Protein AF-0000000069057987 (afdb_homodimer)

Solvent-accessible surface area (backbone atoms only — not comparable to full-atom values): 65994 Å² total; per-residue (Å²): 134,69,83,77,66,69,76,71,74,56,50,71,66,55,49,52,52,48,52,52,49,50,55,52,52,62,65,58,59,74,68,68,74,81,82,82,86,70,95,77,82,79,84,75,80,82,79,71,71,86,64,55,39,85,51,76,74,86,69,85,64,92,73,92,80,87,90,75,84,72,79,79,79,85,83,83,83,88,80,96,83,76,89,74,89,68,86,81,76,92,68,86,71,86,79,76,79,78,73,77,71,78,71,76,73,70,77,79,70,78,62,80,68,56,87,79,35,68,64,50,47,50,39,28,48,35,58,74,61,64,56,50,58,67,54,43,19,56,47,28,46,53,42,25,75,71,75,39,72,82,51,55,58,44,40,50,66,63,52,59,45,86,62,77,68,87,64,58,80,75,62,40,84,38,60,85,26,36,32,41,75,64,31,62,68,52,38,47,60,56,45,40,31,36,38,77,88,55,62,84,57,63,45,39,34,37,36,31,44,46,79,41,76,72,48,84,64,48,58,42,28,36,42,41,35,33,34,28,43,71,88,44,57,88,56,66,42,60,27,29,41,30,35,21,64,54,75,66,72,48,47,52,70,70,41,42,68,58,52,56,50,49,40,48,28,50,76,71,28,44,78,40,54,29,74,87,70,48,72,43,74,31,47,42,40,82,55,36,36,20,30,50,66,70,47,43,21,52,55,54,32,32,37,48,77,78,42,48,35,35,56,78,57,31,69,48,68,40,40,81,38,96,94,38,57,15,36,78,73,71,14,35,61,65,57,44,50,65,43,59,77,65,44,73,57,57,77,29,46,39,80,89,64,77,36,60,66,75,71,37,79,91,66,42,72,54,76,29,42,40,78,19,38,48,59,34,42,21,59,30,43,51,45,50,54,52,45,28,30,73,71,36,58,75,94,53,31,55,50,73,64,57,47,50,47,52,25,50,52,35,46,61,43,42,80,70,58,58,85,85,47,91,67,76,58,63,41,65,91,46,50,92,37,56,50,52,69,52,40,41,45,33,67,76,70,67,46,76,84,77,66,72,71,80,87,46,66,74,68,23,31,57,52,52,45,46,57,76,54,49,59,58,48,32,73,72,60,41,60,58,77,72,41,27,38,63,53,54,58,58,47,50,55,55,58,54,67,37,44,85,52,85,69,61,43,61,62,36,35,53,51,45,49,53,41,36,66,72,45,43,76,74,50,42,70,50,64,77,76,75,76,76,70,68,77,77,69,83,84,77,87,68,87,68,74,73,76,69,75,81,125,137,70,81,78,67,67,76,74,74,59,49,70,67,54,50,52,52,48,52,51,49,48,53,49,48,60,62,50,56,73,63,67,71,79,76,85,84,72,97,81,88,88,87,79,88,70,91,74,78,83,78,79,78,90,77,82,77,81,89,81,96,81,86,93,88,90,94,87,92,96,87,88,78,88,84,81,89,82,84,89,90,75,91,72,88,84,79,85,68,91,67,82,75,84,78,76,78,81,72,76,68,80,70,77,75,71,77,78,72,76,62,81,69,56,87,79,36,68,64,50,46,50,39,30,49,34,57,74,61,66,56,50,58,68,54,43,18,54,48,28,46,53,42,24,74,70,73,39,71,84,49,56,58,45,39,52,65,64,51,59,47,86,63,77,68,85,65,57,80,75,62,40,84,38,60,84,29,36,33,41,76,64,30,62,68,54,39,48,61,56,45,41,30,37,37,77,89,56,62,83,56,62,47,36,34,36,34,30,45,47,79,42,75,71,47,84,64,50,58,41,27,35,42,41,34,32,34,29,43,71,89,43,59,86,56,66,41,60,28,28,43,31,34,20,64,56,73,67,73,49,47,52,68,71,42,41,69,57,51,56,50,48,38,49,27,49,76,72,28,45,79,40,53,30,73,85,70,49,72,44,74,31,46,42,39,81,55,36,38,20,31,49,69,70,48,44,20,54,56,55,31,33,37,48,76,77,43,49,37,33,56,80,57,32,69,50,68,38,42,82,40,96,92,36,57,16,37,77,77,81,89,51,61,67,58,47,50,65,44,57,77,65,44,73,58,56,77,30,45,39,80,87,65,76,38,60,67,75,71,36,78,90,67,42,72,53,78,30,41,41,78,20,39,47,59,33,42,20,60,30,43,51,44,48,54,52,45,29,29,71,70,37,58,76,94,52,31,54,50,72,64,56,49,50,48,52,25,50,51,35,46,61,43,40,81,70,58,59,83,85,47,92,66,75,59,61,40,64,90,45,50,90,38,55,50,52,68,53,40,41,46,31,68,77,71,65,47,77,84,79,66,72,72,77,87,46,66,74,68,23,30,58,51,53,46,46,57,77,52,49,60,59,48,33,74,73,60,41,60,58,75,72,42,29,38,62,53,54,59,59,47,50,55,55,57,53,67,37,43,86,52,86,69,62,43,61,61,36,33,54,52,45,50,52,40,37,66,74,47,42,76,74,50,42,71,50,66,79,80,75,74,75,72,68,76,77,69,84,82,78,88,69,87,67,76,75,76,71,75,83,122

Structure (mmCIF, N/CA/C/O backbone):
data_AF-0000000069057987-model_v1
#
loop_
_entity.id
_entity.type
_entity.pdbx_description
1 polymer 'Transposase domain-containing protein'
#
loop_
_atom_site.group_PDB
_atom_site.id
_atom_site.type_symbol
_atom_site.label_atom_id
_atom_site.label_alt_id
_atom_site.label_comp_id
_atom_site.label_asym_id
_atom_site.label_entity_id
_atom_site.label_seq_id
_atom_site.pdbx_PDB_ins_code
_atom_site.Cartn_x
_atom_site.Cartn_y
_atom_site.Cartn_z
_atom_site.occupancy
_atom_site.B_iso_or_equiv
_atom_site.auth_seq_id
_atom_site.auth_comp_id
_atom_site.auth_asym_id
_atom_site.auth_atom_id
_atom_site.pdbx_PDB_model_num
ATOM 1 N N . MET A 1 1 ? 72.625 -3.051 -3.279 1 22.16 1 MET A N 1
ATOM 2 C CA . MET A 1 1 ? 71.875 -3.51 -4.422 1 22.16 1 MET A CA 1
ATOM 3 C C . MET A 1 1 ? 70.625 -4.23 -3.961 1 22.16 1 MET A C 1
ATOM 5 O O . MET A 1 1 ? 69.688 -4.445 -4.75 1 22.16 1 MET A O 1
ATOM 9 N N . SER A 1 2 ? 70.562 -4.895 -2.793 1 22.23 2 SER A N 1
ATOM 10 C CA . SER A 1 2 ? 69.938 -6.094 -2.312 1 22.23 2 SER A CA 1
ATOM 11 C C . SER A 1 2 ? 68.5 -5.793 -1.9 1 22.23 2 SER A C 1
ATOM 13 O O . SER A 1 2 ? 67.625 -6.703 -1.815 1 22.23 2 SER A O 1
ATOM 15 N N . HIS A 1 3 ? 68.25 -4.707 -1.189 1 25.67 3 HIS A N 1
ATOM 16 C CA . HIS A 1 3 ? 67.062 -4.566 -0.372 1 25.67 3 HIS A CA 1
ATOM 17 C C . HIS A 1 3 ? 65.812 -4.426 -1.24 1 25.67 3 HIS A C 1
ATOM 19 O O . HIS A 1 3 ? 64.688 -4.363 -0.724 1 25.67 3 HIS A O 1
ATOM 25 N N . ARG A 1 4 ? 65.875 -3.863 -2.58 1 26.56 4 ARG A N 1
ATOM 26 C CA . ARG A 1 4 ? 64.875 -3.5 -3.582 1 26.56 4 ARG A CA 1
ATOM 27 C C . ARG A 1 4 ? 64.188 -4.738 -4.133 1 26.56 4 ARG A C 1
ATOM 29 O O . ARG A 1 4 ? 63.219 -4.625 -4.906 1 26.56 4 ARG A O 1
ATOM 36 N N . ALA A 1 5 ? 64.812 -5.902 -4.137 1 29.16 5 ALA A N 1
ATOM 37 C CA . ALA A 1 5 ? 64.375 -7.109 -4.82 1 29.16 5 ALA A CA 1
ATOM 38 C C . ALA A 1 5 ? 63.125 -7.699 -4.137 1 29.16 5 ALA A C 1
ATOM 40 O O . ALA A 1 5 ? 62.344 -8.445 -4.754 1 29.16 5 ALA A O 1
ATOM 41 N N . HIS A 1 6 ? 63.031 -7.664 -2.727 1 31.38 6 HIS A N 1
ATOM 42 C CA . HIS A 1 6 ? 62.156 -8.523 -1.956 1 31.38 6 HIS A CA 1
ATOM 43 C C . HIS A 1 6 ? 60.688 -8.086 -2.102 1 31.38 6 HIS A C 1
ATOM 45 O O . HIS A 1 6 ? 59.781 -8.75 -1.604 1 31.38 6 HIS A O 1
ATOM 51 N N . ASN A 1 7 ? 60.375 -6.77 -2.281 1 32.25 7 ASN A N 1
ATOM 52 C CA . ASN A 1 7 ? 59 -6.215 -2.207 1 32.25 7 ASN A CA 1
ATOM 53 C C . ASN A 1 7 ? 58.125 -6.734 -3.338 1 32.25 7 ASN A C 1
ATOM 55 O O . ASN A 1 7 ? 57 -6.297 -3.492 1 32.25 7 ASN A O 1
ATOM 59 N N . ASN A 1 8 ? 58.719 -7.258 -4.449 1 35.03 8 ASN A N 1
ATOM 60 C CA . ASN A 1 8 ? 58.031 -7.594 -5.691 1 35.03 8 ASN A CA 1
ATOM 61 C C . ASN A 1 8 ? 57.094 -8.773 -5.508 1 35.03 8 ASN A C 1
ATOM 63 O O . ASN A 1 8 ? 56.281 -9.062 -6.387 1 35.03 8 ASN A O 1
ATOM 67 N N . ASN A 1 9 ? 57.562 -9.789 -4.684 1 34.81 9 ASN A N 1
ATOM 68 C CA . ASN A 1 9 ? 56.906 -11.086 -4.68 1 34.81 9 ASN A CA 1
ATOM 69 C C . ASN A 1 9 ? 55.625 -11.062 -3.854 1 34.81 9 ASN A C 1
ATOM 71 O O . ASN A 1 9 ? 55.156 -12.102 -3.379 1 34.81 9 ASN A O 1
ATOM 75 N N . MET A 1 10 ? 55.406 -9.922 -3.105 1 36.97 10 MET A N 1
ATOM 76 C CA . MET A 1 10 ? 54.281 -10.07 -2.186 1 36.97 10 MET A CA 1
ATOM 77 C C . MET A 1 10 ? 52.969 -10.211 -2.949 1 36.97 10 MET A C 1
ATOM 79 O O . MET A 1 10 ? 52.781 -9.609 -4.016 1 36.97 10 MET A O 1
ATOM 83 N N . SER A 1 11 ? 52.281 -11.328 -2.736 1 41.5 11 SER A N 1
ATOM 84 C CA . SER A 1 11 ? 51 -11.602 -3.398 1 41.5 11 SER A CA 1
ATOM 85 C C . SER A 1 11 ? 50.094 -10.391 -3.355 1 41.5 11 SER A C 1
ATOM 87 O O . SER A 1 11 ? 50.25 -9.508 -2.504 1 41.5 11 SER A O 1
ATOM 89 N N . ARG A 1 12 ? 49.281 -10.172 -4.387 1 37.69 12 ARG A N 1
ATOM 90 C CA . ARG A 1 12 ? 48.312 -9.07 -4.516 1 37.69 12 ARG A CA 1
ATOM 91 C C . ARG A 1 12 ? 47.531 -8.891 -3.227 1 37.69 12 ARG A C 1
ATOM 93 O O . ARG A 1 12 ? 47.188 -7.762 -2.857 1 37.69 12 ARG A O 1
ATOM 100 N N . SER A 1 13 ? 47.344 -10.008 -2.553 1 40.88 13 SER A N 1
ATOM 101 C CA . SER A 1 13 ? 46.594 -9.953 -1.289 1 40.88 13 SER A CA 1
ATOM 102 C C . SER A 1 13 ? 47.406 -9.234 -0.216 1 40.88 13 SER A C 1
ATOM 104 O O . SER A 1 13 ? 46.875 -8.422 0.538 1 40.88 13 SER A O 1
ATOM 106 N N . THR A 1 14 ? 48.688 -9.531 -0.143 1 42.59 14 THR A N 1
ATOM 107 C CA . THR A 1 14 ? 49.562 -8.906 0.843 1 42.59 14 THR A CA 1
ATOM 108 C C . THR A 1 14 ? 49.75 -7.418 0.536 1 42.59 14 THR A C 1
ATOM 110 O O . THR A 1 14 ? 49.781 -6.59 1.447 1 42.59 14 THR A O 1
ATOM 113 N N . LYS A 1 15 ? 49.75 -7.109 -0.773 1 41.97 15 LYS A N 1
ATOM 114 C CA . LYS A 1 15 ? 49.906 -5.707 -1.154 1 41.97 15 LYS A CA 1
ATOM 115 C C . LYS A 1 15 ? 48.688 -4.895 -0.742 1 41.97 15 LYS A C 1
ATOM 117 O O . LYS A 1 15 ? 48.812 -3.789 -0.214 1 41.97 15 LYS A O 1
ATOM 122 N N . ARG A 1 16 ? 47.531 -5.48 -0.997 1 38.22 16 ARG A N 1
ATOM 123 C CA . ARG A 1 16 ? 46.312 -4.793 -0.61 1 38.22 16 ARG A CA 1
ATOM 124 C C . ARG A 1 16 ? 46.219 -4.609 0.901 1 38.22 16 ARG A C 1
ATOM 126 O O . ARG A 1 16 ? 45.844 -3.537 1.385 1 38.22 16 ARG A O 1
ATOM 133 N N . ARG A 1 17 ? 46.625 -5.586 1.736 1 45.91 17 ARG A N 1
ATOM 134 C CA . ARG A 1 17 ? 46.688 -5.465 3.189 1 45.91 17 ARG A CA 1
ATOM 135 C C . ARG A 1 17 ? 47.688 -4.387 3.615 1 45.91 17 ARG A C 1
ATOM 137 O O . ARG A 1 17 ? 47.406 -3.6 4.52 1 45.91 17 ARG A O 1
ATOM 144 N N . ARG A 1 18 ? 48.75 -4.293 2.932 1 44.31 18 ARG A N 1
ATOM 145 C CA . ARG A 1 18 ? 49.75 -3.303 3.277 1 44.31 18 ARG A CA 1
ATOM 146 C C . ARG A 1 18 ? 49.25 -1.888 3.012 1 44.31 18 ARG A C 1
ATOM 148 O O . ARG A 1 18 ? 49.469 -0.983 3.82 1 44.31 18 ARG A O 1
ATOM 155 N N . VAL A 1 19 ? 48.531 -1.771 1.839 1 43.25 19 VAL A N 1
ATOM 156 C CA . VAL A 1 19 ? 48 -0.453 1.527 1 43.25 19 VAL A CA 1
ATOM 157 C C . VAL A 1 19 ? 46.969 -0.062 2.568 1 43.25 19 VAL A C 1
ATOM 159 O O . VAL A 1 19 ? 46.938 1.071 3.053 1 43.25 19 VAL A O 1
ATOM 162 N N . LEU A 1 20 ? 46.156 -0.998 3.057 1 43.69 20 LEU A N 1
ATOM 163 C CA . LEU A 1 20 ? 45.188 -0.717 4.102 1 43.69 20 LEU A CA 1
ATOM 164 C C . LEU A 1 20 ? 45.875 -0.406 5.426 1 43.69 20 LEU A C 1
ATOM 166 O O . LEU A 1 20 ? 45.469 0.514 6.141 1 43.69 20 LEU A O 1
ATOM 170 N N . GLN A 1 21 ? 46.906 -1.072 5.719 1 47.38 21 GLN A N 1
ATOM 171 C CA . GLN A 1 21 ? 47.688 -0.799 6.918 1 47.38 21 GLN A CA 1
ATOM 172 C C . GLN A 1 21 ? 48.344 0.573 6.836 1 47.38 21 GLN A C 1
ATOM 174 O O . GLN A 1 21 ? 48.406 1.297 7.832 1 47.38 21 GLN A O 1
ATOM 179 N N . GLU A 1 22 ? 48.844 0.844 5.672 1 42.97 22 GLU A N 1
ATOM 180 C CA . GLU A 1 22 ? 49.5 2.137 5.492 1 42.97 22 GLU A CA 1
ATOM 181 C C . GLU A 1 22 ? 48.5 3.283 5.617 1 42.97 22 GLU A C 1
ATOM 183 O O . GLU A 1 22 ? 48.812 4.312 6.227 1 42.97 22 GLU A O 1
ATOM 188 N N . ILE A 1 23 ? 47.219 3.139 5.09 1 39.69 23 ILE A N 1
ATOM 189 C CA . ILE A 1 23 ? 46.188 4.141 5.262 1 39.69 23 ILE A CA 1
ATOM 190 C C . ILE A 1 23 ? 45.781 4.242 6.738 1 39.69 23 ILE A C 1
ATOM 192 O O . ILE A 1 23 ? 45.656 5.344 7.27 1 39.69 23 ILE A O 1
ATOM 196 N N . GLU A 1 24 ? 45.781 3.199 7.492 1 38.06 24 GLU A N 1
ATOM 197 C CA . GLU A 1 24 ? 45.562 3.207 8.93 1 38.06 24 GLU A CA 1
ATOM 198 C C . GLU A 1 24 ? 46.688 3.906 9.672 1 38.06 24 GLU A C 1
ATOM 200 O O . GLU A 1 24 ? 46.469 4.672 10.609 1 38.06 24 GLU A O 1
ATOM 205 N N . SER A 1 25 ? 47.844 3.662 9.25 1 39.25 25 SER A N 1
ATOM 206 C CA . SER A 1 25 ? 48.969 4.301 9.898 1 39.25 25 SER A CA 1
ATOM 207 C C . SER A 1 25 ? 48.969 5.805 9.648 1 39.25 25 SER A C 1
ATOM 209 O O . SER A 1 25 ? 49.5 6.574 10.461 1 39.25 25 SER A O 1
ATOM 211 N N . LEU A 1 26 ? 48.531 6.234 8.461 1 35.38 26 LEU A N 1
ATOM 212 C CA . LEU A 1 26 ? 48.5 7.672 8.203 1 35.38 26 LEU A CA 1
ATOM 213 C C . LEU A 1 26 ? 47.438 8.352 9.086 1 35.38 26 LEU A C 1
ATOM 215 O O . LEU A 1 26 ? 47.625 9.492 9.508 1 35.38 26 LEU A O 1
ATOM 219 N N . ILE A 1 27 ? 46.344 7.73 9.461 1 34.59 27 ILE A N 1
ATOM 220 C CA . ILE A 1 27 ? 45.344 8.312 10.359 1 34.59 27 ILE A CA 1
ATOM 221 C C . ILE A 1 27 ? 45.875 8.305 11.789 1 34.59 27 ILE A C 1
ATOM 223 O O . ILE A 1 27 ? 45.656 9.258 12.539 1 34.59 27 ILE A O 1
ATOM 227 N N . HIS A 1 28 ? 46.688 7.438 12.211 1 34.94 28 HIS A N 1
ATOM 228 C CA . HIS A 1 28 ? 47.219 7.359 13.57 1 34.94 28 HIS A CA 1
ATOM 229 C C . HIS A 1 28 ? 48.25 8.445 13.812 1 34.94 28 HIS A C 1
ATOM 231 O O . HIS A 1 28 ? 48.75 8.578 14.938 1 34.94 28 HIS A O 1
ATOM 237 N N . PHE A 1 29 ? 48.906 8.93 12.812 1 30 29 PHE A N 1
ATOM 238 C CA . PHE A 1 29 ? 50 9.836 13.156 1 30 29 PHE A CA 1
ATOM 239 C C . PHE A 1 29 ? 49.469 11.094 13.828 1 30 29 PHE A C 1
ATOM 241 O O . PHE A 1 29 ? 50.219 11.891 14.375 1 30 29 PHE A O 1
ATOM 248 N N . ASP A 1 30 ? 48.188 11.547 13.602 1 28 30 ASP A N 1
ATOM 249 C CA . ASP A 1 30 ? 47.938 12.883 14.133 1 28 30 ASP A CA 1
ATOM 250 C C . ASP A 1 30 ? 47.875 12.875 15.656 1 28 30 ASP A C 1
ATOM 252 O O . ASP A 1 30 ? 47.688 13.922 16.281 1 28 30 ASP A O 1
ATOM 256 N N . THR A 1 31 ? 47.75 11.719 16.281 1 28.52 31 THR A N 1
ATOM 257 C CA . THR A 1 31 ? 47.531 11.727 17.719 1 28.52 31 THR A CA 1
ATOM 258 C C . THR A 1 31 ? 48.844 11.961 18.469 1 28.52 31 THR A C 1
ATOM 260 O O . THR A 1 31 ? 48.875 11.898 19.703 1 28.52 31 THR A O 1
ATOM 263 N N . ASP A 1 32 ? 49.938 11.984 17.891 1 25.8 32 ASP A N 1
ATOM 264 C CA . ASP A 1 32 ? 51.125 11.898 18.734 1 25.8 32 ASP A CA 1
ATOM 265 C C . ASP A 1 32 ? 51.375 13.227 19.453 1 25.8 32 ASP A C 1
ATOM 267 O O . ASP A 1 32 ? 52.5 13.531 19.812 1 25.8 32 ASP A O 1
ATOM 271 N N . TYR A 1 33 ? 50.406 14.25 19.594 1 23.84 33 TYR A N 1
ATOM 272 C CA . TYR A 1 33 ? 50.938 15.438 20.266 1 23.84 33 TYR A CA 1
ATOM 273 C C . TYR A 1 33 ? 51.375 15.117 21.688 1 23.84 33 TYR A C 1
ATOM 275 O O . TYR A 1 33 ? 50.844 14.203 22.312 1 23.84 33 TYR A O 1
ATOM 283 N N . GLU A 1 34 ? 52.406 15.789 22.297 1 22.92 34 GLU A N 1
ATOM 284 C CA . GLU A 1 34 ? 53.375 15.797 23.375 1 22.92 34 GLU A CA 1
ATOM 285 C C . GLU A 1 34 ? 52.719 15.898 24.734 1 22.92 34 GLU A C 1
ATOM 287 O O . GLU A 1 34 ? 51.844 16.734 24.938 1 22.92 34 GLU A O 1
ATOM 292 N N . SER A 1 35 ? 52.812 14.914 25.625 1 24.23 35 SER A N 1
ATOM 293 C CA . SER A 1 35 ? 52.5 14.625 27.016 1 24.23 35 SER A CA 1
ATOM 294 C C . SER A 1 35 ? 53.156 15.641 27.953 1 24.23 35 SER A C 1
ATOM 296 O O . SER A 1 35 ? 54.094 15.32 28.672 1 24.23 35 SER A O 1
ATOM 298 N N . ASP A 1 36 ? 53.188 17 27.781 1 21.72 36 ASP A N 1
ATOM 299 C CA . ASP A 1 36 ? 54 17.734 28.75 1 21.72 36 ASP A CA 1
ATOM 300 C C . ASP A 1 36 ? 53.438 17.609 30.156 1 21.72 36 ASP A C 1
ATOM 302 O O . ASP A 1 36 ? 52.219 17.75 30.359 1 21.72 36 ASP A O 1
ATOM 306 N N . PRO A 1 37 ? 54.094 17.141 31.25 1 25.73 37 PRO A N 1
ATOM 307 C CA . PRO A 1 37 ? 53.844 16.688 32.625 1 25.73 37 PRO A CA 1
ATOM 308 C C . PRO A 1 37 ? 53.281 17.781 33.531 1 25.73 37 PRO A C 1
ATOM 310 O O . PRO A 1 37 ? 52.656 17.484 34.531 1 25.73 37 PRO A O 1
ATOM 313 N N . ASP A 1 38 ? 53.75 19.062 33.531 1 21.03 38 ASP A N 1
ATOM 314 C CA . ASP A 1 38 ? 54 19.844 34.719 1 21.03 38 ASP A CA 1
ATOM 315 C C . ASP A 1 38 ? 52.688 20.406 35.312 1 21.03 38 ASP A C 1
ATOM 317 O O . ASP A 1 38 ? 52.625 20.797 36.469 1 21.03 38 ASP A O 1
ATOM 321 N N . ASN A 1 39 ? 51.844 21.203 34.594 1 21.66 39 ASN A N 1
ATOM 322 C CA . ASN A 1 39 ? 51.219 22.391 35.188 1 21.66 39 ASN A CA 1
ATOM 323 C C . ASN A 1 39 ? 50.219 22.016 36.25 1 21.66 39 ASN A C 1
ATOM 325 O O . ASN A 1 39 ? 49.281 21.219 36 1 21.66 39 ASN A O 1
ATOM 329 N N . THR A 1 40 ? 50.312 22.359 37.625 1 22.34 40 THR A N 1
ATOM 330 C CA . THR A 1 40 ? 50.031 22.344 39.062 1 22.34 40 THR A CA 1
ATOM 331 C C . THR A 1 40 ? 48.594 22.766 39.344 1 22.34 40 THR A C 1
ATOM 333 O O . THR A 1 40 ? 47.938 22.219 40.219 1 22.34 40 THR A O 1
ATOM 336 N N . HIS A 1 41 ? 48.312 24.156 39 1 20.44 41 HIS A N 1
ATOM 337 C CA . HIS A 1 41 ? 47.594 25.016 39.938 1 20.44 41 HIS A CA 1
ATOM 338 C C . HIS A 1 41 ? 46.156 24.531 40.125 1 20.44 41 HIS A C 1
ATOM 340 O O . HIS A 1 41 ? 45.656 23.703 39.344 1 20.44 41 HIS A O 1
ATOM 346 N N . PHE A 1 42 ? 45.25 25.562 40.5 1 21.45 42 PHE A N 1
ATOM 347 C CA . PHE A 1 42 ? 44.094 25.844 41.344 1 21.45 42 PHE A CA 1
ATOM 348 C C . PHE A 1 42 ? 42.812 25.25 40.719 1 21.45 42 PHE A C 1
ATOM 350 O O . PHE A 1 42 ? 42.594 25.375 39.531 1 21.45 42 PHE A O 1
ATOM 357 N N . VAL A 1 43 ? 42.281 24.344 41.375 1 23.44 43 VAL A N 1
ATOM 358 C CA . VAL A 1 43 ? 41.188 23.391 41.125 1 23.44 43 VAL A CA 1
ATOM 359 C C . VAL A 1 43 ? 39.875 24.125 41 1 23.44 43 VAL A C 1
ATOM 361 O O . VAL A 1 43 ? 39.25 24.469 42.031 1 23.44 43 VAL A O 1
ATOM 364 N N . ASP A 1 44 ? 39.906 25.391 40.281 1 18.61 44 ASP A N 1
ATOM 365 C CA . ASP A 1 44 ? 38.781 26.297 40.469 1 18.61 44 ASP A CA 1
ATOM 366 C C . ASP A 1 44 ? 37.438 25.562 40.281 1 18.61 44 ASP A C 1
ATOM 368 O O . ASP A 1 44 ? 37.344 24.656 39.469 1 18.61 44 ASP A O 1
ATOM 372 N N . PRO A 1 45 ? 36.469 25.859 41.25 1 21.81 45 PRO A N 1
ATOM 373 C CA . PRO A 1 45 ? 35.156 25.281 41.562 1 21.81 45 PRO A CA 1
ATOM 374 C C . PRO A 1 45 ? 34.281 25.125 40.344 1 21.81 45 PRO A C 1
ATOM 376 O O . PRO A 1 45 ? 33.688 24.062 40.125 1 21.81 45 PRO A O 1
ATOM 379 N N . LEU A 1 46 ? 33.625 26.391 40.062 1 20.25 46 LEU A N 1
ATOM 380 C CA . LEU A 1 46 ? 32.281 26.547 39.562 1 20.25 46 LEU A CA 1
ATOM 381 C C . LEU A 1 46 ? 32.188 26.125 38.094 1 20.25 46 LEU A C 1
ATOM 383 O O . LEU A 1 46 ? 32.312 26.969 37.188 1 20.25 46 LEU A O 1
ATOM 387 N N . LEU A 1 47 ? 32.75 25.188 37.688 1 20.94 47 LEU A N 1
ATOM 388 C CA . LEU A 1 47 ? 32.844 24.812 36.281 1 20.94 47 LEU A CA 1
ATOM 389 C C . LEU A 1 47 ? 31.438 24.641 35.656 1 20.94 47 LEU A C 1
ATOM 391 O O . LEU A 1 47 ? 31.031 23.516 35.375 1 20.94 47 LEU A O 1
ATOM 395 N N . GLN A 1 48 ? 30.547 25.547 36.281 1 18.52 48 GLN A N 1
ATOM 396 C CA . GLN A 1 48 ? 29.156 25.297 35.906 1 18.52 48 GLN A CA 1
ATOM 397 C C . GLN A 1 48 ? 29.016 25.203 34.375 1 18.52 48 GLN A C 1
ATOM 399 O O . GLN A 1 48 ? 28.5 24.219 33.844 1 18.52 48 GLN A O 1
ATOM 404 N N . GLU A 1 49 ? 28.266 26.266 33.875 1 17.44 49 GLU A N 1
ATOM 405 C CA . GLU A 1 49 ? 27.125 26.391 32.969 1 17.44 49 GLU A CA 1
ATOM 406 C C . GLU A 1 49 ? 27.562 26.406 31.516 1 17.44 49 GLU A C 1
ATOM 408 O O . GLU A 1 49 ? 26.859 25.906 30.641 1 17.44 49 GLU A O 1
ATOM 413 N N . GLU A 1 50 ? 28.562 27.172 31.203 1 17.28 50 GLU A N 1
ATOM 414 C CA . GLU A 1 50 ? 28.391 28.031 30.047 1 17.28 50 GLU A CA 1
ATOM 415 C C . GLU A 1 50 ? 28.547 27.25 28.75 1 17.28 50 GLU A C 1
ATOM 417 O O . GLU A 1 50 ? 29.672 26.922 28.344 1 17.28 50 GLU A O 1
ATOM 422 N N . THR A 1 51 ? 27.781 26.281 28.609 1 17.52 51 THR A N 1
ATOM 423 C CA . THR A 1 51 ? 27.891 25.453 27.406 1 17.52 51 THR A CA 1
ATOM 424 C C . THR A 1 51 ? 28.156 26.312 26.172 1 17.52 51 THR A C 1
ATOM 426 O O . THR A 1 51 ? 28.031 27.531 26.219 1 17.52 51 THR A O 1
ATOM 429 N N . ARG A 1 52 ? 27.453 25.859 25.078 1 18.48 52 ARG A N 1
ATOM 430 C CA . ARG A 1 52 ? 27.906 25.594 23.719 1 18.48 52 ARG A CA 1
ATOM 431 C C . ARG A 1 52 ? 27.875 26.875 22.875 1 18.48 52 ARG A C 1
ATOM 433 O O . ARG A 1 52 ? 26.984 27.062 22.047 1 18.48 52 ARG A O 1
ATOM 440 N N . ASP A 1 53 ? 28.047 27.953 23.438 1 16.44 53 ASP A N 1
ATOM 441 C CA . ASP A 1 53 ? 27.531 29.062 22.656 1 16.44 53 ASP A CA 1
ATOM 442 C C . ASP A 1 53 ? 28.109 29.078 21.234 1 16.44 53 ASP A C 1
ATOM 444 O O . ASP A 1 53 ? 27.375 29.188 20.266 1 16.44 53 ASP A O 1
ATOM 448 N N . VAL A 1 54 ? 29.234 29.594 21.062 1 17.06 54 VAL A N 1
ATOM 449 C CA . VAL A 1 54 ? 29.516 30.688 20.141 1 17.06 54 VAL A CA 1
ATOM 450 C C . VAL A 1 54 ? 29.844 30.141 18.766 1 17.06 54 VAL A C 1
ATOM 452 O O . VAL A 1 54 ? 30.812 29.391 18.594 1 17.06 54 VAL A O 1
ATOM 455 N N . SER A 1 55 ? 28.875 30.062 17.891 1 18.03 55 SER A N 1
ATOM 456 C CA . SER A 1 55 ? 28.672 29.797 16.469 1 18.03 55 SER A CA 1
ATOM 457 C C . SER A 1 55 ? 29.609 30.641 15.609 1 18.03 55 SER A C 1
ATOM 459 O O . SER A 1 55 ? 29.375 31.828 15.406 1 18.03 55 SER A O 1
ATOM 461 N N . GLN A 1 56 ? 30.75 30.781 15.852 1 15.92 56 GLN A N 1
ATOM 462 C CA . GLN A 1 56 ? 31.641 31.75 15.211 1 15.92 56 GLN A CA 1
ATOM 463 C C . GLN A 1 56 ? 31.484 31.719 13.695 1 15.92 56 GLN A C 1
ATOM 465 O O . GLN A 1 56 ? 31.109 30.688 13.125 1 15.92 56 GLN A O 1
ATOM 470 N N . CYS A 1 57 ? 31.984 32.812 12.891 1 16.98 57 CYS A N 1
ATOM 471 C CA . CYS A 1 57 ? 31.844 33.812 11.836 1 16.98 57 CYS A CA 1
ATOM 472 C C . CYS A 1 57 ? 32.5 33.312 10.547 1 16.98 57 CYS A C 1
ATOM 474 O O . CYS A 1 57 ? 32.5 34.031 9.547 1 16.98 57 CYS A O 1
ATOM 476 N N . PHE A 1 58 ? 33.062 32.188 10.453 1 16.28 58 PHE A N 1
ATOM 477 C CA . PHE A 1 58 ? 34.156 32.219 9.508 1 16.28 58 PHE A CA 1
ATOM 478 C C . PHE A 1 58 ? 33.688 32.688 8.141 1 16.28 58 PHE A C 1
ATOM 480 O O . PHE A 1 58 ? 32.688 32.188 7.609 1 16.28 58 PHE A O 1
ATOM 487 N N . ASP A 1 59 ? 34.188 33.781 7.57 1 16.19 59 ASP A N 1
ATOM 488 C CA . ASP A 1 59 ? 34.125 34.812 6.535 1 16.19 59 ASP A CA 1
ATOM 489 C C . ASP A 1 59 ? 34.5 34.219 5.164 1 16.19 59 ASP A C 1
ATOM 491 O O . ASP A 1 59 ? 34.562 34.938 4.176 1 16.19 59 ASP A O 1
ATOM 495 N N . THR A 1 60 ? 34.562 33.125 4.941 1 16.53 60 THR A N 1
ATOM 496 C CA . THR A 1 60 ? 35.344 32.781 3.758 1 16.53 60 THR A CA 1
ATOM 497 C C . THR A 1 60 ? 34.812 33.5 2.527 1 16.53 60 THR A C 1
ATOM 499 O O . THR A 1 60 ? 33.625 33.375 2.186 1 16.53 60 THR A O 1
ATOM 502 N N . THR A 1 61 ? 35.531 34.406 1.886 1 16.75 61 THR A N 1
ATOM 503 C CA . THR A 1 61 ? 35.562 35.469 0.881 1 16.75 61 THR A CA 1
ATOM 504 C C . THR A 1 61 ? 35.438 34.906 -0.523 1 16.75 61 THR A C 1
ATOM 506 O O . THR A 1 61 ? 35.469 35.625 -1.513 1 16.75 61 THR A O 1
ATOM 509 N N . ILE A 1 62 ? 35.219 33.812 -0.821 1 16.62 62 ILE A N 1
ATOM 510 C CA . ILE A 1 62 ? 35.625 33.469 -2.182 1 16.62 62 ILE A CA 1
ATOM 511 C C . ILE A 1 62 ? 34.969 34.438 -3.168 1 16.62 62 ILE A C 1
ATOM 513 O O . ILE A 1 62 ? 33.75 34.531 -3.262 1 16.62 62 ILE A O 1
ATOM 517 N N . PHE A 1 63 ? 35.688 35.469 -3.754 1 16.03 63 PHE A N 1
ATOM 518 C CA . PHE A 1 63 ? 35.719 36.688 -4.535 1 16.03 63 PHE A CA 1
ATOM 519 C C . PHE A 1 63 ? 35.156 36.469 -5.93 1 16.03 63 PHE A C 1
ATOM 521 O O . PHE A 1 63 ? 34.344 37.25 -6.402 1 16.03 63 PHE A O 1
ATOM 528 N N . GLU A 1 64 ? 35.875 35.844 -6.949 1 16.7 64 GLU A N 1
ATOM 529 C CA . GLU A 1 64 ? 36.344 36.5 -8.172 1 16.7 64 GLU A CA 1
ATOM 530 C C . GLU A 1 64 ? 35.156 36.812 -9.109 1 16.7 64 GLU A C 1
ATOM 532 O O . GLU A 1 64 ? 34.125 36.156 -9.055 1 16.7 64 GLU A O 1
ATOM 537 N N . GLN A 1 65 ? 35.281 37.875 -10.234 1 15.95 65 GLN A N 1
ATOM 538 C CA . GLN A 1 65 ? 34.812 38.969 -11.094 1 15.95 65 GLN A CA 1
ATOM 539 C C . GLN A 1 65 ? 34.188 38.406 -12.383 1 15.95 65 GLN A C 1
ATOM 541 O O . GLN A 1 65 ? 33.469 39.125 -13.086 1 15.95 65 GLN A O 1
ATOM 546 N N . ASN A 1 66 ? 34.656 37.344 -13.047 1 16.38 66 ASN A N 1
ATOM 547 C CA . ASN A 1 66 ? 34.938 37.438 -14.484 1 16.38 66 ASN A CA 1
ATOM 548 C C . ASN A 1 66 ? 33.719 37.969 -15.242 1 16.38 66 ASN A C 1
ATOM 550 O O . ASN A 1 66 ? 32.594 37.844 -14.789 1 16.38 66 ASN A O 1
ATOM 554 N N . GLN A 1 67 ? 33.875 38.562 -16.562 1 16.41 67 GLN A N 1
ATOM 555 C CA . GLN A 1 67 ? 33.656 39.562 -17.609 1 16.41 67 GLN A CA 1
ATOM 556 C C . GLN A 1 67 ? 32.344 39.312 -18.328 1 16.41 67 GLN A C 1
ATOM 558 O O . GLN A 1 67 ? 31.734 38.25 -18.188 1 16.41 67 GLN A O 1
ATOM 563 N N . LEU A 1 68 ? 32.219 39.969 -19.703 1 16.64 68 LEU A N 1
ATOM 564 C CA . LEU A 1 68 ? 31.547 40.875 -20.625 1 16.64 68 LEU A CA 1
ATOM 565 C C . LEU A 1 68 ? 30.719 40.094 -21.641 1 16.64 68 LEU A C 1
ATOM 567 O O . LEU A 1 68 ? 30.125 40.688 -22.547 1 16.64 68 LEU A O 1
ATOM 571 N N . LEU A 1 69 ? 30.719 38.781 -21.828 1 16.14 69 LEU A N 1
ATOM 572 C CA . LEU A 1 69 ? 30.641 38.375 -23.219 1 16.14 69 LEU A CA 1
ATOM 573 C C . LEU A 1 69 ? 29.391 38.938 -23.891 1 16.14 69 LEU A C 1
ATOM 575 O O . LEU A 1 69 ? 28.297 38.844 -23.344 1 16.14 69 LEU A O 1
ATOM 579 N N . GLU A 1 70 ? 29.531 39.719 -25 1 16.28 70 GLU A N 1
ATOM 580 C CA . GLU A 1 70 ? 28.844 40.562 -25.984 1 16.28 70 GLU A CA 1
ATOM 581 C C . GLU A 1 70 ? 27.781 39.781 -26.75 1 16.28 70 GLU A C 1
ATOM 583 O O . GLU A 1 70 ? 28.125 38.938 -27.578 1 16.28 70 GLU A O 1
ATOM 588 N N . GLY A 1 71 ? 27.094 38.938 -26.172 1 15.97 71 GLY A N 1
ATOM 589 C CA . GLY A 1 71 ? 26.219 38.219 -27.109 1 15.97 71 GLY A CA 1
ATOM 590 C C . GLY A 1 71 ? 25.578 39.125 -28.141 1 15.97 71 GLY A C 1
ATOM 591 O O . GLY A 1 71 ? 24.891 40.062 -27.797 1 15.97 71 GLY A O 1
ATOM 592 N N . SER A 1 72 ? 26.188 39.25 -29.297 1 16.33 72 SER A N 1
ATOM 593 C CA . SER A 1 72 ? 25.922 40 -30.516 1 16.33 72 SER A CA 1
ATOM 594 C C . SER A 1 72 ? 24.469 39.875 -30.938 1 16.33 72 SER A C 1
ATOM 596 O O . SER A 1 72 ? 23.766 38.969 -30.469 1 16.33 72 SER A O 1
ATOM 598 N N . ASP A 1 73 ? 24.016 40.469 -32.188 1 16.52 73 ASP A N 1
ATOM 599 C CA . ASP A 1 73 ? 23 41.219 -32.906 1 16.52 73 ASP A CA 1
ATOM 600 C C . ASP A 1 73 ? 21.984 40.281 -33.562 1 16.52 73 ASP A C 1
ATOM 602 O O . ASP A 1 73 ? 20.984 40.719 -34.125 1 16.52 73 ASP A O 1
ATOM 606 N N . ILE A 1 74 ? 22.156 38.938 -33.812 1 17.25 74 ILE A N 1
ATOM 607 C CA . ILE A 1 74 ? 21.766 38.656 -35.188 1 17.25 74 ILE A CA 1
ATOM 608 C C . ILE A 1 74 ? 20.266 38.906 -35.344 1 17.25 74 ILE A C 1
ATOM 610 O O . ILE A 1 74 ? 19.469 38.531 -34.5 1 17.25 74 ILE A O 1
ATOM 614 N N . PRO A 1 75 ? 19.812 39.312 -36.531 1 16.33 75 PRO A N 1
ATOM 615 C CA . PRO A 1 75 ? 18.719 40.094 -37.094 1 16.33 75 PRO A CA 1
ATOM 616 C C . PRO A 1 75 ? 17.359 39.406 -37 1 16.33 75 PRO A C 1
ATOM 618 O O . PRO A 1 75 ? 17.297 38.219 -36.719 1 16.33 75 PRO A O 1
ATOM 621 N N . GLU A 1 76 ? 16.281 40.031 -37.625 1 15.98 76 GLU A N 1
ATOM 622 C CA . GLU A 1 76 ? 14.867 40.406 -37.75 1 15.98 76 GLU A CA 1
ATOM 623 C C . GLU A 1 76 ? 14.062 39.281 -38.438 1 15.98 76 GLU A C 1
ATOM 625 O O . GLU A 1 76 ? 12.836 39.344 -38.438 1 15.98 76 GLU A O 1
ATOM 630 N N . THR A 1 77 ? 14.688 38.219 -39.062 1 15.27 77 THR A N 1
ATOM 631 C CA . THR A 1 77 ? 14.086 38.062 -40.375 1 15.27 77 THR A CA 1
ATOM 632 C C . THR A 1 77 ? 12.602 37.75 -40.281 1 15.27 77 THR A C 1
ATOM 634 O O . THR A 1 77 ? 12.141 37.219 -39.25 1 15.27 77 THR A O 1
ATOM 637 N N . GLU A 1 78 ? 11.891 37.375 -41.469 1 15.59 78 GLU A N 1
ATOM 638 C CA . GLU A 1 78 ? 10.781 37.75 -42.344 1 15.59 78 GLU A CA 1
ATOM 639 C C . GLU A 1 78 ? 9.516 36.969 -42 1 15.59 78 GLU A C 1
ATOM 641 O O . GLU A 1 78 ? 8.461 37.562 -41.75 1 15.59 78 GLU A O 1
ATOM 646 N N . SER A 1 79 ? 9.062 36 -43 1 15.54 79 SER A N 1
ATOM 647 C CA . SER A 1 79 ? 7.984 36.125 -43.969 1 15.54 79 SER A CA 1
ATOM 648 C C . SER A 1 79 ? 6.75 35.344 -43.531 1 15.54 79 SER A C 1
ATOM 650 O O . SER A 1 79 ? 5.637 35.875 -43.531 1 15.54 79 SER A O 1
ATOM 652 N N . ILE A 1 80 ? 6.707 33.844 -43.75 1 15.75 80 ILE A N 1
ATOM 653 C CA . ILE A 1 80 ? 5.734 33.312 -44.719 1 15.75 80 ILE A CA 1
ATOM 654 C C . ILE A 1 80 ? 4.414 33.031 -44 1 15.75 80 ILE A C 1
ATOM 656 O O . ILE A 1 80 ? 4.387 32.312 -43 1 15.75 80 ILE A O 1
ATOM 660 N N . LEU A 1 81 ? 3.203 33.594 -44.344 1 15.4 81 LEU A N 1
ATOM 661 C CA . LEU A 1 81 ? 1.815 33.969 -44.031 1 15.4 81 LEU A CA 1
ATOM 662 C C . LEU A 1 81 ? 0.98 32.719 -43.781 1 15.4 81 LEU A C 1
ATOM 664 O O . LEU A 1 81 ? 0.275 32.625 -42.781 1 15.4 81 LEU A O 1
ATOM 668 N N . SER A 1 82 ? 0.451 31.891 -44.906 1 15.12 82 SER A N 1
ATOM 669 C CA . SER A 1 82 ? -0.915 32 -45.406 1 15.12 82 SER A CA 1
ATOM 670 C C . SER A 1 82 ? -1.773 30.828 -44.938 1 15.12 82 SER A C 1
ATOM 672 O O . SER A 1 82 ? -3.002 30.891 -45 1 15.12 82 SER A O 1
ATOM 674 N N . TYR A 1 83 ? -1.281 29.531 -44.625 1 15.32 83 TYR A N 1
ATOM 675 C CA . TYR A 1 83 ? -2.098 28.5 -45.25 1 15.32 83 TYR A CA 1
ATOM 676 C C . TYR A 1 83 ? -3.453 28.391 -44.562 1 15.32 83 TYR A C 1
ATOM 678 O O . TYR A 1 83 ? -3.539 28.469 -43.312 1 15.32 83 TYR A O 1
ATOM 686 N N . SER A 1 84 ? -4.699 28.375 -45.281 1 15.28 84 SER A N 1
ATOM 687 C CA . SER A 1 84 ? -6.148 28.547 -45.312 1 15.28 84 SER A CA 1
ATOM 688 C C . SER A 1 84 ? -6.867 27.312 -44.75 1 15.28 84 SER A C 1
ATOM 690 O O . SER A 1 84 ? -8.094 27.234 -44.812 1 15.28 84 SER A O 1
ATOM 692 N N . ASN A 1 85 ? -6.301 26.266 -44.188 1 14.51 85 ASN A N 1
ATOM 693 C CA . ASN A 1 85 ? -7.02 25 -44.219 1 14.51 85 ASN A CA 1
ATOM 694 C C . ASN A 1 85 ? -8.367 25.078 -43.5 1 14.51 85 ASN A C 1
ATOM 696 O O . ASN A 1 85 ? -8.422 25.359 -42.312 1 14.51 85 ASN A O 1
ATOM 700 N N . SER A 1 86 ? -9.578 25.219 -44.156 1 15.23 86 SER A N 1
ATOM 701 C CA . SER A 1 86 ? -11.031 25.359 -44.062 1 15.23 86 SER A CA 1
ATOM 702 C C . SER A 1 86 ? -11.672 24.078 -43.531 1 15.23 86 SER A C 1
ATOM 704 O O . SER A 1 86 ? -12.758 23.688 -44 1 15.23 86 SER A O 1
ATOM 706 N N . ALA A 1 87 ? -11.141 23.203 -42.75 1 15.64 87 ALA A N 1
ATOM 707 C CA . ALA A 1 87 ? -11.859 21.938 -42.594 1 15.64 87 ALA A CA 1
ATOM 708 C C . ALA A 1 87 ? -13.312 22.188 -42.219 1 15.64 87 ALA A C 1
ATOM 710 O O . ALA A 1 87 ? -13.609 23.031 -41.344 1 15.64 87 ALA A O 1
ATOM 711 N N . GLY A 1 88 ? -14.383 21.75 -42.938 1 15.45 88 GLY A N 1
ATOM 712 C CA . GLY A 1 88 ? -15.805 21.703 -43.25 1 15.45 88 GLY A CA 1
ATOM 713 C C . GLY A 1 88 ? -16.641 21.188 -42.094 1 15.45 88 GLY A C 1
ATOM 714 O O . GLY A 1 88 ? -16.109 20.562 -41.156 1 15.45 88 GLY A O 1
ATOM 715 N N . ASP A 1 89 ? -18.094 21.516 -41.906 1 16.5 89 ASP A N 1
ATOM 716 C CA . ASP A 1 89 ? -19.312 21.719 -41.125 1 16.5 89 ASP A CA 1
ATOM 717 C C . ASP A 1 89 ? -20.031 20.406 -40.875 1 16.5 89 ASP A C 1
ATOM 719 O O . ASP A 1 89 ? -21.188 20.391 -40.406 1 16.5 89 ASP A O 1
ATOM 723 N N . PHE A 1 90 ? -19.516 19.172 -40.781 1 16.19 90 PHE A N 1
ATOM 724 C CA . PHE A 1 90 ? -20.469 18.094 -40.969 1 16.19 90 PHE A CA 1
ATOM 725 C C . PHE A 1 90 ? -21.547 18.156 -39.875 1 16.19 90 PHE A C 1
ATOM 727 O O . PHE A 1 90 ? -21.25 18.062 -38.688 1 16.19 90 PHE A O 1
ATOM 734 N N . SER A 1 91 ? -22.891 18.688 -40.125 1 17.08 91 SER A N 1
ATOM 735 C CA . SER A 1 91 ? -24.219 19 -39.594 1 17.08 91 SER A CA 1
ATOM 736 C C . SER A 1 91 ? -24.953 17.734 -39.188 1 17.08 91 SER A C 1
ATOM 738 O O . SER A 1 91 ? -26.125 17.797 -38.812 1 17.08 91 SER A O 1
ATOM 740 N N . ASN A 1 92 ? -24.516 16.5 -39.375 1 17.44 92 ASN A N 1
ATOM 741 C CA . ASN A 1 92 ? -25.594 15.523 -39.469 1 17.44 92 ASN A CA 1
ATOM 742 C C . ASN A 1 92 ? -26.562 15.656 -38.312 1 17.44 92 ASN A C 1
ATOM 744 O O . ASN A 1 92 ? -26.156 15.93 -37.188 1 17.44 92 ASN A O 1
ATOM 748 N N . LEU A 1 93 ? -27.922 15.719 -38.531 1 16.41 93 LEU A N 1
ATOM 749 C CA . LEU A 1 93 ? -29.344 15.883 -38.219 1 16.41 93 LEU A CA 1
ATOM 750 C C . LEU A 1 93 ? -29.828 14.805 -37.25 1 16.41 93 LEU A C 1
ATOM 752 O O . LEU A 1 93 ? -30.953 14.336 -37.344 1 16.41 93 LEU A O 1
ATOM 756 N N . PHE A 1 94 ? -28.969 13.938 -36.594 1 17.73 94 PHE A N 1
ATOM 757 C CA . PHE A 1 94 ? -29.75 12.836 -36.031 1 17.73 94 PHE A CA 1
ATOM 758 C C . PHE A 1 94 ? -30.891 13.359 -35.188 1 17.73 94 PHE A C 1
ATOM 760 O O . PHE A 1 94 ? -30.734 14.367 -34.469 1 17.73 94 PHE A O 1
ATOM 767 N N . ASP A 1 95 ? -32.156 13 -35.469 1 17.7 95 ASP A N 1
ATOM 768 C CA . ASP A 1 95 ? -33.562 13.227 -35.062 1 17.7 95 ASP A CA 1
ATOM 769 C C . ASP A 1 95 ? -33.719 13.078 -33.562 1 17.7 95 ASP A C 1
ATOM 771 O O . ASP A 1 95 ? -33 12.297 -32.938 1 17.7 95 ASP A O 1
ATOM 775 N N . ASP A 1 96 ? -34.5 13.984 -32.938 1 18.06 96 ASP A N 1
ATOM 776 C CA . ASP A 1 96 ? -35.031 14.594 -31.719 1 18.06 96 ASP A CA 1
ATOM 777 C C . ASP A 1 96 ? -35.938 13.633 -30.969 1 18.06 96 ASP A C 1
ATOM 779 O O . ASP A 1 96 ? -36.812 14.055 -30.188 1 18.06 96 ASP A O 1
ATOM 783 N N . SER A 1 97 ? -35.844 12.25 -31.234 1 19.25 97 SER A N 1
ATOM 784 C CA . SER A 1 97 ? -37.062 11.688 -30.703 1 19.25 97 SER A CA 1
ATOM 785 C C . SER A 1 97 ? -37.312 12.117 -29.266 1 19.25 97 SER A C 1
ATOM 787 O O . SER A 1 97 ? -36.375 12.5 -28.562 1 19.25 97 SER A O 1
ATOM 789 N N . ASP A 1 98 ? -38.594 12.195 -28.859 1 18.88 98 ASP A N 1
ATOM 790 C CA . ASP A 1 98 ? -39.469 12.695 -27.812 1 18.88 98 ASP A CA 1
ATOM 791 C C . ASP A 1 98 ? -39.156 12.008 -26.469 1 18.88 98 ASP A C 1
ATOM 793 O O . ASP 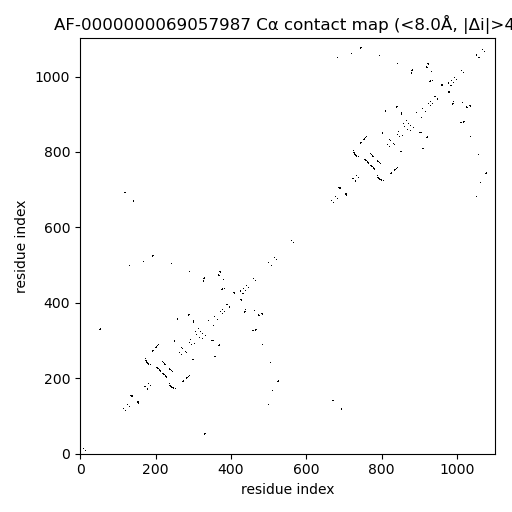A 1 98 ? -39.438 10.82 -26.312 1 18.88 98 ASP A O 1
ATOM 797 N N . ASN A 1 99 ? -37.969 12 -26.109 1 17.66 99 ASN A N 1
ATOM 798 C CA . ASN A 1 99 ? -37.719 11.398 -24.797 1 17.66 99 ASN A CA 1
ATOM 799 C C . ASN A 1 99 ? -38.656 11.984 -23.734 1 17.66 99 ASN A C 1
ATOM 801 O O . ASN A 1 99 ? -38.594 13.172 -23.422 1 17.66 99 ASN A O 1
ATOM 805 N N . ASN A 1 100 ? -39.938 11.492 -23.781 1 20.34 100 ASN A N 1
ATOM 806 C CA . ASN A 1 100 ? -40.875 11.812 -22.719 1 20.34 100 ASN A CA 1
ATOM 807 C C . ASN A 1 100 ? -40.281 11.594 -21.344 1 20.34 100 ASN A C 1
ATOM 809 O O . ASN A 1 100 ? -39.906 10.469 -20.984 1 20.34 100 ASN A O 1
ATOM 813 N N . THR A 1 101 ? -39.406 12.445 -20.969 1 20.78 101 THR A N 1
ATOM 814 C CA . THR A 1 101 ? -38.844 12.578 -19.625 1 20.78 101 THR A CA 1
ATOM 815 C C . THR A 1 101 ? -39.969 12.57 -18.578 1 20.78 101 THR A C 1
ATOM 817 O O . THR A 1 101 ? -40.75 13.508 -18.5 1 20.78 101 THR A O 1
ATOM 820 N N . VAL A 1 102 ? -40.688 11.414 -18.469 1 21.72 102 VAL A N 1
ATOM 821 C CA . VAL A 1 102 ? -41.594 11.484 -17.328 1 21.72 102 VAL A CA 1
ATOM 822 C C . VAL A 1 102 ? -40.844 11.961 -16.078 1 21.72 102 VAL A C 1
ATOM 824 O O . VAL A 1 102 ? -39.844 11.328 -15.672 1 21.72 102 VAL A O 1
ATOM 827 N N . GLU A 1 103 ? -40.656 13.258 -15.852 1 22.53 103 GLU A N 1
ATOM 828 C CA . GLU A 1 103 ? -40.25 14.016 -14.672 1 22.53 103 GLU A CA 1
ATOM 829 C C . GLU A 1 103 ? -41.031 13.57 -13.43 1 22.53 103 GLU A C 1
ATOM 831 O O . GLU A 1 103 ? -42.219 13.875 -13.281 1 22.53 103 GLU A O 1
ATOM 836 N N . SER A 1 104 ? -41.094 12.297 -13.109 1 23.06 104 SER A N 1
ATOM 837 C CA . SER A 1 104 ? -41.844 12.18 -11.875 1 23.06 104 SER A CA 1
ATOM 838 C C . SER A 1 104 ? -41.25 13.031 -10.766 1 23.06 104 SER A C 1
ATOM 840 O O . SER A 1 104 ? -40.031 12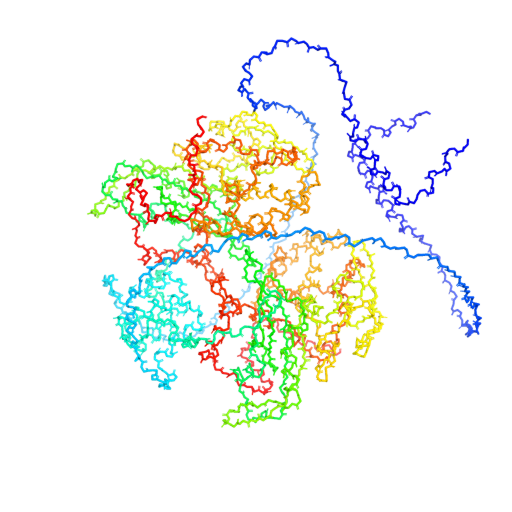.977 -10.531 1 23.06 104 SER A O 1
ATOM 842 N N . SER A 1 105 ? -41.625 14.281 -10.57 1 24.7 105 SER A N 1
ATOM 843 C CA . SER A 1 105 ? -41.469 15.242 -9.484 1 24.7 105 SER A CA 1
ATOM 844 C C . SER A 1 105 ? -41.625 14.578 -8.125 1 24.7 105 SER A C 1
ATOM 846 O O . SER A 1 105 ? -42.75 14.312 -7.691 1 24.7 105 SER A O 1
ATOM 848 N N . SER A 1 106 ? -41.062 13.477 -7.844 1 26.89 106 SER A N 1
ATOM 849 C CA . SER A 1 106 ? -41.344 13.141 -6.453 1 26.89 106 SER A CA 1
ATOM 850 C C . SER A 1 106 ? -40.969 14.289 -5.52 1 26.89 106 SER A C 1
ATOM 852 O O . SER A 1 106 ? -39.969 14.977 -5.75 1 26.89 106 SER A O 1
ATOM 854 N N . GLU A 1 107 ? -41.938 15.055 -4.934 1 26.94 107 GLU A N 1
ATOM 855 C CA . GLU A 1 107 ? -41.906 16.031 -3.852 1 26.94 107 GLU A CA 1
ATOM 856 C C . GLU A 1 107 ? -40.781 15.727 -2.857 1 26.94 107 GLU A C 1
ATOM 858 O O . GLU A 1 107 ? -40.625 14.586 -2.418 1 26.94 107 GLU A O 1
ATOM 863 N N . GLU A 1 108 ? -39.656 16.391 -2.992 1 31.81 108 GLU A N 1
ATOM 864 C CA . GLU A 1 108 ? -38.594 16.484 -1.991 1 31.81 108 GLU A CA 1
ATOM 865 C C . GLU A 1 108 ? -39.156 16.719 -0.597 1 31.81 108 GLU A C 1
ATOM 867 O O . GLU A 1 108 ? -39.562 17.828 -0.26 1 31.81 108 GLU A O 1
ATOM 872 N N . ASP A 1 109 ? -40.156 15.93 -0.192 1 30.39 109 ASP A N 1
ATOM 873 C CA . ASP A 1 109 ? -40.562 16.125 1.19 1 30.39 109 ASP A CA 1
ATOM 874 C C . ASP A 1 109 ? -39.375 16.25 2.119 1 30.39 109 ASP A C 1
ATOM 876 O O . ASP A 1 109 ? -38.562 15.32 2.227 1 30.39 109 ASP A O 1
ATOM 880 N N . ASN A 1 110 ? -38.75 17.406 2.211 1 33.91 110 ASN A N 1
ATOM 881 C CA . ASN A 1 110 ? -37.875 17.859 3.293 1 33.91 110 ASN A CA 1
ATOM 882 C C . ASN A 1 110 ? -38.344 17.328 4.645 1 33.91 110 ASN A C 1
ATOM 884 O O . ASN A 1 110 ? -38.812 18.094 5.484 1 33.91 110 ASN A O 1
ATOM 888 N N . THR A 1 111 ? -39.156 16.328 4.703 1 34.91 111 THR A N 1
ATOM 889 C CA . THR A 1 111 ? -39.5 15.93 6.059 1 34.91 111 THR A CA 1
ATOM 890 C C . THR A 1 111 ? -38.25 15.672 6.895 1 34.91 111 THR A C 1
ATOM 892 O O . THR A 1 111 ? -37.344 14.977 6.449 1 34.91 111 THR A O 1
ATOM 895 N N . GLU A 1 112 ? -37.906 16.578 7.777 1 39.09 112 GLU A N 1
ATOM 896 C CA . GLU A 1 112 ? -37 16.391 8.906 1 39.09 112 GLU A CA 1
ATOM 897 C C . GLU A 1 112 ? -37.031 14.938 9.375 1 39.09 112 GLU A C 1
ATOM 899 O O . GLU A 1 112 ? -38.031 14.461 9.891 1 39.09 112 GLU A O 1
ATOM 904 N N . PHE A 1 113 ? -36.594 14.031 8.641 1 46.97 113 PHE A N 1
ATOM 905 C CA . PHE A 1 113 ? -36.594 12.648 9.109 1 46.97 113 PHE A CA 1
ATOM 906 C C . PHE A 1 113 ? -36.062 12.555 10.531 1 46.97 113 PHE A C 1
ATOM 908 O O . PHE A 1 113 ? -35.094 13.242 10.875 1 46.97 113 PHE A O 1
ATOM 915 N N . SER A 1 114 ? -36.812 12.195 11.406 1 54.81 114 SER A N 1
ATOM 916 C CA . SER A 1 114 ? -36.438 11.875 12.781 1 54.81 114 SER A CA 1
ATOM 917 C C . SER A 1 114 ? -35.188 11 12.844 1 54.81 114 SER A C 1
ATOM 919 O O . SER A 1 114 ? -34.938 10.227 11.922 1 54.81 114 SER A O 1
ATOM 921 N N . ASP A 1 115 ? -34.156 11.406 13.625 1 63.47 115 ASP A N 1
ATOM 922 C CA . ASP A 1 115 ? -32.875 10.758 13.914 1 63.47 115 ASP A CA 1
ATOM 923 C C . ASP A 1 115 ? -33.031 9.242 13.961 1 63.47 115 ASP A C 1
ATOM 925 O O . ASP A 1 115 ? -32.094 8.508 13.672 1 63.47 115 ASP A O 1
ATOM 929 N N . ASN A 1 116 ? -34.312 8.758 14 1 72.69 116 ASN A N 1
ATOM 930 C CA . ASN A 1 116 ? -34.438 7.32 14.242 1 72.69 116 ASN A CA 1
ATOM 931 C C . ASN A 1 116 ? -35.062 6.602 13.047 1 72.69 116 ASN A C 1
ATOM 933 O O . ASN A 1 116 ? -35.469 5.449 13.164 1 72.69 116 ASN A O 1
ATOM 937 N N . SER A 1 117 ? -35.156 7.293 11.883 1 86.5 117 SER A N 1
ATOM 938 C CA . SER A 1 117 ? -35.719 6.617 10.727 1 86.5 117 SER A CA 1
ATOM 939 C C . SER A 1 117 ? -34.75 5.602 10.141 1 86.5 117 SER A C 1
ATOM 941 O O . SER A 1 117 ? -33.531 5.766 10.25 1 86.5 117 SER A O 1
ATOM 943 N N . PRO A 1 118 ? -35.312 4.484 9.602 1 89.75 118 PRO A N 1
ATOM 944 C CA . PRO A 1 118 ? -34.438 3.484 8.977 1 89.75 118 PRO A CA 1
ATOM 945 C C . PRO A 1 118 ? -33.531 4.074 7.879 1 89.75 118 PRO A C 1
ATOM 947 O O . PRO A 1 118 ? -32.406 3.643 7.703 1 89.75 118 PRO A O 1
ATOM 950 N N . ARG A 1 119 ? -34.031 5.082 7.234 1 90.44 119 ARG A N 1
ATOM 951 C CA . ARG A 1 119 ? -33.25 5.742 6.195 1 90.44 119 ARG A CA 1
ATOM 952 C C . ARG A 1 119 ? -32.031 6.434 6.785 1 90.44 119 ARG A C 1
ATOM 954 O O . ARG A 1 119 ? -30.938 6.316 6.25 1 90.44 119 ARG A O 1
ATOM 961 N N . THR A 1 120 ? -32.25 7.109 7.824 1 91.5 120 THR A N 1
ATOM 962 C CA . THR A 1 120 ? -31.172 7.82 8.484 1 91.5 120 THR A CA 1
ATOM 963 C C . THR A 1 120 ? -30.172 6.836 9.094 1 91.5 120 THR A C 1
ATOM 965 O O . THR A 1 120 ? -28.969 7.059 9.047 1 91.5 120 THR A O 1
ATOM 968 N N . GLN A 1 121 ? -30.688 5.77 9.602 1 93.19 121 GLN A N 1
ATOM 969 C CA . GLN A 1 121 ? -29.812 4.766 10.195 1 93.19 121 GLN A CA 1
ATOM 970 C C . GLN A 1 121 ? -28.953 4.09 9.141 1 93.19 121 GLN A C 1
ATOM 972 O O . GLN A 1 121 ? -27.766 3.805 9.383 1 93.19 121 GLN A O 1
ATOM 977 N N . LEU A 1 122 ? -29.562 3.846 7.996 1 94.44 122 LEU A N 1
ATOM 978 C CA . LEU A 1 122 ? -28.812 3.242 6.895 1 94.44 122 LEU A CA 1
ATOM 979 C C . LEU A 1 122 ? -27.734 4.191 6.387 1 94.44 122 LEU A C 1
ATOM 981 O O . LEU A 1 122 ? -26.625 3.76 6.07 1 94.44 122 LEU A O 1
ATOM 985 N N . ALA A 1 123 ? -28.047 5.453 6.32 1 93.62 123 ALA A N 1
ATOM 986 C CA . ALA A 1 123 ? -27.078 6.453 5.898 1 93.62 123 ALA A CA 1
ATOM 987 C C . ALA A 1 123 ? -25.922 6.543 6.891 1 93.62 123 ALA A C 1
ATOM 989 O O . ALA A 1 123 ? -24.75 6.578 6.496 1 93.62 123 ALA A O 1
ATOM 990 N N . GLN A 1 124 ? -26.266 6.535 8.148 1 93.81 124 GLN A N 1
ATOM 991 C CA . GLN A 1 124 ? -25.25 6.59 9.195 1 93.81 124 GLN A CA 1
ATOM 992 C C . GLN A 1 124 ? -24.359 5.348 9.164 1 93.81 124 GLN A C 1
ATOM 994 O O . GLN A 1 124 ? -23.141 5.445 9.328 1 93.81 124 GLN A O 1
ATOM 999 N N . TRP A 1 125 ? -25 4.227 8.914 1 94.5 125 TRP A N 1
ATOM 1000 C CA . TRP A 1 125 ? -24.281 2.969 8.812 1 94.5 125 TRP A CA 1
ATOM 1001 C C . TRP A 1 125 ? -23.297 3.004 7.641 1 94.5 125 TRP A C 1
ATOM 1003 O O . TRP A 1 125 ? -22.141 2.586 7.77 1 94.5 125 TRP A O 1
ATOM 1013 N N . ALA A 1 126 ? -23.734 3.516 6.504 1 94.69 126 ALA A N 1
ATOM 1014 C CA . ALA A 1 126 ? -22.922 3.566 5.301 1 94.69 126 ALA A CA 1
ATOM 1015 C C . ALA A 1 126 ? -21.688 4.445 5.512 1 94.69 126 ALA A C 1
ATOM 1017 O O . ALA A 1 126 ? -20.594 4.109 5.055 1 94.69 126 ALA A O 1
ATOM 1018 N N . ILE A 1 127 ? -21.844 5.527 6.227 1 92.56 127 ILE A N 1
ATOM 1019 C CA . ILE A 1 127 ? -20.766 6.469 6.469 1 92.56 127 ILE A CA 1
ATOM 1020 C C . ILE A 1 127 ? -19.797 5.898 7.516 1 92.56 127 ILE A C 1
ATOM 1022 O O . ILE A 1 127 ? -18.578 5.953 7.344 1 92.56 127 ILE A O 1
ATOM 1026 N N . LYS A 1 128 ? -20.375 5.344 8.508 1 92.31 128 LYS A N 1
ATOM 1027 C CA . LYS A 1 128 ? -19.578 4.793 9.602 1 92.31 128 LYS A CA 1
ATOM 1028 C C . LYS A 1 128 ? -18.625 3.711 9.094 1 92.31 128 LYS A C 1
ATOM 1030 O O . LYS A 1 128 ? -17.469 3.658 9.5 1 92.31 128 LYS A O 1
ATOM 1035 N N . HIS A 1 129 ? -19.094 2.875 8.227 1 93.06 129 HIS A N 1
ATOM 1036 C CA . HIS A 1 129 ? -18.312 1.735 7.777 1 93.06 129 HIS A CA 1
ATOM 1037 C C . HIS A 1 129 ? -17.734 1.976 6.387 1 93.06 129 HIS A C 1
ATOM 1039 O O . HIS A 1 129 ? -17.234 1.047 5.75 1 93.06 129 HIS A O 1
ATOM 1045 N N . ASN A 1 130 ? -17.844 3.195 5.906 1 91.62 130 ASN A N 1
ATOM 1046 C CA . ASN A 1 130 ? -17.25 3.598 4.629 1 91.62 130 ASN A CA 1
ATOM 1047 C C . ASN A 1 130 ? -17.688 2.664 3.5 1 91.62 130 ASN A C 1
ATOM 1049 O O . ASN A 1 130 ? -16.844 2.156 2.758 1 91.62 130 ASN A O 1
ATOM 1053 N N . ILE A 1 131 ? -18.969 2.406 3.32 1 94.06 131 ILE A N 1
ATOM 1054 C CA . ILE A 1 131 ? -19.5 1.547 2.27 1 94.06 131 ILE A CA 1
ATOM 1055 C C . ILE A 1 131 ? -19.484 2.287 0.935 1 94.06 131 ILE A C 1
ATOM 1057 O O . ILE A 1 131 ? -19.859 3.457 0.859 1 94.06 131 ILE A O 1
ATOM 1061 N N . THR A 1 132 ? -19.078 1.609 -0.095 1 92.5 132 THR A N 1
ATOM 1062 C CA . THR A 1 132 ? -19 2.234 -1.411 1 92.5 132 THR A CA 1
ATOM 1063 C C . THR A 1 132 ? -20.406 2.508 -1.962 1 92.5 132 THR A C 1
ATOM 1065 O O . THR A 1 132 ? -21.375 1.846 -1.575 1 92.5 132 THR A O 1
ATOM 1068 N N . ASN A 1 133 ? -20.453 3.451 -2.914 1 90.56 133 ASN A N 1
ATOM 1069 C CA . ASN A 1 133 ? -21.75 3.811 -3.504 1 90.56 133 ASN A CA 1
ATOM 1070 C C . ASN A 1 133 ? -22.344 2.645 -4.281 1 90.56 133 ASN A C 1
ATOM 1072 O O . ASN A 1 133 ? -23.562 2.432 -4.238 1 90.56 133 ASN A O 1
ATOM 1076 N N . ILE A 1 134 ? -21.547 1.912 -4.945 1 92.31 134 ILE A N 1
ATOM 1077 C CA . ILE A 1 134 ? -22.031 0.783 -5.73 1 92.31 134 ILE A CA 1
ATOM 1078 C C . ILE A 1 134 ? -22.594 -0.286 -4.797 1 92.31 134 ILE A C 1
ATOM 1080 O O . ILE A 1 134 ? -23.688 -0.823 -5.043 1 92.31 134 ILE A O 1
ATOM 1084 N N . ALA A 1 135 ? -21.859 -0.581 -3.75 1 95.12 135 ALA A N 1
ATOM 1085 C CA . ALA A 1 135 ? -22.328 -1.565 -2.777 1 95.12 135 ALA A CA 1
ATOM 1086 C C . ALA A 1 135 ? -23.609 -1.106 -2.109 1 95.12 135 ALA A C 1
ATOM 1088 O O . ALA A 1 135 ? -24.547 -1.897 -1.93 1 95.12 135 ALA A O 1
ATOM 1089 N N . MET A 1 136 ? -23.672 0.182 -1.77 1 95.44 136 MET A N 1
ATOM 1090 C CA . MET A 1 136 ? -24.859 0.726 -1.111 1 95.44 136 MET A CA 1
ATOM 1091 C C . MET A 1 136 ? -26.062 0.697 -2.047 1 95.44 136 MET A C 1
ATOM 1093 O O . MET A 1 136 ? -27.172 0.331 -1.636 1 95.44 136 MET A O 1
ATOM 1097 N N . SER A 1 137 ? -25.859 1.041 -3.299 1 95.69 137 SER A N 1
ATOM 1098 C CA . SER A 1 137 ? -26.953 1.019 -4.27 1 95.69 137 SER A CA 1
ATOM 1099 C C . SER A 1 137 ? -27.484 -0.397 -4.477 1 95.69 137 SER A C 1
ATOM 1101 O O . SER A 1 137 ? -28.688 -0.609 -4.555 1 95.69 137 SER A O 1
ATOM 1103 N N . ASP A 1 138 ? -26.531 -1.349 -4.551 1 95.62 138 ASP A N 1
ATOM 1104 C CA . ASP A 1 138 ? -26.938 -2.744 -4.691 1 95.62 138 ASP A CA 1
ATOM 1105 C C . ASP A 1 138 ? -27.734 -3.211 -3.477 1 95.62 138 ASP A C 1
ATOM 1107 O O . ASP A 1 138 ? -28.703 -3.971 -3.613 1 95.62 138 ASP A O 1
ATOM 1111 N N . LEU A 1 139 ? -27.328 -2.77 -2.33 1 96 139 LEU A N 1
ATOM 1112 C CA . LEU A 1 139 ? -28.047 -3.121 -1.109 1 96 139 LEU A CA 1
ATOM 1113 C C . LEU A 1 139 ? -29.453 -2.514 -1.106 1 96 139 LEU A C 1
ATOM 1115 O O . LEU A 1 139 ? -30.422 -3.189 -0.761 1 96 139 LEU A O 1
ATOM 1119 N N . LEU A 1 140 ? -29.562 -1.273 -1.502 1 95.5 140 LEU A N 1
ATOM 1120 C CA . LEU A 1 140 ? -30.844 -0.579 -1.514 1 95.5 140 LEU A CA 1
ATOM 1121 C C . LEU A 1 140 ? -31.828 -1.267 -2.455 1 95.5 140 LEU A C 1
ATOM 1123 O O . LEU A 1 140 ? -33.031 -1.316 -2.18 1 95.5 140 LEU A O 1
ATOM 1127 N N . LYS A 1 141 ? -31.328 -1.811 -3.537 1 95.25 141 LYS A N 1
ATOM 1128 C CA . LYS A 1 141 ? -32.188 -2.555 -4.457 1 95.25 141 LYS A CA 1
ATOM 1129 C C . LYS A 1 141 ? -32.75 -3.809 -3.793 1 95.25 141 LYS A C 1
ATOM 1131 O O . LYS A 1 141 ? -33.906 -4.141 -3.971 1 95.25 141 LYS A O 1
ATOM 1136 N N . VAL A 1 142 ? -31.875 -4.457 -3.041 1 94 142 VAL A N 1
ATOM 1137 C CA . VAL A 1 142 ? -32.312 -5.664 -2.342 1 94 142 VAL A CA 1
ATOM 1138 C C . VAL A 1 142 ? -33.344 -5.305 -1.28 1 94 142 VAL A C 1
ATOM 1140 O O . VAL A 1 142 ? -34.375 -5.965 -1.166 1 94 142 VAL A O 1
ATOM 1143 N N . LEU A 1 143 ? -33.156 -4.219 -0.51 1 94.44 143 LEU A N 1
ATOM 1144 C CA . LEU A 1 143 ? -34.031 -3.816 0.569 1 94.44 143 LEU A CA 1
ATOM 1145 C C . LEU A 1 143 ? -35.344 -3.283 0.014 1 94.44 143 LEU A C 1
ATOM 1147 O O . LEU A 1 143 ? -36.406 -3.518 0.593 1 94.44 143 LEU A O 1
ATOM 1151 N N . ASN A 1 144 ? -35.219 -2.555 -1.084 1 94.06 144 ASN A N 1
ATOM 1152 C CA . ASN A 1 144 ? -36.406 -2.018 -1.729 1 94.06 144 ASN A CA 1
ATOM 1153 C C . ASN A 1 144 ? -37.344 -3.131 -2.227 1 94.06 144 ASN A C 1
ATOM 1155 O O . ASN A 1 144 ? -38.562 -3.057 -2.064 1 94.06 144 ASN A O 1
ATOM 1159 N N . ALA A 1 145 ? -36.781 -4.152 -2.746 1 92.44 145 ALA A N 1
ATOM 1160 C CA . ALA A 1 145 ? -37.531 -5.273 -3.297 1 92.44 145 ALA A CA 1
ATOM 1161 C C . ALA A 1 145 ? -38.062 -6.168 -2.186 1 92.44 145 ALA A C 1
ATOM 1163 O O . ALA A 1 145 ? -39.156 -6.719 -2.299 1 92.44 145 ALA A O 1
ATOM 1164 N N . SER A 1 146 ? -37.406 -6.234 -1.103 1 91.56 146 SER A N 1
ATOM 1165 C CA . SER A 1 146 ? -37.719 -7.246 -0.105 1 91.56 146 SER A CA 1
ATOM 1166 C C . SER A 1 146 ? -38.5 -6.641 1.058 1 91.56 146 SER A C 1
ATOM 1168 O O . SER A 1 146 ? -39.344 -7.312 1.676 1 91.56 146 SER A O 1
ATOM 1170 N N . TYR A 1 147 ? -38.188 -5.332 1.382 1 90.31 147 TYR A N 1
ATOM 1171 C CA . TYR A 1 147 ? -38.719 -4.863 2.652 1 90.31 147 TYR A CA 1
ATOM 1172 C C . TYR A 1 147 ? -39.469 -3.553 2.471 1 90.31 147 TYR A C 1
ATOM 1174 O O . TYR A 1 147 ? -40.594 -3.404 2.963 1 90.31 147 TYR A O 1
ATOM 1182 N N . ASP A 1 148 ? -38.844 -2.568 1.882 1 92.12 148 ASP A N 1
ATOM 1183 C CA . ASP A 1 148 ? -39.406 -1.215 1.895 1 92.12 148 ASP A CA 1
ATOM 1184 C C . ASP A 1 148 ? -39.25 -0.555 0.524 1 92.12 148 ASP A C 1
ATOM 1186 O O . ASP A 1 148 ? -38.188 -0.022 0.189 1 92.12 148 ASP A O 1
ATOM 1190 N N . GLN A 1 149 ? -40.281 -0.348 -0.13 1 91.06 149 GLN A N 1
ATOM 1191 C CA . GLN A 1 149 ? -40.281 0.208 -1.479 1 91.06 149 GLN A CA 1
ATOM 1192 C C . GLN A 1 149 ? -40.062 1.72 -1.45 1 91.06 149 GLN A C 1
ATOM 1194 O O . GLN A 1 149 ? -39.812 2.334 -2.482 1 91.06 149 GLN A O 1
ATOM 1199 N N . SER A 1 150 ? -40.125 2.273 -0.29 1 90.12 150 SER A N 1
ATOM 1200 C CA . SER A 1 150 ? -39.938 3.719 -0.173 1 90.12 150 SER A CA 1
ATOM 1201 C C . SER A 1 150 ? -38.469 4.098 -0.137 1 90.12 150 SER A C 1
ATOM 1203 O O . SER A 1 150 ? -38.125 5.27 -0.282 1 90.12 150 SER A O 1
ATOM 1205 N N . LEU A 1 151 ? -37.688 3.104 0.054 1 92.12 151 LEU A N 1
ATOM 1206 C CA . LEU A 1 151 ? -36.25 3.371 0.084 1 92.12 151 LEU A CA 1
ATOM 1207 C C . LEU A 1 151 ? -35.75 3.732 -1.305 1 92.12 151 LEU A C 1
ATOM 1209 O O . LEU A 1 151 ? -36.188 3.154 -2.303 1 92.12 151 LEU A O 1
ATOM 1213 N N . PRO A 1 152 ? -34.875 4.719 -1.366 1 91.62 152 PRO A N 1
ATOM 1214 C CA . PRO A 1 152 ? -34.281 5.055 -2.666 1 91.62 152 PRO A CA 1
ATOM 1215 C C . PRO A 1 152 ? -33.438 3.92 -3.246 1 91.62 152 PRO A C 1
ATOM 1217 O O . PRO A 1 152 ? -33 3.031 -2.51 1 91.62 152 PRO A O 1
ATOM 1220 N N . LEU A 1 153 ? -33.219 3.934 -4.539 1 91.31 153 LEU A N 1
ATOM 1221 C CA . LEU A 1 153 ? -32.469 2.879 -5.215 1 91.31 153 LEU A CA 1
ATOM 1222 C C . LEU A 1 153 ? -31 3.268 -5.367 1 91.31 153 LEU A C 1
ATOM 1224 O O . LEU A 1 153 ? -30.156 2.408 -5.617 1 91.31 153 LEU A O 1
ATOM 1228 N N . ASP A 1 154 ? -30.766 4.566 -5.152 1 91.88 154 ASP A N 1
ATOM 1229 C CA . ASP A 1 154 ? -29.422 5.086 -5.359 1 91.88 154 ASP A CA 1
ATOM 1230 C C . ASP A 1 154 ? -28.812 5.594 -4.051 1 91.88 154 ASP A C 1
ATOM 1232 O O . ASP A 1 154 ? -29.5 6.277 -3.275 1 91.88 154 ASP A O 1
ATOM 1236 N N . ALA A 1 155 ? -27.547 5.242 -3.902 1 91.38 155 ALA A N 1
ATOM 1237 C CA . ALA A 1 155 ? -26.844 5.625 -2.684 1 91.38 155 ALA A CA 1
ATOM 1238 C C . ALA A 1 155 ? -26.766 7.145 -2.547 1 91.38 155 ALA A C 1
ATOM 1240 O O . ALA A 1 155 ? -26.828 7.68 -1.438 1 91.38 155 ALA A O 1
ATOM 1241 N N . ARG A 1 156 ? -26.75 7.969 -3.67 1 87.25 156 ARG A N 1
ATOM 1242 C CA . ARG A 1 156 ? -26.609 9.422 -3.652 1 87.25 156 ARG A CA 1
ATOM 1243 C C . ARG A 1 156 ? -27.859 10.086 -3.105 1 87.25 156 ARG A C 1
ATOM 1245 O O . ARG A 1 156 ? -27.781 11.086 -2.393 1 87.25 156 ARG A O 1
ATOM 1252 N N . THR A 1 157 ? -28.875 9.477 -3.41 1 87.25 157 THR A N 1
ATOM 1253 C CA . THR A 1 157 ? -30.141 10 -2.926 1 87.25 157 THR A CA 1
ATOM 1254 C C . THR A 1 157 ? -30.297 9.758 -1.427 1 87.25 157 THR A C 1
ATOM 1256 O O . THR A 1 157 ? -30.766 10.633 -0.696 1 87.25 157 THR A O 1
ATOM 1259 N N . LEU A 1 158 ? -29.875 8.594 -1.021 1 89.19 158 LEU A N 1
ATOM 1260 C CA . LEU A 1 158 ? -29.953 8.273 0.398 1 89.19 158 LEU A CA 1
ATOM 1261 C C . LEU A 1 158 ? -29.078 9.219 1.219 1 89.19 158 LEU A C 1
ATOM 1263 O O . LEU A 1 158 ? -29.5 9.695 2.273 1 89.19 158 LEU A O 1
ATOM 1267 N N . LEU A 1 159 ? -27.875 9.477 0.681 1 87.56 159 LEU A N 1
ATOM 1268 C CA . LEU A 1 159 ? -26.891 10.258 1.418 1 87.56 159 LEU A CA 1
ATOM 1269 C C . LEU A 1 159 ? -27.047 11.75 1.121 1 87.56 159 LEU A C 1
ATOM 1271 O O . LEU A 1 159 ? -26.312 12.578 1.673 1 87.56 159 LEU A O 1
ATOM 1275 N N . LYS A 1 160 ? -28.047 12.094 0.333 1 79.19 160 LYS A N 1
ATOM 1276 C CA . LYS A 1 160 ? -28.312 13.484 -0.046 1 79.19 160 LYS A CA 1
ATOM 1277 C C . LYS A 1 160 ? -27.031 14.18 -0.503 1 79.19 160 LYS A C 1
ATOM 1279 O O . LYS A 1 160 ? -26.719 15.281 -0.038 1 79.19 160 LYS A O 1
ATOM 1284 N N . THR A 1 161 ? -26.391 13.289 -1.229 1 74.25 161 THR A N 1
ATOM 1285 C CA . THR A 1 161 ? -25.156 13.859 -1.758 1 74.25 161 THR A CA 1
ATOM 1286 C C . THR A 1 161 ? -25.453 15.023 -2.701 1 74.25 161 THR A C 1
ATOM 1288 O O . THR A 1 161 ? -26.359 14.93 -3.537 1 74.25 161 THR A O 1
ATOM 1291 N N . ASP A 1 162 ? -25.328 16.125 -2.256 1 58.25 162 ASP A N 1
ATOM 1292 C CA . ASP A 1 162 ? -25.578 17.297 -3.086 1 58.25 162 ASP A CA 1
ATOM 1293 C C . ASP A 1 162 ? -25.172 17.047 -4.535 1 58.25 162 ASP A C 1
ATOM 1295 O O . ASP A 1 162 ? -23.984 17.109 -4.871 1 58.25 162 ASP A O 1
ATOM 1299 N N . ILE A 1 163 ? -25.828 15.898 -5.133 1 54.84 163 ILE A N 1
ATOM 1300 C CA . ILE A 1 163 ? -25.562 15.664 -6.551 1 54.84 163 ILE A CA 1
ATOM 1301 C C . ILE A 1 163 ? -26.031 16.859 -7.367 1 54.84 163 ILE A C 1
ATOM 1303 O O . ILE A 1 163 ? -25.516 17.109 -8.469 1 54.84 163 ILE A O 1
ATOM 1307 N N . SER A 1 164 ? -27.625 16.953 -7.211 1 39.97 164 SER A N 1
ATOM 1308 C CA . SER A 1 164 ? -28.359 17.781 -8.156 1 39.97 164 SER A CA 1
ATOM 1309 C C . SER A 1 164 ? -27.516 18.922 -8.672 1 39.97 164 SER A C 1
ATOM 1311 O O . SER A 1 164 ? -27.672 19.359 -9.812 1 39.97 164 SER A O 1
ATOM 1313 N N . SER A 1 165 ? -27.703 20.109 -7.738 1 35.34 165 SER A N 1
ATOM 1314 C CA . SER A 1 165 ? -27.406 21.359 -8.414 1 35.34 165 SER A CA 1
ATOM 1315 C C . SER A 1 165 ? -26.094 21.281 -9.203 1 35.34 165 SER A C 1
ATOM 1317 O O . SER A 1 165 ? -25.203 20.5 -8.852 1 35.34 165 SER A O 1
ATOM 1319 N N . ASN A 1 166 ? -26.094 21.641 -10.422 1 37.47 166 ASN A N 1
ATOM 1320 C CA . ASN A 1 166 ? -25.125 22.312 -11.289 1 37.47 166 ASN A CA 1
ATOM 1321 C C . ASN A 1 166 ? -23.938 22.844 -10.5 1 37.47 166 ASN A C 1
ATOM 1323 O O . ASN A 1 166 ? -23.219 23.734 -10.961 1 37.47 166 ASN A O 1
ATOM 1327 N N . THR A 1 167 ? -24.109 22.875 -9.203 1 43.34 167 THR A N 1
ATOM 1328 C CA . THR A 1 167 ? -23.094 23.641 -8.508 1 43.34 167 THR A CA 1
ATOM 1329 C C . THR A 1 167 ? -21.797 22.828 -8.359 1 43.34 167 THR A C 1
ATOM 1331 O O . THR A 1 167 ? -21.719 21.938 -7.512 1 43.34 167 THR A O 1
ATOM 1334 N N . SER A 1 168 ? -21.328 22.312 -9.367 1 58.59 168 SER A N 1
ATOM 1335 C CA . SER A 1 168 ? -19.922 22 -9.594 1 58.59 168 SER A CA 1
ATOM 1336 C C . SER A 1 168 ? -19.047 22.484 -8.438 1 58.59 168 SER A C 1
ATOM 1338 O O . SER A 1 168 ? -19.156 23.625 -8.008 1 58.59 168 SER A O 1
ATOM 1340 N N . VAL A 1 169 ? -18.844 21.406 -7.426 1 70.69 169 VAL A N 1
ATOM 1341 C CA . VAL A 1 169 ? -17.844 21.844 -6.465 1 70.69 169 VAL A CA 1
ATOM 1342 C C . VAL A 1 169 ? -16.922 22.891 -7.102 1 70.69 169 VAL A C 1
ATOM 1344 O O . VAL A 1 169 ? -16.344 22.656 -8.164 1 70.69 169 VAL A O 1
ATOM 1347 N N . ASN A 1 170 ? -17.266 24.078 -6.73 1 81.81 170 ASN A N 1
ATOM 1348 C CA . ASN A 1 170 ? -16.406 25.156 -7.219 1 81.81 170 ASN A CA 1
ATOM 1349 C C . ASN A 1 170 ? -14.961 24.953 -6.758 1 81.81 170 ASN A C 1
ATOM 1351 O O . ASN A 1 170 ? -14.641 25.203 -5.598 1 81.81 170 ASN A O 1
ATOM 1355 N N . LEU A 1 171 ? -14.32 24.359 -7.645 1 92.06 171 LEU A N 1
ATOM 1356 C CA . LEU A 1 171 ? -12.906 24.156 -7.359 1 92.06 171 LEU A CA 1
ATOM 1357 C C . LEU A 1 171 ? -12.086 25.359 -7.805 1 92.06 171 LEU A C 1
ATOM 1359 O O . LEU A 1 171 ? -12.367 25.969 -8.844 1 92.06 171 LEU A O 1
ATOM 1363 N N . LYS A 1 172 ? -11.258 25.797 -6.969 1 95.19 172 LYS A N 1
ATOM 1364 C CA . LYS A 1 172 ? -10.32 26.859 -7.32 1 95.19 172 LYS A CA 1
ATOM 1365 C C . LYS A 1 172 ? -9.133 26.312 -8.102 1 95.19 172 LYS A C 1
ATOM 1367 O O . LYS A 1 172 ? -8.492 25.344 -7.676 1 95.19 172 LYS A O 1
ATOM 1372 N N . ASN A 1 173 ? -8.852 26.922 -9.18 1 94.62 173 ASN A N 1
ATOM 1373 C CA . ASN A 1 173 ? -7.672 26.547 -9.953 1 94.62 173 ASN A CA 1
ATOM 1374 C C . ASN A 1 173 ? -6.387 27 -9.266 1 94.62 173 ASN A C 1
ATOM 1376 O O . ASN A 1 173 ? -6.258 28.172 -8.898 1 94.62 173 ASN A O 1
ATOM 1380 N N . MET A 1 174 ? -5.598 26.141 -9 1 95.06 174 MET A N 1
ATOM 1381 C CA . MET A 1 174 ? -4.285 26.391 -8.406 1 95.06 174 MET A CA 1
ATOM 1382 C C . MET A 1 174 ? -3.215 25.547 -9.094 1 95.06 174 MET A C 1
ATOM 1384 O O . MET A 1 174 ? -3.207 24.312 -8.961 1 95.06 174 MET A O 1
ATOM 1388 N N . SER A 1 175 ? -2.402 26.188 -9.812 1 91.94 175 SER A N 1
ATOM 1389 C CA . SER A 1 175 ? -1.429 25.469 -10.625 1 91.94 175 SER A CA 1
ATOM 1390 C C . SER A 1 175 ? -0.533 24.578 -9.773 1 91.94 175 SER A C 1
ATOM 1392 O O . SER A 1 175 ? -0.004 25.016 -8.75 1 91.94 175 SER A O 1
ATOM 1394 N N . PRO A 1 176 ? -0.36 23.375 -10.242 1 92.88 176 PRO A N 1
ATOM 1395 C CA . PRO A 1 176 ? -0.893 22.656 -11.406 1 92.88 176 PRO A CA 1
ATOM 1396 C C . PRO A 1 176 ? -2.119 21.812 -11.062 1 92.88 176 PRO A C 1
ATOM 1398 O O . PRO A 1 176 ? -2.498 20.922 -11.836 1 92.88 176 PRO A O 1
ATOM 1401 N N . GLY A 1 177 ? -2.777 22.156 -10.008 1 95.75 177 GLY A N 1
ATOM 1402 C CA . GLY A 1 177 ? -3.914 21.359 -9.578 1 95.75 177 GLY A CA 1
ATOM 1403 C C . GLY A 1 177 ? -5.117 22.203 -9.188 1 95.75 177 GLY A C 1
ATOM 1404 O O . GLY A 1 177 ? -5.402 23.219 -9.828 1 95.75 177 GLY A O 1
ATOM 1405 N N . PHE A 1 178 ? -5.84 21.641 -8.297 1 97.5 178 PHE A N 1
ATOM 1406 C CA . PHE A 1 178 ? -7.07 22.281 -7.848 1 97.5 178 PHE A CA 1
ATOM 1407 C C . PHE A 1 178 ? -7.113 22.359 -6.324 1 97.5 178 PHE A C 1
ATOM 1409 O O . PHE A 1 178 ? -6.484 21.547 -5.641 1 97.5 178 PHE A O 1
ATOM 1416 N N . TYR A 1 179 ? -7.797 23.391 -5.875 1 97.94 179 TYR A N 1
ATOM 1417 C CA . TYR A 1 179 ? -7.883 23.625 -4.438 1 97.94 179 TYR A CA 1
ATOM 1418 C C . TYR A 1 179 ? -9.328 23.844 -4.008 1 97.94 179 TYR A C 1
ATOM 1420 O O . TYR A 1 179 ? -10.117 24.438 -4.746 1 97.94 179 TYR A O 1
ATOM 1428 N N . TYR A 1 180 ? -9.688 23.297 -2.887 1 97.88 180 TYR A N 1
ATOM 1429 C CA . TYR A 1 180 ? -10.977 23.562 -2.258 1 97.88 180 TYR A CA 1
ATOM 1430 C C . TYR A 1 180 ? -10.797 23.984 -0.805 1 97.88 180 TYR A C 1
ATOM 1432 O O . TYR A 1 180 ? -10.055 23.359 -0.053 1 97.88 180 TYR A O 1
ATOM 1440 N N . HIS A 1 181 ? -11.398 25.062 -0.436 1 97.69 181 HIS A N 1
ATOM 1441 C CA . HIS A 1 181 ? -11.32 25.578 0.924 1 97.69 181 HIS A CA 1
ATOM 1442 C C . HIS A 1 181 ? -12.578 25.25 1.715 1 97.69 181 HIS A C 1
ATOM 1444 O O . HIS A 1 181 ? -13.641 25.828 1.478 1 97.69 181 HIS A O 1
ATOM 1450 N N . PHE A 1 182 ? -12.508 24.312 2.619 1 96.81 182 PHE A N 1
ATOM 1451 C CA . PHE A 1 182 ? -13.633 23.938 3.469 1 96.81 182 PHE A CA 1
ATOM 1452 C C . PHE A 1 182 ? -13.961 25.062 4.445 1 96.81 182 PHE A C 1
ATOM 1454 O O . PHE A 1 182 ? -15.133 25.328 4.73 1 96.81 182 PHE A O 1
ATOM 1461 N N . GLY A 1 183 ? -12.906 25.641 4.992 1 97.31 183 GLY A N 1
ATOM 1462 C CA . GLY A 1 183 ? -13.086 26.734 5.938 1 97.31 183 GLY A CA 1
ATOM 1463 C C . GLY A 1 183 ? -12.773 26.344 7.371 1 97.31 183 GLY A C 1
ATOM 1464 O O . GLY A 1 183 ? -13.094 25.234 7.797 1 97.31 183 GLY A O 1
ATOM 1465 N N . VAL A 1 184 ? -12.164 27.25 8.062 1 97.56 184 VAL A N 1
ATOM 1466 C CA . VAL A 1 184 ? -11.836 27.031 9.461 1 97.56 184 VAL A CA 1
ATOM 1467 C C . VAL A 1 184 ? -13.109 27.109 10.305 1 97.56 184 VAL A C 1
ATOM 1469 O O . VAL A 1 184 ? -13.383 26.219 11.117 1 97.56 184 VAL A O 1
ATOM 1472 N N . SER A 1 185 ? -13.852 28.141 10.086 1 96.75 185 SER A N 1
ATOM 1473 C CA . SER A 1 185 ? -15.078 28.359 10.844 1 96.75 185 SER A CA 1
ATOM 1474 C C . SER A 1 185 ? -16.047 27.203 10.672 1 96.75 185 SER A C 1
ATOM 1476 O O . SER A 1 185 ? -16.578 26.672 11.656 1 96.75 185 SER A O 1
ATOM 1478 N N . ASN A 1 186 ? -16.203 26.781 9.422 1 94.81 186 ASN A N 1
ATOM 1479 C CA . ASN A 1 186 ? -17.078 25.656 9.133 1 94.81 186 ASN A CA 1
ATOM 1480 C C . ASN A 1 186 ? -16.609 24.375 9.82 1 94.81 186 ASN A C 1
ATOM 1482 O O . ASN A 1 186 ? -17.422 23.609 10.328 1 94.81 186 ASN A O 1
ATOM 1486 N N . GLY A 1 187 ? -15.297 24.188 9.766 1 95.06 187 GLY A N 1
ATOM 1487 C CA . GLY A 1 187 ? -14.734 23.016 10.43 1 95.06 187 GLY A CA 1
ATOM 1488 C C . GLY A 1 187 ? -15 22.984 11.922 1 95.06 187 GLY A C 1
ATOM 1489 O O . GLY A 1 187 ? -15.359 21.938 12.477 1 95.06 187 GLY A O 1
ATOM 1490 N N . ILE A 1 188 ? -14.898 24.109 12.555 1 94.44 188 ILE A N 1
ATOM 1491 C CA . ILE A 1 188 ? -15.117 24.219 13.992 1 94.44 188 ILE A CA 1
ATOM 1492 C C . ILE A 1 188 ? -16.594 23.984 14.305 1 94.44 188 ILE A C 1
ATOM 1494 O O . ILE A 1 188 ? -16.922 23.172 15.172 1 94.44 188 ILE A O 1
ATOM 1498 N N . LYS A 1 189 ? -17.484 24.594 13.578 1 92 189 LYS A N 1
ATOM 1499 C CA . LYS A 1 189 ? -18.922 24.516 13.836 1 92 189 LYS A CA 1
ATOM 1500 C C . LYS A 1 189 ? -19.453 23.109 13.578 1 92 189 LYS A C 1
ATOM 1502 O O . LYS A 1 189 ? -20.375 22.641 14.258 1 92 189 LYS A O 1
ATOM 1507 N N . ASN A 1 190 ? -18.844 22.422 12.617 1 92 190 ASN A N 1
ATOM 1508 C CA . ASN A 1 190 ? -19.297 21.094 12.242 1 92 190 ASN A CA 1
ATOM 1509 C C . ASN A 1 190 ? -18.859 20.031 13.242 1 92 190 ASN A C 1
ATOM 1511 O O . ASN A 1 190 ? -19.516 19 13.398 1 92 190 ASN A O 1
ATOM 1515 N N . HIS A 1 191 ? -17.797 20.281 13.961 1 92.69 191 HIS A N 1
ATOM 1516 C CA . HIS A 1 191 ? -17.203 19.188 14.719 1 92.69 191 HIS A CA 1
ATOM 1517 C C . HIS A 1 191 ? -17.25 19.469 16.219 1 92.69 191 HIS A C 1
ATOM 1519 O O . HIS A 1 191 ? -17.047 18.562 17.031 1 92.69 191 HIS A O 1
ATOM 1525 N N . TYR A 1 192 ? -17.531 20.703 16.562 1 88.69 192 TYR A N 1
ATOM 1526 C CA . TYR A 1 192 ? -17.453 21.031 17.984 1 88.69 192 TYR A CA 1
ATOM 1527 C C . TYR A 1 192 ? -18.688 21.766 18.438 1 88.69 192 TYR A C 1
ATOM 1529 O O . TYR A 1 192 ? -19.297 22.516 17.672 1 88.69 192 TYR A O 1
ATOM 1537 N N . ILE A 1 193 ? -19.078 21.438 19.672 1 85.81 193 ILE A N 1
ATOM 1538 C CA . ILE A 1 193 ? -20.094 22.188 20.422 1 85.81 193 ILE A CA 1
ATOM 1539 C C . ILE A 1 193 ? -19.516 22.625 21.766 1 85.81 193 ILE A C 1
ATOM 1541 O O . ILE A 1 193 ? -18.797 21.875 22.422 1 85.81 193 ILE A O 1
ATOM 1545 N N . ILE A 1 194 ? -19.766 23.812 22.125 1 81.75 194 ILE A N 1
ATOM 1546 C CA . ILE A 1 194 ? -19.156 24.344 23.328 1 81.75 194 ILE A CA 1
ATOM 1547 C C . ILE A 1 194 ? -20.141 24.219 24.5 1 81.75 194 ILE A C 1
ATOM 1549 O O . ILE A 1 194 ? -21.344 24.484 24.328 1 81.75 194 ILE A O 1
ATOM 1553 N N . GLU A 1 195 ? -19.531 23.75 25.531 1 79.19 195 GLU A N 1
ATOM 1554 C CA . GLU A 1 195 ? -20.328 23.688 26.75 1 79.19 195 GLU A CA 1
ATOM 1555 C C . GLU A 1 195 ? -20.453 25.062 27.391 1 79.19 195 GLU A C 1
ATOM 1557 O O . GLU A 1 195 ? -19.531 25.891 27.312 1 79.19 195 GLU A O 1
ATOM 1562 N N . ASN A 1 196 ? -21.438 25.281 28.125 1 71.88 196 ASN A N 1
ATOM 1563 C CA . ASN A 1 196 ? -21.781 26.547 28.734 1 71.88 196 ASN A CA 1
ATOM 1564 C C . ASN A 1 196 ? -20.719 26.969 29.766 1 71.88 196 ASN A C 1
ATOM 1566 O O . ASN A 1 196 ? -20.484 28.172 29.969 1 71.88 196 ASN A O 1
ATOM 1570 N N . SER A 1 197 ? -20.094 26.016 30.312 1 66.25 197 SER A N 1
ATOM 1571 C CA . SER A 1 197 ? -19.188 26.328 31.406 1 66.25 197 SER A CA 1
ATOM 1572 C C . SER A 1 197 ? -17.875 26.906 30.891 1 66.25 197 SER A C 1
ATOM 1574 O O . SER A 1 197 ? -17.109 27.5 31.656 1 66.25 197 SER A O 1
ATOM 1576 N N . HIS A 1 198 ? -17.594 26.844 29.719 1 67.06 198 HIS A N 1
ATOM 1577 C CA . HIS A 1 198 ? -16.281 27.25 29.219 1 67.06 198 HIS A CA 1
ATOM 1578 C C . HIS A 1 198 ? -16.422 28.344 28.172 1 67.06 198 HIS A C 1
ATOM 1580 O O . HIS A 1 198 ? -15.719 28.328 27.156 1 67.06 198 HIS A O 1
ATOM 1586 N N . ILE A 1 199 ? -17.25 29.25 28.453 1 67.25 199 ILE A N 1
ATOM 1587 C CA . ILE A 1 199 ? -17.594 30.312 27.516 1 67.25 199 ILE A CA 1
ATOM 1588 C C . ILE A 1 199 ? -16.469 31.328 27.438 1 67.25 199 ILE A C 1
ATOM 1590 O O . ILE A 1 199 ? -16.234 31.938 26.391 1 67.25 199 ILE A O 1
ATOM 1594 N N . ASN A 1 200 ? -15.578 31.391 28.469 1 76.81 200 ASN A N 1
ATOM 1595 C CA . ASN A 1 200 ? -14.617 32.5 28.484 1 76.81 200 ASN A CA 1
ATOM 1596 C C . ASN A 1 200 ? -13.25 32.062 27.969 1 76.81 200 ASN A C 1
ATOM 1598 O O . ASN A 1 200 ? -12.391 32.906 27.688 1 76.81 200 ASN A O 1
ATOM 1602 N N . GLU A 1 201 ? -13.047 30.906 27.719 1 85.12 201 GLU A N 1
ATOM 1603 C CA . GLU A 1 201 ? -11.734 30.438 27.25 1 85.12 201 GLU A CA 1
ATOM 1604 C C . GLU A 1 201 ? -11.641 30.516 25.734 1 85.12 201 GLU A C 1
ATOM 1606 O O . GLU A 1 201 ? -12.594 30.172 25.031 1 85.12 201 GLU A O 1
ATOM 1611 N N . PRO A 1 202 ? -10.531 31.062 25.266 1 91.94 202 PRO A N 1
ATOM 1612 C CA . PRO A 1 202 ? -10.375 31.125 23.812 1 91.94 202 PRO A CA 1
ATOM 1613 C C . PRO A 1 202 ? -10.188 29.75 23.172 1 91.94 202 PRO A C 1
ATOM 1615 O O . PRO A 1 202 ? -9.789 28.812 23.844 1 91.94 202 PRO A O 1
ATOM 1618 N N . ILE A 1 203 ? -10.508 29.672 21.922 1 92.88 203 ILE A N 1
ATOM 1619 C CA . ILE A 1 203 ? -10.297 28.453 21.141 1 92.88 203 ILE A CA 1
ATOM 1620 C C . ILE A 1 203 ? -8.875 28.438 20.578 1 92.88 203 ILE A C 1
ATOM 1622 O O . ILE A 1 203 ? -8.469 29.359 19.875 1 92.88 203 ILE A O 1
ATOM 1626 N N . LYS A 1 204 ? -8.148 27.438 20.953 1 95.25 204 LYS A N 1
ATOM 1627 C CA . LYS A 1 204 ? -6.773 27.297 20.484 1 95.25 204 LYS A CA 1
ATOM 1628 C C . LYS A 1 204 ? -6.695 26.297 19.328 1 95.25 204 LYS A C 1
ATOM 1630 O O . LYS A 1 204 ? -7.059 25.125 19.484 1 95.25 204 LYS A O 1
ATOM 1635 N N . LEU A 1 205 ? -6.164 26.766 18.219 1 97.25 205 LEU A N 1
ATOM 1636 C CA . LEU A 1 205 ? -6.105 25.938 17.016 1 97.25 205 LEU A CA 1
ATOM 1637 C C . LEU A 1 205 ? -4.699 25.375 16.812 1 97.25 205 LEU A C 1
ATOM 1639 O O . LEU A 1 205 ? -3.711 26.094 17.016 1 97.25 205 LEU A O 1
ATOM 1643 N N . VAL A 1 206 ? -4.613 24.156 16.5 1 98.12 206 VAL A N 1
ATOM 1644 C CA . VAL A 1 206 ? -3.389 23.516 16.031 1 98.12 206 VAL A CA 1
ATOM 1645 C C . VAL A 1 206 ? -3.535 23.109 14.562 1 98.12 206 VAL A C 1
ATOM 1647 O O . VAL A 1 206 ? -4.48 22.406 14.195 1 98.12 206 VAL A O 1
ATOM 1650 N N . VAL A 1 207 ? -2.611 23.531 13.75 1 98.5 207 VAL A N 1
ATOM 1651 C CA . VAL A 1 207 ? -2.74 23.344 12.305 1 98.5 207 VAL A CA 1
ATOM 1652 C C . VAL A 1 207 ? -1.639 22.406 11.805 1 98.5 207 VAL A C 1
ATOM 1654 O O . VAL A 1 207 ? -0.489 22.5 12.242 1 98.5 207 VAL A O 1
ATOM 1657 N N . GLY A 1 208 ? -2.008 21.469 10.969 1 98.25 208 GLY A N 1
ATOM 1658 C CA . GLY A 1 208 ? -1.064 20.562 10.328 1 98.25 208 GLY A CA 1
ATOM 1659 C C . GLY A 1 208 ? -1.14 20.594 8.812 1 98.25 208 GLY A C 1
ATOM 1660 O O . GLY A 1 208 ? -2.23 20.672 8.242 1 98.25 208 GLY A O 1
ATOM 1661 N N . ILE A 1 209 ? 0.023 20.625 8.133 1 98 209 ILE A N 1
ATOM 1662 C CA . ILE A 1 209 ? 0.111 20.641 6.68 1 98 209 ILE A CA 1
ATOM 1663 C C . ILE A 1 209 ? 1.098 19.578 6.215 1 98 209 ILE A C 1
ATOM 1665 O O . ILE A 1 209 ? 2.191 19.438 6.773 1 98 209 ILE A O 1
ATOM 1669 N N . ASP A 1 210 ? 0.686 18.797 5.215 1 95.44 210 ASP A N 1
ATOM 1670 C CA . ASP A 1 210 ? 1.564 17.766 4.68 1 95.44 210 ASP A CA 1
ATOM 1671 C C . ASP A 1 210 ? 1.069 17.281 3.322 1 95.44 210 ASP A C 1
ATOM 1673 O O . ASP A 1 210 ? -0.049 17.594 2.912 1 95.44 210 ASP A O 1
ATOM 1677 N N . GLY A 1 211 ? 2.01 16.641 2.645 1 96.19 211 GLY A N 1
ATOM 1678 C CA . GLY A 1 211 ? 1.636 15.969 1.407 1 96.19 211 GLY A CA 1
ATOM 1679 C C . GLY A 1 211 ? 1.212 14.531 1.613 1 96.19 211 GLY A C 1
ATOM 1680 O O . GLY A 1 211 ? 1.779 13.82 2.449 1 96.19 211 GLY A O 1
ATOM 1681 N N . LEU A 1 212 ? 0.186 14.086 0.807 1 96.19 212 LEU A N 1
ATOM 1682 C CA . LEU A 1 212 ? -0.335 12.727 0.9 1 96.19 212 LEU A CA 1
ATOM 1683 C C . LEU A 1 212 ? -0.436 12.086 -0.48 1 96.19 212 LEU A C 1
ATOM 1685 O O . LEU A 1 212 ? -1.336 12.414 -1.257 1 96.19 212 LEU A O 1
ATOM 1689 N N . PRO A 1 213 ? 0.471 11.188 -0.814 1 94.5 213 PRO A N 1
ATOM 1690 C CA . PRO A 1 213 ? 0.301 10.445 -2.062 1 94.5 213 PRO A CA 1
ATOM 1691 C C . PRO A 1 213 ? -0.942 9.555 -2.055 1 94.5 213 PRO A C 1
ATOM 1693 O O . PRO A 1 213 ? -1.228 8.898 -1.055 1 94.5 213 PRO A O 1
ATOM 1696 N N . LEU A 1 214 ? -1.64 9.531 -3.09 1 93.19 214 LEU A N 1
ATOM 1697 C CA . LEU A 1 214 ? -2.92 8.828 -3.107 1 93.19 214 LEU A CA 1
ATOM 1698 C C . LEU A 1 214 ? -2.756 7.406 -3.621 1 93.19 214 LEU A C 1
ATOM 1700 O O . LEU A 1 214 ? -3.438 6.488 -3.152 1 93.19 214 LEU A O 1
ATOM 1704 N N . THR A 1 215 ? -1.94 7.211 -4.625 1 87.06 215 THR A N 1
ATOM 1705 C CA . THR A 1 215 ? -1.731 5.879 -5.184 1 87.06 215 THR A CA 1
ATOM 1706 C C . THR A 1 215 ? -0.245 5.613 -5.406 1 87.06 215 THR A C 1
ATOM 1708 O O . THR A 1 215 ? 0.559 6.547 -5.445 1 87.06 215 THR A O 1
ATOM 1711 N N . LYS A 1 216 ? 0.012 4.383 -5.52 1 81.88 216 LYS A N 1
ATOM 1712 C CA . LYS A 1 216 ? 1.392 3.994 -5.797 1 81.88 216 LYS A CA 1
ATOM 1713 C C . LYS A 1 216 ? 1.713 4.129 -7.281 1 81.88 216 LYS A C 1
ATOM 1715 O O . LYS A 1 216 ? 2.861 4.379 -7.656 1 81.88 216 LYS A O 1
ATOM 1720 N N . SER A 1 217 ? 0.733 4.047 -8.086 1 82.62 217 SER A N 1
ATOM 1721 C CA . SER A 1 217 ? 0.954 3.928 -9.523 1 82.62 217 SER A CA 1
ATOM 1722 C C . SER A 1 217 ? 0.802 5.277 -10.219 1 82.62 217 SER A C 1
ATOM 1724 O O . SER A 1 217 ? 0.864 5.359 -11.445 1 82.62 217 SER A O 1
ATOM 1726 N N . SER A 1 218 ? 0.57 6.309 -9.422 1 84.5 218 SER A N 1
ATOM 1727 C CA . SER A 1 218 ? 0.41 7.629 -10.023 1 84.5 218 SER A CA 1
ATOM 1728 C C . SER A 1 218 ? 1.051 8.711 -9.156 1 84.5 218 SER A C 1
ATOM 1730 O O . SER A 1 218 ? 1.385 8.469 -8 1 84.5 218 SER A O 1
ATOM 1732 N N . LYS A 1 219 ? 1.194 9.844 -9.727 1 89.31 219 LYS A N 1
ATOM 1733 C CA . LYS A 1 219 ? 1.759 10.992 -9.023 1 89.31 219 LYS A CA 1
ATOM 1734 C C . LYS A 1 219 ? 0.673 11.773 -8.289 1 89.31 219 LYS A C 1
ATOM 1736 O O . LYS A 1 219 ? 0.948 12.82 -7.699 1 89.31 219 LYS A O 1
ATOM 1741 N N . SER A 1 220 ? -0.533 11.258 -8.336 1 92.44 220 SER A N 1
ATOM 1742 C CA . SER A 1 220 ? -1.666 11.922 -7.711 1 92.44 220 SER A CA 1
ATOM 1743 C C . SER A 1 220 ? -1.437 12.109 -6.211 1 92.44 220 SER A C 1
ATOM 1745 O O . SER A 1 220 ? -1.118 11.148 -5.504 1 92.44 220 SER A O 1
ATOM 1747 N N . THR A 1 221 ? -1.514 13.414 -5.781 1 96 221 THR A N 1
ATOM 1748 C CA . THR A 1 221 ? -1.2 13.711 -4.387 1 96 221 THR A CA 1
ATOM 1749 C C . THR A 1 221 ? -2.168 14.742 -3.818 1 96 221 THR A C 1
ATOM 1751 O O . THR A 1 221 ? -2.633 15.625 -4.539 1 96 221 THR A O 1
ATOM 1754 N N . PHE A 1 222 ? -2.496 14.609 -2.547 1 97.81 222 PHE A N 1
ATOM 1755 C CA . PHE A 1 222 ? -3.215 15.609 -1.769 1 97.81 222 PHE A CA 1
ATOM 1756 C C . PHE A 1 222 ? -2.246 16.469 -0.955 1 97.81 222 PHE A C 1
ATOM 1758 O O . PHE A 1 222 ? -1.199 15.977 -0.521 1 97.81 222 PHE A O 1
ATOM 1765 N N . TRP A 1 223 ? -2.557 17.703 -0.782 1 98.25 223 TRP A N 1
ATOM 1766 C CA . TRP A 1 223 ? -1.926 18.594 0.179 1 98.25 223 TRP A CA 1
ATOM 1767 C C . TRP A 1 223 ? -2.965 19.219 1.102 1 98.25 223 TRP A C 1
ATOM 1769 O O . TRP A 1 223 ? -3.436 20.344 0.853 1 98.25 223 TRP A O 1
ATOM 1779 N N . PRO A 1 224 ? -3.24 18.547 2.156 1 98.38 224 PRO A N 1
ATOM 1780 C CA . PRO A 1 224 ? -4.293 19.016 3.053 1 98.38 224 PRO A CA 1
ATOM 1781 C C . PRO A 1 224 ? -3.779 20.031 4.082 1 98.38 224 PRO A C 1
ATOM 1783 O O . PRO A 1 224 ? -2.625 19.938 4.508 1 98.38 224 PRO A O 1
ATOM 1786 N N . ILE A 1 225 ? -4.555 21 4.402 1 98.69 225 ILE A N 1
ATOM 1787 C CA . ILE A 1 225 ? -4.445 21.828 5.598 1 98.69 225 ILE A CA 1
ATOM 1788 C C . ILE A 1 225 ? -5.438 21.344 6.652 1 98.69 225 ILE A C 1
ATOM 1790 O O . ILE A 1 225 ? -6.652 21.422 6.457 1 98.69 225 ILE A O 1
ATOM 1794 N N . LEU A 1 226 ? -4.898 20.828 7.711 1 98.62 226 LEU A N 1
ATOM 1795 C CA . LEU A 1 226 ? -5.727 20.203 8.734 1 98.62 226 LEU A CA 1
ATOM 1796 C C . LEU A 1 226 ? -5.68 21 10.039 1 98.62 226 LEU A C 1
ATOM 1798 O O . LEU A 1 226 ? -4.793 21.844 10.219 1 98.62 226 LEU A O 1
ATOM 1802 N N . CYS A 1 227 ? -6.648 20.688 10.875 1 98.44 227 CYS A N 1
ATOM 1803 C CA . CYS A 1 227 ? -6.719 21.453 12.117 1 98.44 227 CYS A CA 1
ATOM 1804 C C . CYS A 1 227 ? -7.465 20.672 13.195 1 98.44 227 CYS A C 1
ATOM 1806 O O . CYS A 1 227 ? -8.305 19.828 12.891 1 98.44 227 CYS A O 1
ATOM 1808 N N . TYR A 1 228 ? -7.09 20.891 14.438 1 97.5 228 TYR A N 1
ATOM 1809 C CA . TYR A 1 228 ? -7.906 20.484 15.578 1 97.5 228 TYR A CA 1
ATOM 1810 C C . TYR A 1 228 ? -7.848 21.531 16.688 1 97.5 228 TYR A C 1
ATOM 1812 O O . TYR A 1 228 ? -7 22.422 16.672 1 97.5 228 TYR A O 1
ATOM 1820 N N . ILE A 1 229 ? -8.797 21.469 17.594 1 95.25 229 ILE A N 1
ATOM 1821 C CA . ILE A 1 229 ? -8.875 22.375 18.734 1 95.25 229 ILE A CA 1
ATOM 1822 C C . ILE A 1 229 ? -8.281 21.719 19.969 1 95.25 229 ILE A C 1
ATOM 1824 O O . ILE A 1 229 ? -8.578 20.547 20.266 1 95.25 229 ILE A O 1
ATOM 1828 N N . ARG A 1 230 ? -7.477 22.391 20.641 1 92.19 230 ARG A N 1
ATOM 1829 C CA . ARG A 1 230 ? -6.918 21.875 21.891 1 92.19 230 ARG A CA 1
ATOM 1830 C C . ARG A 1 230 ? -8 21.688 22.938 1 92.19 230 ARG A C 1
ATOM 1832 O O . ARG A 1 230 ? -8.906 22.516 23.062 1 92.19 230 ARG A O 1
ATOM 1839 N N . PRO A 1 231 ? -7.891 20.625 23.672 1 90.38 231 PRO A N 1
ATOM 1840 C CA . PRO A 1 231 ? -6.934 19.516 23.703 1 90.38 231 PRO A CA 1
ATOM 1841 C C . PRO A 1 231 ? -7.414 18.297 22.906 1 90.38 231 PRO A C 1
ATOM 1843 O O . PRO A 1 231 ? -6.926 17.188 23.125 1 90.38 231 PRO A O 1
ATOM 1846 N N . TYR A 1 232 ? -8.359 18.531 22.047 1 91.81 232 TYR A N 1
ATOM 1847 C CA . TYR A 1 232 ? -9.016 17.406 21.391 1 91.81 232 TYR A CA 1
ATOM 1848 C C . TYR A 1 232 ? -8.281 17.031 20.109 1 91.81 232 TYR A C 1
ATOM 1850 O O . TYR A 1 232 ? -8.82 17.141 19 1 91.81 232 TYR A O 1
ATOM 1858 N N . SER A 1 233 ? -7.133 16.422 20.281 1 93.94 233 SER A N 1
ATOM 1859 C CA . SER A 1 233 ? -6.27 16.094 19.156 1 93.94 233 SER A CA 1
ATOM 1860 C C . SER A 1 233 ? -6.848 14.938 18.344 1 93.94 233 SER A C 1
ATOM 1862 O O . SER A 1 233 ? -6.406 14.68 17.219 1 93.94 233 SER A O 1
ATOM 1864 N N . HIS A 1 234 ? -7.836 14.219 18.844 1 91.5 234 HIS A N 1
ATOM 1865 C CA . HIS A 1 234 ? -8.414 13.078 18.141 1 91.5 234 HIS A CA 1
ATOM 1866 C C . HIS A 1 234 ? -9.477 13.523 17.141 1 91.5 234 HIS A C 1
ATOM 1868 O O . HIS A 1 234 ? -9.914 12.734 16.312 1 91.5 234 HIS A O 1
ATOM 1874 N N . ILE A 1 235 ? -9.898 14.773 17.188 1 94.62 235 ILE A N 1
ATOM 1875 C CA . ILE A 1 235 ? -10.898 15.305 16.281 1 94.62 235 ILE A CA 1
ATOM 1876 C C . ILE A 1 235 ? -10.242 16.266 15.297 1 94.62 235 ILE A C 1
ATOM 1878 O O . ILE A 1 235 ? -10.242 17.484 15.516 1 94.62 235 ILE A O 1
ATOM 1882 N N . VAL A 1 236 ? -9.742 15.734 14.281 1 97.06 236 VAL A N 1
ATOM 1883 C CA . VAL A 1 236 ? -9.078 16.531 13.25 1 97.06 236 VAL A CA 1
ATOM 1884 C C . VAL A 1 236 ? -10.039 16.766 12.094 1 97.06 236 VAL A C 1
ATOM 1886 O O . VAL A 1 236 ? -10.805 15.883 11.711 1 97.06 236 VAL A O 1
ATOM 1889 N N . PHE A 1 237 ? -10.07 17.953 11.555 1 97 237 PHE A N 1
ATOM 1890 C CA . PHE A 1 237 ? -10.906 18.266 10.398 1 97 237 PHE A CA 1
ATOM 1891 C C . PHE A 1 237 ? -10.117 19.016 9.336 1 97 237 PHE A C 1
ATOM 1893 O O . PHE A 1 237 ? -9.125 19.672 9.641 1 97 237 PHE A O 1
ATOM 1900 N N . PRO A 1 238 ? -10.516 18.906 8.086 1 97.81 238 PRO A N 1
ATOM 1901 C CA . PRO A 1 238 ? -9.828 19.609 7.008 1 97.81 238 PRO A CA 1
ATOM 1902 C C . PRO A 1 238 ? -10.297 21.047 6.852 1 97.81 238 PRO A C 1
ATOM 1904 O O . PRO A 1 238 ? -11.492 21.328 6.957 1 97.81 238 PRO A O 1
ATOM 1907 N N . ILE A 1 239 ? -9.359 21.953 6.621 1 98.25 239 ILE A N 1
ATOM 1908 C CA . ILE A 1 239 ? -9.617 23.359 6.336 1 98.25 239 ILE A CA 1
ATOM 1909 C C . ILE A 1 239 ? -9.539 23.609 4.828 1 98.25 239 ILE A C 1
ATOM 1911 O O . ILE A 1 239 ? -10.336 24.359 4.273 1 98.25 239 ILE A O 1
ATOM 1915 N N . GLY A 1 240 ? -8.562 23.047 4.285 1 98.06 240 GLY A N 1
ATOM 1916 C CA . GLY A 1 240 ? -8.32 23.125 2.852 1 98.06 240 GLY A CA 1
ATOM 1917 C C . GLY A 1 240 ? -7.688 21.859 2.287 1 98.06 240 GLY A C 1
ATOM 1918 O O . GLY A 1 240 ? -7.004 21.125 3.008 1 98.06 240 GLY A O 1
ATOM 1919 N N . LEU A 1 241 ? -7.949 21.688 0.997 1 98.12 241 LEU A N 1
ATOM 1920 C CA . LEU A 1 241 ? -7.418 20.5 0.347 1 98.12 241 LEU A CA 1
ATOM 1921 C C . LEU A 1 241 ? -7.02 20.797 -1.095 1 98.12 241 LEU A C 1
ATOM 1923 O O . LEU A 1 241 ? -7.844 21.25 -1.889 1 98.12 241 LEU A O 1
ATOM 1927 N N . TYR A 1 242 ? -5.762 20.609 -1.354 1 98.44 242 TYR A N 1
ATOM 1928 C CA . TYR A 1 242 ? -5.234 20.719 -2.711 1 98.44 242 TYR A CA 1
ATOM 1929 C C . TYR A 1 242 ? -5.031 19.344 -3.328 1 98.44 242 TYR A C 1
ATOM 1931 O O . TYR A 1 242 ? -4.621 18.406 -2.643 1 98.44 242 TYR A O 1
ATOM 1939 N N . TRP A 1 243 ? -5.328 19.219 -4.625 1 97.75 243 TRP A N 1
ATOM 1940 C CA . TRP A 1 243 ? -5.055 17.984 -5.367 1 97.75 243 TRP A CA 1
ATOM 1941 C C . TRP A 1 243 ? -4.324 18.281 -6.668 1 97.75 243 TRP A C 1
ATOM 1943 O O . TRP A 1 243 ? -4.695 19.219 -7.395 1 97.75 243 TRP A O 1
ATOM 1953 N N . GLY A 1 244 ? -3.314 17.531 -6.887 1 95.81 244 GLY A N 1
ATOM 1954 C CA . GLY A 1 244 ? -2.574 17.594 -8.133 1 95.81 244 GLY A CA 1
ATOM 1955 C C . GLY A 1 244 ? -1.553 16.484 -8.289 1 95.81 244 GLY A C 1
ATOM 1956 O O . GLY A 1 244 ? -1.413 15.641 -7.402 1 95.81 244 GLY A O 1
ATOM 1957 N N . ASN A 1 245 ? -0.889 16.469 -9.422 1 91.5 245 ASN A N 1
ATOM 1958 C CA . ASN A 1 245 ? 0.173 15.5 -9.648 1 91.5 245 ASN A CA 1
ATOM 1959 C C . ASN A 1 245 ? 1.495 15.961 -9.039 1 91.5 245 ASN A C 1
ATOM 1961 O O . ASN A 1 245 ? 2.445 15.18 -8.945 1 91.5 245 ASN A O 1
ATOM 1965 N N . GLU A 1 246 ? 1.496 17.188 -8.68 1 93 246 GLU A N 1
ATOM 1966 C CA . GLU A 1 246 ? 2.605 17.812 -7.961 1 93 246 GLU A CA 1
ATOM 1967 C C . GLU A 1 246 ? 2.098 18.75 -6.871 1 93 246 GLU A C 1
ATOM 1969 O O . GLU A 1 246 ? 0.906 19.062 -6.812 1 93 246 GLU A O 1
ATOM 1974 N N . LYS A 1 247 ? 2.988 19.047 -5.98 1 94.44 247 LYS A N 1
ATOM 1975 C CA . LYS A 1 247 ? 2.592 20.016 -4.969 1 94.44 247 LYS A CA 1
ATOM 1976 C C . LYS A 1 247 ? 2.287 21.375 -5.594 1 94.44 247 LYS A C 1
ATOM 1978 O O . LYS A 1 247 ? 2.754 21.672 -6.695 1 94.44 247 LYS A O 1
ATOM 1983 N N . PRO A 1 248 ? 1.49 22.203 -4.887 1 96.06 248 PRO A N 1
ATOM 1984 C CA . PRO A 1 248 ? 1.229 23.547 -5.43 1 96.06 248 PRO A CA 1
ATOM 1985 C C . PRO A 1 248 ? 2.512 24.312 -5.734 1 96.06 248 PRO A C 1
ATOM 1987 O O . PRO A 1 248 ? 3.479 24.234 -4.973 1 96.06 248 PRO A O 1
ATOM 1990 N N . GLN A 1 249 ? 2.482 25 -6.766 1 94.81 249 GLN A N 1
ATOM 1991 C CA . GLN A 1 249 ? 3.68 25.703 -7.219 1 94.81 249 GLN A CA 1
ATOM 1992 C C . GLN A 1 249 ? 4.035 26.844 -6.277 1 94.81 249 GLN A C 1
ATOM 1994 O O . GLN A 1 249 ? 5.211 27.047 -5.957 1 94.81 249 GLN A O 1
ATOM 1999 N N . GLU A 1 250 ? 3.047 27.547 -5.914 1 95.88 250 GLU A N 1
ATOM 2000 C CA . GLU A 1 250 ? 3.266 28.703 -5.035 1 95.88 250 GLU A CA 1
ATOM 2001 C C . GLU A 1 250 ? 2.594 28.484 -3.682 1 95.88 250 GLU A C 1
ATOM 2003 O O . GLU A 1 250 ? 1.364 28.453 -3.592 1 95.88 250 GLU A O 1
ATOM 2008 N N . SER A 1 251 ? 3.42 28.469 -2.627 1 96.81 251 SER A N 1
ATOM 2009 C CA . SER A 1 251 ? 2.91 28.203 -1.285 1 96.81 251 SER A CA 1
ATOM 2010 C C . SER A 1 251 ? 1.968 29.312 -0.821 1 96.81 251 SER A C 1
ATOM 2012 O O . SER A 1 251 ? 0.974 29.047 -0.143 1 96.81 251 SER A O 1
ATOM 2014 N N . ASN A 1 252 ? 2.277 30.594 -1.126 1 97.56 252 ASN A N 1
ATOM 2015 C CA . ASN A 1 252 ? 1.438 31.703 -0.709 1 97.56 252 ASN A CA 1
ATOM 2016 C C . ASN A 1 252 ? 0.043 31.625 -1.321 1 97.56 252 ASN A C 1
ATOM 2018 O O . ASN A 1 252 ? -0.949 31.938 -0.664 1 97.56 252 ASN A O 1
ATOM 2022 N N . ASP A 1 253 ? -0.078 31.156 -2.555 1 97.12 253 ASP A N 1
ATOM 2023 C CA . ASP A 1 253 ? -1.378 30.938 -3.182 1 97.12 253 ASP A CA 1
ATOM 2024 C C . ASP A 1 253 ? -2.135 29.797 -2.496 1 97.12 253 ASP A C 1
ATOM 2026 O O . ASP A 1 253 ? -3.342 29.891 -2.27 1 97.12 253 ASP A O 1
ATOM 2030 N N . TYR A 1 254 ? -1.411 28.891 -2.189 1 97.69 254 TYR A N 1
ATOM 2031 C CA . TYR A 1 254 ? -1.944 27.703 -1.528 1 97.69 254 TYR A CA 1
ATOM 2032 C C . TYR A 1 254 ? -2.531 28.047 -0.166 1 97.69 254 TYR A C 1
ATOM 2034 O O . TYR A 1 254 ? -3.594 27.547 0.207 1 97.69 254 TYR A O 1
ATOM 2042 N N . LEU A 1 255 ? -1.913 28.984 0.525 1 98.38 255 LEU A N 1
ATOM 2043 C CA . LEU A 1 255 ? -2.291 29.312 1.895 1 98.38 255 LEU A CA 1
ATOM 2044 C C . LEU A 1 255 ? -3.182 30.562 1.927 1 98.38 255 LEU A C 1
ATOM 2046 O O . LEU A 1 255 ? -3.662 30.953 2.99 1 98.38 255 LEU A O 1
ATOM 2050 N N . PHE A 1 256 ? -3.484 31.109 0.836 1 98.31 256 PHE A N 1
ATOM 2051 C CA . PHE A 1 256 ? -4.121 32.438 0.746 1 98.31 256 PHE A CA 1
ATOM 2052 C C . PHE A 1 256 ? -5.477 32.406 1.441 1 98.31 256 PHE A C 1
ATOM 2054 O O . PHE A 1 256 ? -5.742 33.25 2.307 1 98.31 256 PHE A O 1
ATOM 2061 N N . ASP A 1 257 ? -6.344 31.5 1.099 1 98.06 257 ASP A N 1
ATOM 2062 C CA . ASP A 1 257 ? -7.684 31.422 1.673 1 98.06 257 ASP A CA 1
ATOM 2063 C C . ASP A 1 257 ? -7.625 31.141 3.172 1 98.06 257 ASP A C 1
ATOM 2065 O O . ASP A 1 257 ? -8.406 31.703 3.945 1 98.06 257 ASP A O 1
ATOM 2069 N N . PHE A 1 258 ? -6.75 30.344 3.516 1 98.31 258 PHE A N 1
ATOM 2070 C CA . PHE A 1 258 ? -6.59 29.984 4.922 1 98.31 258 PHE A CA 1
ATOM 2071 C C . PHE A 1 258 ? -6.191 31.203 5.746 1 98.31 258 PHE A C 1
ATOM 2073 O O . PHE A 1 258 ? -6.809 31.5 6.77 1 98.31 258 PHE A O 1
ATOM 2080 N N . VAL A 1 259 ? -5.121 31.922 5.273 1 98.56 259 VAL A N 1
ATOM 2081 C CA . VAL A 1 259 ? -4.574 33.062 6.004 1 98.56 259 VAL A CA 1
ATOM 2082 C C . VAL A 1 259 ? -5.633 34.156 6.113 1 98.56 259 VAL A C 1
ATOM 2084 O O . VAL A 1 259 ? -5.801 34.75 7.176 1 98.56 259 VAL A O 1
ATOM 2087 N N . ASN A 1 260 ? -6.375 34.406 5.105 1 98.12 260 ASN A N 1
ATOM 2088 C CA . ASN A 1 260 ? -7.414 35.406 5.133 1 98.12 260 ASN A CA 1
ATOM 2089 C C . ASN A 1 260 ? -8.508 35.062 6.141 1 98.12 260 ASN A C 1
ATOM 2091 O O . ASN A 1 260 ? -8.945 35.938 6.902 1 98.12 260 ASN A O 1
ATOM 2095 N N . GLU A 1 261 ? -8.875 33.844 6.137 1 98.19 261 GLU A N 1
ATOM 2096 C CA . GLU A 1 261 ? -9.922 33.438 7.062 1 98.19 261 GLU A CA 1
ATOM 2097 C C . GLU A 1 261 ? -9.438 33.469 8.508 1 98.19 261 GLU A C 1
ATOM 2099 O O . GLU A 1 261 ? -10.148 33.938 9.398 1 98.19 261 GLU A O 1
ATOM 2104 N N . ILE A 1 262 ? -8.273 33.031 8.734 1 97.69 262 ILE A N 1
ATOM 2105 C CA . ILE A 1 262 ? -7.75 32.969 10.094 1 97.69 262 ILE A CA 1
ATOM 2106 C C . ILE A 1 262 ? -7.543 34.375 10.641 1 97.69 262 ILE A C 1
ATOM 2108 O O . ILE A 1 262 ? -7.734 34.625 11.828 1 97.69 262 ILE A O 1
ATOM 2112 N N . LYS A 1 263 ? -7.09 35.312 9.781 1 97.69 263 LYS A N 1
ATOM 2113 C CA . LYS A 1 263 ? -6.965 36.688 10.18 1 97.69 263 LYS A CA 1
ATOM 2114 C C . LYS A 1 263 ? -8.297 37.25 10.68 1 97.69 263 LYS A C 1
ATOM 2116 O O . LYS A 1 263 ? -8.352 37.875 11.734 1 97.69 263 LYS A O 1
ATOM 2121 N N . ASP A 1 264 ? -9.273 36.938 9.969 1 97.38 264 ASP A N 1
ATOM 2122 C CA . ASP A 1 264 ? -10.617 37.406 10.328 1 97.38 264 ASP A CA 1
ATOM 2123 C C . ASP A 1 264 ? -11.07 36.781 11.641 1 97.38 264 ASP A C 1
ATOM 2125 O O . ASP A 1 264 ? -11.625 37.469 12.5 1 97.38 264 ASP A O 1
ATOM 2129 N N . LEU A 1 265 ? -10.812 35.562 11.805 1 97.31 265 LEU A N 1
ATOM 2130 C CA . LEU A 1 265 ? -11.242 34.844 12.992 1 97.31 265 LEU A CA 1
ATOM 2131 C C . LEU A 1 265 ? -10.484 35.312 14.227 1 97.31 265 LEU A C 1
ATOM 2133 O O . LEU A 1 265 ? -11.055 35.406 15.312 1 97.31 265 LEU A O 1
ATOM 2137 N N . ILE A 1 266 ? -9.203 35.594 14.102 1 96.94 266 ILE A N 1
ATOM 2138 C CA . ILE A 1 266 ? -8.391 36.062 15.219 1 96.94 266 ILE A CA 1
ATOM 2139 C C . ILE A 1 266 ? -8.836 37.469 15.625 1 96.94 266 ILE A C 1
ATOM 2141 O O . ILE A 1 266 ? -8.938 37.781 16.812 1 96.94 266 ILE A O 1
ATOM 2145 N N . ASN A 1 267 ? -9.18 38.312 14.727 1 96.75 267 ASN A N 1
ATOM 2146 C CA . ASN A 1 267 ? -9.523 39.719 14.992 1 96.75 267 ASN A CA 1
ATOM 2147 C C . ASN A 1 267 ? -10.969 39.844 15.477 1 96.75 267 ASN A C 1
ATOM 2149 O O . ASN A 1 267 ? -11.258 40.688 16.344 1 96.75 267 ASN A O 1
ATOM 2153 N N . ASN A 1 268 ? -11.875 39.031 14.914 1 95.81 268 ASN A N 1
ATOM 2154 C CA . ASN A 1 268 ? -13.297 39.25 15.156 1 95.81 268 ASN A CA 1
ATOM 2155 C C . ASN A 1 268 ? -13.898 38.094 15.984 1 95.81 268 ASN A C 1
ATOM 2157 O O . ASN A 1 268 ? -15.016 38.219 16.484 1 95.81 268 ASN A O 1
ATOM 2161 N N . GLY A 1 269 ? -13.211 37.062 16.078 1 94.56 269 GLY A N 1
ATOM 2162 C CA . GLY A 1 269 ? -13.742 35.906 16.812 1 94.56 269 GLY A CA 1
ATOM 2163 C C . GLY A 1 269 ? -14.68 35.062 15.992 1 94.56 269 GLY A C 1
ATOM 2164 O O . GLY A 1 269 ? -14.859 35.312 14.797 1 94.56 269 GLY A O 1
ATOM 2165 N N . ILE A 1 270 ? -15.211 34 16.625 1 94.06 270 ILE A N 1
ATOM 2166 C CA . ILE A 1 270 ? -16.109 33.094 15.938 1 94.06 270 ILE A CA 1
ATOM 2167 C C . ILE A 1 270 ? -17.406 32.938 16.734 1 94.06 270 ILE A C 1
ATOM 2169 O O . ILE A 1 270 ? -17.391 32.906 17.969 1 94.06 270 ILE A O 1
ATOM 2173 N N . GLU A 1 271 ? -18.453 32.938 16.016 1 91.44 271 GLU A N 1
ATOM 2174 C CA . GLU A 1 271 ? -19.75 32.656 16.625 1 91.44 271 GLU A CA 1
ATOM 2175 C C . GLU A 1 271 ? -20.047 31.156 16.625 1 91.44 271 GLU A C 1
ATOM 2177 O O . GLU A 1 271 ? -20.141 30.531 15.57 1 91.44 271 GLU A O 1
ATOM 2182 N N . ILE A 1 272 ? -20.188 30.562 17.766 1 87.62 272 ILE A N 1
ATOM 2183 C CA . ILE A 1 272 ? -20.391 29.125 17.859 1 87.62 272 ILE A CA 1
ATOM 2184 C C . ILE A 1 272 ? -21.625 28.844 18.719 1 87.62 272 ILE A C 1
ATOM 2186 O O . ILE A 1 272 ? -21.938 29.594 19.625 1 87.62 272 ILE A O 1
ATOM 2190 N N . LYS A 1 273 ? -22.188 27.766 18.406 1 83.38 273 LYS A N 1
ATOM 2191 C CA . LYS A 1 273 ? -23.375 27.328 19.125 1 83.38 273 LYS A CA 1
ATOM 2192 C C . LYS A 1 273 ? -23.016 26.672 20.453 1 83.38 273 LYS A C 1
ATOM 2194 O O . LYS A 1 273 ? -22.062 25.875 20.516 1 83.38 273 LYS A O 1
ATOM 2199 N N . VAL A 1 274 ? -23.719 27.031 21.484 1 82.25 274 VAL A N 1
ATOM 2200 C CA . VAL A 1 274 ? -23.516 26.438 22.797 1 82.25 274 VAL A CA 1
ATOM 2201 C C . VAL A 1 274 ? -24.578 25.375 23.047 1 82.25 274 VAL A C 1
ATOM 2203 O O . VAL A 1 274 ? -25.578 25.297 22.328 1 82.25 274 VAL A O 1
ATOM 2206 N N . SER A 1 275 ? -24.234 24.5 23.969 1 79.94 275 SER A N 1
ATOM 2207 C CA . SER A 1 275 ? -25.125 23.391 24.266 1 79.94 275 SER A CA 1
ATOM 2208 C C . SER A 1 275 ? -26.516 23.875 24.625 1 79.94 275 SER A C 1
ATOM 2210 O O . SER A 1 275 ? -27.516 23.188 24.375 1 79.94 275 SER A O 1
ATOM 2212 N N . SER A 1 276 ? -26.609 25.078 25.109 1 78.75 276 SER A N 1
ATOM 2213 C CA . SER A 1 276 ? -27.906 25.625 25.5 1 78.75 276 SER A CA 1
ATOM 2214 C C . SER A 1 276 ? -28.672 26.141 24.281 1 78.75 276 SER A C 1
ATOM 2216 O O . SER A 1 276 ? -29.859 26.453 24.359 1 78.75 276 SER A O 1
ATOM 2218 N N . GLY A 1 277 ? -28.078 26.156 23.094 1 80.25 277 GLY A N 1
ATOM 2219 C CA . GLY A 1 277 ? -28.734 26.562 21.859 1 80.25 277 GLY A CA 1
ATOM 2220 C C . GLY A 1 277 ? -28.406 28 21.469 1 80.25 277 GLY A C 1
ATOM 2221 O O . GLY A 1 277 ? -28.75 28.422 20.359 1 80.25 277 GLY A O 1
ATOM 2222 N N . GLU A 1 278 ? -27.766 28.672 22.375 1 83.25 278 GLU A N 1
ATOM 2223 C CA . GLU A 1 278 ? -27.422 30.062 22.094 1 83.25 278 GLU A CA 1
ATOM 2224 C C . GLU A 1 278 ? -26.078 30.172 21.375 1 83.25 278 GLU A C 1
ATOM 2226 O O . GLU A 1 278 ? -25.281 29.219 21.391 1 83.25 278 GLU A O 1
ATOM 2231 N N . PHE A 1 279 ? -25.906 31.266 20.703 1 87.06 279 PHE A N 1
ATOM 2232 C CA . PHE A 1 279 ? -24.641 31.516 20.031 1 87.06 279 PHE A CA 1
ATOM 2233 C C . PHE A 1 279 ? -23.766 32.469 20.828 1 87.06 279 PHE A C 1
ATOM 2235 O O . PHE A 1 279 ? -24.266 33.469 21.375 1 87.06 279 PHE A O 1
ATOM 2242 N N . ILE A 1 280 ? -22.641 32.125 20.969 1 87.25 280 ILE A N 1
ATOM 2243 C CA . ILE A 1 280 ? -21.688 32.969 21.688 1 87.25 280 ILE A CA 1
ATOM 2244 C C . ILE A 1 280 ? -20.469 33.25 20.812 1 87.25 280 ILE A C 1
ATOM 2246 O O . ILE A 1 280 ? -20.125 32.438 19.969 1 87.25 280 ILE A O 1
ATOM 2250 N N . LYS A 1 281 ? -19.938 34.375 21.078 1 90.75 281 LYS A N 1
ATOM 2251 C CA . LYS A 1 281 ? -18.719 34.75 20.375 1 90.75 281 LYS A CA 1
ATOM 2252 C C . LYS A 1 281 ? -17.484 34.344 21.156 1 90.75 281 LYS A C 1
ATOM 2254 O O . LYS A 1 281 ? -17.359 34.656 22.344 1 90.75 281 LYS A O 1
ATOM 2259 N N . LYS A 1 282 ? -16.625 33.688 20.531 1 92 282 LYS A N 1
ATOM 2260 C CA . LYS A 1 282 ? -15.398 33.25 21.188 1 92 282 LYS A CA 1
ATOM 2261 C C . LYS A 1 282 ? -14.164 33.75 20.438 1 92 282 LYS A C 1
ATOM 2263 O O . LYS A 1 282 ? -14.188 33.906 19.219 1 92 282 LYS A O 1
ATOM 2268 N N . GLN A 1 283 ? -13.156 33.938 21.234 1 93.94 283 GLN A N 1
ATOM 2269 C CA . GLN A 1 283 ? -11.875 34.312 20.656 1 93.94 283 GLN A CA 1
ATOM 2270 C C . GLN A 1 283 ? -11.133 33.094 20.109 1 93.94 283 GLN A C 1
ATOM 2272 O O . GLN A 1 283 ? -11.219 32 20.672 1 93.94 283 GLN A O 1
ATOM 2277 N N . VAL A 1 284 ? -10.43 33.312 19 1 95.56 284 VAL A N 1
ATOM 2278 C CA . VAL A 1 284 ? -9.672 32.25 18.359 1 95.56 284 VAL A CA 1
ATOM 2279 C C . VAL A 1 284 ? -8.18 32.594 18.406 1 95.56 284 VAL A C 1
ATOM 2281 O O . VAL A 1 284 ? -7.773 33.719 18.141 1 95.56 284 VAL A O 1
ATOM 2284 N N . ILE A 1 285 ? -7.402 31.656 18.844 1 96.06 285 ILE A N 1
ATOM 2285 C CA . ILE A 1 285 ? -5.949 31.781 18.875 1 96.06 285 ILE A CA 1
ATOM 2286 C C . ILE A 1 285 ? -5.309 30.672 18.047 1 96.06 285 ILE A C 1
ATOM 2288 O O . ILE A 1 285 ? -5.688 29.5 18.156 1 96.06 285 ILE A O 1
ATOM 2292 N N . LEU A 1 286 ? -4.473 31.078 17.141 1 96.88 286 LEU A N 1
ATOM 2293 C CA . LEU A 1 286 ? -3.646 30.094 16.453 1 96.88 286 LEU A CA 1
ATOM 2294 C C . LEU A 1 286 ? -2.441 29.703 17.297 1 96.88 286 LEU A C 1
ATOM 2296 O O . LEU A 1 286 ? -1.538 30.516 17.516 1 96.88 286 LEU A O 1
ATOM 2300 N N . ASP A 1 287 ? -2.379 28.5 17.703 1 95.44 287 ASP A N 1
ATOM 2301 C CA . ASP A 1 287 ? -1.41 28.078 18.703 1 95.44 287 ASP A CA 1
ATOM 2302 C C . ASP A 1 287 ? -0.111 27.594 18.062 1 95.44 287 ASP A C 1
ATOM 2304 O O . ASP A 1 287 ? 0.955 28.172 18.312 1 95.44 287 ASP A O 1
ATOM 2308 N N . VAL A 1 288 ? -0.258 26.594 17.234 1 97.19 288 VAL A N 1
ATOM 2309 C CA . VAL A 1 288 ? 0.988 26.062 16.688 1 97.19 288 VAL A CA 1
ATOM 2310 C C . VAL A 1 288 ? 0.726 25.391 15.352 1 97.19 288 VAL A C 1
ATOM 2312 O O . VAL A 1 288 ? -0.369 24.875 15.109 1 97.19 288 VAL A O 1
ATOM 2315 N N . PHE A 1 289 ? 1.738 25.438 14.461 1 98.06 289 PHE A N 1
ATOM 2316 C CA . PHE A 1 289 ? 1.801 24.672 13.227 1 98.06 289 PHE A CA 1
ATOM 2317 C C . PHE A 1 289 ? 2.656 23.422 13.414 1 98.06 289 PHE A C 1
ATOM 2319 O O . PHE A 1 289 ? 3.785 23.5 13.906 1 98.06 289 PHE A O 1
ATOM 2326 N N . CYS A 1 290 ? 2.086 22.312 13.078 1 97.5 290 CYS A N 1
ATOM 2327 C CA . CYS A 1 290 ? 2.822 21.062 13.125 1 97.5 290 CYS A CA 1
ATOM 2328 C C . CYS A 1 290 ? 3.031 20.5 11.727 1 97.5 290 CYS A C 1
ATOM 2330 O O . CYS A 1 290 ? 2.074 20.078 11.078 1 97.5 290 CYS A O 1
ATOM 2332 N N . CYS A 1 291 ? 4.25 20.484 11.258 1 95.12 291 CYS A N 1
ATOM 2333 C CA . CYS A 1 291 ? 4.605 20 9.93 1 95.12 291 CYS A CA 1
ATOM 2334 C C . CYS A 1 291 ? 5.957 19.281 9.961 1 95.12 291 CYS A C 1
ATOM 2336 O O . CYS A 1 291 ? 6.777 19.547 10.844 1 95.12 291 CYS A O 1
ATOM 2338 N N . ASP A 1 292 ? 6.09 18.422 9.016 1 93.62 292 ASP A N 1
ATOM 2339 C CA . ASP A 1 292 ? 7.438 17.891 8.852 1 93.62 292 ASP A CA 1
ATOM 2340 C C . ASP A 1 292 ? 8.367 18.922 8.234 1 93.62 292 ASP A C 1
ATOM 2342 O O . ASP A 1 292 ? 7.926 20.016 7.844 1 93.62 292 ASP A O 1
ATOM 2346 N N . LEU A 1 293 ? 9.57 18.656 8.172 1 93.94 293 LEU A N 1
ATOM 2347 C CA . LEU A 1 293 ? 10.57 19.656 7.797 1 93.94 293 LEU A CA 1
ATOM 2348 C C . LEU A 1 293 ? 10.383 20.094 6.352 1 93.94 293 LEU A C 1
ATOM 2350 O O . LEU A 1 293 ? 10.352 21.297 6.062 1 93.94 293 LEU A O 1
ATOM 2354 N N . PRO A 1 294 ? 10.242 19.188 5.43 1 93.88 294 PRO A N 1
ATOM 2355 C CA . PRO A 1 294 ? 10.062 19.625 4.047 1 93.88 294 PRO A CA 1
ATOM 2356 C C . PRO A 1 294 ? 8.812 20.484 3.863 1 93.88 294 PRO A C 1
ATOM 2358 O O . PRO A 1 294 ? 8.844 21.484 3.125 1 93.88 294 PRO A O 1
ATOM 2361 N N . ALA A 1 295 ? 7.738 20.109 4.449 1 96.06 295 ALA A N 1
ATOM 2362 C CA . ALA A 1 295 ? 6.512 20.891 4.359 1 96.06 295 ALA A CA 1
ATOM 2363 C C . ALA A 1 295 ? 6.691 22.266 5.016 1 96.06 295 ALA A C 1
ATOM 2365 O O . ALA A 1 295 ? 6.215 23.281 4.496 1 96.06 295 ALA A O 1
ATOM 2366 N N . LYS A 1 296 ? 7.336 22.281 6.133 1 95.88 296 LYS A N 1
ATOM 2367 C CA . LYS A 1 296 ? 7.617 23.531 6.832 1 95.88 296 LYS A CA 1
ATOM 2368 C C . LYS A 1 296 ? 8.438 24.484 5.957 1 95.88 296 LYS A C 1
ATOM 2370 O O . LYS A 1 296 ? 8.109 25.672 5.836 1 95.88 296 LYS A O 1
ATOM 2375 N N . ASN A 1 297 ? 9.5 23.922 5.344 1 95.62 297 ASN A N 1
ATOM 2376 C CA . ASN A 1 297 ? 10.352 24.719 4.469 1 95.62 297 ASN A CA 1
ATOM 2377 C C . ASN A 1 297 ? 9.57 25.266 3.279 1 95.62 297 ASN A C 1
ATOM 2379 O O . ASN A 1 297 ? 9.789 26.406 2.859 1 95.62 297 ASN A O 1
ATOM 2383 N N . TYR A 1 298 ? 8.719 24.484 2.82 1 96.38 298 TYR A N 1
ATOM 2384 C CA . TYR A 1 298 ? 7.902 24.875 1.672 1 96.38 298 TYR A CA 1
ATOM 2385 C C . TYR A 1 298 ? 6.988 26.047 2.016 1 96.38 298 TYR A C 1
ATOM 2387 O O . TYR A 1 298 ? 6.953 27.047 1.292 1 96.38 298 TYR A O 1
ATOM 2395 N N . ILE A 1 299 ? 6.285 25.984 3.156 1 97.25 299 ILE A N 1
ATOM 2396 C CA . ILE A 1 299 ? 5.273 26.984 3.463 1 97.25 299 ILE A CA 1
ATOM 2397 C C . ILE A 1 299 ? 5.941 28.25 4.016 1 97.25 299 ILE A C 1
ATOM 2399 O O . ILE A 1 299 ? 5.406 29.344 3.881 1 97.25 299 ILE A O 1
ATOM 2403 N N . LEU A 1 300 ? 7.121 28.109 4.641 1 96.81 300 LEU A N 1
ATOM 2404 C CA . LEU A 1 300 ? 7.828 29.266 5.191 1 96.81 300 LEU A CA 1
ATOM 2405 C C . LEU A 1 300 ? 8.789 29.844 4.164 1 96.81 300 LEU A C 1
ATOM 2407 O O . LEU A 1 300 ? 9.375 30.906 4.391 1 96.81 300 LEU A O 1
ATOM 2411 N N . LYS A 1 301 ? 8.961 29.156 3.008 1 96.5 301 LYS A N 1
ATOM 2412 C CA . LYS A 1 301 ? 9.859 29.578 1.942 1 96.5 301 LYS A CA 1
ATOM 2413 C C . LYS A 1 301 ? 11.289 29.719 2.453 1 96.5 301 LYS A C 1
ATOM 2415 O O . LYS A 1 301 ? 11.922 30.766 2.283 1 96.5 301 LYS A O 1
ATOM 2420 N N . THR A 1 302 ? 11.773 28.688 3.098 1 96.12 302 THR A N 1
ATOM 2421 C CA . THR A 1 302 ? 13.133 28.609 3.627 1 96.12 302 THR A CA 1
ATOM 2422 C C . THR A 1 302 ? 13.891 27.438 2.992 1 96.12 302 THR A C 1
ATOM 2424 O O . THR A 1 302 ? 13.297 26.625 2.293 1 96.12 302 THR A O 1
ATOM 2427 N N . LYS A 1 303 ? 15.133 27.375 3.254 1 93.12 303 LYS A N 1
ATOM 2428 C CA . LYS A 1 303 ? 15.992 26.344 2.658 1 93.12 303 LYS A CA 1
ATOM 2429 C C . LYS A 1 303 ? 15.703 24.969 3.26 1 93.12 303 LYS A C 1
ATOM 2431 O O . LYS A 1 303 ? 15.312 24.875 4.422 1 93.12 303 LYS A O 1
ATOM 2436 N N . GLY A 1 304 ? 16.031 24 2.484 1 90.25 304 GLY A N 1
ATOM 2437 C CA . GLY A 1 304 ? 15.742 22.625 2.859 1 90.25 304 GLY A CA 1
ATOM 2438 C C . GLY A 1 304 ? 16.719 22.078 3.893 1 90.25 304 GLY A C 1
ATOM 2439 O O . GLY A 1 304 ? 17.672 22.766 4.273 1 90.25 304 GLY A O 1
ATOM 2440 N N . HIS A 1 305 ? 16.453 20.875 4.266 1 83.75 305 HIS A N 1
ATOM 2441 C CA . HIS A 1 305 ? 17.141 20.266 5.395 1 83.75 305 HIS A CA 1
ATOM 2442 C C . HIS A 1 305 ? 18.609 19.969 5.062 1 83.75 305 HIS A C 1
ATOM 2444 O O . HIS A 1 305 ? 19.422 19.781 5.965 1 83.75 305 HIS A O 1
ATOM 2450 N N . ASN A 1 306 ? 18.953 19.938 3.82 1 87.69 306 ASN A N 1
ATOM 2451 C CA . ASN A 1 306 ? 20.344 19.625 3.453 1 87.69 306 ASN A CA 1
ATOM 2452 C C . ASN A 1 306 ? 21.109 20.891 3.086 1 87.69 306 ASN A C 1
ATOM 2454 O O . ASN A 1 306 ? 22.266 20.812 2.639 1 87.69 306 ASN A O 1
ATOM 2458 N N . ALA A 1 307 ? 20.578 22.016 3.357 1 91.69 307 ALA A N 1
ATOM 2459 C CA . ALA A 1 307 ? 21.25 23.266 3.023 1 91.69 307 ALA A CA 1
ATOM 2460 C C . ALA A 1 307 ? 22.203 23.703 4.141 1 91.69 307 ALA A C 1
ATOM 2462 O O . ALA A 1 307 ? 22.109 23.203 5.266 1 91.69 307 ALA A O 1
ATOM 2463 N N . TYR A 1 308 ? 23.062 24.625 3.869 1 93.25 308 TYR A N 1
ATOM 2464 C CA . TYR A 1 308 ? 24.047 25.109 4.828 1 93.25 308 TYR A CA 1
ATOM 2465 C C . TYR A 1 308 ? 23.375 25.891 5.945 1 93.25 308 TYR A C 1
ATOM 2467 O O . TYR A 1 308 ? 23.828 25.859 7.094 1 93.25 308 TYR A O 1
ATOM 2475 N N . PHE A 1 309 ? 22.391 26.594 5.598 1 93.06 309 PHE A N 1
ATOM 2476 C CA . PHE A 1 309 ? 21.641 27.391 6.559 1 93.06 309 PHE A CA 1
ATOM 2477 C C . PHE A 1 309 ? 20.203 26.891 6.684 1 93.06 309 PHE A C 1
ATOM 2479 O O . PHE A 1 309 ? 19.25 27.594 6.332 1 93.06 309 PHE A O 1
ATOM 2486 N N . SER A 1 310 ? 20.078 25.703 7.328 1 92.06 310 SER A N 1
ATOM 2487 C CA . SER A 1 310 ? 18.797 25.031 7.242 1 92.06 310 SER A CA 1
ATOM 2488 C C . SER A 1 310 ? 18.062 25.062 8.578 1 92.06 310 SER A C 1
ATOM 2490 O O . SER A 1 310 ? 16.844 24.828 8.633 1 92.06 310 SER A O 1
ATOM 2492 N N . CYS A 1 311 ? 18.734 25.438 9.695 1 93.62 311 CYS A N 1
ATOM 2493 C CA . CYS A 1 311 ? 18.078 25.359 11 1 93.62 311 CYS A CA 1
ATOM 2494 C C . CYS A 1 311 ? 17.078 26.484 11.18 1 93.62 311 CYS A C 1
ATOM 2496 O O . CYS A 1 311 ? 17.391 27.641 10.93 1 93.62 311 CYS A O 1
ATOM 2498 N N . SER A 1 312 ? 15.922 26.203 11.633 1 93.44 312 SER A N 1
ATOM 2499 C CA . SER A 1 312 ? 14.859 27.188 11.781 1 93.44 312 SER A CA 1
ATOM 2500 C C . SER A 1 312 ? 14.977 27.922 13.117 1 93.44 312 SER A C 1
ATOM 2502 O O . SER A 1 312 ? 14.32 28.938 13.336 1 93.44 312 SER A O 1
ATOM 2504 N N . ARG A 1 313 ? 15.883 27.5 14.039 1 94.88 313 ARG A N 1
ATOM 2505 C CA . ARG A 1 313 ? 15.914 28.047 15.391 1 94.88 313 ARG A CA 1
ATOM 2506 C C . ARG A 1 313 ? 17.172 28.875 15.625 1 94.88 313 ARG A C 1
ATOM 2508 O O . ARG A 1 313 ? 17.203 29.703 16.547 1 94.88 313 ARG A O 1
ATOM 2515 N N . CYS A 1 314 ? 18.156 28.625 14.875 1 94.81 314 CYS A N 1
ATOM 2516 C CA . CYS A 1 314 ? 19.406 29.359 15.07 1 94.81 314 CYS A CA 1
ATOM 2517 C C . CYS A 1 314 ? 20.094 29.641 13.742 1 94.81 314 CYS A C 1
ATOM 2519 O O . CYS A 1 314 ? 19.625 29.188 12.695 1 94.81 314 CYS A O 1
ATOM 2521 N N . CYS A 1 315 ? 21.156 30.375 13.766 1 94.38 315 CYS A N 1
ATOM 2522 C CA . CYS A 1 315 ? 21.828 30.828 12.555 1 94.38 315 CYS A CA 1
ATOM 2523 C C . CYS A 1 315 ? 23.062 30 12.258 1 94.38 315 CYS A C 1
ATOM 2525 O O . CYS A 1 315 ? 24.047 30.5 11.688 1 94.38 315 CYS A O 1
ATOM 2527 N N . ILE A 1 316 ? 23.047 28.781 12.602 1 93.81 316 ILE A N 1
ATOM 2528 C CA . ILE A 1 316 ? 24.203 27.922 12.398 1 93.81 316 ILE A CA 1
ATOM 2529 C C . ILE A 1 316 ? 24.469 27.75 10.906 1 93.81 316 ILE A C 1
ATOM 2531 O O . ILE A 1 316 ? 23.531 27.688 10.109 1 93.81 316 ILE A O 1
ATOM 2535 N N . GLU A 1 317 ? 25.719 27.703 10.578 1 93.69 317 GLU A N 1
ATOM 2536 C CA . GLU A 1 317 ? 26.156 27.359 9.227 1 93.69 317 GLU A CA 1
ATOM 2537 C C . GLU A 1 317 ? 26.672 25.922 9.172 1 93.69 317 GLU A C 1
ATOM 2539 O O . GLU A 1 317 ? 27.594 25.562 9.922 1 93.69 317 GLU A O 1
ATOM 2544 N N . GLY A 1 318 ? 26.062 25.172 8.273 1 92.81 318 GLY A N 1
ATOM 2545 C CA . GLY A 1 318 ? 26.484 23.781 8.133 1 92.81 318 GLY A CA 1
ATOM 2546 C C . GLY A 1 318 ? 27.875 23.641 7.559 1 92.81 318 GLY A C 1
ATOM 2547 O O . GLY A 1 318 ? 28.406 24.578 6.957 1 92.81 318 GLY A O 1
ATOM 2548 N N . GLU A 1 319 ? 28.469 22.453 7.867 1 92.38 319 GLU A N 1
ATOM 2549 C CA . GLU A 1 319 ? 29.766 22.078 7.332 1 92.38 319 GLU A CA 1
ATOM 2550 C C . GLU A 1 319 ? 29.672 20.828 6.461 1 92.38 319 GLU A C 1
ATOM 2552 O O . GLU A 1 319 ? 28.922 19.906 6.781 1 92.38 319 GLU A O 1
ATOM 2557 N N . TYR A 1 320 ? 30.328 20.922 5.387 1 92.06 320 TYR A N 1
ATOM 2558 C CA . TYR A 1 320 ? 30.328 19.781 4.488 1 92.06 320 TYR A CA 1
ATOM 2559 C C . TYR A 1 320 ? 31.391 18.766 4.91 1 92.06 320 TYR A C 1
ATOM 2561 O O . TYR A 1 320 ? 32.594 19.047 4.828 1 92.06 320 TYR A O 1
ATOM 2569 N N . VAL A 1 321 ? 30.969 17.672 5.441 1 88.94 321 VAL A N 1
ATOM 2570 C CA . VAL A 1 321 ? 31.844 16.625 5.934 1 88.94 321 VAL A CA 1
ATOM 2571 C C . VAL A 1 321 ? 31.438 15.273 5.34 1 88.94 321 VAL A C 1
ATOM 2573 O O . VAL A 1 321 ? 30.266 14.883 5.426 1 88.94 321 VAL A O 1
ATOM 2576 N N . CYS A 1 322 ? 32.344 14.461 4.707 1 86.88 322 CYS A N 1
ATOM 2577 C CA . CYS A 1 322 ? 32.094 13.125 4.176 1 86.88 322 CYS A CA 1
ATOM 2578 C C . CYS A 1 322 ? 30.891 13.109 3.254 1 86.88 322 CYS A C 1
ATOM 2580 O O . CYS A 1 322 ? 30 12.281 3.418 1 86.88 322 CYS A O 1
ATOM 2582 N N . ARG A 1 323 ? 30.719 14.07 2.482 1 86.56 323 ARG A N 1
ATOM 2583 C CA . ARG A 1 323 ? 29.719 14.172 1.425 1 86.56 323 ARG A CA 1
ATOM 2584 C C . ARG A 1 323 ? 28.328 14.469 2.002 1 86.56 323 ARG A C 1
ATOM 2586 O O . ARG A 1 323 ? 27.312 14.078 1.428 1 86.56 323 ARG A O 1
ATOM 2593 N N . ARG A 1 324 ? 28.359 15.023 3.168 1 90.25 324 ARG A N 1
ATOM 2594 C CA . ARG A 1 324 ? 27.109 15.414 3.797 1 90.25 324 ARG A CA 1
ATOM 2595 C C . ARG A 1 324 ? 27.25 16.75 4.52 1 90.25 324 ARG A C 1
ATOM 2597 O O . ARG A 1 324 ? 28.344 17.125 4.945 1 90.25 324 ARG A O 1
ATOM 2604 N N . VAL A 1 325 ? 26.234 17.484 4.582 1 92.31 325 VAL A N 1
ATOM 2605 C CA . VAL A 1 325 ? 26.234 18.719 5.352 1 92.31 325 VAL A CA 1
ATOM 2606 C C . VAL A 1 325 ? 25.891 18.422 6.812 1 92.31 325 VAL A C 1
ATOM 2608 O O . VAL A 1 325 ? 24.875 17.812 7.105 1 92.31 325 VAL A O 1
ATOM 2611 N N . CYS A 1 326 ? 26.781 18.781 7.73 1 92.62 326 CYS A N 1
ATOM 2612 C CA . CYS A 1 326 ? 26.609 18.516 9.156 1 92.62 326 CYS A CA 1
ATOM 2613 C C . CYS A 1 326 ? 26.547 19.828 9.938 1 92.62 326 CYS A C 1
ATOM 2615 O O . CYS A 1 326 ? 26.984 20.875 9.445 1 92.62 326 CYS A O 1
ATOM 2617 N N . TYR A 1 327 ? 26 19.828 11.133 1 92.69 327 TYR A N 1
ATOM 2618 C CA . TYR A 1 327 ? 25.797 21 11.977 1 92.69 327 TYR A CA 1
ATOM 2619 C C . TYR A 1 327 ? 26.359 20.766 13.375 1 92.69 327 TYR A C 1
ATOM 2621 O O . TYR A 1 327 ? 25.594 20.656 14.344 1 92.69 327 TYR A O 1
ATOM 2629 N N . PRO A 1 328 ? 27.641 20.812 13.594 1 88.88 328 PRO A N 1
ATOM 2630 C CA . PRO A 1 328 ? 28.266 20.406 14.859 1 88.88 328 PRO A CA 1
ATOM 2631 C C . PRO A 1 328 ? 28.25 21.531 15.898 1 88.88 328 PRO A C 1
ATOM 2633 O O . PRO A 1 328 ? 28.359 21.266 17.109 1 88.88 328 PRO A O 1
ATOM 2636 N N . ASP A 1 329 ? 28.062 22.781 15.523 1 88.12 329 ASP A N 1
ATOM 2637 C CA . ASP A 1 329 ? 28.156 23.875 16.469 1 88.12 329 ASP A CA 1
ATOM 2638 C C . ASP A 1 329 ? 26.922 23.922 17.375 1 88.12 329 ASP A C 1
ATOM 2640 O O . ASP A 1 329 ? 25.812 23.672 16.922 1 88.12 329 ASP A O 1
ATOM 2644 N N . ILE A 1 330 ? 27.078 24.094 18.672 1 83.75 330 ILE A N 1
ATOM 2645 C CA . ILE A 1 330 ? 25.984 24.047 19.625 1 83.75 330 ILE A CA 1
ATOM 2646 C C . ILE A 1 330 ? 25.641 25.469 20.094 1 83.75 330 ILE A C 1
ATOM 2648 O O . ILE A 1 330 ? 24.5 25.75 20.453 1 83.75 330 ILE A O 1
ATOM 2652 N N . ASP A 1 331 ? 26.5 26.453 20.078 1 85.38 331 ASP A N 1
ATOM 2653 C CA . ASP A 1 331 ? 26.25 27.766 20.672 1 85.38 331 ASP A CA 1
ATOM 2654 C C . ASP A 1 331 ? 26.109 28.828 19.594 1 85.38 331 ASP A C 1
ATOM 2656 O O . ASP A 1 331 ? 26.875 29.797 19.578 1 85.38 331 ASP A O 1
ATOM 2660 N N . CYS A 1 332 ? 25.094 28.641 18.844 1 90.56 332 CYS A N 1
ATOM 2661 C CA . CYS A 1 332 ? 24.844 29.609 17.781 1 90.56 332 CYS A CA 1
ATOM 2662 C C . CYS A 1 332 ? 23.703 30.562 18.172 1 90.56 332 CYS A C 1
ATOM 2664 O O . CYS A 1 332 ? 22.844 30.188 18.969 1 90.56 332 CYS A O 1
ATOM 2666 N N . PRO A 1 333 ? 23.828 31.766 17.672 1 93.62 333 PRO A N 1
ATOM 2667 C CA . PRO A 1 333 ? 22.75 32.719 17.969 1 93.62 333 PRO A CA 1
ATOM 2668 C C . PRO A 1 333 ? 21.375 32.219 17.531 1 93.62 333 PRO A C 1
ATOM 2670 O O . PRO A 1 333 ? 21.25 31.672 16.422 1 93.62 333 PRO A O 1
ATOM 2673 N N . LYS A 1 334 ? 20.438 32.438 18.359 1 94.62 334 LYS A N 1
ATOM 2674 C CA . LYS A 1 334 ? 19.078 32 18.078 1 94.62 334 LYS A CA 1
ATOM 2675 C C . LYS A 1 334 ? 18.391 32.969 17.094 1 94.62 334 LYS A C 1
ATOM 2677 O O . LYS A 1 334 ? 18.672 34.156 17.078 1 94.62 334 LYS A O 1
ATOM 2682 N N . ARG A 1 335 ? 17.562 32.406 16.359 1 94.5 335 ARG A N 1
ATOM 2683 C CA . ARG A 1 335 ? 16.734 33.219 15.461 1 94.5 335 ARG A CA 1
ATOM 2684 C C . ARG A 1 335 ? 15.562 33.844 16.203 1 94.5 335 ARG A C 1
ATOM 2686 O O . ARG A 1 335 ? 15.039 33.25 17.156 1 94.5 335 ARG A O 1
ATOM 2693 N N . THR A 1 336 ? 15.234 35.062 15.797 1 95.12 336 THR A N 1
ATOM 2694 C CA . THR A 1 336 ? 14.062 35.719 16.328 1 95.12 336 THR A CA 1
ATOM 2695 C C . THR A 1 336 ? 13.07 36.062 15.211 1 95.12 336 THR A C 1
ATOM 2697 O O . THR A 1 336 ? 13.414 35.969 14.031 1 95.12 336 THR A O 1
ATOM 2700 N N . HIS A 1 337 ? 11.844 36.312 15.672 1 96.25 337 HIS A N 1
ATOM 2701 C CA . HIS A 1 337 ? 10.82 36.688 14.703 1 96.25 337 HIS A CA 1
ATOM 2702 C C . HIS A 1 337 ? 11.273 37.875 13.875 1 96.25 337 HIS A C 1
ATOM 2704 O O . HIS A 1 337 ? 11.133 37.875 12.648 1 96.25 337 HIS A O 1
ATOM 2710 N N . GLU A 1 338 ? 11.875 38.844 14.5 1 95.56 338 GLU A N 1
ATOM 2711 C CA . GLU A 1 338 ? 12.328 40.062 13.836 1 95.56 338 GLU A CA 1
ATOM 2712 C C . GLU A 1 338 ? 13.438 39.75 12.836 1 95.56 338 GLU A C 1
ATOM 2714 O O . GLU A 1 338 ? 13.445 40.312 11.727 1 95.56 338 GLU A O 1
ATOM 2719 N N . SER A 1 339 ? 14.281 38.938 13.312 1 94.81 339 SER A N 1
ATOM 2720 C CA . SER A 1 339 ? 15.367 38.562 12.414 1 94.81 339 SER A CA 1
ATOM 2721 C C . SER A 1 339 ? 14.852 37.844 11.18 1 94.81 339 SER A C 1
ATOM 2723 O O . SER A 1 339 ? 15.414 37.969 10.094 1 94.81 339 SER A O 1
ATOM 2725 N N . PHE A 1 340 ? 13.828 37.062 11.367 1 95.62 340 PHE A N 1
ATOM 2726 C CA . PHE A 1 340 ? 13.227 36.312 10.258 1 95.62 340 PHE A CA 1
ATOM 2727 C C . PHE A 1 340 ? 12.57 37.281 9.273 1 95.62 340 PHE A C 1
ATOM 2729 O O . PHE A 1 340 ? 12.805 37.188 8.062 1 95.62 340 PHE A O 1
ATOM 2736 N N . ILE A 1 341 ? 11.805 38.25 9.75 1 94.94 341 ILE A N 1
ATOM 2737 C CA . ILE A 1 341 ? 11.047 39.188 8.922 1 94.94 341 ILE A CA 1
ATOM 2738 C C . ILE A 1 341 ? 12.016 40.094 8.172 1 94.94 341 ILE A C 1
ATOM 2740 O O . ILE A 1 341 ? 11.766 40.438 7.016 1 94.94 341 ILE A O 1
ATOM 2744 N N . ASN A 1 342 ? 13.086 40.406 8.789 1 94.19 342 ASN A N 1
ATOM 2745 C CA . ASN A 1 342 ? 14.055 41.312 8.203 1 94.19 342 ASN A CA 1
ATOM 2746 C C . ASN A 1 342 ? 15.07 40.562 7.336 1 94.19 342 ASN A C 1
ATOM 2748 O O . ASN A 1 342 ? 15.953 41.188 6.742 1 94.19 342 ASN A O 1
ATOM 2752 N N . LYS A 1 343 ? 14.953 39.312 7.281 1 94.12 343 LYS A N 1
ATOM 2753 C CA . LYS A 1 343 ? 15.867 38.469 6.496 1 94.12 343 LYS A CA 1
ATOM 2754 C C . LYS A 1 343 ? 17.312 38.75 6.883 1 94.12 343 LYS A C 1
ATOM 2756 O O . LYS A 1 343 ? 18.172 38.969 6.016 1 94.12 343 LYS A O 1
ATOM 2761 N N . HIS A 1 344 ? 17.609 38.844 8.141 1 92.06 344 HIS A N 1
ATOM 2762 C CA . HIS A 1 344 ? 18.969 39.062 8.609 1 92.06 344 HIS A CA 1
ATOM 2763 C C . HIS A 1 344 ? 19.938 38.062 8.039 1 92.06 344 HIS A C 1
ATOM 2765 O O . HIS A 1 344 ? 21.078 38.375 7.727 1 92.06 344 HIS A O 1
ATOM 2771 N N . GLN A 1 345 ? 19.484 36.781 7.926 1 93.19 345 GLN A N 1
ATOM 2772 C CA . GLN A 1 345 ? 20.234 35.75 7.219 1 93.19 345 GLN A CA 1
ATOM 2773 C C . GLN A 1 345 ? 19.562 35.375 5.902 1 93.19 345 GLN A C 1
ATOM 2775 O O . GLN A 1 345 ? 18.781 34.438 5.84 1 93.19 345 GLN A O 1
ATOM 2780 N N . GLU A 1 346 ? 19.938 36 4.906 1 92.88 346 GLU A N 1
ATOM 2781 C CA . GLU A 1 346 ? 19.312 35.875 3.6 1 92.88 346 GLU A CA 1
ATOM 2782 C C . GLU A 1 346 ? 19.469 34.469 3.045 1 92.88 346 GLU A C 1
ATOM 2784 O O . GLU A 1 346 ? 18.609 33.969 2.314 1 92.88 346 GLU A O 1
ATOM 2789 N N . GLU A 1 347 ? 20.547 33.844 3.426 1 93.5 347 GLU A N 1
ATOM 2790 C CA . GLU A 1 347 ? 20.859 32.531 2.898 1 93.5 347 GLU A CA 1
ATOM 2791 C C . GLU A 1 347 ? 19.859 31.484 3.4 1 93.5 347 GLU A C 1
ATOM 2793 O O . GLU A 1 347 ? 19.766 30.391 2.836 1 93.5 347 GLU A O 1
ATOM 2798 N N . TYR A 1 348 ? 19.266 31.875 4.445 1 94.81 348 TYR A N 1
ATOM 2799 C CA . TYR A 1 348 ? 18.281 30.969 5.031 1 94.81 348 TYR A CA 1
ATOM 2800 C C . TYR A 1 348 ? 16.984 30.984 4.234 1 94.81 348 TYR A C 1
ATOM 2802 O O . TYR A 1 348 ? 16.25 29.984 4.207 1 94.81 348 TYR A O 1
ATOM 2810 N N . HIS A 1 349 ? 16.672 32 3.533 1 95.56 349 HIS A N 1
ATOM 2811 C CA . HIS A 1 349 ? 15.406 32.188 2.848 1 95.56 349 HIS A CA 1
ATOM 2812 C C . HIS A 1 349 ? 15.5 31.797 1.38 1 95.56 349 HIS A C 1
ATOM 2814 O O . HIS A 1 349 ? 16.594 31.766 0.81 1 95.56 349 HIS A O 1
ATOM 2820 N N . VAL A 1 350 ? 14.375 31.344 0.888 1 93.75 350 VAL A N 1
ATOM 2821 C CA . VAL A 1 350 ? 14.266 31 -0.525 1 93.75 350 VAL A CA 1
ATOM 2822 C C . VAL A 1 350 ? 13.398 32.031 -1.243 1 93.75 350 VAL A C 1
ATOM 2824 O O . VAL A 1 350 ? 12.266 32.281 -0.824 1 93.75 350 VAL A O 1
ATOM 2827 N N . GLY A 1 351 ? 13.883 32.562 -2.264 1 87 351 GLY A N 1
ATOM 2828 C CA . GLY A 1 351 ? 13.125 33.531 -3.061 1 87 351 GLY A CA 1
ATOM 2829 C C . GLY A 1 351 ? 13.094 34.906 -2.461 1 87 351 GLY A C 1
ATOM 2830 O O . GLY A 1 351 ? 13.656 35.125 -1.384 1 87 351 GLY A O 1
ATOM 2831 N N . GLU A 1 352 ? 12.406 35.781 -3.148 1 89.12 352 GLU A N 1
ATOM 2832 C CA . GLU A 1 352 ? 12.336 37.188 -2.744 1 89.12 352 GLU A CA 1
ATOM 2833 C C . GLU A 1 352 ? 11.07 37.469 -1.934 1 89.12 352 GLU A C 1
ATOM 2835 O O . GLU A 1 352 ? 11.07 38.344 -1.052 1 89.12 352 GLU A O 1
ATOM 2840 N N . VAL A 1 353 ? 10.109 36.719 -2.18 1 93.19 353 VAL A N 1
ATOM 2841 C CA . VAL A 1 353 ? 8.828 36.938 -1.524 1 93.19 353 VAL A CA 1
ATOM 2842 C C . VAL A 1 353 ? 8.766 36.125 -0.227 1 93.19 353 VAL A C 1
ATOM 2844 O O . VAL A 1 353 ? 9.188 34.969 -0.183 1 93.19 353 VAL A O 1
ATOM 2847 N N . MET A 1 354 ? 8.312 36.781 0.85 1 95.25 354 MET A N 1
ATOM 2848 C CA . MET A 1 354 ? 8.188 36.125 2.15 1 95.25 354 MET A CA 1
ATOM 2849 C C . MET A 1 354 ? 6.906 35.281 2.223 1 95.25 354 MET A C 1
ATOM 2851 O O . MET A 1 354 ? 6.004 35.469 1.4 1 95.25 354 MET A O 1
ATOM 2855 N N . SER A 1 355 ? 6.859 34.438 3.184 1 97.19 355 SER A N 1
ATOM 2856 C CA . SER A 1 355 ? 5.676 33.594 3.418 1 97.19 355 SER A CA 1
ATOM 2857 C C . SER A 1 355 ? 4.488 34.469 3.842 1 97.19 355 SER A C 1
ATOM 2859 O O . SER A 1 355 ? 4.641 35.406 4.625 1 97.19 355 SER A O 1
ATOM 2861 N N . ILE A 1 356 ? 3.336 34.156 3.344 1 97.75 356 ILE A N 1
ATOM 2862 C CA . ILE A 1 356 ? 2.105 34.875 3.643 1 97.75 356 ILE A CA 1
ATOM 2863 C C . ILE A 1 356 ? 1.722 34.656 5.105 1 97.75 356 ILE A C 1
ATOM 2865 O O . ILE A 1 356 ? 0.896 35.406 5.648 1 97.75 356 ILE A O 1
ATOM 2869 N N . LEU A 1 357 ? 2.363 33.781 5.773 1 97.75 357 LEU A N 1
ATOM 2870 C CA . LEU A 1 357 ? 2.025 33.438 7.152 1 97.75 357 LEU A CA 1
ATOM 2871 C C . LEU A 1 357 ? 2.438 34.562 8.109 1 97.75 357 LEU A C 1
ATOM 2873 O O . LEU A 1 357 ? 1.935 34.625 9.227 1 97.75 357 LEU A O 1
ATOM 2877 N N . ILE A 1 358 ? 3.342 35.406 7.723 1 96.38 358 ILE A N 1
ATOM 2878 C CA . ILE A 1 358 ? 3.828 36.5 8.555 1 96.38 358 ILE A CA 1
ATOM 2879 C C . ILE A 1 358 ? 2.709 37.5 8.773 1 96.38 358 ILE A C 1
ATOM 2881 O O . ILE A 1 358 ? 2.781 38.344 9.688 1 96.38 358 ILE A O 1
ATOM 2885 N N . ASP A 1 359 ? 1.696 37.438 7.922 1 96.19 359 ASP A N 1
ATOM 2886 C CA . ASP A 1 359 ? 0.607 38.406 7.977 1 96.19 359 ASP A CA 1
ATOM 2887 C C . ASP A 1 359 ? -0.405 38.031 9.062 1 96.19 359 ASP A C 1
ATOM 2889 O O . ASP A 1 359 ? -1.311 38.812 9.367 1 96.19 359 ASP A O 1
ATOM 2893 N N . ILE A 1 360 ? -0.286 36.875 9.609 1 97.38 360 ILE A N 1
ATOM 2894 C CA . ILE A 1 360 ? -1.212 36.469 10.656 1 97.38 360 ILE A CA 1
ATOM 2895 C C . ILE A 1 360 ? -0.979 37.281 11.914 1 97.38 360 ILE A C 1
ATOM 2897 O O . ILE A 1 360 ? 0.148 37.375 12.414 1 97.38 360 ILE A O 1
ATOM 2901 N N . PRO A 1 361 ? -2.039 37.844 12.445 1 96.19 361 PRO A N 1
ATOM 2902 C CA . PRO A 1 361 ? -1.869 38.719 13.617 1 96.19 361 PRO A CA 1
ATOM 2903 C C . PRO A 1 361 ? -1.337 37.938 14.836 1 96.19 361 PRO A C 1
ATOM 2905 O O . PRO A 1 361 ? -1.842 36.875 15.164 1 96.19 361 PRO A O 1
ATOM 2908 N N . GLY A 1 362 ? -0.296 38.531 15.453 1 92.44 362 GLY A N 1
ATOM 2909 C CA . GLY A 1 362 ? 0.222 38 16.703 1 92.44 362 GLY A CA 1
ATOM 2910 C C . GLY A 1 362 ? 1.12 36.781 16.516 1 92.44 362 GLY A C 1
ATOM 2911 O O . GLY A 1 362 ? 1.572 36.188 17.484 1 92.44 362 GLY A O 1
ATOM 2912 N N . ILE A 1 363 ? 1.431 36.469 15.305 1 95.19 363 ILE A N 1
ATOM 2913 C CA . ILE A 1 363 ? 2.201 35.25 15.062 1 95.19 363 ILE A CA 1
ATOM 2914 C C . ILE A 1 363 ? 3.678 35.5 15.344 1 95.19 363 ILE A C 1
ATOM 2916 O O . ILE A 1 363 ? 4.188 36.594 15.07 1 95.19 363 ILE A O 1
ATOM 2920 N N . ASN A 1 364 ? 4.32 34.594 16.047 1 96.19 364 ASN A N 1
ATOM 2921 C CA . ASN A 1 364 ? 5.773 34.438 16.109 1 96.19 364 ASN A CA 1
ATOM 2922 C C . ASN A 1 364 ? 6.25 33.25 15.281 1 96.19 364 ASN A C 1
ATOM 2924 O O . ASN A 1 364 ? 6.086 32.125 15.688 1 96.19 364 ASN A O 1
ATOM 2928 N N . ILE A 1 365 ? 6.816 33.562 14.172 1 95.38 365 ILE A N 1
ATOM 2929 C CA . ILE A 1 365 ? 7.109 32.562 13.164 1 95.38 365 ILE A CA 1
ATOM 2930 C C . ILE A 1 365 ? 8.07 31.516 13.75 1 95.38 365 ILE A C 1
ATOM 2932 O O . ILE A 1 365 ? 8.039 30.344 13.359 1 95.38 365 ILE A O 1
ATOM 2936 N N . ILE A 1 366 ? 8.891 31.828 14.68 1 94.5 366 ILE A N 1
ATOM 2937 C CA . ILE A 1 366 ? 9.867 30.906 15.25 1 94.5 366 ILE A CA 1
ATOM 2938 C C . ILE A 1 366 ? 9.188 30.016 16.297 1 94.5 366 ILE A C 1
ATOM 2940 O O . ILE A 1 366 ? 9.359 28.797 16.266 1 94.5 366 ILE A O 1
ATOM 2944 N N . ASN A 1 367 ? 8.328 30.609 17.047 1 94.06 367 ASN A N 1
ATOM 2945 C CA . ASN A 1 367 ? 7.723 29.891 18.156 1 94.06 367 ASN A CA 1
ATOM 2946 C C . ASN A 1 367 ? 6.441 29.188 17.734 1 94.06 367 ASN A C 1
ATOM 2948 O O . ASN A 1 367 ? 5.973 28.281 18.438 1 94.06 367 ASN A O 1
ATOM 2952 N N . SER A 1 368 ? 5.859 29.578 16.656 1 96.06 368 SER A N 1
ATOM 2953 C CA . SER A 1 368 ? 4.57 29.031 16.25 1 96.06 368 SER A CA 1
ATOM 2954 C C . SER A 1 368 ? 4.746 27.781 15.398 1 96.06 368 SER A C 1
ATOM 2956 O O . SER A 1 368 ? 3.764 27.172 14.984 1 96.06 368 SER A O 1
ATOM 2958 N N . PHE A 1 369 ? 5.945 27.422 15.133 1 96.88 369 PHE A N 1
ATOM 2959 C CA . PHE A 1 369 ? 6.23 26.203 14.391 1 96.88 369 PHE A CA 1
ATOM 2960 C C . PHE A 1 369 ? 7.027 25.219 15.25 1 96.88 369 PHE A C 1
ATOM 2962 O O . PHE A 1 369 ? 8.156 25.516 15.648 1 96.88 369 PHE A O 1
ATOM 2969 N N . SER A 1 370 ? 6.477 24.156 15.539 1 96.25 370 SER A N 1
ATOM 2970 C CA . SER A 1 370 ? 7.148 23.172 16.375 1 96.25 370 SER A CA 1
ATOM 2971 C C . SER A 1 370 ? 8.18 22.375 15.594 1 96.25 370 SER A C 1
ATOM 2973 O O . SER A 1 370 ? 8.125 22.328 14.359 1 96.25 370 SER A O 1
ATOM 2975 N N . LEU A 1 371 ? 9.195 21.844 16.359 1 93.56 371 LEU A N 1
ATOM 2976 C CA . LEU A 1 371 ? 10.078 20.812 15.828 1 93.56 371 LEU A CA 1
ATOM 2977 C C . LEU A 1 371 ? 9.406 19.453 15.875 1 93.56 371 LEU A C 1
ATOM 2979 O O . LEU A 1 371 ? 9.133 18.922 16.953 1 93.56 371 LEU A O 1
ATOM 2983 N N . ASP A 1 372 ? 8.758 19.031 14.914 1 90.69 372 ASP A N 1
ATOM 2984 C CA . ASP A 1 372 ? 7.902 17.844 14.852 1 90.69 372 ASP A CA 1
ATOM 2985 C C . ASP A 1 372 ? 8.555 16.656 15.555 1 90.69 372 ASP A C 1
ATOM 2987 O O . ASP A 1 372 ? 9.477 16.047 15.023 1 90.69 372 ASP A O 1
ATOM 2991 N N . TYR A 1 373 ? 8.008 16.328 16.656 1 94.12 373 TYR A N 1
ATOM 2992 C CA . TYR A 1 373 ? 8.461 15.234 17.516 1 94.12 373 TYR A CA 1
ATOM 2993 C C . TYR A 1 373 ? 8.461 13.922 16.75 1 94.12 373 TYR A C 1
ATOM 2995 O O . TYR A 1 373 ? 9.422 13.148 16.828 1 94.12 373 TYR A O 1
ATOM 3003 N N . LEU A 1 374 ? 7.48 13.68 16 1 95.81 374 LEU A N 1
ATOM 3004 C CA . LEU A 1 374 ? 7.32 12.422 15.281 1 95.81 374 LEU A CA 1
ATOM 3005 C C . LEU A 1 374 ? 8.43 12.242 14.25 1 95.81 374 LEU A C 1
ATOM 3007 O O . LEU A 1 374 ? 9.125 11.219 14.25 1 95.81 374 LEU A O 1
ATOM 3011 N N . HIS A 1 375 ? 8.672 13.172 13.391 1 94.69 375 HIS A N 1
ATOM 3012 C CA . HIS A 1 375 ? 9.594 13.039 12.266 1 94.69 375 HIS A CA 1
ATOM 3013 C C . HIS A 1 375 ? 11.031 13.352 12.695 1 94.69 375 HIS A C 1
ATOM 3015 O O . HIS A 1 375 ? 11.977 12.789 12.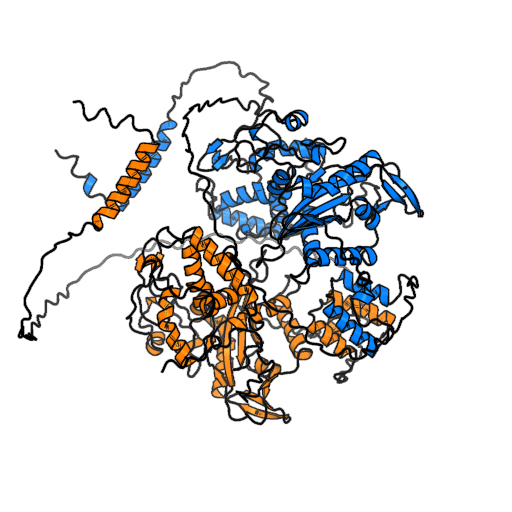148 1 94.69 375 HIS A O 1
ATOM 3021 N N . MET A 1 376 ? 11.172 14.203 13.633 1 94.62 376 MET A N 1
ATOM 3022 C CA . MET A 1 376 ? 12.516 14.602 14.023 1 94.62 376 MET A CA 1
ATOM 3023 C C . MET A 1 376 ? 13.109 13.609 15.023 1 94.62 376 MET A C 1
ATOM 3025 O O . MET A 1 376 ? 14.25 13.164 14.867 1 94.62 376 MET A O 1
ATOM 3029 N N . VAL A 1 377 ? 12.344 13.227 15.961 1 94.12 377 VAL A N 1
ATOM 3030 C CA . VAL A 1 377 ? 12.898 12.438 17.062 1 94.12 377 VAL A CA 1
ATOM 3031 C C . VAL A 1 377 ? 12.656 10.953 16.797 1 94.12 377 VAL A C 1
ATOM 3033 O O . VAL A 1 377 ? 13.602 10.172 16.672 1 94.12 377 VAL A O 1
ATOM 3036 N N . CYS A 1 378 ? 11.398 10.586 16.656 1 94.69 378 CYS A N 1
ATOM 3037 C CA . CYS A 1 378 ? 11.047 9.172 16.578 1 94.69 378 CYS A CA 1
ATOM 3038 C C . CYS A 1 378 ? 11.586 8.547 15.289 1 94.69 378 CYS A C 1
ATOM 3040 O O . CYS A 1 378 ? 12.516 7.746 15.328 1 94.69 378 CYS A O 1
ATOM 3042 N N . ILE A 1 379 ? 11.141 8.992 14.133 1 94.56 379 ILE A N 1
ATOM 3043 C CA . ILE A 1 379 ? 11.531 8.383 12.867 1 94.56 379 ILE A CA 1
ATOM 3044 C C . ILE A 1 379 ? 12.797 9.055 12.344 1 94.56 379 ILE A C 1
ATOM 3046 O O . ILE A 1 379 ? 13.43 8.555 11.406 1 94.56 379 ILE A O 1
ATOM 3050 N N . GLY A 1 380 ? 13.234 10.102 12.992 1 93.25 380 GLY A N 1
ATOM 3051 C CA . GLY A 1 380 ? 14.461 10.773 12.602 1 93.25 380 GLY A CA 1
ATOM 3052 C C . GLY A 1 380 ? 15.672 10.305 13.383 1 93.25 380 GLY A C 1
ATOM 3053 O O . GLY A 1 380 ? 16.344 9.344 12.977 1 93.25 380 GLY A O 1
ATOM 3054 N N . VAL A 1 381 ? 15.898 10.82 14.508 1 91.75 381 VAL A N 1
ATOM 3055 C CA . VAL A 1 381 ? 17.109 10.625 15.289 1 91.75 381 VAL A CA 1
ATOM 3056 C C . VAL A 1 381 ? 17.141 9.195 15.836 1 91.75 381 VAL A C 1
ATOM 3058 O O . VAL A 1 381 ? 18.156 8.5 15.703 1 91.75 381 VAL A O 1
ATOM 3061 N N . THR A 1 382 ? 16.094 8.734 16.469 1 92.19 382 THR A N 1
ATOM 3062 C CA . THR A 1 382 ? 16.062 7.402 17.062 1 92.19 382 THR A CA 1
ATOM 3063 C C . THR A 1 382 ? 16.312 6.332 16 1 92.19 382 THR A C 1
ATOM 3065 O O . THR A 1 382 ? 17.141 5.438 16.203 1 92.19 382 THR A O 1
ATOM 3068 N N . LYS A 1 383 ? 15.602 6.406 14.953 1 93.44 383 LYS A N 1
ATOM 3069 C CA . LYS A 1 383 ? 15.805 5.453 13.859 1 93.44 383 LYS A CA 1
ATOM 3070 C C . LYS A 1 383 ? 17.234 5.496 13.352 1 93.44 383 LYS A C 1
ATOM 3072 O O . LYS A 1 383 ? 17.844 4.453 13.086 1 93.44 383 LYS A O 1
ATOM 3077 N N . LYS A 1 384 ? 17.75 6.664 13.172 1 91.19 384 LYS A N 1
ATOM 3078 C CA . LYS A 1 384 ? 19.109 6.828 12.695 1 91.19 384 LYS A CA 1
ATOM 3079 C C . LYS A 1 384 ? 20.109 6.141 13.617 1 91.19 384 LYS A C 1
ATOM 3081 O O . LYS A 1 384 ? 21.016 5.438 13.156 1 91.19 384 LYS A O 1
ATOM 3086 N N . ILE A 1 385 ? 19.969 6.336 14.891 1 88.62 385 ILE A N 1
ATOM 3087 C CA . ILE A 1 385 ? 20.891 5.758 15.875 1 88.62 385 ILE A CA 1
ATOM 3088 C C . ILE A 1 385 ? 20.828 4.234 15.797 1 88.62 385 ILE A C 1
ATOM 3090 O O . ILE A 1 385 ? 21.859 3.566 15.781 1 88.62 385 ILE A O 1
ATOM 3094 N N . ILE A 1 386 ? 19.641 3.713 15.727 1 89.31 386 ILE A N 1
ATOM 3095 C CA . ILE A 1 386 ? 19.484 2.264 15.672 1 89.31 386 ILE A CA 1
ATOM 3096 C C . ILE A 1 386 ? 20.078 1.725 14.375 1 89.31 386 ILE A C 1
ATOM 3098 O O . ILE A 1 386 ? 20.734 0.678 14.375 1 89.31 386 ILE A O 1
ATOM 3102 N N . THR A 1 387 ? 19.828 2.439 13.312 1 90.38 387 THR A N 1
ATOM 3103 C CA . THR A 1 387 ? 20.375 2.025 12.023 1 90.38 387 THR A CA 1
ATOM 3104 C C . THR A 1 387 ? 21.906 2.035 12.047 1 90.38 387 THR A C 1
ATOM 3106 O O . THR A 1 387 ? 22.547 1.158 11.469 1 90.38 387 THR A O 1
ATOM 3109 N N . LEU A 1 388 ? 22.453 3.006 12.719 1 87.75 388 LEU A N 1
ATOM 3110 C CA . LEU A 1 388 ? 23.906 3.072 12.859 1 87.75 388 LEU A CA 1
ATOM 3111 C C . LEU A 1 388 ? 24.422 1.889 13.672 1 87.75 388 LEU A C 1
ATOM 3113 O O . LEU A 1 388 ? 25.484 1.338 13.359 1 87.75 388 LEU A O 1
ATOM 3117 N N . TRP A 1 389 ? 23.641 1.503 14.664 1 87 389 TRP A N 1
ATOM 3118 C CA . TRP A 1 389 ? 24.016 0.362 15.492 1 87 389 TRP A CA 1
ATOM 3119 C C . TRP A 1 389 ? 24 -0.928 14.68 1 87 389 TRP A C 1
ATOM 3121 O O . TRP A 1 389 ? 24.812 -1.828 14.922 1 87 389 TRP A O 1
ATOM 3131 N N . LEU A 1 390 ? 23.156 -0.988 13.711 1 88.25 390 LEU A N 1
ATOM 3132 C CA . LEU A 1 390 ? 22.953 -2.254 13.016 1 88.25 390 LEU A CA 1
ATOM 3133 C C . LEU A 1 390 ? 23.75 -2.303 11.727 1 88.25 390 LEU A C 1
ATOM 3135 O O . LEU A 1 390 ? 24.312 -3.346 11.383 1 88.25 390 LEU A O 1
ATOM 3139 N N . LYS A 1 391 ? 23.828 -1.205 10.977 1 87.81 391 LYS A N 1
ATOM 3140 C CA . LYS A 1 391 ? 24.406 -1.216 9.633 1 87.81 391 LYS A CA 1
ATOM 3141 C C . LYS A 1 391 ? 25.422 -0.091 9.469 1 87.81 391 LYS A C 1
ATOM 3143 O O . LYS A 1 391 ? 25.906 0.156 8.359 1 87.81 391 LYS A O 1
ATOM 3148 N N . GLY A 1 392 ? 25.688 0.594 10.406 1 84.19 392 GLY A N 1
ATOM 3149 C CA . GLY A 1 392 ? 26.625 1.697 10.312 1 84.19 392 GLY A CA 1
ATOM 3150 C C . GLY A 1 392 ? 28.062 1.241 10.203 1 84.19 392 GLY A C 1
ATOM 3151 O O . GLY A 1 392 ? 28.344 0.05 10.031 1 84.19 392 GLY A O 1
ATOM 3152 N N . PRO A 1 393 ? 28.906 2.229 10.234 1 84.56 393 PRO A N 1
ATOM 3153 C CA . PRO A 1 393 ? 30.328 1.881 10.211 1 84.56 393 PRO A CA 1
ATOM 3154 C C . PRO A 1 393 ? 30.75 1.011 11.398 1 84.56 393 PRO A C 1
ATOM 3156 O O . PRO A 1 393 ? 30.062 0.985 12.422 1 84.56 393 PRO A O 1
ATOM 3159 N N . LEU A 1 394 ? 31.781 0.35 11.266 1 82.12 394 LEU A N 1
ATOM 3160 C CA . LEU A 1 394 ? 32.219 -0.663 12.219 1 82.12 394 LEU A CA 1
ATOM 3161 C C . LEU A 1 394 ? 32.375 -0.066 13.617 1 82.12 394 LEU A C 1
ATOM 3163 O O . LEU A 1 394 ? 32.062 -0.722 14.617 1 82.12 394 LEU A O 1
ATOM 3167 N N . HIS A 1 395 ? 32.875 1.219 13.664 1 79.44 395 HIS A N 1
ATOM 3168 C CA . HIS A 1 395 ? 33.125 1.813 14.977 1 79.44 395 HIS A CA 1
ATOM 3169 C C . HIS A 1 395 ? 31.828 2.129 15.703 1 79.44 395 HIS A C 1
ATOM 3171 O O . HIS A 1 395 ? 31.828 2.32 16.922 1 79.44 395 HIS A O 1
ATOM 3177 N N . CYS A 1 396 ? 30.703 2.156 14.961 1 80.56 396 CYS A N 1
ATOM 3178 C CA . CYS A 1 396 ? 29.391 2.441 15.547 1 80.56 396 CYS A CA 1
ATOM 3179 C C . CYS A 1 396 ? 28.562 1.173 15.664 1 80.56 396 CYS A C 1
ATOM 3181 O O . CYS A 1 396 ? 27.609 1.115 16.453 1 80.56 396 CYS A O 1
ATOM 3183 N N . ARG A 1 397 ? 28.938 0.141 14.93 1 85.12 397 ARG A N 1
ATOM 3184 C CA . ARG A 1 397 ? 28.109 -1.044 14.773 1 85.12 397 ARG A CA 1
ATOM 3185 C C . ARG A 1 397 ? 28.203 -1.951 15.992 1 85.12 397 ARG A C 1
ATOM 3187 O O . ARG A 1 397 ? 29.297 -2.135 16.547 1 85.12 397 ARG A O 1
ATOM 3194 N N . LEU A 1 398 ? 27.094 -2.416 16.359 1 83.75 398 LEU A N 1
ATOM 3195 C CA . LEU A 1 398 ? 27.062 -3.391 17.438 1 83.75 398 LEU A CA 1
ATOM 3196 C C . LEU A 1 398 ? 27.516 -4.762 16.953 1 83.75 398 LEU A C 1
ATOM 3198 O O . LEU A 1 398 ? 27.266 -5.133 15.805 1 83.75 398 LEU A O 1
ATOM 3202 N N . ASN A 1 399 ? 28.125 -5.441 17.781 1 83.69 399 ASN A N 1
ATOM 3203 C CA . ASN A 1 399 ? 28.516 -6.809 17.453 1 83.69 399 ASN A CA 1
ATOM 3204 C C . ASN A 1 399 ? 27.297 -7.727 17.359 1 83.69 399 ASN A C 1
ATOM 3206 O O . ASN A 1 399 ? 26.219 -7.371 17.828 1 83.69 399 ASN A O 1
ATOM 3210 N N . SER A 1 400 ? 27.531 -8.812 16.703 1 84.62 400 SER A N 1
ATOM 3211 C CA . SER A 1 400 ? 26.453 -9.75 16.453 1 84.62 400 SER A CA 1
ATOM 3212 C C . SER A 1 400 ? 25.828 -10.25 17.766 1 84.62 400 SER A C 1
ATOM 3214 O O . SER A 1 400 ? 24.609 -10.422 17.859 1 84.62 400 SER A O 1
ATOM 3216 N N . THR A 1 401 ? 26.594 -10.375 18.781 1 85.5 401 THR A N 1
ATOM 3217 C CA . THR A 1 401 ? 26.109 -10.859 20.062 1 85.5 401 THR A CA 1
ATOM 3218 C C . THR A 1 401 ? 25.234 -9.805 20.75 1 85.5 401 THR A C 1
ATOM 3220 O O . THR A 1 401 ? 24.172 -10.117 21.281 1 85.5 401 THR A O 1
ATOM 3223 N N . LYS A 1 402 ? 25.781 -8.586 20.672 1 83.81 402 LYS A N 1
ATOM 3224 C CA . LYS A 1 402 ? 25.016 -7.5 21.281 1 83.81 402 LYS A CA 1
ATOM 3225 C C . LYS A 1 402 ? 23.688 -7.277 20.547 1 83.81 402 LYS A C 1
ATOM 3227 O O . LYS A 1 402 ? 22.672 -6.965 21.172 1 83.81 402 LYS A O 1
ATOM 3232 N N . CYS A 1 403 ? 23.766 -7.484 19.281 1 85.88 403 CYS A N 1
ATOM 3233 C CA . CYS A 1 403 ? 22.547 -7.352 18.484 1 85.88 403 CYS A CA 1
ATOM 3234 C C . CYS A 1 403 ? 21.531 -8.43 18.859 1 85.88 403 CYS A C 1
ATOM 3236 O O . CYS A 1 403 ? 20.344 -8.148 19 1 85.88 403 CYS A O 1
ATOM 3238 N N . LYS A 1 404 ? 22.047 -9.602 19.016 1 86.88 404 LYS A N 1
ATOM 3239 C CA . LYS A 1 404 ? 21.156 -10.695 19.406 1 86.88 404 LYS A CA 1
ATOM 3240 C C . LYS A 1 404 ? 20.578 -10.461 20.797 1 86.88 404 LYS A C 1
ATOM 3242 O O . LYS A 1 404 ? 19.406 -10.727 21.031 1 86.88 404 LYS A O 1
ATOM 3247 N N . PHE A 1 405 ? 21.422 -9.906 21.625 1 84.31 405 PHE A N 1
ATOM 3248 C CA . PHE A 1 405 ? 20.984 -9.617 22.984 1 84.31 405 PHE A CA 1
ATOM 3249 C C . PHE A 1 405 ? 19.906 -8.547 22.984 1 84.31 405 PHE A C 1
ATOM 3251 O O . PHE A 1 405 ? 18.906 -8.656 23.703 1 84.31 405 PHE A O 1
ATOM 3258 N N . LEU A 1 406 ? 20.172 -7.566 22.203 1 84.5 406 LEU A N 1
ATOM 3259 C CA . LEU A 1 406 ? 19.188 -6.492 22.094 1 84.5 406 LEU A CA 1
ATOM 3260 C C . LEU A 1 406 ? 17.859 -7.027 21.562 1 84.5 406 LEU A C 1
ATOM 3262 O O . LEU A 1 406 ? 16.797 -6.652 22.062 1 84.5 406 LEU A O 1
ATOM 3266 N N . ASN A 1 407 ? 17.953 -7.895 20.656 1 86.62 407 ASN A N 1
ATOM 3267 C CA . ASN A 1 407 ? 16.766 -8.508 20.078 1 86.62 407 ASN A CA 1
ATOM 3268 C C . ASN A 1 407 ? 16 -9.344 21.109 1 86.62 407 ASN A C 1
ATOM 3270 O O . ASN A 1 407 ? 14.781 -9.211 21.234 1 86.62 407 ASN A O 1
ATOM 3274 N N . VAL A 1 408 ? 16.703 -10.133 21.828 1 84.88 408 VAL A N 1
ATOM 3275 C CA . VAL A 1 408 ? 16.094 -11.016 22.828 1 84.88 408 VAL A CA 1
ATOM 3276 C C . VAL A 1 408 ? 15.469 -10.172 23.938 1 84.88 408 VAL A C 1
ATOM 3278 O O . VAL A 1 408 ? 14.367 -10.469 24.406 1 84.88 408 V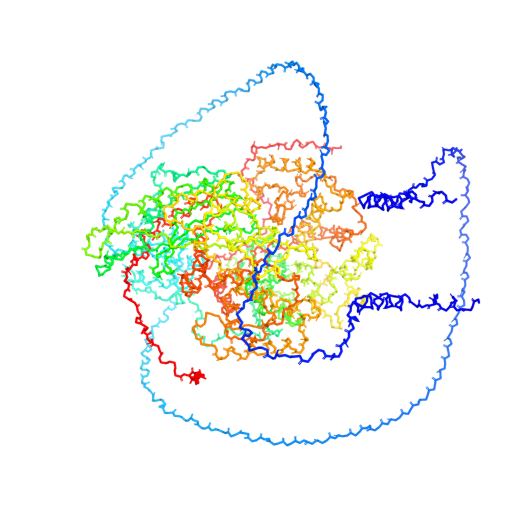AL A O 1
ATOM 3281 N N . ASN A 1 409 ? 16.172 -9.133 24.297 1 83.44 409 ASN A N 1
ATOM 3282 C CA . ASN A 1 409 ? 15.664 -8.266 25.359 1 83.44 409 ASN A CA 1
ATOM 3283 C C . ASN A 1 409 ? 14.367 -7.574 24.953 1 83.44 409 ASN A C 1
ATOM 3285 O O . ASN A 1 409 ? 13.438 -7.469 25.75 1 83.44 409 ASN A O 1
ATOM 3289 N N . LEU A 1 410 ? 14.359 -7.125 23.781 1 85.69 410 LEU A N 1
ATOM 3290 C CA . LEU A 1 410 ? 13.164 -6.453 23.297 1 85.69 410 LEU A CA 1
ATOM 3291 C C . LEU A 1 410 ? 11.977 -7.414 23.25 1 85.69 410 LEU A C 1
ATOM 3293 O O . LEU A 1 410 ? 10.867 -7.062 23.641 1 85.69 410 LEU A O 1
ATOM 3297 N N . LEU A 1 411 ? 12.258 -8.617 22.812 1 85.75 411 LEU A N 1
ATOM 3298 C CA . LEU A 1 411 ? 11.195 -9.617 22.703 1 85.75 411 LEU A CA 1
ATOM 3299 C C . LEU A 1 411 ? 10.734 -10.07 24.078 1 85.75 411 LEU A C 1
ATOM 3301 O O . LEU A 1 411 ? 9.555 -10.367 24.281 1 85.75 411 LEU A O 1
ATOM 3305 N N . ALA A 1 412 ? 11.641 -10.102 25 1 81.56 412 ALA A N 1
ATOM 3306 C CA . ALA A 1 412 ? 11.305 -10.484 26.375 1 81.56 412 ALA A CA 1
ATOM 3307 C C . ALA A 1 412 ? 10.383 -9.461 27.016 1 81.56 412 ALA A C 1
ATOM 3309 O O . ALA A 1 412 ? 9.578 -9.805 27.891 1 81.56 412 ALA A O 1
ATOM 3310 N N . GLN A 1 413 ? 10.492 -8.266 26.578 1 83.38 413 GLN A N 1
ATOM 3311 C CA . GLN A 1 413 ? 9.711 -7.188 27.172 1 83.38 413 GLN A CA 1
ATOM 3312 C C . GLN A 1 413 ? 8.266 -7.223 26.656 1 83.38 413 GLN A C 1
ATOM 3314 O O . GLN A 1 413 ? 7.387 -6.582 27.234 1 83.38 413 GLN A O 1
ATOM 3319 N N . LYS A 1 414 ? 8.016 -7.965 25.594 1 81.56 414 LYS A N 1
ATOM 3320 C CA . LYS A 1 414 ? 6.672 -8.102 25.047 1 81.56 414 LYS A CA 1
ATOM 3321 C C . LYS A 1 414 ? 5.684 -8.539 26.125 1 81.56 414 LYS A C 1
ATOM 3323 O O . LYS A 1 414 ? 4.535 -8.102 26.141 1 81.56 414 LYS A O 1
ATOM 3328 N N . LEU A 1 415 ? 6.18 -9.32 27.047 1 75.75 415 LEU A N 1
ATOM 3329 C CA . LEU A 1 415 ? 5.336 -9.898 28.094 1 75.75 415 LEU A CA 1
ATOM 3330 C C . LEU A 1 415 ? 4.984 -8.867 29.156 1 75.75 415 LEU A C 1
ATOM 3332 O O . LEU A 1 415 ? 3.994 -9.016 29.875 1 75.75 415 LEU A O 1
ATOM 3336 N N . PHE A 1 416 ? 5.789 -7.785 29.156 1 74.62 416 PHE A N 1
ATOM 3337 C CA . PHE A 1 416 ? 5.625 -6.84 30.25 1 74.62 416 PHE A CA 1
ATOM 3338 C C . PHE A 1 416 ? 5.004 -5.539 29.766 1 74.62 416 PHE A C 1
ATOM 3340 O O . PHE A 1 416 ? 4.762 -4.621 30.547 1 74.62 416 PHE A O 1
ATOM 3347 N N . ILE A 1 417 ? 4.691 -5.516 28.469 1 74.81 417 ILE A N 1
ATOM 3348 C CA . ILE A 1 417 ? 4.121 -4.293 27.906 1 74.81 417 ILE A CA 1
ATOM 3349 C C . ILE A 1 417 ? 2.617 -4.258 28.172 1 74.81 417 ILE A C 1
ATOM 3351 O O . ILE A 1 417 ? 1.912 -5.234 27.891 1 74.81 417 ILE A O 1
ATOM 3355 N N . THR A 1 418 ? 2.203 -3.191 28.781 1 70.19 418 THR A N 1
ATOM 3356 C CA . THR A 1 418 ? 0.797 -3.041 29.141 1 70.19 418 THR A CA 1
ATOM 3357 C C . THR A 1 418 ? -0.036 -2.658 27.922 1 70.19 418 THR A C 1
ATOM 3359 O O . THR A 1 418 ? 0.511 -2.33 26.875 1 70.19 418 THR A O 1
ATOM 3362 N N . CYS A 1 419 ? -1.278 -2.688 28 1 67.88 419 CYS A N 1
ATOM 3363 C CA . CYS A 1 419 ? -2.238 -2.451 26.922 1 67.88 419 CYS A CA 1
ATOM 3364 C C . CYS A 1 419 ? -2.258 -0.98 26.516 1 67.88 419 CYS A C 1
ATOM 3366 O O . CYS A 1 419 ? -2.795 -0.626 25.469 1 67.88 419 CYS A O 1
ATOM 3368 N N . ASP A 1 420 ? -1.547 -0.221 27.312 1 67.94 420 ASP A N 1
ATOM 3369 C CA . ASP A 1 420 ? -1.527 1.208 27.016 1 67.94 420 ASP A CA 1
ATOM 3370 C C . ASP A 1 420 ? -0.696 1.497 25.781 1 67.94 420 ASP A C 1
ATOM 3372 O O . ASP A 1 420 ? -0.849 2.549 25.156 1 67.94 420 ASP A O 1
ATOM 3376 N N . PHE A 1 421 ? 0.071 0.432 25.578 1 72.38 421 PHE A N 1
ATOM 3377 C CA . PHE A 1 421 ? 0.9 0.606 24.391 1 72.38 421 PHE A CA 1
ATOM 3378 C C . PHE A 1 421 ? 0.178 0.1 23.156 1 72.38 421 PHE A C 1
ATOM 3380 O O . PHE A 1 421 ? -0.448 -0.961 23.172 1 72.38 421 PHE A O 1
ATOM 3387 N N . GLN A 1 422 ? 0.2 0.898 22.203 1 73.56 422 GLN A N 1
ATOM 3388 C CA . GLN A 1 422 ? -0.527 0.596 20.984 1 73.56 422 GLN A CA 1
ATOM 3389 C C . GLN A 1 422 ? 0.039 -0.646 20.297 1 73.56 422 GLN A C 1
ATOM 3391 O O . GLN A 1 422 ? -0.704 -1.419 19.688 1 73.56 422 GLN A O 1
ATOM 3396 N N . ARG A 1 423 ? 1.388 -0.819 20.406 1 79 423 ARG A N 1
ATOM 3397 C CA . ARG A 1 423 ? 2.031 -1.937 19.719 1 79 423 ARG A CA 1
ATOM 3398 C C . ARG A 1 423 ? 2.99 -2.668 20.656 1 79 423 ARG A C 1
ATOM 3400 O O . ARG A 1 423 ? 3.664 -2.043 21.469 1 79 423 ARG A O 1
ATOM 3407 N N . LYS A 1 424 ? 3 -3.92 20.5 1 80.62 424 LYS A N 1
ATOM 3408 C CA . LYS A 1 424 ? 3.98 -4.723 21.219 1 80.62 424 LYS A CA 1
ATOM 3409 C C . LYS A 1 424 ? 5.355 -4.641 20.562 1 80.62 424 LYS A C 1
ATOM 3411 O O . LYS A 1 424 ? 5.453 -4.488 19.344 1 80.62 424 LYS A O 1
ATOM 3416 N N . PRO A 1 425 ? 6.348 -4.719 21.359 1 83.19 425 PRO A N 1
ATOM 3417 C CA . PRO A 1 425 ? 7.699 -4.578 20.812 1 83.19 425 PRO A CA 1
ATOM 3418 C C . PRO A 1 425 ? 8.07 -5.707 19.859 1 83.19 425 PRO A C 1
ATOM 3420 O O . PRO A 1 425 ? 7.664 -6.855 20.062 1 83.19 425 PRO A O 1
ATOM 3423 N N . ARG A 1 426 ? 8.781 -5.363 18.891 1 87.75 426 ARG A N 1
ATOM 3424 C CA . ARG A 1 426 ? 9.359 -6.285 17.922 1 87.75 426 ARG A CA 1
ATOM 3425 C C . ARG A 1 426 ? 10.891 -6.25 17.969 1 87.75 426 ARG A C 1
ATOM 3427 O O . ARG A 1 426 ? 11.469 -5.348 18.578 1 87.75 426 ARG A O 1
ATOM 3434 N N . GLY A 1 427 ? 11.438 -7.289 17.375 1 86.44 427 GLY A N 1
ATOM 3435 C CA . GLY A 1 427 ? 12.891 -7.352 17.375 1 86.44 427 GLY A CA 1
ATOM 3436 C C . GLY A 1 427 ? 13.531 -6.309 16.469 1 86.44 427 GLY A C 1
ATOM 3437 O O . GLY A 1 427 ? 12.859 -5.711 15.625 1 86.44 427 GLY A O 1
ATOM 3438 N N . VAL A 1 428 ? 14.773 -6.094 16.672 1 86.81 428 VAL A N 1
ATOM 3439 C CA . VAL A 1 428 ? 15.523 -5.105 15.906 1 86.81 428 VAL A CA 1
ATOM 3440 C C . VAL A 1 428 ? 15.703 -5.598 14.469 1 86.81 428 VAL A C 1
ATOM 3442 O O . VAL A 1 428 ? 16.047 -4.816 13.578 1 86.81 428 VAL A O 1
ATOM 3445 N N . ASP A 1 429 ? 15.477 -6.859 14.305 1 84.81 429 ASP A N 1
ATOM 3446 C CA . ASP A 1 429 ? 15.562 -7.414 12.961 1 84.81 429 ASP A CA 1
ATOM 3447 C C . ASP A 1 429 ? 14.484 -6.832 12.055 1 84.81 429 ASP A C 1
ATOM 3449 O O . ASP A 1 429 ? 14.617 -6.848 10.828 1 84.81 429 ASP A O 1
ATOM 3453 N N . GLU A 1 430 ? 13.492 -6.297 12.68 1 88.06 430 GLU A N 1
ATOM 3454 C CA . GLU A 1 430 ? 12.391 -5.715 11.914 1 88.06 430 GLU A CA 1
ATOM 3455 C C . GLU A 1 430 ? 12.367 -4.195 12.055 1 88.06 430 GLU A C 1
ATOM 3457 O O . GLU A 1 430 ? 11.336 -3.561 11.828 1 88.06 430 GLU A O 1
ATOM 3462 N N . VAL A 1 431 ? 13.414 -3.688 12.359 1 89.44 431 VAL A N 1
ATOM 3463 C CA . VAL A 1 431 ? 13.469 -2.271 12.711 1 89.44 431 VAL A CA 1
ATOM 3464 C C . VAL A 1 431 ? 13.016 -1.428 11.523 1 89.44 431 VAL A C 1
ATOM 3466 O O . VAL A 1 431 ? 12.414 -0.365 11.695 1 89.44 431 VAL A O 1
ATOM 3469 N N . PHE A 1 432 ? 13.266 -1.898 10.359 1 89.31 432 PHE A N 1
ATOM 3470 C CA . PHE A 1 432 ? 12.938 -1.122 9.172 1 89.31 432 PHE A CA 1
ATOM 3471 C C . PHE A 1 432 ? 11.438 -1.162 8.898 1 89.31 432 PHE A C 1
ATOM 3473 O O . PHE A 1 432 ? 10.938 -0.424 8.047 1 89.31 432 PHE A O 1
ATOM 3480 N N . ARG A 1 433 ? 10.719 -1.895 9.672 1 89.94 433 ARG A N 1
ATOM 3481 C CA . ARG A 1 433 ? 9.266 -1.961 9.555 1 89.94 433 ARG A CA 1
ATOM 3482 C C . ARG A 1 433 ? 8.586 -1.305 10.75 1 89.94 433 ARG A C 1
ATOM 3484 O O . ARG A 1 433 ? 7.355 -1.236 10.82 1 89.94 433 ARG A O 1
ATOM 3491 N N . TRP A 1 434 ? 9.422 -0.824 11.68 1 90.94 434 TRP A N 1
ATOM 3492 C CA . TRP A 1 434 ? 8.875 -0.169 12.859 1 90.94 434 TRP A CA 1
ATOM 3493 C C . TRP A 1 434 ? 8.109 1.092 12.477 1 90.94 434 TRP A C 1
ATOM 3495 O O . TRP A 1 434 ? 8.508 1.812 11.555 1 90.94 434 TRP A O 1
ATOM 3505 N N . LYS A 1 435 ? 7.035 1.332 13.094 1 90.38 435 LYS A N 1
ATOM 3506 C CA . LYS A 1 435 ? 6.316 2.598 12.984 1 90.38 435 LYS A CA 1
ATOM 3507 C C . LYS A 1 435 ? 6.836 3.615 13.992 1 90.38 435 LYS A C 1
ATOM 3509 O O . LYS A 1 435 ? 7.656 3.283 14.852 1 90.38 435 LYS A O 1
ATOM 3514 N N . ALA A 1 436 ? 6.441 4.84 13.875 1 92.38 436 ALA A N 1
ATOM 3515 C CA . ALA A 1 436 ? 6.902 5.926 14.734 1 92.38 436 ALA A CA 1
ATOM 3516 C C . ALA A 1 436 ? 6.645 5.609 16.203 1 92.38 436 ALA A C 1
ATOM 3518 O O . ALA A 1 436 ? 7.48 5.895 17.062 1 92.38 436 ALA A O 1
ATOM 3519 N N . THR A 1 437 ? 5.523 5.008 16.5 1 90.62 437 THR A N 1
ATOM 3520 C CA . THR A 1 437 ? 5.152 4.691 17.875 1 90.62 437 THR A CA 1
ATOM 3521 C C . THR A 1 437 ? 6.109 3.658 18.469 1 90.62 437 THR A C 1
ATOM 3523 O O . THR A 1 437 ? 6.398 3.689 19.656 1 90.62 437 THR A O 1
ATOM 3526 N N . GLU A 1 438 ? 6.602 2.764 17.672 1 90.31 438 GLU A N 1
ATOM 3527 C CA . GLU A 1 438 ? 7.551 1.762 18.141 1 90.31 438 GLU A CA 1
ATOM 3528 C C . GLU A 1 438 ? 8.906 2.389 18.453 1 90.31 438 GLU A C 1
ATOM 3530 O O . GLU A 1 438 ? 9.555 2.031 19.438 1 90.31 438 GLU A O 1
ATOM 3535 N N . PHE A 1 439 ? 9.297 3.32 17.641 1 92.38 439 PHE A N 1
ATOM 3536 C CA . PHE A 1 439 ? 10.531 4.043 17.922 1 92.38 439 PHE A CA 1
ATOM 3537 C C . PHE A 1 439 ? 10.414 4.848 19.219 1 92.38 439 PHE A C 1
ATOM 3539 O O . PHE A 1 439 ? 11.367 4.934 19.984 1 92.38 439 PHE A O 1
ATOM 3546 N N . ARG A 1 440 ? 9.273 5.395 19.375 1 91.25 440 ARG A N 1
ATOM 3547 C CA . ARG A 1 440 ? 9.016 6.152 20.594 1 91.25 440 ARG A CA 1
ATOM 3548 C C . ARG A 1 440 ? 9.109 5.258 21.828 1 91.25 440 ARG A C 1
ATOM 3550 O O . ARG A 1 440 ? 9.734 5.621 22.828 1 91.25 440 ARG A O 1
ATOM 3557 N N . THR A 1 441 ? 8.484 4.109 21.75 1 89.06 441 THR A N 1
ATOM 3558 C CA . THR A 1 441 ? 8.508 3.168 22.859 1 89.06 441 THR A CA 1
ATOM 3559 C C . THR A 1 441 ? 9.938 2.713 23.156 1 89.06 441 THR A C 1
ATOM 3561 O O . THR A 1 441 ? 10.328 2.592 24.312 1 89.06 441 THR A O 1
ATOM 3564 N N . PHE A 1 442 ? 10.648 2.508 22.141 1 89.81 442 PHE A N 1
ATOM 3565 C CA . PHE A 1 442 ? 12.039 2.107 22.297 1 89.81 442 PHE A CA 1
ATOM 3566 C C . PHE A 1 442 ? 12.852 3.197 22.984 1 89.81 442 PHE A C 1
ATOM 3568 O O . PHE A 1 442 ? 13.609 2.918 23.922 1 89.81 442 PHE A O 1
ATOM 3575 N N . LEU A 1 443 ? 12.664 4.375 22.594 1 88.75 443 LEU A N 1
ATOM 3576 C CA . LEU A 1 443 ? 13.414 5.516 23.109 1 88.75 443 LEU A CA 1
ATOM 3577 C C . LEU A 1 443 ? 13.094 5.77 24.578 1 88.75 443 LEU A C 1
ATOM 3579 O O . LEU A 1 443 ? 14.008 5.957 25.391 1 88.75 443 LEU A O 1
ATOM 3583 N N . LEU A 1 444 ? 11.867 5.707 24.891 1 85.38 444 LEU A N 1
ATOM 3584 C CA . LEU A 1 444 ? 11.43 6.172 26.203 1 85.38 444 LEU A CA 1
ATOM 3585 C C . LEU A 1 444 ? 11.484 5.039 27.234 1 85.38 444 LEU A C 1
ATOM 3587 O O . LEU A 1 444 ? 11.719 5.277 28.422 1 85.38 444 LEU A O 1
ATOM 3591 N N . TYR A 1 445 ? 11.32 3.768 26.688 1 81.06 445 TYR A N 1
ATOM 3592 C CA . TYR A 1 445 ? 11.062 2.74 27.688 1 81.06 445 TYR A CA 1
ATOM 3593 C C . TYR A 1 445 ? 12.031 1.574 27.531 1 81.06 445 TYR A C 1
ATOM 3595 O O . TYR A 1 445 ? 12.438 0.964 28.531 1 81.06 445 TYR A O 1
ATOM 3603 N N . LEU A 1 446 ? 12.438 1.248 26.359 1 78.25 446 LEU A N 1
ATOM 3604 C CA . LEU A 1 446 ? 13.055 -0.06 26.141 1 78.25 446 LEU A CA 1
ATOM 3605 C C . LEU A 1 446 ? 14.539 0.078 25.859 1 78.25 446 LEU A C 1
ATOM 3607 O O . LEU A 1 446 ? 15.32 -0.834 26.141 1 78.25 446 LEU A O 1
ATOM 3611 N N . GLY A 1 447 ? 14.883 1.16 25.141 1 75 447 GLY A N 1
ATOM 3612 C CA . GLY A 1 447 ? 16.25 1.291 24.688 1 75 447 GLY A CA 1
ATOM 3613 C C . GLY A 1 447 ? 17.25 1.511 25.812 1 75 447 GLY A C 1
ATOM 3614 O O . GLY A 1 447 ? 16.859 1.92 26.906 1 75 447 GLY A O 1
ATOM 3615 N N . PRO A 1 448 ? 18.516 0.951 25.5 1 67.5 448 PRO A N 1
ATOM 3616 C CA . PRO A 1 448 ? 19.562 1.22 26.5 1 67.5 448 PRO A CA 1
ATOM 3617 C C . PRO A 1 448 ? 19.844 2.711 26.672 1 67.5 448 PRO A C 1
ATOM 3619 O O . PRO A 1 448 ? 19.688 3.484 25.719 1 67.5 448 PRO A O 1
ATOM 3622 N N . VAL A 1 449 ? 19.844 3.225 27.797 1 55.31 449 VAL A N 1
ATOM 3623 C CA . VAL A 1 449 ? 20.062 4.629 28.141 1 55.31 449 VAL A CA 1
ATOM 3624 C C . VAL A 1 449 ? 21.438 5.082 27.656 1 55.31 449 VAL A C 1
ATOM 3626 O O . VAL A 1 449 ? 21.688 6.285 27.547 1 55.31 449 VAL A O 1
ATOM 3629 N N . GLN A 1 450 ? 22.312 4.207 27.203 1 52.31 450 GLN A N 1
ATOM 3630 C CA . GLN A 1 450 ? 23.656 4.711 26.984 1 52.31 450 GLN A CA 1
ATOM 3631 C C . GLN A 1 450 ? 23.797 5.305 25.578 1 52.31 450 GLN A C 1
ATOM 3633 O O . GLN A 1 450 ? 24.422 4.695 24.703 1 52.31 450 GLN A O 1
ATOM 3638 N N . PHE A 1 451 ? 22.969 6 25.062 1 51.53 451 PHE A N 1
ATOM 3639 C CA . PHE A 1 451 ? 23.016 6.52 23.703 1 51.53 451 PHE A CA 1
ATOM 3640 C C . PHE A 1 451 ? 24.172 7.5 23.531 1 51.53 451 PHE A C 1
ATOM 3642 O O . PHE A 1 451 ? 24.359 8.055 22.453 1 51.53 451 PHE A O 1
ATOM 3649 N N . ALA A 1 452 ? 24.797 7.898 24.578 1 47.12 452 ALA A N 1
ATOM 3650 C CA . ALA A 1 452 ? 25.562 9.141 24.547 1 47.12 452 ALA A CA 1
ATOM 3651 C C . ALA A 1 452 ? 26.766 9.023 23.625 1 47.12 452 ALA A C 1
ATOM 3653 O O . ALA A 1 452 ? 27.469 10.016 23.375 1 47.12 452 ALA A O 1
ATOM 3654 N N . SER A 1 453 ? 27.156 7.852 23.203 1 52.41 453 SER A N 1
ATOM 3655 C CA . SER A 1 453 ? 28.453 8.047 22.562 1 52.41 453 SER A CA 1
ATOM 3656 C C . SER A 1 453 ? 28.297 8.641 21.172 1 52.41 453 SER A C 1
ATOM 3658 O O . SER A 1 453 ? 27.453 8.195 20.391 1 52.41 453 SER A O 1
ATOM 3660 N N . ILE A 1 454 ? 28.688 9.906 21.062 1 56.12 454 ILE A N 1
ATOM 3661 C CA . ILE A 1 454 ? 28.703 10.742 19.859 1 56.12 454 ILE A CA 1
ATOM 3662 C C . ILE A 1 454 ? 29.453 10.016 18.734 1 56.12 454 ILE A C 1
ATOM 3664 O O . ILE A 1 454 ? 30.609 9.633 18.906 1 56.12 454 ILE A O 1
ATOM 3668 N N . TYR A 1 455 ? 28.734 9.32 17.734 1 66.69 455 TYR A N 1
ATOM 3669 C CA . TYR A 1 455 ? 29.234 8.461 16.672 1 66.69 455 TYR A CA 1
ATOM 3670 C C . TYR A 1 455 ? 30.141 9.25 15.719 1 66.69 455 TYR A C 1
ATOM 3672 O O . TYR A 1 455 ? 30.859 8.656 14.906 1 66.69 455 TYR A O 1
ATOM 3680 N N . GLY A 1 456 ? 30.188 10.633 15.859 1 75.12 456 GLY A N 1
ATOM 3681 C CA . GLY A 1 456 ? 31 11.398 14.93 1 75.12 456 GLY A CA 1
ATOM 3682 C C . GLY A 1 456 ? 30.281 12.609 14.359 1 75.12 456 GLY A C 1
ATOM 3683 O O . GLY A 1 456 ? 29.047 12.648 14.32 1 75.12 456 GLY A O 1
ATOM 3684 N N . ILE A 1 457 ? 31.031 13.594 14.031 1 81.19 457 ILE A N 1
ATOM 3685 C CA . ILE A 1 457 ? 30.531 14.867 13.523 1 81.19 457 ILE A CA 1
ATOM 3686 C C . ILE A 1 457 ? 29.766 14.633 12.227 1 81.19 457 ILE A C 1
ATOM 3688 O O . ILE A 1 457 ? 28.828 15.375 11.906 1 81.19 457 ILE A O 1
ATOM 3692 N N . GLU A 1 458 ? 30.078 13.562 11.531 1 85.38 458 GLU A N 1
ATOM 3693 C CA . GLU A 1 458 ? 29.469 13.281 10.234 1 85.38 458 GLU A CA 1
ATOM 3694 C C . GLU A 1 458 ? 28 12.891 10.375 1 85.38 458 GLU A C 1
ATOM 3696 O O . GLU A 1 458 ? 27.25 12.922 9.398 1 85.38 458 GLU A O 1
ATOM 3701 N N . TRP A 1 459 ? 27.688 12.594 11.578 1 86.56 459 TRP A N 1
ATOM 3702 C CA . TRP A 1 459 ? 26.328 12.086 11.75 1 86.56 459 TRP A CA 1
ATOM 3703 C C . TRP A 1 459 ? 25.422 13.156 12.352 1 86.56 459 TRP A C 1
ATOM 3705 O O . TRP A 1 459 ? 24.234 12.914 12.578 1 86.56 459 TRP A O 1
ATOM 3715 N N . ILE A 1 460 ? 25.969 14.367 12.531 1 89.44 460 ILE A N 1
ATOM 3716 C CA . ILE A 1 460 ? 25.156 15.43 13.133 1 89.44 460 ILE A CA 1
ATOM 3717 C C . ILE A 1 460 ? 24.359 16.156 12.047 1 89.44 460 ILE A C 1
ATOM 3719 O O . ILE A 1 460 ? 24.719 17.266 11.648 1 89.44 460 ILE A O 1
ATOM 3723 N N . SER A 1 461 ? 23.328 15.461 11.617 1 90.69 461 SER A N 1
ATOM 3724 C CA . SER A 1 461 ? 22.406 16.031 10.641 1 90.69 461 SER A CA 1
ATOM 3725 C C . SER A 1 461 ? 21.547 17.109 11.266 1 90.69 461 SER A C 1
ATOM 3727 O O . SER A 1 461 ? 21.672 17.406 12.461 1 90.69 461 SER A O 1
ATOM 3729 N N . GLN A 1 462 ? 20.766 17.75 10.508 1 90.81 462 GLN A N 1
ATOM 3730 C CA . GLN A 1 462 ? 19.891 18.812 10.984 1 90.81 462 GLN A CA 1
ATOM 3731 C C . GLN A 1 462 ? 18.969 18.312 12.086 1 90.81 462 GLN A C 1
ATOM 3733 O O . GLN A 1 462 ? 18.672 19.031 13.031 1 90.81 462 GLN A O 1
ATOM 3738 N N . ASN A 1 463 ? 18.438 17.078 11.922 1 90.25 463 ASN A N 1
ATOM 3739 C CA . ASN A 1 463 ? 17.562 16.5 12.938 1 90.25 463 ASN A CA 1
ATOM 3740 C C . ASN A 1 463 ? 18.266 16.359 14.281 1 90.25 463 ASN A C 1
ATOM 3742 O O . ASN A 1 463 ? 17.688 16.625 15.328 1 90.25 463 ASN A O 1
ATOM 3746 N N . ILE A 1 464 ? 19.516 15.977 14.242 1 90 464 ILE A N 1
ATOM 3747 C CA . ILE A 1 464 ? 20.297 15.805 15.469 1 90 464 ILE A CA 1
ATOM 3748 C C . ILE A 1 464 ? 20.578 17.172 16.094 1 90 464 ILE A C 1
ATOM 3750 O O . ILE A 1 464 ? 20.438 17.359 17.297 1 90 464 ILE A O 1
ATOM 3754 N N . HIS A 1 465 ? 21 18.062 15.25 1 91.25 465 HIS A N 1
ATOM 3755 C CA . HIS A 1 465 ? 21.219 19.406 15.734 1 91.25 465 HIS A CA 1
ATOM 3756 C C . HIS A 1 465 ? 19.969 19.984 16.391 1 91.25 465 HIS A C 1
ATOM 3758 O O . HIS A 1 465 ? 20.047 20.656 17.422 1 91.25 465 HIS A O 1
ATOM 3764 N N . GLY A 1 466 ? 18.859 19.672 15.766 1 92.25 466 GLY A N 1
ATOM 3765 C CA . GLY A 1 466 ? 17.594 20.203 16.234 1 92.25 466 GLY A CA 1
ATOM 3766 C C . GLY A 1 466 ? 17.234 19.75 17.641 1 92.25 466 GLY A C 1
ATOM 3767 O O . GLY A 1 466 ? 16.406 20.375 18.297 1 92.25 466 GLY A O 1
ATOM 3768 N N . LEU A 1 467 ? 17.875 18.719 18.172 1 91.38 467 LEU A N 1
ATOM 3769 C CA . LEU A 1 467 ? 17.578 18.188 19.5 1 91.38 467 LEU A CA 1
ATOM 3770 C C . LEU A 1 467 ? 17.906 19.219 20.578 1 91.38 467 LEU A C 1
ATOM 3772 O O . LEU A 1 467 ? 17.25 19.25 21.625 1 91.38 467 LEU A O 1
ATOM 3776 N N . GLN A 1 468 ? 18.812 20.047 20.281 1 91.06 468 GLN A N 1
ATOM 3777 C CA . GLN A 1 468 ? 19.203 21.047 21.266 1 91.06 468 GLN A CA 1
ATOM 3778 C C . GLN A 1 468 ? 18.094 22.078 21.469 1 91.06 468 GLN A C 1
ATOM 3780 O O . GLN A 1 468 ? 18.062 22.766 22.484 1 91.06 468 GLN A O 1
ATOM 3785 N N . HIS A 1 469 ? 17.266 22.156 20.438 1 93.94 469 HIS A N 1
ATOM 3786 C CA . HIS A 1 469 ? 16.234 23.188 20.469 1 93.94 469 HIS A CA 1
ATOM 3787 C C . HIS A 1 469 ? 14.898 22.609 20.938 1 93.94 469 HIS A C 1
ATOM 3789 O O . HIS A 1 469 ? 13.93 23.344 21.109 1 93.94 469 HIS A O 1
ATOM 3795 N N . ILE A 1 470 ? 14.773 21.359 21.141 1 93.19 470 ILE A N 1
ATOM 3796 C CA . ILE A 1 470 ? 13.508 20.688 21.422 1 93.19 470 ILE A CA 1
ATOM 3797 C C . ILE A 1 470 ? 12.961 21.141 22.766 1 93.19 470 ILE A C 1
ATOM 3799 O O . ILE A 1 470 ? 11.742 21.172 22.984 1 93.19 470 ILE A O 1
ATOM 3803 N N . THR A 1 471 ? 13.812 21.5 23.703 1 93.06 471 THR A N 1
ATOM 3804 C CA . THR A 1 471 ? 13.414 21.969 25.031 1 93.06 471 THR A CA 1
ATOM 3805 C C . THR A 1 471 ? 12.57 23.234 24.938 1 93.06 471 THR A C 1
ATOM 3807 O O . THR A 1 471 ? 11.664 23.438 25.75 1 93.06 471 THR A O 1
ATOM 3810 N N . ASP A 1 472 ? 12.875 24.016 23.922 1 94.19 472 ASP A N 1
ATOM 3811 C CA . ASP A 1 472 ? 12.086 25.234 23.703 1 94.19 472 ASP A CA 1
ATOM 3812 C C . ASP A 1 472 ? 10.625 24.891 23.438 1 94.19 472 ASP A C 1
ATOM 3814 O O . ASP A 1 472 ? 9.719 25.547 23.953 1 94.19 472 ASP A O 1
ATOM 3818 N N . ASP A 1 473 ? 10.398 23.891 22.688 1 95.31 473 ASP A N 1
ATOM 3819 C CA . ASP A 1 473 ? 9.039 23.469 22.375 1 95.31 473 ASP A CA 1
ATOM 3820 C C . ASP A 1 473 ? 8.336 22.906 23.609 1 95.31 473 ASP A C 1
ATOM 3822 O O . ASP A 1 473 ? 7.145 23.141 23.812 1 95.31 473 ASP A O 1
ATOM 3826 N N . TYR A 1 474 ? 9.109 22.172 24.391 1 94.19 474 TYR A N 1
ATOM 3827 C CA . TYR A 1 474 ? 8.547 21.656 25.625 1 94.19 474 TYR A CA 1
ATOM 3828 C C . TYR A 1 474 ? 8.109 22.781 26.547 1 94.19 474 TYR A C 1
ATOM 3830 O O . TYR A 1 474 ? 7.055 22.703 27.188 1 94.19 474 TYR A O 1
ATOM 3838 N N . LEU A 1 475 ? 8.898 23.797 26.641 1 94.94 475 LEU A N 1
ATOM 3839 C CA . LEU A 1 475 ? 8.609 24.922 27.516 1 94.94 475 LEU A CA 1
ATOM 3840 C C . LEU A 1 475 ? 7.398 25.703 27 1 94.94 475 LEU A C 1
ATOM 3842 O O . LEU A 1 475 ? 6.617 26.234 27.797 1 94.94 475 LEU A O 1
ATOM 3846 N N . LEU A 1 476 ? 7.195 25.688 25.75 1 93.81 476 LEU A N 1
ATOM 3847 C CA . LEU A 1 476 ? 6.117 26.469 25.141 1 93.81 476 LEU A CA 1
ATOM 3848 C C . LEU A 1 476 ? 4.812 25.688 25.156 1 93.81 476 LEU A C 1
ATOM 3850 O O . LEU A 1 476 ? 3.742 26.25 25.375 1 93.81 476 LEU A O 1
ATOM 3854 N N . PHE A 1 477 ? 4.891 24.359 24.891 1 94.31 477 PHE A N 1
ATOM 3855 C CA . PHE A 1 477 ? 3.66 23.625 24.594 1 94.31 477 PHE A CA 1
ATOM 3856 C C . PHE A 1 477 ? 3.449 22.5 25.594 1 94.31 477 PHE A C 1
ATOM 3858 O O . PHE A 1 477 ? 2.432 21.812 25.547 1 94.31 477 PHE A O 1
ATOM 3865 N N . GLY A 1 478 ? 4.336 22.25 26.453 1 92.88 478 GLY A N 1
ATOM 3866 C CA . GLY A 1 478 ? 4.262 21.109 27.344 1 92.88 478 GLY A CA 1
ATOM 3867 C C . GLY A 1 478 ? 4.781 19.828 26.719 1 92.88 478 GLY A C 1
ATOM 3868 O O . GLY A 1 478 ? 5.836 19.828 26.078 1 92.88 478 GLY A O 1
ATOM 3869 N N . SER A 1 479 ? 3.938 18.781 26.906 1 92.38 479 SER A N 1
ATOM 3870 C CA . SER A 1 479 ? 4.355 17.5 26.328 1 92.38 479 SER A CA 1
ATOM 3871 C C . SER A 1 479 ? 4.559 17.641 24.812 1 92.38 479 SER A C 1
ATOM 3873 O O . SER A 1 479 ? 3.783 18.312 24.141 1 92.38 479 SER A O 1
ATOM 3875 N N . LEU A 1 480 ? 5.59 16.969 24.328 1 93.5 480 LEU A N 1
ATOM 3876 C CA . LEU A 1 480 ? 5.918 17.078 22.922 1 93.5 480 LEU A CA 1
ATOM 3877 C C . LEU A 1 480 ? 4.793 16.516 22.047 1 93.5 480 LEU A C 1
ATOM 3879 O O . LEU A 1 480 ? 4.703 16.828 20.859 1 93.5 480 LEU A O 1
ATOM 3883 N N . ASP A 1 481 ? 3.973 15.695 22.594 1 91.38 481 ASP A N 1
ATOM 3884 C CA . ASP A 1 481 ? 2.82 15.164 21.875 1 91.38 481 ASP A CA 1
ATOM 3885 C C . ASP A 1 481 ? 1.829 16.266 21.531 1 91.38 481 ASP A C 1
ATOM 3887 O O . ASP A 1 481 ? 1.059 16.141 20.578 1 91.38 481 ASP A O 1
ATOM 3891 N N . ASN A 1 482 ? 1.927 17.359 22.25 1 93.5 482 ASN A N 1
ATOM 3892 C CA . ASN A 1 482 ? 1.004 18.469 22.062 1 93.5 482 ASN A CA 1
ATOM 3893 C C . ASN A 1 482 ? 1.347 19.25 20.797 1 93.5 482 ASN A C 1
ATOM 3895 O O . ASN A 1 482 ? 0.532 20.047 20.312 1 93.5 482 ASN A O 1
ATOM 3899 N N . CYS A 1 483 ? 2.512 19.047 20.359 1 95.38 483 CYS A N 1
ATOM 3900 C CA . CYS A 1 483 ? 2.939 19.781 19.172 1 95.38 483 CYS A CA 1
ATOM 3901 C C . CYS A 1 483 ? 3.564 18.844 18.156 1 95.38 483 CYS A C 1
ATOM 3903 O O . CYS A 1 483 ? 4.59 19.172 17.547 1 95.38 483 CYS A O 1
ATOM 3905 N N . SER A 1 484 ? 2.938 17.703 18 1 95.56 484 SER A N 1
ATOM 3906 C CA . SER A 1 484 ? 3.453 16.688 17.078 1 95.56 484 SER A CA 1
ATOM 3907 C C . SER A 1 484 ? 2.502 16.484 15.906 1 95.56 484 SER A C 1
ATOM 3909 O O . SER A 1 484 ? 1.344 16.891 15.953 1 95.56 484 SER A O 1
ATOM 3911 N N . THR A 1 485 ? 3.023 15.812 14.891 1 96.88 485 THR A N 1
ATOM 3912 C CA . THR A 1 485 ? 2.23 15.555 13.695 1 96.88 485 THR A CA 1
ATOM 3913 C C . THR A 1 485 ? 1.441 14.258 13.836 1 96.88 485 THR A C 1
ATOM 3915 O O . THR A 1 485 ? 0.718 13.859 12.922 1 96.88 485 THR A O 1
ATOM 3918 N N . PHE A 1 486 ? 1.455 13.555 15 1 95.69 486 PHE A N 1
ATOM 3919 C CA . PHE A 1 486 ? 0.815 12.266 15.203 1 95.69 486 PHE A CA 1
ATOM 3920 C C . PHE A 1 486 ? -0.667 12.328 14.852 1 95.69 486 PHE A C 1
ATOM 3922 O O . PHE A 1 486 ? -1.161 11.523 14.062 1 95.69 486 PHE A O 1
ATOM 3929 N N . PRO A 1 487 ? -1.379 13.359 15.359 1 96.31 487 PRO A N 1
ATOM 3930 C CA . PRO A 1 487 ? -2.811 13.422 15.055 1 96.31 487 PRO A CA 1
ATOM 3931 C C . PRO A 1 487 ? -3.09 13.602 13.562 1 96.31 487 PRO A C 1
ATOM 3933 O O . PRO A 1 487 ? -4.043 13.023 13.031 1 96.31 487 PRO A O 1
ATOM 3936 N N . PHE A 1 488 ? -2.289 14.352 12.969 1 97.5 488 PHE A N 1
ATOM 3937 C CA . PHE A 1 488 ? -2.512 14.672 11.562 1 97.5 488 PHE A CA 1
ATOM 3938 C C . PHE A 1 488 ? -2.158 13.484 10.672 1 97.5 488 PHE A C 1
ATOM 3940 O O . PHE A 1 488 ? -2.811 13.25 9.656 1 97.5 488 PHE A O 1
ATOM 3947 N N . GLU A 1 489 ? -1.093 12.75 11.031 1 94 489 GLU A N 1
ATOM 3948 C CA . GLU A 1 489 ? -0.736 11.539 10.297 1 94 489 GLU A CA 1
ATOM 3949 C C . GLU A 1 489 ? -1.863 10.508 10.344 1 94 489 GLU A C 1
ATOM 3951 O O . GLU A 1 489 ? -2.143 9.844 9.344 1 94 489 GLU A O 1
ATOM 3956 N N . ASN A 1 490 ? -2.422 10.422 11.461 1 92.81 490 ASN A N 1
ATOM 3957 C CA . ASN A 1 490 ? -3.553 9.516 11.609 1 92.81 490 ASN A CA 1
ATOM 3958 C C . ASN A 1 490 ? -4.73 9.938 10.734 1 92.81 490 ASN A C 1
ATOM 3960 O O . ASN A 1 490 ? -5.422 9.086 10.164 1 92.81 490 ASN A O 1
ATOM 3964 N N . HIS A 1 491 ? -4.945 11.18 10.633 1 96 491 HIS A N 1
ATOM 3965 C CA . HIS A 1 491 ? -6.074 11.68 9.859 1 96 491 HIS A CA 1
ATOM 3966 C C . HIS A 1 491 ? -5.832 11.516 8.359 1 96 491 HIS A C 1
ATOM 3968 O O . HIS A 1 491 ? -6.781 11.5 7.574 1 96 491 HIS A O 1
ATOM 3974 N N . MET A 1 492 ? -4.566 11.438 7.953 1 95.81 492 MET A N 1
ATOM 3975 C CA . MET A 1 492 ? -4.25 11.219 6.543 1 95.81 492 MET A CA 1
ATOM 3976 C C . MET A 1 492 ? -4.891 9.93 6.039 1 95.81 492 MET A C 1
ATOM 3978 O O . MET A 1 492 ? -5.309 9.852 4.883 1 95.81 492 MET A O 1
ATOM 3982 N N . LYS A 1 493 ? -4.973 8.984 6.848 1 92.75 493 LYS A N 1
ATOM 3983 C CA . LYS A 1 493 ? -5.617 7.727 6.488 1 92.75 493 LYS A CA 1
ATOM 3984 C C . LYS A 1 493 ? -7.102 7.934 6.195 1 92.75 493 LYS A C 1
ATOM 3986 O O . LYS A 1 493 ? -7.656 7.293 5.301 1 92.75 493 LYS A O 1
ATOM 3991 N N . VAL A 1 494 ? -7.688 8.789 6.93 1 93.81 494 VAL A N 1
ATOM 3992 C CA . VAL A 1 494 ? -9.102 9.102 6.746 1 93.81 494 VAL A CA 1
ATOM 3993 C C . VAL A 1 494 ? -9.312 9.742 5.375 1 93.81 494 VAL A C 1
ATOM 3995 O O . VAL A 1 494 ? -10.234 9.367 4.645 1 93.81 494 VAL A O 1
ATOM 3998 N N . LEU A 1 495 ? -8.453 10.656 5.07 1 95.69 495 LEU A N 1
ATOM 3999 C CA . LEU A 1 495 ? -8.555 11.328 3.779 1 95.69 495 LEU A CA 1
ATOM 4000 C C . LEU A 1 495 ? -8.406 10.328 2.637 1 95.69 495 LEU A C 1
ATOM 4002 O O . LEU A 1 495 ? -9.109 10.422 1.627 1 95.69 495 LEU A O 1
ATOM 4006 N N . LYS A 1 496 ? -7.57 9.406 2.809 1 94.38 496 LYS A N 1
ATOM 4007 C CA . LYS A 1 496 ? -7.359 8.398 1.774 1 94.38 496 LYS A CA 1
ATOM 4008 C C . LYS A 1 496 ? -8.602 7.531 1.587 1 94.38 496 LYS A C 1
ATOM 4010 O O . LYS A 1 496 ? -8.906 7.105 0.471 1 94.38 496 LYS A O 1
ATOM 4015 N N . LYS A 1 497 ? -9.297 7.281 2.615 1 93.06 497 LYS A N 1
ATOM 4016 C CA . LYS A 1 497 ? -10.484 6.441 2.568 1 93.06 497 LYS A CA 1
ATOM 4017 C C . LYS A 1 497 ? -11.617 7.137 1.812 1 93.06 497 LYS A C 1
ATOM 4019 O O . LYS A 1 497 ? -12.586 6.488 1.4 1 93.06 497 LYS A O 1
ATOM 4024 N N . TYR A 1 498 ? -11.531 8.492 1.685 1 93.12 498 TYR A N 1
ATOM 4025 C CA . TYR A 1 498 ? -12.539 9.227 0.925 1 93.12 498 TYR A CA 1
ATOM 4026 C C . TYR A 1 498 ? -12.461 8.883 -0.558 1 93.12 498 TYR A C 1
ATOM 4028 O O . TYR A 1 498 ? -13.43 9.07 -1.297 1 93.12 498 TYR A O 1
ATOM 4036 N N . ILE A 1 499 ? -11.32 8.422 -0.924 1 92.19 499 ILE A N 1
ATOM 4037 C CA . ILE A 1 499 ? -11.086 8.188 -2.344 1 92.19 499 ILE A CA 1
ATOM 4038 C C . ILE A 1 499 ? -11.414 6.734 -2.689 1 92.19 499 ILE A C 1
ATOM 4040 O O . ILE A 1 499 ? -10.797 5.809 -2.15 1 92.19 499 ILE A O 1
ATOM 4044 N N . ARG A 1 500 ? -12.312 6.566 -3.607 1 86.88 500 ARG A N 1
ATOM 4045 C CA . ARG A 1 500 ? -12.734 5.23 -4.016 1 86.88 500 ARG A CA 1
ATOM 4046 C C . ARG A 1 500 ? -12.18 4.875 -5.391 1 86.88 500 ARG A C 1
ATOM 4048 O O . ARG A 1 500 ? -11.93 3.705 -5.684 1 86.88 500 ARG A O 1
ATOM 4055 N N . LYS A 1 501 ? -12.117 5.875 -6.195 1 86 501 LYS A N 1
ATOM 4056 C CA . LYS A 1 501 ? -11.562 5.715 -7.535 1 86 501 LYS A CA 1
ATOM 4057 C C . LYS A 1 501 ? -10.539 6.805 -7.84 1 86 501 LYS A C 1
ATOM 4059 O O . LYS A 1 501 ? -10.5 7.836 -7.16 1 86 501 LYS A O 1
ATOM 4064 N N . SER A 1 502 ? -9.781 6.562 -8.781 1 86 502 SER A N 1
ATOM 4065 C CA . SER A 1 502 ? -8.68 7.473 -9.078 1 86 502 SER A CA 1
ATOM 4066 C C . SER A 1 502 ? -9.18 8.75 -9.75 1 86 502 SER A C 1
ATOM 4068 O O . SER A 1 502 ? -8.484 9.766 -9.758 1 86 502 SER A O 1
ATOM 4070 N N . ASN A 1 503 ? -10.375 8.633 -10.211 1 86.38 503 ASN A N 1
ATOM 4071 C CA . ASN A 1 503 ? -10.914 9.781 -10.93 1 86.38 503 ASN A CA 1
ATOM 4072 C C . ASN A 1 503 ? -11.453 10.836 -9.969 1 86.38 503 ASN A C 1
ATOM 4074 O O . ASN A 1 503 ? -12.141 10.516 -9 1 86.38 503 ASN A O 1
ATOM 4078 N N . GLN A 1 504 ? -11.109 12.078 -10.195 1 91.62 504 GLN A N 1
ATOM 4079 C CA . GLN A 1 504 ? -11.602 13.234 -9.469 1 91.62 504 GLN A CA 1
ATOM 4080 C C . GLN A 1 504 ? -11.508 13.023 -7.961 1 91.62 504 GLN A C 1
ATOM 4082 O O . GLN A 1 504 ? -12.508 13.133 -7.246 1 91.62 504 GLN A O 1
ATOM 4087 N N . PRO A 1 505 ? -10.32 12.805 -7.5 1 94.38 505 PRO A N 1
ATOM 4088 C CA . PRO A 1 505 ? -10.148 12.516 -6.074 1 94.38 505 PRO A CA 1
ATOM 4089 C C . PRO A 1 505 ? -10.586 13.672 -5.18 1 94.38 505 PRO A C 1
ATOM 4091 O O . PRO A 1 505 ? -11.148 13.445 -4.105 1 94.38 505 PRO A O 1
ATOM 4094 N N . LEU A 1 506 ? -10.352 14.922 -5.578 1 96.19 506 LEU A N 1
ATOM 4095 C CA . LEU A 1 506 ? -10.719 16.078 -4.77 1 96.19 506 LEU A CA 1
ATOM 4096 C C . LEU A 1 506 ? -12.227 16.172 -4.598 1 96.19 506 LEU A C 1
ATOM 4098 O O . LEU A 1 506 ? -12.727 16.375 -3.486 1 96.19 506 LEU A O 1
ATOM 4102 N N . GLN A 1 507 ? -12.938 16.047 -5.668 1 93.75 507 GLN A N 1
ATOM 4103 C CA . GLN A 1 507 ? -14.398 16.078 -5.621 1 93.75 507 GLN A CA 1
ATOM 4104 C C . GLN A 1 507 ? -14.953 14.969 -4.73 1 93.75 507 GLN A C 1
ATOM 4106 O O . GLN A 1 507 ? -15.914 15.188 -3.99 1 93.75 507 GLN A O 1
ATOM 4111 N N . GLN A 1 508 ? -14.344 13.82 -4.859 1 92.75 508 GLN A N 1
ATOM 4112 C CA . GLN A 1 508 ? -14.766 12.711 -4.008 1 92.75 508 GLN A CA 1
ATOM 4113 C C . GLN A 1 508 ? -14.586 13.055 -2.531 1 92.75 508 GLN A C 1
ATOM 4115 O O . GLN A 1 508 ? -15.484 12.828 -1.723 1 92.75 508 GLN A O 1
ATOM 4120 N N . ALA A 1 509 ? -13.453 13.586 -2.24 1 95.31 509 ALA A N 1
ATOM 4121 C CA . ALA A 1 509 ? -13.148 13.922 -0.85 1 95.31 509 ALA A CA 1
ATOM 4122 C C . ALA A 1 509 ? -14.133 14.953 -0.307 1 95.31 509 ALA A C 1
ATOM 4124 O O . ALA A 1 509 ? -14.586 14.852 0.836 1 95.31 509 ALA A O 1
ATOM 4125 N N . ILE A 1 510 ? -14.453 15.953 -1.12 1 94.75 510 ILE A N 1
ATOM 4126 C CA . ILE A 1 510 ? -15.375 17 -0.717 1 94.75 510 ILE A CA 1
ATOM 4127 C C . ILE A 1 510 ? -16.75 16.406 -0.448 1 94.75 510 ILE A C 1
ATOM 4129 O O . ILE A 1 510 ? -17.375 16.703 0.578 1 94.75 510 ILE A O 1
ATOM 4133 N N . LYS A 1 511 ? -17.156 15.562 -1.336 1 91.81 511 LYS A N 1
ATOM 4134 C CA . LYS A 1 511 ? -18.484 14.945 -1.204 1 91.81 511 LYS A CA 1
ATOM 4135 C C . LYS A 1 511 ? -18.547 14.023 0.011 1 91.81 511 LYS A C 1
ATOM 4137 O O . LYS A 1 511 ? -19.516 14.047 0.77 1 91.81 511 LYS A O 1
ATOM 4142 N N . ARG A 1 512 ? -17.531 13.242 0.168 1 92.44 512 ARG A N 1
ATOM 4143 C CA . ARG A 1 512 ? -17.5 12.305 1.29 1 92.44 512 ARG A CA 1
ATOM 4144 C C . ARG A 1 512 ? -17.438 13.0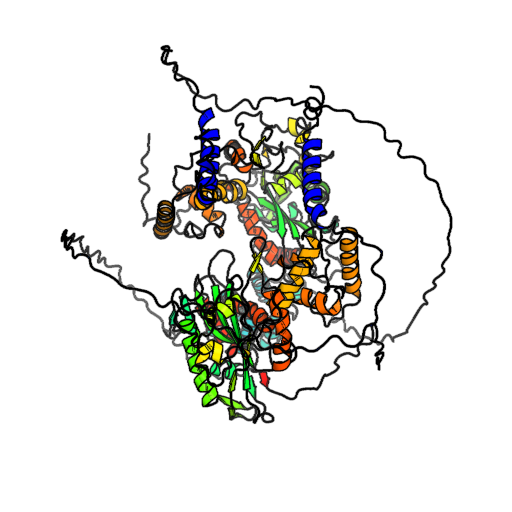47 2.619 1 92.44 512 ARG A C 1
ATOM 4146 O O . ARG A 1 512 ? -18.062 12.641 3.598 1 92.44 512 ARG A O 1
ATOM 4153 N N . TYR A 1 513 ? -16.656 14.078 2.672 1 93.62 513 TYR A N 1
ATOM 4154 C CA . TYR A 1 513 ? -16.578 14.883 3.885 1 93.62 513 TYR A CA 1
ATOM 4155 C C . TYR A 1 513 ? -17.938 15.516 4.203 1 93.62 513 TYR A C 1
ATOM 4157 O O . TYR A 1 513 ? -18.344 15.562 5.363 1 93.62 513 TYR A O 1
ATOM 4165 N N . SER A 1 514 ? -18.594 16.031 3.213 1 91.31 514 SER A N 1
ATOM 4166 C CA . SER A 1 514 ? -19.922 16.609 3.404 1 91.31 514 SER A CA 1
ATOM 4167 C C . SER A 1 514 ? -20.906 15.578 3.951 1 91.31 514 SER A C 1
ATOM 4169 O O . SER A 1 514 ? -21.703 15.883 4.84 1 91.31 514 SER A O 1
ATOM 4171 N N . GLU A 1 515 ? -20.797 14.375 3.414 1 91.12 515 GLU A N 1
ATOM 4172 C CA . GLU A 1 515 ? -21.641 13.281 3.908 1 91.12 515 GLU A CA 1
ATOM 4173 C C . GLU A 1 515 ? -21.328 12.969 5.367 1 91.12 515 GLU A C 1
ATOM 4175 O O . GLU A 1 515 ? -22.234 12.734 6.168 1 91.12 515 GLU A O 1
ATOM 4180 N N . GLU A 1 516 ? -20.109 12.992 5.684 1 91.44 516 GLU A N 1
ATOM 4181 C CA . GLU A 1 516 ? -19.672 12.68 7.043 1 91.44 516 GLU A CA 1
ATOM 4182 C C . GLU A 1 516 ? -20.172 13.742 8.031 1 91.44 516 GLU A C 1
ATOM 4184 O O . GLU A 1 516 ? -20.547 13.414 9.156 1 91.44 516 GLU A O 1
ATOM 4189 N N . THR A 1 517 ? -20.094 14.945 7.641 1 90.69 517 THR A N 1
ATOM 4190 C CA . THR A 1 517 ? -20.531 16.031 8.516 1 90.69 517 THR A CA 1
ATOM 4191 C C . THR A 1 517 ? -22.047 15.977 8.727 1 90.69 517 THR A C 1
ATOM 4193 O O . THR A 1 517 ? -22.547 16.344 9.789 1 90.69 517 THR A O 1
ATOM 4196 N N . LYS A 1 518 ? -22.766 15.469 7.781 1 87.25 518 LYS A N 1
ATOM 4197 C CA . LYS A 1 518 ? -24.219 15.406 7.863 1 87.25 518 LYS A CA 1
ATOM 4198 C C . LYS A 1 518 ? -24.672 14.195 8.68 1 87.25 518 LYS A C 1
ATOM 4200 O O . LYS A 1 518 ? -25.594 14.297 9.492 1 87.25 518 LYS A O 1
ATOM 4205 N N . TYR A 1 519 ? -24 13.062 8.414 1 86.81 519 TYR A N 1
ATOM 4206 C CA . TYR A 1 519 ? -24.516 11.828 8.984 1 86.81 519 TYR A CA 1
ATOM 4207 C C . TYR A 1 519 ? -23.5 11.195 9.938 1 86.81 519 TYR A C 1
ATOM 4209 O O . TYR A 1 519 ? -23.797 10.195 10.594 1 86.81 519 TYR A O 1
ATOM 4217 N N . GLY A 1 520 ? -22.375 11.758 9.984 1 79.44 520 GLY A N 1
ATOM 4218 C CA . GLY A 1 520 ? -21.344 11.18 10.836 1 79.44 520 GLY A CA 1
ATOM 4219 C C . GLY A 1 520 ? -21.594 11.414 12.312 1 79.44 520 GLY A C 1
ATOM 4220 O O . GLY A 1 520 ? -22.734 11.594 12.734 1 79.44 520 GLY A O 1
ATOM 4221 N N . GLN A 1 521 ? -20.516 11.32 13.07 1 73.31 521 GLN A N 1
ATOM 4222 C CA . GLN A 1 521 ? -20.578 11.461 14.523 1 73.31 521 GLN A CA 1
ATOM 4223 C C . GLN A 1 521 ? -21.016 12.867 14.922 1 73.31 521 GLN A C 1
ATOM 4225 O O . GLN A 1 521 ? -20.688 13.844 14.242 1 73.31 521 GLN A O 1
ATOM 4230 N N . LYS A 1 522 ? -21.797 12.898 15.898 1 75.56 522 LYS A N 1
ATOM 4231 C CA . LYS A 1 522 ? -22.25 14.172 16.453 1 75.56 522 LYS A CA 1
ATOM 4232 C C . LYS A 1 522 ? -21.062 15.023 16.906 1 75.56 522 LYS A C 1
ATOM 4234 O O . LYS A 1 522 ? -20.016 14.492 17.281 1 75.56 522 LYS A O 1
ATOM 4239 N N . PRO A 1 523 ? -21.266 16.281 16.766 1 77.75 523 PRO A N 1
ATOM 4240 C CA . PRO A 1 523 ? -20.188 17.188 17.188 1 77.75 523 PRO A CA 1
ATOM 4241 C C . PRO A 1 523 ? -19.75 16.938 18.625 1 77.75 523 PRO A C 1
ATOM 4243 O O . PRO A 1 523 ? -20.562 16.562 19.469 1 77.75 523 PRO A O 1
ATOM 4246 N N . HIS A 1 524 ? -18.469 17.016 18.797 1 80.88 524 HIS A N 1
ATOM 4247 C CA . HIS A 1 524 ? -17.859 16.781 20.094 1 80.88 524 HIS A CA 1
ATOM 4248 C C . HIS A 1 524 ? -18.109 17.969 21.031 1 80.88 524 HIS A C 1
ATOM 4250 O O . HIS A 1 524 ? -17.984 19.125 20.625 1 80.88 524 HIS A O 1
ATOM 4256 N N . LEU A 1 525 ? -18.469 17.641 22.234 1 71.56 525 LEU A N 1
ATOM 4257 C CA . LEU A 1 525 ? -18.672 18.672 23.25 1 71.56 525 LEU A CA 1
ATOM 4258 C C . LEU A 1 525 ? -17.344 19.109 23.844 1 71.56 525 LEU A C 1
ATOM 4260 O O . LEU A 1 525 ? -16.562 18.281 24.328 1 71.56 525 LEU A O 1
ATOM 4264 N N . ILE A 1 526 ? -17.062 20.344 23.688 1 72.75 526 ILE A N 1
ATOM 4265 C CA . ILE A 1 526 ? -15.836 20.906 24.25 1 72.75 526 ILE A CA 1
ATOM 4266 C C . ILE A 1 526 ? -16.031 21.172 25.734 1 72.75 526 ILE A C 1
ATOM 4268 O O . ILE A 1 526 ? -16.875 21.984 26.125 1 72.75 526 ILE A O 1
ATOM 4272 N N . ASN A 1 527 ? -15.555 20.219 26.5 1 64.69 527 ASN A N 1
ATOM 4273 C CA . ASN A 1 527 ? -15.547 20.375 27.938 1 64.69 527 ASN A CA 1
ATOM 4274 C C . ASN A 1 527 ? -14.125 20.469 28.484 1 64.69 527 ASN A C 1
ATOM 4276 O O . ASN A 1 527 ? -13.297 19.594 28.219 1 64.69 527 ASN A O 1
ATOM 4280 N N . TYR A 1 528 ? -13.719 21.703 28.734 1 54.69 528 TYR A N 1
ATOM 4281 C CA . TYR A 1 528 ? -12.352 21.875 29.219 1 54.69 528 TYR A CA 1
ATOM 4282 C C . TYR A 1 528 ? -12.188 21.266 30.609 1 54.69 528 TYR A C 1
ATOM 4284 O O . TYR A 1 528 ? -11.148 21.422 31.234 1 54.69 528 TYR A O 1
ATOM 4292 N N . ASP A 1 529 ? -13.172 20.75 31.125 1 51.16 529 ASP A N 1
ATOM 4293 C CA . ASP A 1 529 ? -12.992 20.188 32.469 1 51.16 529 ASP A CA 1
ATOM 4294 C C . ASP A 1 529 ? -11.828 19.203 32.5 1 51.16 529 ASP A C 1
ATOM 4296 O O . ASP A 1 529 ? -11.75 18.297 31.656 1 51.16 529 ASP A O 1
ATOM 4300 N N . SER A 1 530 ? -10.711 19.703 32.969 1 43.78 530 SER A N 1
ATOM 4301 C CA . SER A 1 530 ? -9.344 19.203 33.125 1 43.78 530 SER A CA 1
ATOM 4302 C C . SER A 1 530 ? -9.312 17.688 33.25 1 43.78 530 SER A C 1
ATOM 4304 O O . SER A 1 530 ? -9.445 17 32.219 1 43.78 530 SER A O 1
ATOM 4306 N N . ASN A 1 531 ? -8.602 17.203 34.375 1 40.12 531 ASN A N 1
ATOM 4307 C CA . ASN A 1 531 ? -7.672 16.234 34.938 1 40.12 531 ASN A CA 1
ATOM 4308 C C . ASN A 1 531 ? -8.375 14.922 35.281 1 40.12 531 ASN A C 1
ATOM 4310 O O . ASN A 1 531 ? -7.953 14.219 36.219 1 40.12 531 ASN A O 1
ATOM 4314 N N . CYS A 1 532 ? -9.664 14.797 35.125 1 37.88 532 CYS A N 1
ATOM 4315 C CA . CYS A 1 532 ? -9.992 13.664 35.969 1 37.88 532 CYS A CA 1
ATOM 4316 C C . CYS A 1 532 ? -9.477 12.359 35.344 1 37.88 532 CYS A C 1
ATOM 4318 O O . CYS A 1 532 ? -9.836 12.016 34.219 1 37.88 532 CYS A O 1
ATOM 4320 N N . PHE A 1 533 ? -8.25 12.203 35.562 1 41.28 533 PHE A N 1
ATOM 4321 C CA . PHE A 1 533 ? -7.723 10.859 35.344 1 41.28 533 PHE A CA 1
ATOM 4322 C C . PHE A 1 533 ? -8.734 9.805 35.75 1 41.28 533 PHE A C 1
ATOM 4324 O O . PHE A 1 533 ? -9.25 9.852 36.875 1 41.28 533 PHE A O 1
ATOM 4331 N N . THR A 1 534 ? -9.664 9.508 35.094 1 39.84 534 THR A N 1
ATOM 4332 C CA . THR A 1 534 ? -10.438 8.359 35.562 1 39.84 534 THR A CA 1
ATOM 4333 C C . THR A 1 534 ? -9.602 7.086 35.531 1 39.84 534 THR A C 1
ATOM 4335 O O . THR A 1 534 ? -9.031 6.75 34.5 1 39.84 534 THR A O 1
ATOM 4338 N N . PHE A 1 535 ? -8.977 6.84 36.625 1 39.09 535 PHE A N 1
ATOM 4339 C CA . PHE A 1 535 ? -8.297 5.559 36.812 1 39.09 535 PHE A CA 1
ATOM 4340 C C . PHE A 1 535 ? -9.188 4.41 36.344 1 39.09 535 PHE A C 1
ATOM 4342 O O . PHE A 1 535 ? -10.273 4.199 36.906 1 39.09 535 PHE A O 1
ATOM 4349 N N . GLU A 1 536 ? -9.32 4.234 35.25 1 39.69 536 GLU A N 1
ATOM 4350 C CA . GLU A 1 536 ? -10.297 3.256 34.781 1 39.69 536 GLU A CA 1
ATOM 4351 C C . GLU A 1 536 ? -10.062 1.886 35.406 1 39.69 536 GLU A C 1
ATOM 4353 O O . GLU A 1 536 ? -11.008 1.211 35.812 1 39.69 536 GLU A O 1
ATOM 4358 N N . LYS A 1 537 ? -8.82 1.205 35.156 1 43.16 537 LYS A N 1
ATOM 4359 C CA . LYS A 1 537 ? -8.594 -0.127 35.719 1 43.16 537 LYS A CA 1
ATOM 4360 C C . LYS A 1 537 ? -7.41 -0.132 36.656 1 43.16 537 LYS A C 1
ATOM 4362 O O . LYS A 1 537 ? -6.484 0.669 36.531 1 43.16 537 LYS A O 1
ATOM 4367 N N . GLU A 1 538 ? -7.586 -0.499 37.875 1 36.06 538 GLU A N 1
ATOM 4368 C CA . GLU A 1 538 ? -6.543 -0.758 38.875 1 36.06 538 GLU A CA 1
ATOM 4369 C C . GLU A 1 538 ? -5.406 -1.579 38.281 1 36.06 538 GLU A C 1
ATOM 4371 O O . GLU A 1 538 ? -5.645 -2.578 37.594 1 36.06 538 GLU A O 1
ATOM 4376 N N . HIS A 1 539 ? -4.281 -0.955 37.875 1 39.91 539 HIS A N 1
ATOM 4377 C CA . HIS A 1 539 ? -3.088 -1.677 37.438 1 39.91 539 HIS A CA 1
ATOM 4378 C C . HIS A 1 539 ? -2.611 -2.639 38.531 1 39.91 539 HIS A C 1
ATOM 4380 O O . HIS A 1 539 ? -2.217 -2.209 39.625 1 39.91 539 HIS A O 1
ATOM 4386 N N . ASN A 1 540 ? -3.221 -3.635 38.719 1 36.94 540 ASN A N 1
ATOM 4387 C CA . ASN A 1 540 ? -2.818 -4.586 39.75 1 36.94 540 ASN A CA 1
ATOM 4388 C C . ASN A 1 540 ? -1.559 -5.348 39.344 1 36.94 540 ASN A C 1
ATOM 4390 O O . ASN A 1 540 ? -0.971 -6.059 40.156 1 36.94 540 ASN A O 1
ATOM 4394 N N . ASN A 1 541 ? -1.328 -5.895 38.125 1 32.53 541 ASN A N 1
ATOM 4395 C CA . ASN A 1 541 ? -0.318 -6.84 37.688 1 32.53 541 ASN A CA 1
ATOM 4396 C C . ASN A 1 541 ? 0.656 -6.184 36.688 1 32.53 541 ASN A C 1
ATOM 4398 O O . ASN A 1 541 ? 0.237 -5.559 35.719 1 32.53 541 ASN A O 1
ATOM 4402 N N . GLY A 1 542 ? 1.982 -5.578 37.094 1 37.97 542 GLY A N 1
ATOM 4403 C CA . GLY A 1 542 ? 3.291 -5.18 36.594 1 37.97 542 GLY A CA 1
ATOM 4404 C C . GLY A 1 542 ? 4.145 -4.504 37.656 1 37.97 542 GLY A C 1
ATOM 4405 O O . GLY A 1 542 ? 3.73 -4.375 38.812 1 37.97 542 GLY A O 1
ATOM 4406 N N . PRO A 1 543 ? 5.547 -4.488 37.344 1 38.66 543 PRO A N 1
ATOM 4407 C CA . PRO A 1 543 ? 6.418 -3.922 38.375 1 38.66 543 PRO A CA 1
ATOM 4408 C C . PRO A 1 543 ? 5.934 -2.561 38.875 1 38.66 543 PRO A C 1
ATOM 4410 O O . PRO A 1 543 ? 5.359 -1.785 38.125 1 38.66 543 PRO A O 1
ATOM 4413 N N . LEU A 1 544 ? 5.281 -2.568 40 1 33.44 544 LEU A N 1
ATOM 4414 C CA . LEU A 1 544 ? 5.051 -1.351 40.781 1 33.44 544 LEU A CA 1
ATOM 4415 C C . LEU A 1 544 ? 6.305 -0.481 40.812 1 33.44 544 LEU A C 1
ATOM 4417 O O . LEU A 1 544 ? 7.414 -0.988 41 1 33.44 544 LEU A O 1
ATOM 4421 N N . MET A 1 545 ? 6.371 0.437 39.906 1 31.75 545 MET A N 1
ATOM 4422 C CA . MET A 1 545 ? 7.504 1.345 40.062 1 31.75 545 MET A CA 1
ATOM 4423 C C . MET A 1 545 ? 7.754 1.654 41.531 1 31.75 545 MET A C 1
ATOM 4425 O O . MET A 1 545 ? 6.836 2.039 42.25 1 31.75 545 MET A O 1
ATOM 4429 N N . LYS A 1 546 ? 8.656 0.879 42.156 1 32.19 546 LYS A N 1
ATOM 4430 C CA . LYS A 1 546 ? 9.164 1.48 43.375 1 32.19 546 LYS A CA 1
ATOM 4431 C C . LYS A 1 546 ? 9.516 2.949 43.156 1 32.19 546 LYS A C 1
ATOM 4433 O O . LYS A 1 546 ? 10.336 3.277 42.312 1 32.19 546 LYS A O 1
ATOM 4438 N N . LEU A 1 547 ? 8.57 3.857 43.281 1 27.69 547 LEU A N 1
ATOM 4439 C CA . LEU A 1 547 ? 8.844 5.285 43.406 1 27.69 547 LEU A CA 1
ATOM 4440 C C . LEU A 1 547 ? 10.109 5.527 44.219 1 27.69 547 LEU A C 1
ATOM 4442 O O . LEU A 1 547 ? 10.102 5.402 45.438 1 27.69 547 LEU A O 1
ATOM 4446 N N . THR A 1 548 ? 11.227 4.754 43.969 1 26.73 548 THR A N 1
ATOM 4447 C CA . THR A 1 548 ? 12.32 5.359 44.719 1 26.73 548 THR A CA 1
ATOM 4448 C C . THR A 1 548 ? 12.484 6.832 44.344 1 26.73 548 THR A C 1
ATOM 4450 O O . THR A 1 548 ? 12.602 7.168 43.156 1 26.73 548 THR A O 1
ATOM 4453 N N . VAL A 1 549 ? 11.969 7.719 45.156 1 24.09 549 VAL A N 1
ATOM 4454 C CA . VAL A 1 549 ? 12.258 9.125 45.406 1 24.09 549 VAL A CA 1
ATOM 4455 C C . VAL A 1 549 ? 13.766 9.344 45.406 1 24.09 549 VAL A C 1
ATOM 4457 O O . VAL A 1 549 ? 14.484 8.828 46.281 1 24.09 549 VAL A O 1
ATOM 4460 N N . ILE A 1 550 ? 14.57 9.156 44.406 1 21.84 550 ILE A N 1
ATOM 4461 C CA . ILE A 1 550 ? 15.898 9.758 44.531 1 21.84 550 ILE A CA 1
ATOM 4462 C C . ILE A 1 550 ? 15.766 11.258 44.781 1 21.84 550 ILE A C 1
ATOM 4464 O O . ILE A 1 550 ? 15.258 11.992 43.938 1 21.84 550 ILE A O 1
ATOM 4468 N N . TYR A 1 551 ? 15.75 11.602 46.094 1 21 551 TYR A N 1
ATOM 4469 C CA . TYR A 1 551 ? 16.266 12.836 46.656 1 21 551 TYR A CA 1
ATOM 4470 C C . TYR A 1 551 ? 17.703 13.078 46.219 1 21 551 TYR A C 1
ATOM 4472 O O . TYR A 1 551 ? 18.5 12.133 46.094 1 21 551 TYR A O 1
ATOM 4480 N N . MET B 1 1 ? 66.875 22.703 -16.641 1 22.2 1 MET B N 1
ATOM 4481 C CA . MET B 1 1 ? 66.375 22.906 -15.289 1 22.2 1 MET B CA 1
ATOM 4482 C C . MET B 1 1 ? 64.875 23.297 -15.312 1 22.2 1 MET B C 1
ATOM 4484 O O . MET B 1 1 ? 64.25 23.25 -14.281 1 22.2 1 MET B O 1
ATOM 4488 N N . SER B 1 2 ? 64.375 23.953 -16.359 1 22.05 2 SER B N 1
ATOM 4489 C CA . SER B 1 2 ? 63.344 24.922 -16.578 1 22.05 2 SER B CA 1
ATOM 4490 C C . SER B 1 2 ? 61.969 24.234 -16.625 1 22.05 2 SER B C 1
ATOM 4492 O O . SER B 1 2 ? 60.938 24.891 -16.438 1 22.05 2 SER B O 1
ATOM 4494 N N . HIS B 1 3 ? 61.875 23.078 -17.297 1 23.61 3 HIS B N 1
ATOM 4495 C CA . HIS B 1 3 ? 60.594 22.562 -17.812 1 23.61 3 HIS B CA 1
ATOM 4496 C C . HIS B 1 3 ? 59.719 22.062 -16.688 1 23.61 3 HIS B C 1
ATOM 4498 O O . HIS B 1 3 ? 58.562 21.672 -16.922 1 23.61 3 HIS B O 1
ATOM 4504 N N . ARG B 1 4 ? 60.25 21.547 -15.484 1 27.94 4 ARG B N 1
ATOM 4505 C CA . ARG B 1 4 ? 59.625 20.938 -14.328 1 27.94 4 ARG B CA 1
ATOM 4506 C C . ARG B 1 4 ? 58.688 21.938 -13.625 1 27.94 4 ARG B C 1
ATOM 4508 O O . ARG B 1 4 ? 57.938 21.562 -12.727 1 27.94 4 ARG B O 1
ATOM 4515 N N . ALA B 1 5 ? 59.062 23.234 -13.656 1 28.58 5 ALA B N 1
ATOM 4516 C CA . ALA B 1 5 ? 58.531 24.312 -12.828 1 28.58 5 ALA B CA 1
ATOM 4517 C C . ALA B 1 5 ? 57.094 24.609 -13.188 1 28.58 5 ALA B C 1
ATOM 4519 O O . ALA B 1 5 ? 56.344 25.219 -12.406 1 28.58 5 ALA B O 1
ATOM 4520 N N . HIS B 1 6 ? 56.688 24.484 -14.516 1 29.38 6 HIS B N 1
ATOM 4521 C CA . HIS B 1 6 ? 55.469 25.078 -15.039 1 29.38 6 HIS B CA 1
ATOM 4522 C C . HIS B 1 6 ? 54.219 24.328 -14.57 1 29.38 6 HIS B C 1
ATOM 4524 O O . HIS B 1 6 ? 53.094 24.781 -14.75 1 29.38 6 HIS B O 1
ATOM 4530 N N . ASN B 1 7 ? 54.25 22.938 -14.445 1 31.73 7 ASN B N 1
ATOM 4531 C CA . ASN B 1 7 ? 53.094 22.094 -14.289 1 31.73 7 ASN B CA 1
ATOM 4532 C C . ASN B 1 7 ? 52.406 22.328 -12.938 1 31.73 7 ASN B C 1
ATOM 4534 O O . ASN B 1 7 ? 51.469 21.609 -12.586 1 31.73 7 ASN B O 1
ATOM 4538 N N . ASN B 1 8 ? 53.094 22.984 -11.922 1 34.62 8 ASN B N 1
ATOM 4539 C CA . ASN B 1 8 ? 52.688 23.125 -10.523 1 34.62 8 ASN B CA 1
ATOM 4540 C C . ASN B 1 8 ? 51.438 24 -10.398 1 34.62 8 ASN B C 1
ATOM 4542 O O . ASN B 1 8 ? 50.844 24.078 -9.328 1 34.62 8 ASN B O 1
ATOM 4546 N N . ASN B 1 9 ? 51.344 25.094 -11.227 1 34.06 9 ASN B N 1
ATOM 4547 C CA . ASN B 1 9 ? 50.375 26.188 -11.031 1 34.06 9 ASN B CA 1
ATOM 4548 C C . ASN B 1 9 ? 49 25.812 -11.547 1 34.06 9 ASN B C 1
ATOM 4550 O O . ASN B 1 9 ? 48.188 26.703 -11.852 1 34.06 9 ASN B O 1
ATOM 4554 N N . MET B 1 10 ? 48.875 24.656 -12.266 1 35.75 10 MET B N 1
ATOM 4555 C CA . MET B 1 10 ? 47.562 24.484 -12.898 1 35.75 10 MET B CA 1
ATOM 4556 C C . MET B 1 10 ? 46.469 24.219 -11.867 1 35.75 10 MET B C 1
ATOM 4558 O O . MET B 1 10 ? 46.75 23.578 -10.844 1 35.75 10 MET B O 1
ATOM 4562 N N . SER B 1 11 ? 45.438 25.031 -11.836 1 38.69 11 SER B N 1
ATOM 4563 C CA . SER B 1 11 ? 44.344 24.938 -10.875 1 38.69 11 SER B CA 1
ATOM 4564 C C . SER B 1 11 ? 43.812 23.531 -10.789 1 38.69 11 SER B C 1
ATOM 4566 O O . SER B 1 11 ? 43.969 22.734 -11.727 1 38.69 11 SER B O 1
ATOM 4568 N N . ARG B 1 12 ? 43.312 23.125 -9.625 1 37.5 12 ARG B N 1
ATOM 4569 C CA . ARG B 1 12 ? 42.781 21.797 -9.344 1 37.5 12 ARG B CA 1
ATOM 4570 C C . ARG B 1 12 ? 41.781 21.375 -10.406 1 37.5 12 ARG B C 1
ATOM 4572 O O . ARG B 1 12 ? 41.688 20.188 -10.742 1 37.5 12 ARG B O 1
ATOM 4579 N N . SER B 1 13 ? 41.094 22.391 -10.898 1 39.34 13 SER B N 1
ATOM 4580 C CA . SER B 1 13 ? 40.094 22.141 -11.945 1 39.34 13 SER B CA 1
ATOM 4581 C C . SER B 1 13 ? 40.781 21.656 -13.227 1 39.34 13 SER B C 1
ATOM 4583 O O . SER B 1 13 ? 40.312 20.734 -13.883 1 39.34 13 SER B O 1
ATOM 4585 N N . THR B 1 14 ? 41.906 22.297 -13.555 1 42.75 14 THR B N 1
ATOM 4586 C CA . THR B 1 14 ? 42.656 21.953 -14.766 1 42.75 14 THR B CA 1
ATOM 4587 C C . THR B 1 14 ? 43.281 20.578 -14.641 1 42.75 14 THR B C 1
ATOM 4589 O O . THR B 1 14 ? 43.281 19.812 -15.602 1 42.75 14 THR B O 1
ATOM 4592 N N . LYS B 1 15 ? 43.688 20.281 -13.375 1 41 15 LYS B N 1
ATOM 4593 C CA . LYS B 1 15 ? 44.281 18.953 -13.141 1 41 15 LYS B CA 1
ATOM 4594 C C . LYS B 1 15 ? 43.25 17.859 -13.305 1 41 15 LYS B C 1
ATOM 4596 O O . LYS B 1 15 ? 43.531 16.828 -13.922 1 41 15 LYS B O 1
ATOM 4601 N N . ARG B 1 16 ? 42.062 18.094 -12.734 1 39.22 16 ARG B N 1
ATOM 4602 C CA . ARG B 1 16 ? 41 17.094 -12.844 1 39.22 16 ARG B CA 1
ATOM 4603 C C . ARG B 1 16 ? 40.594 16.891 -14.297 1 39.22 16 ARG B C 1
ATOM 4605 O O . ARG B 1 16 ? 40.406 15.758 -14.734 1 39.22 16 ARG B O 1
ATOM 4612 N N . ARG B 1 17 ? 40.469 17.938 -15.156 1 45.97 17 ARG B N 1
ATOM 4613 C CA . ARG B 1 17 ? 40.188 17.828 -16.578 1 45.97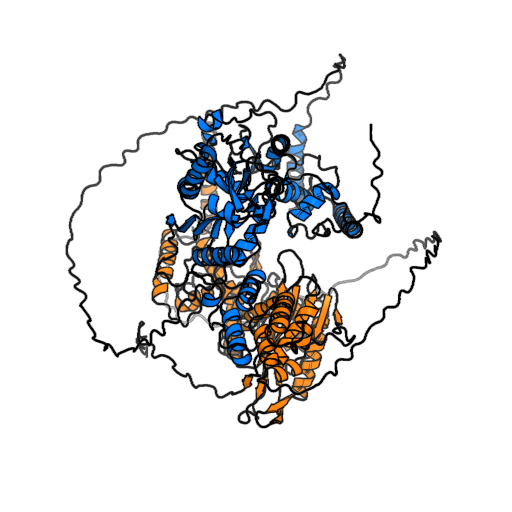 17 ARG B CA 1
ATOM 4614 C C . ARG B 1 17 ? 41.281 17.047 -17.312 1 45.97 17 ARG B C 1
ATOM 4616 O O . ARG B 1 17 ? 40.969 16.203 -18.156 1 45.97 17 ARG B O 1
ATOM 4623 N N . ARG B 1 18 ? 42.531 17.266 -16.859 1 43.97 18 ARG B N 1
ATOM 4624 C CA . ARG B 1 18 ? 43.625 16.594 -17.516 1 43.97 18 ARG B CA 1
ATOM 4625 C C . ARG B 1 18 ? 43.594 15.094 -17.234 1 43.97 18 ARG B C 1
ATOM 4627 O O . ARG B 1 18 ? 43.844 14.289 -18.125 1 43.97 18 ARG B O 1
ATOM 4634 N N . VAL B 1 19 ? 43.219 14.812 -15.938 1 42.97 19 VAL B N 1
ATOM 4635 C CA . VAL B 1 19 ? 43.156 13.398 -15.594 1 42.97 19 VAL B CA 1
ATOM 4636 C C . VAL B 1 19 ? 42.031 12.734 -16.375 1 42.97 19 VAL B C 1
ATOM 4638 O O . VAL B 1 19 ? 42.188 11.641 -16.922 1 42.97 19 VAL B O 1
ATOM 4641 N N . LEU B 1 20 ? 40.906 13.43 -16.547 1 43.84 20 LEU B N 1
ATOM 4642 C CA . LEU B 1 20 ? 39.781 12.891 -17.328 1 43.84 20 LEU B CA 1
ATOM 4643 C C . LEU B 1 20 ? 40.188 12.75 -18.797 1 43.84 20 LEU B C 1
ATOM 4645 O O . LEU B 1 20 ? 39.844 11.742 -19.438 1 43.84 20 LEU B O 1
ATOM 4649 N N . GLN B 1 21 ? 40.875 13.711 -19.297 1 46.88 21 GLN B N 1
ATOM 4650 C CA . GLN B 1 21 ? 41.344 13.656 -20.656 1 46.88 21 GLN B CA 1
ATOM 4651 C C . GLN B 1 21 ? 42.344 12.508 -20.859 1 46.88 21 GLN B C 1
ATOM 4653 O O . GLN B 1 21 ? 42.312 11.828 -21.875 1 46.88 21 GLN B O 1
ATOM 4658 N N . GLU B 1 22 ? 43.156 12.375 -19.812 1 42.28 22 GLU B N 1
ATOM 4659 C CA . GLU B 1 22 ? 44.125 11.305 -19.891 1 42.28 22 GLU B CA 1
ATOM 4660 C C . GLU B 1 22 ? 43.469 9.93 -19.844 1 42.28 22 GLU B C 1
ATOM 4662 O O . GLU B 1 22 ? 43.844 9.016 -20.578 1 42.28 22 GLU B O 1
ATOM 4667 N N . ILE B 1 23 ? 42.375 9.773 -18.984 1 39.78 23 ILE B N 1
ATOM 4668 C CA . ILE B 1 23 ? 41.594 8.539 -18.938 1 39.78 23 ILE B CA 1
ATOM 4669 C C . ILE B 1 23 ? 40.875 8.344 -20.266 1 39.78 23 ILE B C 1
ATOM 4671 O O . ILE B 1 23 ? 40.875 7.242 -20.828 1 39.78 23 ILE B O 1
ATOM 4675 N N . GLU B 1 24 ? 40.312 9.383 -20.859 1 37.94 24 GLU B N 1
ATOM 4676 C CA . GLU B 1 24 ? 39.719 9.32 -22.188 1 37.94 24 GLU B CA 1
ATOM 4677 C C . GLU B 1 24 ? 40.75 8.938 -23.25 1 37.94 24 GLU B C 1
ATOM 4679 O O . GLU B 1 24 ? 40.469 8.141 -24.141 1 37.94 24 GLU B O 1
ATOM 4684 N N . SER B 1 25 ? 41.906 9.5 -23.094 1 38.44 25 SER B N 1
ATOM 4685 C CA . SER B 1 25 ? 42.938 9.164 -24.047 1 38.44 25 SER B CA 1
ATOM 4686 C C . SER B 1 25 ? 43.375 7.703 -23.906 1 38.44 25 SER B C 1
ATOM 4688 O O . SER B 1 25 ? 43.812 7.09 -24.891 1 38.44 25 SER B O 1
ATOM 4690 N N . LEU B 1 26 ? 43.344 7.191 -22.641 1 35 26 LEU B N 1
ATOM 4691 C CA . LEU B 1 26 ? 43.719 5.789 -22.484 1 35 26 LEU B CA 1
ATOM 4692 C C . LEU B 1 26 ? 42.656 4.879 -23.109 1 35 26 LEU B C 1
ATOM 4694 O O . LEU B 1 26 ? 43 3.824 -23.656 1 35 26 LEU B O 1
ATOM 4698 N N . ILE B 1 27 ? 41.375 5.242 -23.031 1 34.31 27 ILE B N 1
ATOM 4699 C CA . ILE B 1 27 ? 40.312 4.465 -23.672 1 34.31 27 ILE B CA 1
ATOM 4700 C C . ILE B 1 27 ? 40.406 4.66 -25.188 1 34.31 27 ILE B C 1
ATOM 4702 O O . ILE B 1 27 ? 40.219 3.711 -25.953 1 34.31 27 ILE B O 1
ATOM 4706 N N . HIS B 1 28 ? 40.781 5.816 -25.625 1 34.53 28 HIS B N 1
ATOM 4707 C CA . HIS B 1 28 ? 40.844 6.082 -27.062 1 34.53 28 HIS B CA 1
ATOM 4708 C C . HIS B 1 28 ? 42 5.32 -27.688 1 34.53 28 HIS B C 1
ATOM 4710 O O . HIS B 1 28 ? 42.188 5.371 -28.906 1 34.53 28 HIS B O 1
ATOM 4716 N N . PHE B 1 29 ? 43.062 5.027 -26.844 1 29.33 29 PHE B N 1
ATOM 4717 C CA . PHE B 1 29 ? 44.156 4.41 -27.562 1 29.33 29 PHE B CA 1
ATOM 4718 C C . PHE B 1 29 ? 43.719 3.117 -28.234 1 29.33 29 PHE B C 1
ATOM 4720 O O . PHE B 1 29 ? 44.406 2.58 -29.094 1 29.33 29 PHE B O 1
ATOM 4727 N N . ASP B 1 30 ? 42.656 2.428 -27.594 1 27.97 30 ASP B N 1
ATOM 4728 C CA . ASP B 1 30 ? 42.531 1.115 -28.219 1 27.97 30 ASP B CA 1
ATOM 4729 C C . ASP B 1 30 ? 41.969 1.233 -29.641 1 27.97 30 ASP B C 1
ATOM 4731 O O . ASP B 1 30 ? 41.844 0.231 -30.344 1 27.97 30 ASP B O 1
ATOM 4735 N N . THR B 1 31 ? 41.406 2.404 -29.859 1 28.02 31 THR B N 1
ATOM 4736 C CA . THR B 1 31 ? 40.75 2.484 -31.156 1 28.02 31 THR B CA 1
ATOM 4737 C C . THR B 1 31 ? 41.75 2.746 -32.281 1 28.02 31 THR B C 1
ATOM 4739 O O . THR B 1 31 ? 41.406 2.916 -33.438 1 28.02 31 THR B O 1
ATOM 4742 N N . ASP B 1 32 ? 42.938 3.184 -31.938 1 24.47 32 ASP B N 1
ATOM 4743 C CA . ASP B 1 32 ? 43.75 3.732 -33.031 1 24.47 32 ASP B CA 1
ATOM 4744 C C . ASP B 1 32 ? 44.125 2.643 -34.031 1 24.47 32 ASP B C 1
ATOM 4746 O O . ASP B 1 32 ? 45.312 2.291 -34.125 1 24.47 32 ASP B O 1
ATOM 4750 N N . TYR B 1 33 ? 43.469 1.441 -34.031 1 22.94 33 TYR B N 1
ATOM 4751 C CA . TYR B 1 33 ? 44 0.563 -35.062 1 22.94 33 TYR B CA 1
ATOM 4752 C C . TYR B 1 33 ? 43.938 1.231 -36.438 1 22.94 33 TYR B C 1
ATOM 4754 O O . TYR B 1 33 ? 43 1.946 -36.75 1 22.94 33 TYR B O 1
ATOM 4762 N N . GLU B 1 34 ? 45.031 1.282 -37.25 1 22.14 34 GLU B N 1
ATOM 4763 C CA . GLU B 1 34 ? 45.625 1.789 -38.469 1 22.14 34 GLU B CA 1
ATOM 4764 C C . GLU B 1 34 ? 44.688 1.608 -39.656 1 22.14 34 GLU B C 1
ATOM 4766 O O . GLU B 1 34 ? 44.031 0.572 -39.781 1 22.14 34 GLU B O 1
ATOM 4771 N N . SER B 1 35 ? 44.375 2.697 -40.344 1 24.11 35 SER B N 1
ATOM 4772 C CA . SER B 1 35 ? 43.688 3.033 -41.594 1 24.11 35 SER B CA 1
ATOM 4773 C C . SER B 1 35 ? 44.281 2.316 -42.781 1 24.11 35 SER B C 1
ATOM 4775 O O . SER B 1 35 ? 44.125 2.758 -43.938 1 24.11 35 SER B O 1
ATOM 4777 N N . ASP B 1 36 ? 45.094 1.187 -42.781 1 20.53 36 ASP B N 1
ATOM 4778 C CA . ASP B 1 36 ? 45.844 0.9 -44 1 20.53 36 ASP B CA 1
ATOM 4779 C C . ASP B 1 36 ? 44.938 0.916 -45.219 1 20.53 36 ASP B C 1
ATOM 4781 O O . ASP B 1 36 ? 43.875 0.287 -45.219 1 20.53 36 ASP B O 1
ATOM 4785 N N . PRO B 1 37 ? 45.125 1.837 -46.219 1 24.55 37 PRO B N 1
ATOM 4786 C CA . PRO B 1 37 ? 44.469 2.219 -47.469 1 24.55 37 PRO B CA 1
ATOM 4787 C C . PRO B 1 37 ? 44.25 1.028 -48.406 1 24.55 37 PRO B C 1
ATOM 4789 O O . PRO B 1 37 ? 43.188 0.947 -49.062 1 24.55 37 PRO B O 1
ATOM 4792 N N . ASP B 1 38 ? 45.438 0.343 -48.906 1 19.17 38 ASP B N 1
ATOM 4793 C CA . ASP B 1 38 ? 45.719 -0.156 -50.25 1 19.17 38 ASP B CA 1
ATOM 4794 C C . ASP B 1 38 ? 44.938 -1.44 -50.531 1 19.17 38 ASP B C 1
ATOM 4796 O O . ASP B 1 38 ? 44.969 -1.937 -51.656 1 19.17 38 ASP B O 1
ATOM 4800 N N . ASN B 1 39 ? 44.938 -2.477 -49.656 1 20.14 39 ASN B N 1
ATOM 4801 C CA . ASN B 1 39 ? 45.188 -3.844 -50.094 1 20.14 39 ASN B CA 1
ATOM 4802 C C . ASN B 1 39 ? 44.125 -4.301 -51.125 1 20.14 39 ASN B C 1
ATOM 4804 O O . ASN B 1 39 ? 42.938 -4.383 -50.781 1 20.14 39 ASN B O 1
ATOM 4808 N N . THR B 1 40 ? 44.469 -4.438 -52.469 1 20.42 40 THR B N 1
ATOM 4809 C CA . THR B 1 40 ? 44.219 -4.613 -53.875 1 20.42 40 THR B CA 1
ATOM 4810 C C . THR B 1 40 ? 43.375 -5.867 -54.125 1 20.42 40 THR B C 1
ATOM 4812 O O . THR B 1 40 ? 42.344 -5.809 -54.781 1 20.42 40 THR B O 1
ATOM 4815 N N . HIS B 1 41 ? 44.156 -7.039 -54.781 1 18.81 41 HIS B N 1
ATOM 4816 C CA . HIS B 1 41 ? 44.094 -7.77 -56.031 1 18.81 41 HIS B CA 1
ATOM 4817 C C . HIS B 1 41 ? 43.156 -8.961 -55.969 1 18.81 41 HIS B C 1
ATOM 4819 O O . HIS B 1 41 ? 42.25 -9.102 -56.781 1 18.81 41 HIS B O 1
ATOM 4825 N N . PHE B 1 42 ? 43.875 -10.32 -55.812 1 18.12 42 PHE B N 1
ATOM 4826 C CA . PHE B 1 42 ? 43.906 -11.609 -56.5 1 18.12 42 PHE B CA 1
ATOM 4827 C C . PHE B 1 42 ? 42.688 -12.453 -56.062 1 18.12 42 PHE B C 1
ATOM 4829 O O . PHE B 1 42 ? 42.312 -12.453 -54.906 1 18.12 42 PHE B O 1
ATOM 4836 N N . VAL B 1 43 ? 41.812 -13.055 -57.125 1 20.98 43 VAL B N 1
ATOM 4837 C CA . VAL B 1 43 ? 40.656 -13.844 -57.531 1 20.98 43 VAL B CA 1
ATOM 4838 C C . VAL B 1 43 ? 40.812 -15.273 -57.031 1 20.98 43 VAL B C 1
ATOM 4840 O O . VAL B 1 43 ? 39.844 -16.047 -57.031 1 20.98 43 VAL B O 1
ATOM 4843 N N . ASP B 1 44 ? 42.125 -15.773 -56.656 1 17.05 44 ASP B N 1
ATOM 4844 C CA . ASP B 1 44 ? 42.656 -17.047 -57.125 1 17.05 44 ASP B CA 1
ATOM 4845 C C . ASP B 1 44 ? 41.812 -18.219 -56.625 1 17.05 44 ASP B C 1
ATOM 4847 O O . ASP B 1 44 ? 41.281 -18.156 -55.5 1 17.05 44 ASP B O 1
ATOM 4851 N N . PRO B 1 45 ? 41.781 -19.359 -57.5 1 19.16 45 PRO B N 1
ATOM 4852 C CA . PRO B 1 45 ? 40.969 -20.578 -57.719 1 19.16 45 PRO B CA 1
ATOM 4853 C C . PRO B 1 45 ? 41 -21.5 -56.5 1 19.16 45 PRO B C 1
ATOM 4855 O O . PRO B 1 45 ? 39.938 -22 -56.062 1 19.16 45 PRO B O 1
ATOM 4858 N N . LEU B 1 46 ? 42.25 -22.234 -56.469 1 16.23 46 LEU B N 1
ATOM 4859 C CA . LEU B 1 46 ? 42.594 -23.609 -56.156 1 16.23 46 LEU B CA 1
ATOM 4860 C C . LEU B 1 46 ? 42.531 -23.875 -54.656 1 16.23 46 LEU B C 1
ATOM 4862 O O . LEU B 1 46 ? 42.812 -24.969 -54.188 1 16.23 46 LEU B O 1
ATOM 4866 N N . LEU B 1 47 ? 42.844 -22.828 -53.875 1 17.25 47 LEU B N 1
ATOM 4867 C CA . LEU B 1 47 ? 43.625 -23.266 -52.719 1 17.25 47 LEU B CA 1
ATOM 4868 C C . LEU B 1 47 ? 42.875 -24.328 -51.938 1 17.25 47 LEU B C 1
ATOM 4870 O O . LEU B 1 47 ? 41.719 -24.141 -51.531 1 17.25 47 LEU B O 1
ATOM 4874 N N . GLN B 1 48 ? 43.594 -25.578 -51.812 1 15.94 48 GLN B N 1
ATOM 4875 C CA . GLN B 1 48 ? 43.688 -27.016 -51.562 1 15.94 48 GLN B CA 1
ATOM 4876 C C . GLN B 1 48 ? 43.219 -27.359 -50.156 1 15.94 48 GLN B C 1
ATOM 4878 O O . GLN B 1 48 ? 43.469 -26.609 -49.188 1 15.94 48 GLN B O 1
ATOM 4883 N N . GLU B 1 49 ? 42.406 -28.406 -50.062 1 15.99 49 GLU B N 1
ATOM 4884 C CA . GLU B 1 49 ? 41.5 -29.094 -49.156 1 15.99 49 GLU B CA 1
ATOM 4885 C C . GLU B 1 49 ? 42.25 -29.734 -48 1 15.99 49 GLU B C 1
ATOM 4887 O O . GLU B 1 49 ? 41.656 -30.344 -47.094 1 15.99 49 GLU B O 1
ATOM 4892 N N . GLU B 1 50 ? 43.688 -29.547 -48.031 1 15.34 50 GLU B N 1
ATOM 4893 C CA . GLU B 1 50 ? 44.25 -30.703 -47.312 1 15.34 50 GLU B CA 1
ATOM 4894 C C . GLU B 1 50 ? 43.688 -30.797 -45.906 1 15.34 50 GLU B C 1
ATOM 4896 O O . GLU B 1 50 ? 43.688 -29.812 -45.156 1 15.34 50 GLU B O 1
ATOM 4901 N N . THR B 1 51 ? 42.969 -31.906 -45.688 1 15.98 51 THR B N 1
ATOM 4902 C CA . THR B 1 51 ? 42.156 -32.625 -44.688 1 15.98 51 THR B CA 1
ATOM 4903 C C . THR B 1 51 ? 43.031 -32.969 -43.469 1 15.98 51 THR B C 1
ATOM 4905 O O . THR B 1 51 ? 42.531 -33.594 -42.531 1 15.98 51 THR B O 1
ATOM 4908 N N . ARG B 1 52 ? 44.531 -32.812 -43.688 1 15.66 52 ARG B N 1
ATOM 4909 C CA . ARG B 1 52 ? 45.312 -33.844 -43.062 1 15.66 52 ARG B CA 1
ATOM 4910 C C . ARG B 1 52 ? 44.875 -34.062 -41.625 1 15.66 52 ARG B C 1
ATOM 4912 O O . ARG B 1 52 ? 44.312 -33.156 -41 1 15.66 52 ARG B O 1
ATOM 4919 N N . ASP B 1 53 ? 45.625 -35.188 -40.969 1 15.61 53 ASP B N 1
ATOM 4920 C CA . ASP B 1 53 ? 45.656 -36.344 -40.094 1 15.61 53 ASP B CA 1
ATOM 4921 C C . ASP B 1 53 ? 45.875 -35.938 -38.656 1 15.61 53 ASP B C 1
ATOM 4923 O O . ASP B 1 53 ? 45.375 -36.625 -37.75 1 15.61 53 ASP B O 1
ATOM 4927 N N . VAL B 1 54 ? 46.781 -34.969 -38.375 1 15.83 54 VAL B N 1
ATOM 4928 C CA . VAL B 1 54 ? 47.812 -35.312 -37.406 1 15.83 54 VAL B CA 1
ATOM 4929 C C . VAL B 1 54 ? 47.156 -35.469 -36.031 1 15.83 54 VAL B C 1
ATOM 4931 O O . VAL B 1 54 ? 46.531 -34.562 -35.531 1 15.83 54 VAL B O 1
ATOM 4934 N N . SER B 1 55 ? 47.094 -36.844 -35.469 1 15.52 55 SER B N 1
ATOM 4935 C CA . SER B 1 55 ? 46.594 -37.719 -34.406 1 15.52 55 SER B CA 1
ATOM 4936 C C . SER B 1 55 ? 47.031 -37.219 -33.031 1 15.52 55 SER B C 1
ATOM 4938 O O . SER B 1 55 ? 46.375 -37.531 -32.031 1 15.52 55 SER B O 1
ATOM 4940 N N . GLN B 1 56 ? 48.281 -36.656 -32.844 1 15.26 56 GLN B N 1
ATOM 4941 C CA . GLN B 1 56 ? 49.156 -37.25 -31.844 1 15.26 56 GLN B CA 1
ATOM 4942 C C . GLN B 1 56 ? 48.594 -37.062 -30.438 1 15.26 56 GLN B C 1
ATOM 4944 O O . GLN B 1 56 ? 47.906 -36.094 -30.156 1 15.26 56 GLN B O 1
ATOM 4949 N N . CYS B 1 57 ? 48.906 -38.188 -29.484 1 15.48 57 CYS B N 1
ATOM 4950 C CA . CYS B 1 57 ? 48.594 -38.938 -28.266 1 15.48 57 CYS B CA 1
ATOM 4951 C C . CYS B 1 57 ? 48.906 -38.094 -27.031 1 15.48 57 CYS B C 1
ATOM 4953 O O . CYS B 1 57 ? 48.688 -38.531 -25.906 1 15.48 57 CYS B O 1
ATOM 4955 N N . PHE B 1 58 ? 49.344 -36.812 -27.125 1 15.69 58 PHE B N 1
ATOM 4956 C CA . PHE B 1 58 ? 50.406 -36.656 -26.125 1 15.69 58 PHE B CA 1
ATOM 4957 C C . PHE B 1 58 ? 49.938 -37.188 -24.766 1 15.69 58 PHE B C 1
ATOM 4959 O O . PHE B 1 58 ? 48.75 -37.125 -24.438 1 15.69 58 PHE B O 1
ATOM 4966 N N . ASP B 1 59 ? 50.906 -37.719 -23.859 1 15.07 59 ASP B N 1
ATOM 4967 C CA . ASP B 1 59 ? 51.281 -38.594 -22.766 1 15.07 59 ASP B CA 1
ATOM 4968 C C . ASP B 1 59 ? 50.438 -38.312 -21.531 1 15.07 59 ASP B C 1
ATOM 4970 O O . ASP B 1 59 ? 49.906 -37.219 -21.344 1 15.07 59 ASP B O 1
ATOM 4974 N N . THR B 1 60 ? 50.219 -39.531 -20.578 1 15.73 60 THR B N 1
ATOM 4975 C CA . THR B 1 60 ? 49.594 -40.469 -19.656 1 15.73 60 THR B CA 1
ATOM 4976 C C . THR B 1 60 ? 49.688 -39.938 -18.234 1 15.73 60 THR B C 1
ATOM 4978 O O . THR B 1 60 ? 48.969 -40.438 -17.344 1 15.73 60 THR B O 1
ATOM 4981 N N . THR B 1 61 ? 50.75 -39.125 -17.688 1 15.21 61 THR B N 1
ATOM 4982 C CA . THR B 1 61 ? 51.375 -39.562 -16.438 1 15.21 61 THR B CA 1
ATOM 4983 C C . THR B 1 61 ? 50.344 -39.531 -15.289 1 15.21 61 THR B C 1
ATOM 4985 O O . THR B 1 61 ? 49.688 -38.5 -15.094 1 15.21 61 THR B O 1
ATOM 4988 N N . ILE B 1 62 ? 50.125 -40.812 -14.422 1 15.75 62 ILE B N 1
ATOM 4989 C CA . ILE B 1 62 ? 49.531 -41.719 -13.445 1 15.75 62 ILE B CA 1
ATOM 4990 C C . ILE B 1 62 ? 49.719 -41.156 -12.039 1 15.75 62 ILE B C 1
ATOM 4992 O O . ILE B 1 62 ? 48.906 -41.438 -11.141 1 15.75 62 ILE B O 1
ATOM 4996 N N . PHE B 1 63 ? 50.906 -40.469 -11.539 1 14.77 63 PHE B N 1
ATOM 4997 C CA . PHE B 1 63 ? 51.719 -41.031 -10.453 1 14.77 63 PHE B CA 1
ATOM 4998 C C . PHE B 1 63 ? 50.906 -41.125 -9.172 1 14.77 63 PHE B C 1
ATOM 5000 O O . PHE B 1 63 ? 49.906 -40.406 -9.023 1 14.77 63 PHE B O 1
ATOM 5007 N N . GLU B 1 64 ? 51.75 -41.156 -7.875 1 15.15 64 GLU B N 1
ATOM 5008 C CA . GLU B 1 64 ? 52.25 -41.969 -6.785 1 15.15 64 GLU B CA 1
ATOM 5009 C C . GLU B 1 64 ? 51.375 -41.844 -5.539 1 15.15 64 GLU B C 1
ATOM 5011 O O . GLU B 1 64 ? 50.594 -40.875 -5.414 1 15.15 64 GLU B O 1
ATOM 5016 N N . GLN B 1 65 ? 52.031 -42.219 -4.191 1 14.99 65 GLN B N 1
ATOM 5017 C CA . GLN B 1 65 ? 52.094 -43.125 -3.059 1 14.99 65 GLN B CA 1
ATOM 5018 C C . GLN B 1 65 ? 51.281 -42.562 -1.876 1 14.99 65 GLN B C 1
ATOM 5020 O O . GLN B 1 65 ? 50.438 -43.281 -1.325 1 14.99 65 GLN B O 1
ATOM 5025 N N . ASN B 1 66 ? 52.094 -42.094 -0.613 1 15.43 66 ASN B N 1
ATOM 5026 C CA . ASN B 1 66 ? 52.469 -42.75 0.627 1 15.43 66 ASN B CA 1
ATOM 5027 C C . ASN B 1 66 ? 51.438 -42.469 1.739 1 15.43 66 ASN B C 1
ATOM 5029 O O . ASN B 1 66 ? 50.594 -41.594 1.612 1 15.43 66 ASN B O 1
ATOM 5033 N N . GLN B 1 67 ? 51.969 -42.188 3.209 1 15.48 67 GLN B N 1
ATOM 5034 C CA . GLN B 1 67 ? 52.094 -42.844 4.512 1 15.48 67 GLN B CA 1
ATOM 5035 C C . GLN B 1 67 ? 51 -42.344 5.473 1 15.48 67 GLN B C 1
ATOM 5037 O O . GLN B 1 67 ? 50.344 -41.344 5.211 1 15.48 67 GLN B O 1
ATOM 5042 N N . LEU B 1 68 ? 51.344 -42.125 7.062 1 15.38 68 LEU B N 1
ATOM 5043 C CA . LEU B 1 68 ? 51.188 -42.812 8.344 1 15.38 68 LEU B CA 1
ATOM 5044 C C . LEU B 1 68 ? 50.125 -42.094 9.203 1 15.38 68 LEU B C 1
ATOM 5046 O O . LEU B 1 68 ? 49.25 -42.75 9.781 1 15.38 68 LEU B O 1
ATOM 5050 N N . LEU B 1 69 ? 50.375 -40.781 10.031 1 15.68 69 LEU B N 1
ATOM 5051 C CA . LEU B 1 69 ? 50.594 -40.844 11.469 1 15.68 69 LEU B CA 1
ATOM 5052 C C . LEU B 1 69 ? 49.312 -40.781 12.25 1 15.68 69 LEU B C 1
ATOM 5054 O O . LEU B 1 69 ? 48.281 -40.312 11.734 1 15.68 69 LEU B O 1
ATOM 5058 N N . GLU B 1 70 ? 49.312 -40.438 13.828 1 15.9 70 GLU B N 1
ATOM 5059 C CA . GLU B 1 70 ? 48.969 -40.938 15.172 1 15.9 70 GLU B CA 1
ATOM 5060 C C . GLU B 1 70 ? 47.625 -40.406 15.641 1 15.9 70 GLU B C 1
ATOM 5062 O O . GLU B 1 70 ? 47.125 -39.406 15.117 1 15.9 70 GLU B O 1
ATOM 5067 N N . GLY B 1 71 ? 47.062 -40.844 17.031 1 15.78 71 GLY B N 1
ATOM 5068 C CA . GLY B 1 71 ? 46.031 -41.438 17.875 1 15.78 71 GLY B CA 1
ATOM 5069 C C . GLY B 1 71 ? 45.094 -40.438 18.5 1 15.78 71 GLY B C 1
ATOM 5070 O O . GLY B 1 71 ? 43.906 -40.656 18.578 1 15.78 71 GLY B O 1
ATOM 5071 N N . SER B 1 72 ? 45.531 -39.25 19.312 1 16.14 72 SER B N 1
ATOM 5072 C CA . SER B 1 72 ? 45.375 -39.312 20.766 1 16.14 72 SER B CA 1
ATOM 5073 C C . SER B 1 72 ? 43.969 -38.844 21.156 1 16.14 72 SER B C 1
ATOM 5075 O O . SER B 1 72 ? 43.312 -38.156 20.406 1 16.14 72 SER B O 1
ATOM 5077 N N . ASP B 1 73 ? 43.469 -38.969 22.609 1 16.03 73 ASP B N 1
ATOM 5078 C CA . ASP B 1 73 ? 42.531 -39.344 23.672 1 16.03 73 ASP B CA 1
ATOM 5079 C C . ASP B 1 73 ? 41.719 -38.156 24.141 1 16.03 73 ASP B C 1
ATOM 5081 O O . ASP B 1 73 ? 40.812 -38.281 24.969 1 16.03 73 ASP B O 1
ATOM 5085 N N . ILE B 1 74 ? 41.844 -36.781 23.844 1 17.25 74 ILE B N 1
ATOM 5086 C CA . ILE B 1 74 ? 41.75 -36.062 25.109 1 17.25 74 ILE B CA 1
ATOM 5087 C C . ILE B 1 74 ? 40.312 -36.156 25.641 1 17.25 74 ILE B C 1
ATOM 5089 O O . ILE B 1 74 ? 39.344 -36.062 24.859 1 17.25 74 ILE B O 1
ATOM 5093 N N . PRO B 1 75 ? 40.125 -36 27.016 1 15.96 75 PRO B N 1
ATOM 5094 C CA . PRO B 1 75 ? 39.25 -36.438 28.125 1 15.96 75 PRO B CA 1
ATOM 5095 C C . PRO B 1 75 ? 37.844 -35.844 28.062 1 15.96 75 PRO B C 1
ATOM 5097 O O . PRO B 1 75 ? 37.625 -34.844 27.375 1 15.96 75 PRO B O 1
ATOM 5100 N N . GLU B 1 76 ? 36.844 -36.5 28.859 1 15.82 76 GLU B N 1
ATOM 5101 C CA . GLU B 1 76 ? 35.469 -36.844 29.266 1 15.82 76 GLU B CA 1
ATOM 5102 C C . GLU B 1 76 ? 34.812 -35.656 29.984 1 15.82 76 GLU B C 1
ATOM 5104 O O . GLU B 1 76 ? 33.594 -35.688 30.234 1 15.82 76 GLU B O 1
ATOM 5109 N N . THR B 1 77 ? 35.469 -34.469 30.328 1 15.52 77 THR B N 1
ATOM 5110 C CA . THR B 1 77 ? 35.094 -34.125 31.703 1 15.52 77 THR B CA 1
ATOM 5111 C C . THR B 1 77 ? 33.594 -33.938 31.828 1 15.52 77 THR B C 1
ATOM 5113 O O . THR B 1 77 ? 32.938 -33.469 30.891 1 15.52 77 THR B O 1
ATOM 5116 N N . GLU B 1 78 ? 32.875 -34.219 33.125 1 15.38 78 GLU B N 1
ATOM 5117 C CA . GLU B 1 78 ? 31.781 -34.688 33.938 1 15.38 78 GLU B CA 1
ATOM 5118 C C . GLU B 1 78 ? 30.688 -33.656 34.094 1 15.38 78 GLU B C 1
ATOM 5120 O O . GLU B 1 78 ? 29.5 -33.938 33.969 1 15.38 78 GLU B O 1
ATOM 5125 N N . SER B 1 79 ? 30.938 -32.375 34.781 1 15.23 79 SER B N 1
ATOM 5126 C CA . SER B 1 79 ? 30.422 -32.219 36.125 1 15.23 79 SER B CA 1
ATOM 5127 C C . SER B 1 79 ? 28.922 -31.875 36.125 1 15.23 79 SER B C 1
ATOM 5129 O O . SER B 1 79 ? 28.125 -32.531 36.781 1 15.23 79 SER B O 1
ATOM 5131 N N . ILE B 1 80 ? 28.516 -30.484 36.594 1 15.56 80 ILE B N 1
ATOM 5132 C CA . ILE B 1 80 ? 27.812 -30.141 37.844 1 15.56 80 ILE B CA 1
ATOM 5133 C C . ILE B 1 80 ? 26.297 -30.141 37.594 1 15.56 80 ILE B C 1
ATOM 5135 O O . ILE B 1 80 ? 25.844 -29.719 36.5 1 15.56 80 ILE B O 1
ATOM 5139 N N . LEU B 1 81 ? 25.359 -30.266 38.719 1 15.05 81 LEU B N 1
ATOM 5140 C CA . LEU B 1 81 ? 24.172 -30.828 39.312 1 15.05 81 LEU B CA 1
ATOM 5141 C C . LEU B 1 81 ? 22.922 -30.047 38.906 1 15.05 81 LEU B C 1
ATOM 5143 O O . LEU B 1 81 ? 23.047 -28.953 38.344 1 15.05 81 LEU B O 1
ATOM 5147 N N . SER B 1 82 ? 21.859 -29.797 40 1 15.23 82 SER B N 1
ATOM 5148 C CA . SER B 1 82 ? 20.562 -30.203 40.469 1 15.23 82 SER B CA 1
ATOM 5149 C C . SER B 1 82 ? 19.547 -29.062 40.406 1 15.23 82 SER B C 1
ATOM 5151 O O . SER B 1 82 ? 18.344 -29.281 40.531 1 15.23 82 SER B O 1
ATOM 5153 N N . TYR B 1 83 ? 19.781 -27.688 40.312 1 15.8 83 TYR B N 1
ATOM 5154 C CA . TYR B 1 83 ? 18.984 -26.891 41.219 1 15.8 83 TYR B CA 1
ATOM 5155 C C . TYR B 1 83 ? 17.5 -27 40.906 1 15.8 83 TYR B C 1
ATOM 5157 O O . TYR B 1 83 ? 17.109 -27.047 39.75 1 15.8 83 TYR B O 1
ATOM 5165 N N . SER B 1 84 ? 16.5 -27.328 41.969 1 15.73 84 SER B N 1
ATOM 5166 C CA . SER B 1 84 ? 15.18 -27.75 42.438 1 15.73 84 SER B CA 1
ATOM 5167 C C . SER B 1 84 ? 14.141 -26.656 42.219 1 15.73 84 SER B C 1
ATOM 5169 O O . SER B 1 84 ? 12.969 -26.828 42.562 1 15.73 84 SER B O 1
ATOM 5171 N N . ASN B 1 85 ? 14.32 -25.5 41.625 1 16.42 85 ASN B N 1
ATOM 5172 C CA . ASN B 1 85 ? 13.453 -24.469 42.188 1 16.42 85 ASN B CA 1
ATOM 5173 C C . ASN B 1 85 ? 11.984 -24.891 42.156 1 16.42 85 ASN B C 1
ATOM 5175 O O . ASN B 1 85 ? 11.547 -25.516 41.188 1 16.42 85 ASN B O 1
ATOM 5179 N N . SER B 1 86 ? 11.156 -24.672 43.281 1 15.97 86 SER B N 1
ATOM 5180 C CA . SER B 1 86 ? 9.93 -24.906 44.031 1 15.97 86 SER B CA 1
ATOM 5181 C C . SER B 1 86 ? 8.703 -24.516 43.219 1 15.97 86 SER B C 1
ATOM 5183 O O . SER B 1 86 ? 8.766 -23.625 42.375 1 15.97 86 SER B O 1
ATOM 5185 N N . ALA B 1 87 ? 7.461 -25.328 43.406 1 16.8 87 ALA B N 1
ATOM 5186 C CA . ALA B 1 87 ? 6.148 -25.844 43.031 1 16.8 87 ALA B CA 1
ATOM 5187 C C . ALA B 1 87 ? 5.059 -24.812 43.281 1 16.8 87 ALA B C 1
ATOM 5189 O O . ALA B 1 87 ? 3.887 -25.047 42.969 1 16.8 87 ALA B O 1
ATOM 5190 N N . GLY B 1 88 ? 5.34 -23.531 43.875 1 16.12 88 GLY B N 1
ATOM 5191 C CA . GLY B 1 88 ? 4.215 -23.141 44.719 1 16.12 88 GLY B CA 1
ATOM 5192 C C . GLY B 1 88 ? 2.896 -23.094 43.969 1 16.12 88 GLY B C 1
ATOM 5193 O O . GLY B 1 88 ? 2.871 -22.875 42.75 1 16.12 88 GLY B O 1
ATOM 5194 N N . ASP B 1 89 ? 1.701 -23.672 44.562 1 16.92 89 ASP B N 1
ATOM 5195 C CA . ASP B 1 89 ? 0.321 -24.141 44.5 1 16.92 89 ASP B CA 1
ATOM 5196 C C . ASP B 1 89 ? -0.649 -22.984 44.281 1 16.92 89 ASP B C 1
ATOM 5198 O O . ASP B 1 89 ? -1.863 -23.156 44.406 1 16.92 89 ASP B O 1
ATOM 5202 N N . PHE B 1 90 ? -0.269 -21.719 43.938 1 16.31 90 PHE B N 1
ATOM 5203 C CA . PHE B 1 90 ? -1.305 -20.766 44.281 1 16.31 90 PHE B CA 1
ATOM 5204 C C . PHE B 1 90 ? -2.643 -21.156 43.656 1 16.31 90 PHE B C 1
ATOM 5206 O O . PHE B 1 90 ? -2.803 -21.125 42.438 1 16.31 90 PHE B O 1
ATOM 5213 N N . SER B 1 91 ? -3.58 -22.016 44.375 1 16.44 91 SER B N 1
ATOM 5214 C CA . SER B 1 91 ? -4.887 -22.672 44.281 1 16.44 91 SER B CA 1
ATOM 5215 C C . SER B 1 91 ? -5.992 -21.641 44.031 1 16.44 91 SER B C 1
ATOM 5217 O O . SER B 1 91 ? -7.141 -22.016 43.781 1 16.44 91 SER B O 1
ATOM 5219 N N . ASN B 1 92 ? -5.84 -20.344 44.5 1 17.25 92 ASN B N 1
ATOM 5220 C CA . ASN B 1 92 ? -7.09 -19.844 45.062 1 17.25 92 ASN B CA 1
ATOM 5221 C C . ASN B 1 92 ? -8.266 -20.062 44.094 1 17.25 92 ASN B C 1
ATOM 5223 O O . ASN B 1 92 ? -8.07 -20.203 42.906 1 17.25 92 ASN B O 1
ATOM 5227 N N . LEU B 1 93 ? -9.555 -20.031 44.656 1 16.42 93 LEU B N 1
ATOM 5228 C CA . LEU B 1 93 ? -10.961 -20.391 44.781 1 16.42 93 LEU B CA 1
ATOM 5229 C C . LEU B 1 93 ? -11.82 -19.609 43.812 1 16.42 93 LEU B C 1
ATOM 5231 O O . LEU B 1 93 ? -12.43 -18.594 44.156 1 16.42 93 LEU B O 1
ATOM 5235 N N . PHE B 1 94 ? -11.227 -18.812 42.812 1 17.19 94 PHE B N 1
ATOM 5236 C CA . PHE B 1 94 ? -12.266 -17.953 42.281 1 17.19 94 PHE B CA 1
ATOM 5237 C C . PHE B 1 94 ? -13.492 -18.766 41.875 1 17.19 94 PHE B C 1
ATOM 5239 O O . PHE B 1 94 ? -13.352 -19.828 41.25 1 17.19 94 PHE B O 1
ATOM 5246 N N . ASP B 1 95 ? -14.594 -18.609 42.656 1 17.52 95 ASP B N 1
ATOM 5247 C CA . ASP B 1 95 ? -15.969 -19.109 42.688 1 17.52 95 ASP B CA 1
ATOM 5248 C C . ASP B 1 95 ? -16.594 -19.125 41.312 1 17.52 95 ASP B C 1
ATOM 5250 O O . ASP B 1 95 ? -16.234 -18.312 40.438 1 17.52 95 ASP B O 1
ATOM 5254 N N . ASP B 1 96 ? -17.422 -20.188 41.031 1 17.38 96 ASP B N 1
ATOM 5255 C CA . ASP B 1 96 ? -18.188 -21 40.094 1 17.38 96 ASP B CA 1
ATOM 5256 C C . ASP B 1 96 ? -19.391 -20.234 39.531 1 17.38 96 ASP B C 1
ATOM 5258 O O . ASP B 1 96 ? -20.438 -20.828 39.281 1 17.38 96 ASP B O 1
ATOM 5262 N N . SER B 1 97 ? -19.422 -18.844 39.656 1 18.98 97 SER B N 1
ATOM 5263 C CA . SER B 1 97 ? -20.828 -18.5 39.469 1 18.98 97 SER B CA 1
ATOM 5264 C C . SER B 1 97 ? -21.359 -19.109 38.188 1 18.98 97 SER B C 1
ATOM 5266 O O . SER B 1 97 ? -20.609 -19.391 37.25 1 18.98 97 SER B O 1
ATOM 5268 N N . ASP B 1 98 ? -22.656 -19.516 38.219 1 18 98 ASP B N 1
ATOM 5269 C CA . ASP B 1 98 ? -23.656 -20.266 37.469 1 18 98 ASP B CA 1
ATOM 5270 C C . ASP B 1 98 ? -23.875 -19.688 36.062 1 18 98 ASP B C 1
ATOM 5272 O O . ASP B 1 98 ? -24.219 -18.516 35.938 1 18 98 ASP B O 1
ATOM 5276 N N . ASN B 1 99 ? -23.016 -20.031 35.188 1 18.31 99 ASN B N 1
ATOM 5277 C CA . ASN B 1 99 ? -23.109 -19.828 33.75 1 18.31 99 ASN B CA 1
ATOM 5278 C C . ASN B 1 99 ? -24.453 -20.312 33.188 1 18.31 99 ASN B C 1
ATOM 5280 O O . ASN B 1 99 ? -24.609 -21.5 32.906 1 18.31 99 ASN B O 1
ATOM 5284 N N . ASN B 1 100 ? -25.547 -19.844 33.844 1 19.78 100 ASN B N 1
ATOM 5285 C CA . ASN B 1 100 ? -26.75 -20.328 33.188 1 19.78 100 ASN B CA 1
ATOM 5286 C C . ASN B 1 100 ? -26.719 -20.047 31.672 1 19.78 100 ASN B C 1
ATOM 5288 O O . ASN B 1 100 ? -26.688 -18.891 31.25 1 19.78 100 ASN B O 1
ATOM 5292 N N . THR B 1 101 ? -25.969 -20.844 30.984 1 20.34 101 THR B N 1
ATOM 5293 C CA . THR B 1 101 ? -25.891 -20.969 29.531 1 20.34 101 THR B CA 1
ATOM 5294 C C . THR B 1 101 ? -27.281 -21.109 28.922 1 20.34 101 THR B C 1
ATOM 5296 O O . THR B 1 101 ? -27.938 -22.141 29.078 1 20.34 101 THR B O 1
ATOM 5299 N N . VAL B 1 102 ? -28.188 -20.109 29.141 1 21.34 102 VAL B N 1
ATOM 5300 C CA . VAL B 1 102 ? -29.422 -20.344 28.391 1 21.34 102 VAL B CA 1
ATOM 5301 C C . VAL B 1 102 ? -29.078 -20.672 26.938 1 21.34 102 VAL B C 1
ATOM 5303 O O . VAL B 1 102 ? -28.453 -19.859 26.234 1 21.34 102 VAL B O 1
ATOM 5306 N N . GLU B 1 103 ? -28.781 -21.938 26.578 1 22.25 103 GLU B N 1
ATOM 5307 C CA . GLU B 1 103 ? -28.641 -22.625 25.297 1 22.25 103 GLU B CA 1
ATOM 5308 C C . GLU B 1 103 ? -29.859 -22.359 24.406 1 22.25 103 GLU B C 1
ATOM 5310 O O . GLU B 1 103 ? -30.938 -22.906 24.656 1 22.25 103 GLU B O 1
ATOM 5315 N N . SER B 1 104 ? -30.344 -21.156 24.219 1 22.89 104 SER B N 1
ATOM 5316 C CA . SER B 1 104 ? -31.484 -21.219 23.312 1 22.89 104 SER B CA 1
ATOM 5317 C C . SER B 1 104 ? -31.141 -21.938 22.016 1 22.89 104 SER B C 1
ATOM 5319 O O . SER B 1 104 ? -30.125 -21.625 21.375 1 22.89 104 SER B O 1
ATOM 5321 N N . SER B 1 105 ? -31.312 -23.266 21.891 1 24.62 105 SER B N 1
ATOM 5322 C CA . SER B 1 105 ? -31.297 -24.203 20.766 1 24.62 105 SER B CA 1
ATOM 5323 C C . SER B 1 105 ? -32.062 -23.641 19.578 1 24.62 105 SER B C 1
ATOM 5325 O O . SER B 1 105 ? -33.281 -23.625 19.578 1 24.62 105 SER B O 1
ATOM 5327 N N . SER B 1 106 ? -31.891 -22.453 19.141 1 26.86 106 SER B N 1
ATOM 5328 C CA . SER B 1 106 ? -32.688 -22.219 17.938 1 26.86 106 SER B CA 1
ATOM 5329 C C . SER B 1 106 ? -32.438 -23.297 16.875 1 26.86 106 SER B C 1
ATOM 5331 O O . SER B 1 106 ? -31.312 -23.781 16.75 1 26.86 106 SER B O 1
ATOM 5333 N N . GLU B 1 107 ? -33.406 -24.234 16.562 1 27.09 107 GLU B N 1
ATOM 5334 C CA . GLU B 1 107 ? -33.531 -25.219 15.492 1 27.09 107 GLU B CA 1
ATOM 5335 C C . GLU B 1 107 ? -32.906 -24.719 14.203 1 27.09 107 GLU B C 1
ATOM 5337 O O . GLU B 1 107 ? -33.094 -23.578 13.789 1 27.09 107 GLU B O 1
ATOM 5342 N N . GLU B 1 108 ? -31.703 -25.203 13.922 1 32.09 108 GLU B N 1
ATOM 5343 C CA . GLU B 1 108 ? -31.016 -25.109 12.633 1 32.09 108 GLU B CA 1
ATOM 5344 C C . GLU B 1 108 ? -31.953 -25.453 11.484 1 32.09 108 GLU B C 1
ATOM 5346 O O . GLU B 1 108 ? -32.25 -26.625 11.25 1 32.09 108 GLU B O 1
ATOM 5351 N N . ASP B 1 109 ? -33.156 -24.891 11.438 1 30.84 109 ASP B N 1
ATOM 5352 C CA . ASP B 1 109 ? -33.938 -25.188 10.242 1 30.84 109 ASP B CA 1
ATOM 5353 C C . ASP B 1 109 ? -33.094 -25.094 8.984 1 30.84 109 ASP B C 1
ATOM 5355 O O . ASP B 1 109 ? -32.562 -24.016 8.672 1 30.84 109 ASP B O 1
ATOM 5359 N N . ASN B 1 110 ? -32.344 -26.125 8.656 1 33.84 110 ASN B N 1
ATOM 5360 C CA . ASN B 1 110 ? -31.766 -26.406 7.34 1 33.84 110 ASN B CA 1
ATOM 5361 C C . ASN B 1 110 ? -32.719 -26.016 6.219 1 33.84 110 ASN B C 1
ATOM 5363 O O . ASN B 1 110 ? -33.312 -26.891 5.574 1 33.84 110 ASN B O 1
ATOM 5367 N N . THR B 1 111 ? -33.719 -25.219 6.438 1 35.31 111 THR B N 1
ATOM 5368 C CA . THR B 1 111 ? -34.562 -24.953 5.273 1 35.31 111 THR B CA 1
ATOM 5369 C C . THR B 1 111 ? -33.719 -24.484 4.094 1 35.31 111 THR B C 1
ATOM 5371 O O . THR B 1 111 ? -32.844 -23.609 4.25 1 35.31 111 THR B O 1
ATOM 5374 N N . GLU B 1 112 ? -33.469 -25.359 3.119 1 39.53 112 GLU B N 1
ATOM 5375 C CA . GLU B 1 112 ? -33.031 -25.016 1.771 1 39.53 112 GLU B CA 1
ATOM 5376 C C . GLU B 1 112 ? -33.5 -23.625 1.368 1 39.53 112 GLU B C 1
ATOM 5378 O O . GLU B 1 112 ? -34.719 -23.391 1.214 1 39.53 112 GLU B O 1
ATOM 5383 N N . PHE B 1 113 ? -33.062 -22.609 1.939 1 46.78 113 PHE B N 1
ATOM 5384 C CA . PHE B 1 113 ? -33.531 -21.281 1.558 1 46.78 113 PHE B CA 1
ATOM 5385 C C . PHE B 1 113 ? -33.5 -21.109 0.045 1 46.78 113 PHE B C 1
ATOM 5387 O O . PHE B 1 113 ? -32.531 -21.562 -0.608 1 46.78 113 PHE B O 1
ATOM 5394 N N . SER B 1 114 ? -34.531 -20.984 -0.544 1 54.59 114 SER B N 1
ATOM 5395 C CA . SER B 1 114 ? -34.688 -20.641 -1.95 1 54.59 114 SER B CA 1
ATOM 5396 C C . SER B 1 114 ? -33.781 -19.484 -2.336 1 54.59 114 SER B C 1
ATOM 5398 O O . SER B 1 114 ? -33.469 -18.609 -1.51 1 54.59 114 SER B O 1
ATOM 5400 N N . ASP B 1 115 ? -32.938 -19.656 -3.418 1 63.53 115 ASP B N 1
ATOM 5401 C CA . ASP B 1 115 ? -32 -18.719 -4.047 1 63.53 115 ASP B CA 1
ATOM 5402 C C . ASP B 1 115 ? -32.531 -17.297 -3.984 1 63.53 115 ASP B C 1
ATOM 5404 O O . ASP B 1 115 ? -31.734 -16.344 -3.953 1 63.53 115 ASP B O 1
ATOM 5408 N N . ASN B 1 116 ? -33.844 -17.141 -3.611 1 73.31 116 ASN B N 1
ATOM 5409 C CA . ASN B 1 116 ? -34.375 -15.781 -3.756 1 73.31 116 ASN B CA 1
ATOM 5410 C C . ASN B 1 116 ? -34.75 -15.188 -2.41 1 73.31 116 ASN B C 1
ATOM 5412 O O . ASN B 1 116 ? -35.469 -14.172 -2.357 1 73.31 116 ASN B O 1
ATOM 5416 N N . SER B 1 117 ? -34.312 -15.844 -1.302 1 86.56 117 SER B N 1
ATOM 5417 C CA . SER B 1 117 ? -34.688 -15.273 -0.003 1 86.56 117 SER B CA 1
ATOM 5418 C C . SER B 1 117 ? -33.844 -14.039 0.302 1 86.56 117 SER B C 1
ATOM 5420 O O . SER B 1 117 ? -32.719 -13.914 -0.167 1 86.56 117 SER B O 1
ATOM 5422 N N . PRO B 1 118 ? -34.469 -13.07 1.026 1 89.81 118 PRO B N 1
ATOM 5423 C CA . PRO B 1 118 ? -33.719 -11.875 1.396 1 89.81 118 PRO B CA 1
ATOM 5424 C C . PRO B 1 118 ? -32.438 -12.195 2.156 1 89.81 118 PRO B C 1
ATOM 5426 O O . PRO B 1 118 ? -31.422 -11.5 2.002 1 89.81 118 PRO B O 1
ATOM 5429 N N . ARG B 1 119 ? -32.469 -13.266 2.883 1 90.44 119 ARG B N 1
ATOM 5430 C CA . ARG B 1 119 ? -31.266 -13.688 3.619 1 90.44 119 ARG B CA 1
ATOM 5431 C C . ARG B 1 119 ? -30.156 -14.086 2.668 1 90.44 119 ARG B C 1
ATOM 5433 O O . ARG B 1 119 ? -29 -13.688 2.854 1 90.44 119 ARG B O 1
ATOM 5440 N N . THR B 1 120 ? -30.5 -14.836 1.722 1 91.44 120 THR B N 1
ATOM 5441 C CA . THR B 1 120 ? -29.516 -15.289 0.744 1 91.44 120 THR B CA 1
ATOM 5442 C C . THR B 1 120 ? -29.016 -14.125 -0.095 1 91.44 120 THR B C 1
ATOM 5444 O O . THR B 1 120 ? -27.828 -14.055 -0.417 1 91.44 120 THR B O 1
ATOM 5447 N N . GLN B 1 121 ? -29.875 -13.227 -0.388 1 93.12 121 GLN B N 1
ATOM 5448 C CA . GLN B 1 121 ? -29.484 -12.062 -1.183 1 93.12 121 GLN B CA 1
ATOM 5449 C C . GLN B 1 121 ? -28.531 -11.164 -0.406 1 93.12 121 GLN B C 1
ATOM 5451 O O . GLN B 1 121 ? -27.594 -10.617 -0.974 1 93.12 121 GLN B O 1
ATOM 5456 N N . LEU B 1 122 ? -28.812 -11.031 0.875 1 94.44 122 LEU B N 1
ATOM 5457 C CA . LEU B 1 122 ? -27.938 -10.227 1.725 1 94.44 122 LEU B CA 1
ATOM 5458 C C . LEU B 1 122 ? -26.562 -10.875 1.852 1 94.44 122 LEU B C 1
ATOM 5460 O O . LEU B 1 122 ? -25.547 -10.18 1.842 1 94.44 122 LEU B O 1
ATOM 5464 N N . ALA B 1 123 ? -26.547 -12.172 1.965 1 93.56 123 ALA B N 1
ATOM 5465 C CA . ALA B 1 123 ? -25.281 -12.898 2.037 1 93.56 123 ALA B CA 1
ATOM 5466 C C . ALA B 1 123 ? -24.5 -12.742 0.742 1 93.56 123 ALA B C 1
ATOM 5468 O O . ALA B 1 123 ? -23.281 -12.484 0.771 1 93.56 123 ALA B O 1
ATOM 5469 N N . GLN B 1 124 ? -25.172 -12.859 -0.356 1 93.75 124 GLN B N 1
ATOM 5470 C CA . GLN B 1 124 ? -24.531 -12.703 -1.658 1 93.75 124 GLN B CA 1
ATOM 5471 C C . GLN B 1 124 ? -24 -11.289 -1.841 1 93.75 124 GLN B C 1
ATOM 5473 O O . GLN B 1 124 ? -22.891 -11.102 -2.365 1 93.75 124 GLN B O 1
ATOM 5478 N N . TRP B 1 125 ? -24.781 -10.344 -1.362 1 94.5 125 TRP B N 1
ATOM 5479 C CA . TRP B 1 125 ? -24.375 -8.945 -1.431 1 94.5 125 TRP B CA 1
ATOM 5480 C C . TRP B 1 125 ? -23.109 -8.703 -0.604 1 94.5 125 TRP B C 1
ATOM 5482 O O . TRP B 1 125 ? -22.188 -8.031 -1.055 1 94.5 125 TRP B O 1
ATOM 5492 N N . ALA B 1 126 ? -23.078 -9.273 0.583 1 94.56 126 ALA B N 1
ATOM 5493 C CA . ALA B 1 126 ? -21.938 -9.086 1.488 1 94.56 126 ALA B CA 1
ATOM 5494 C C . ALA B 1 126 ? -20.656 -9.648 0.889 1 94.56 126 ALA B C 1
ATOM 5496 O O . ALA B 1 126 ? -19.594 -9.047 1.014 1 94.56 126 ALA B O 1
ATOM 5497 N N . ILE B 1 127 ? -20.766 -10.766 0.216 1 92.38 127 ILE B N 1
ATOM 5498 C CA . ILE B 1 127 ? -19.609 -11.43 -0.371 1 92.38 127 ILE B CA 1
ATOM 5499 C C . ILE B 1 127 ? -19.172 -10.688 -1.632 1 92.38 127 ILE B C 1
ATOM 5501 O O . ILE B 1 127 ? -17.969 -10.453 -1.837 1 92.38 127 ILE B O 1
ATOM 5505 N N . LYS B 1 128 ? -20.125 -10.312 -2.389 1 92.25 128 LYS B N 1
ATOM 5506 C CA . LYS B 1 128 ? -19.844 -9.633 -3.645 1 92.25 128 LYS B CA 1
ATOM 5507 C C . LYS B 1 128 ? -19.062 -8.336 -3.402 1 92.25 128 LYS B C 1
ATOM 5509 O O . LYS B 1 128 ? -18.125 -8.023 -4.137 1 92.25 128 LYS B O 1
ATOM 5514 N N . HIS B 1 129 ? -19.438 -7.617 -2.398 1 93.12 129 HIS B N 1
ATOM 5515 C CA . HIS B 1 129 ? -18.844 -6.305 -2.162 1 93.12 129 HIS B CA 1
ATOM 5516 C C . HIS B 1 129 ? -17.844 -6.352 -1.014 1 93.12 129 HIS B C 1
ATOM 5518 O O . HIS B 1 129 ? -17.406 -5.309 -0.523 1 93.12 129 HIS B O 1
ATOM 5524 N N . ASN B 1 130 ? -17.5 -7.539 -0.564 1 91.62 130 ASN B N 1
ATOM 5525 C CA . ASN B 1 130 ? -16.5 -7.742 0.471 1 91.62 130 ASN B CA 1
ATOM 5526 C C . ASN B 1 130 ? -16.781 -6.898 1.71 1 91.62 130 ASN B C 1
ATOM 5528 O O . ASN B 1 130 ? -15.914 -6.18 2.195 1 91.62 130 ASN B O 1
ATOM 5532 N N . ILE B 1 131 ? -17.984 -6.945 2.264 1 94.06 131 ILE B N 1
ATOM 5533 C CA . ILE B 1 131 ? -18.375 -6.203 3.457 1 94.06 131 ILE B CA 1
ATOM 5534 C C . ILE B 1 131 ? -17.781 -6.863 4.695 1 94.06 131 ILE B C 1
ATOM 5536 O O . ILE B 1 131 ? -17.828 -8.086 4.84 1 94.06 131 ILE B O 1
ATOM 5540 N N . THR B 1 132 ? -17.266 -6.074 5.586 1 92.56 132 THR B N 1
ATOM 5541 C CA . THR B 1 132 ? -16.656 -6.617 6.797 1 92.56 132 THR B CA 1
ATOM 5542 C C . THR B 1 132 ? -17.719 -7.191 7.73 1 92.56 132 THR B C 1
ATOM 5544 O O . THR B 1 132 ? -18.891 -6.793 7.668 1 92.56 132 THR B O 1
ATOM 5547 N N . ASN B 1 133 ? -17.266 -8.086 8.625 1 90.56 133 ASN B N 1
ATOM 5548 C CA . 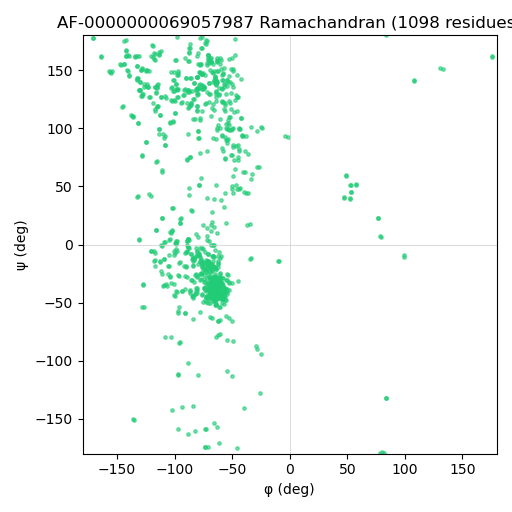ASN B 1 133 ? -18.188 -8.719 9.555 1 90.56 133 ASN B CA 1
ATOM 5549 C C . ASN B 1 133 ? -18.797 -7.699 10.516 1 90.56 133 ASN B C 1
ATOM 5551 O O . ASN B 1 133 ? -19.984 -7.781 10.852 1 90.56 133 ASN B O 1
ATOM 5555 N N . ILE B 1 134 ? -18.016 -6.781 10.93 1 92.31 134 ILE B N 1
ATOM 5556 C CA . ILE B 1 134 ? -18.5 -5.77 11.859 1 92.31 134 ILE B CA 1
ATOM 5557 C C . ILE B 1 134 ? -19.562 -4.902 11.18 1 92.31 134 ILE B C 1
ATOM 5559 O O . ILE B 1 134 ? -20.609 -4.629 11.758 1 92.31 134 ILE B O 1
ATOM 5563 N N . ALA B 1 135 ? -19.25 -4.465 9.977 1 95.06 135 ALA B N 1
ATOM 5564 C CA . ALA B 1 135 ? -20.203 -3.658 9.219 1 95.06 135 ALA B CA 1
ATOM 5565 C C . ALA B 1 135 ? -21.484 -4.438 8.945 1 95.06 135 ALA B C 1
ATOM 5567 O O . ALA B 1 135 ? -22.594 -3.895 9.078 1 95.06 135 ALA B O 1
ATOM 5568 N N . MET B 1 136 ? -21.344 -5.719 8.609 1 95.38 136 MET B N 1
ATOM 5569 C CA . MET B 1 136 ? -22.5 -6.555 8.312 1 95.38 136 MET B CA 1
ATOM 5570 C C . MET B 1 136 ? -23.359 -6.777 9.555 1 95.38 136 MET B C 1
ATOM 5572 O O . MET B 1 136 ? -24.578 -6.699 9.5 1 95.38 136 MET B O 1
ATOM 5576 N N . SER B 1 137 ? -22.719 -7.02 10.68 1 95.62 137 SER B N 1
ATOM 5577 C CA . SER B 1 137 ? -23.453 -7.227 11.922 1 95.62 137 SER B CA 1
ATOM 5578 C C . SER B 1 137 ? -24.203 -5.969 12.328 1 95.62 137 SER B C 1
ATOM 5580 O O . SER B 1 137 ? -25.359 -6.047 12.773 1 95.62 137 SER B O 1
ATOM 5582 N N . ASP B 1 138 ? -23.531 -4.816 12.164 1 95.56 138 ASP B N 1
ATOM 5583 C CA . ASP B 1 138 ? -24.203 -3.553 12.469 1 95.56 138 ASP B CA 1
ATOM 5584 C C . ASP B 1 138 ? -25.406 -3.334 11.562 1 95.56 138 ASP B C 1
ATOM 5586 O O . ASP B 1 138 ? -26.438 -2.818 12 1 95.56 138 ASP B O 1
ATOM 5590 N N . LEU B 1 139 ? -25.266 -3.699 10.32 1 95.94 139 LEU B N 1
ATOM 5591 C CA . LEU B 1 139 ? -26.375 -3.574 9.383 1 95.94 139 LEU B CA 1
ATOM 5592 C C . LEU B 1 139 ? -27.531 -4.496 9.773 1 95.94 139 LEU B C 1
ATOM 5594 O O . LEU B 1 139 ? -28.688 -4.082 9.758 1 95.94 139 LEU B O 1
ATOM 5598 N N . LEU B 1 140 ? -27.219 -5.711 10.141 1 95.5 140 LEU B N 1
ATOM 5599 C CA . LEU B 1 140 ? -28.234 -6.691 10.508 1 95.5 140 LEU B CA 1
ATOM 5600 C C . LEU B 1 140 ? -29.031 -6.223 11.719 1 95.5 140 LEU B C 1
ATOM 5602 O O . LEU B 1 140 ? -30.234 -6.469 11.812 1 95.5 140 LEU B O 1
ATOM 5606 N N . LYS B 1 141 ? -28.375 -5.531 12.625 1 95.19 141 LYS B N 1
ATOM 5607 C CA . LYS B 1 141 ? -29.078 -4.98 13.781 1 95.19 141 LYS B CA 1
ATOM 5608 C C . LYS B 1 141 ? -30.094 -3.922 13.352 1 95.19 141 LYS B C 1
ATOM 5610 O O . LYS B 1 141 ? -31.203 -3.871 13.883 1 95.19 141 LYS B O 1
ATOM 5615 N N . VAL B 1 142 ? -29.656 -3.113 12.398 1 94.06 142 VAL B N 1
ATOM 5616 C CA . VAL B 1 142 ? -30.547 -2.068 11.898 1 94.06 142 VAL B CA 1
ATOM 5617 C C . VAL B 1 142 ? -31.734 -2.703 11.18 1 94.06 142 VAL B C 1
ATOM 5619 O O . VAL B 1 142 ? -32.875 -2.311 11.398 1 94.06 142 VAL B O 1
ATOM 5622 N N . LEU B 1 143 ? -31.516 -3.734 10.352 1 94.5 143 LEU B N 1
ATOM 5623 C CA . LEU B 1 143 ? -32.562 -4.375 9.57 1 94.5 143 LEU B CA 1
ATOM 5624 C C . LEU B 1 143 ? -33.5 -5.188 10.469 1 94.5 143 LEU B C 1
ATOM 5626 O O . LEU B 1 143 ? -34.719 -5.234 10.234 1 94.5 143 LEU B O 1
ATOM 5630 N N . ASN B 1 144 ? -32.875 -5.836 11.453 1 94.12 144 ASN B N 1
ATOM 5631 C CA . ASN B 1 144 ? -33.656 -6.617 12.398 1 94.12 144 ASN B CA 1
ATOM 5632 C C . ASN B 1 144 ? -34.625 -5.738 13.188 1 94.12 144 ASN B C 1
ATOM 5634 O O . ASN B 1 144 ? -35.781 -6.105 13.391 1 94.12 144 ASN B O 1
ATOM 5638 N N . ALA B 1 145 ? -34.219 -4.598 13.555 1 92.5 145 ALA B N 1
ATOM 5639 C CA . ALA B 1 145 ? -35.031 -3.676 14.344 1 92.5 145 ALA B CA 1
ATOM 5640 C C . ALA B 1 145 ? -36.062 -2.975 13.477 1 92.5 145 ALA B C 1
ATOM 5642 O O . ALA B 1 145 ? -37.188 -2.705 13.922 1 92.5 145 ALA B O 1
ATOM 5643 N N . SER B 1 146 ? -35.75 -2.775 12.25 1 91.5 146 SER B N 1
ATOM 5644 C CA . SER B 1 146 ? -36.594 -1.908 11.43 1 91.5 146 SER B CA 1
ATOM 5645 C C . SER B 1 146 ? -37.531 -2.723 10.523 1 91.5 146 SER B C 1
ATOM 5647 O O . SER B 1 146 ? -38.625 -2.291 10.203 1 91.5 146 SER B O 1
ATOM 5649 N N . TYR B 1 147 ? -37 -3.922 10.07 1 90.44 147 TYR B N 1
ATOM 5650 C CA . TYR B 1 147 ? -37.781 -4.551 9 1 90.44 147 TYR B CA 1
ATOM 5651 C C . TYR B 1 147 ? -38.125 -5.996 9.352 1 90.44 147 TYR B C 1
ATOM 5653 O O . TYR B 1 147 ? -39.25 -6.422 9.203 1 90.44 147 TYR B O 1
ATOM 5661 N N . ASP B 1 148 ? -37.125 -6.781 9.688 1 92.06 148 ASP B N 1
ATOM 5662 C CA . ASP B 1 148 ? -37.312 -8.227 9.789 1 92.06 148 ASP B CA 1
ATOM 5663 C C . ASP B 1 148 ? -36.625 -8.789 11.031 1 92.06 148 ASP B C 1
ATOM 5665 O O . ASP B 1 148 ? -35.406 -9.047 11.023 1 92.06 148 ASP B O 1
ATOM 5669 N N . GLN B 1 149 ? -37.312 -9.203 11.953 1 91.19 149 GLN B N 1
ATOM 5670 C CA . GLN B 1 149 ? -36.781 -9.688 13.219 1 91.19 149 GLN B CA 1
ATOM 5671 C C . GLN B 1 149 ? -36.25 -11.117 13.078 1 91.19 149 GLN B C 1
ATOM 5673 O O . GLN B 1 149 ? -35.562 -11.609 13.961 1 91.19 149 GLN B O 1
ATOM 5678 N N . SER B 1 150 ? -36.5 -11.703 11.977 1 90.19 150 SER B N 1
ATOM 5679 C CA . SER B 1 150 ? -36.062 -13.07 11.758 1 90.19 150 SER B CA 1
ATOM 5680 C C . SER B 1 150 ? -34.594 -13.086 11.273 1 90.19 150 SER B C 1
ATOM 5682 O O . SER B 1 150 ? -33.969 -14.141 11.266 1 90.19 150 SER B O 1
ATOM 5684 N N . LEU B 1 151 ? -34.156 -11.961 10.891 1 92.19 151 LEU B N 1
ATOM 5685 C CA . LEU B 1 151 ? -32.781 -11.883 10.422 1 92.19 151 LEU B CA 1
ATOM 5686 C C . LEU B 1 151 ? -31.812 -12.062 11.586 1 92.19 151 LEU B C 1
ATOM 5688 O O . LEU B 1 151 ? -32.062 -11.57 12.688 1 92.19 151 LEU B O 1
ATOM 5692 N N . PRO B 1 152 ? -30.766 -12.805 11.359 1 91.69 152 PRO B N 1
ATOM 5693 C CA . PRO B 1 152 ? -29.75 -12.945 12.414 1 91.69 152 PRO B CA 1
ATOM 5694 C C . PRO B 1 152 ? -29.078 -11.625 12.766 1 91.69 152 PRO B C 1
ATOM 5696 O O . PRO B 1 152 ? -29.094 -10.688 11.969 1 91.69 152 PRO B O 1
ATOM 5699 N N . LEU B 1 153 ? -28.469 -11.547 13.914 1 91.38 153 LEU B N 1
ATOM 5700 C CA . LEU B 1 153 ? -27.828 -10.32 14.383 1 91.38 153 LEU B CA 1
ATOM 5701 C C . LEU B 1 153 ? -26.344 -10.344 14.078 1 91.38 153 LEU B C 1
ATOM 5703 O O . LEU B 1 153 ? -25.688 -9.297 14.094 1 91.38 153 LEU B O 1
ATOM 5707 N N . ASP B 1 154 ? -25.875 -11.555 13.773 1 91.81 154 ASP B N 1
ATOM 5708 C CA . ASP B 1 154 ? -24.453 -11.727 13.547 1 91.81 154 ASP B CA 1
ATOM 5709 C C . ASP B 1 154 ? -24.156 -12.125 12.102 1 91.81 154 ASP B C 1
ATOM 5711 O O . ASP B 1 154 ? -24.859 -12.977 11.539 1 91.81 154 ASP B O 1
ATOM 5715 N N . ALA B 1 155 ? -23.109 -11.492 11.594 1 91.38 155 ALA B N 1
ATOM 5716 C CA . ALA B 1 155 ? -22.719 -11.742 10.211 1 91.38 155 ALA B CA 1
ATOM 5717 C C . ALA B 1 155 ? -22.344 -13.203 10 1 91.38 155 ALA B C 1
ATOM 5719 O O . ALA B 1 155 ? -22.594 -13.773 8.945 1 91.38 155 ALA B O 1
ATOM 5720 N N . ARG B 1 156 ? -21.797 -13.961 11.047 1 87.25 156 ARG B N 1
ATOM 5721 C CA . ARG B 1 156 ? -21.328 -15.336 10.938 1 87.25 156 ARG B CA 1
ATOM 5722 C C . ARG B 1 156 ? -22.5 -16.297 10.758 1 87.25 156 ARG B C 1
ATOM 5724 O O . ARG B 1 156 ? -22.391 -17.281 10.016 1 87.25 156 ARG B O 1
ATOM 5731 N N . THR B 1 157 ? -23.484 -15.93 11.359 1 87.12 157 THR B N 1
ATOM 5732 C CA . THR B 1 157 ? -24.672 -16.766 11.25 1 87.12 157 THR B CA 1
ATOM 5733 C C . THR B 1 157 ? -25.312 -16.609 9.867 1 87.12 157 THR B C 1
ATOM 5735 O O . THR B 1 157 ? -25.766 -17.594 9.281 1 87.12 157 THR B O 1
ATOM 5738 N N . LEU B 1 158 ? -25.312 -15.398 9.398 1 89.06 158 LEU B N 1
ATOM 5739 C CA . LEU B 1 158 ? -25.891 -15.148 8.078 1 89.06 158 LEU B CA 1
ATOM 5740 C C . LEU B 1 158 ? -25.094 -15.891 7 1 89.06 158 LEU B C 1
ATOM 5742 O O . LEU B 1 158 ? -25.688 -16.5 6.102 1 89.06 158 LEU B O 1
ATOM 5746 N N . LEU B 1 159 ? -23.75 -15.836 7.148 1 87.44 159 LEU B N 1
ATOM 5747 C CA . LEU B 1 159 ? -22.875 -16.391 6.125 1 87.44 159 LEU B CA 1
ATOM 5748 C C . LEU B 1 159 ? -22.578 -17.859 6.398 1 87.44 159 LEU B C 1
ATOM 5750 O O . LEU B 1 159 ? -21.891 -18.516 5.621 1 87.44 159 LEU B O 1
ATOM 5754 N N . LYS B 1 160 ? -23.188 -18.406 7.438 1 78.94 160 LYS B N 1
ATOM 5755 C CA . LYS B 1 160 ? -23 -19.797 7.828 1 78.94 160 LYS B CA 1
ATOM 5756 C C . LYS B 1 160 ? -21.516 -20.172 7.859 1 78.94 160 LYS B C 1
ATOM 5758 O O . LYS B 1 160 ? -21.109 -21.172 7.285 1 78.94 160 LYS B O 1
ATOM 5763 N N . THR B 1 161 ? -20.922 -19.125 8.383 1 73.69 161 THR B N 1
ATOM 5764 C CA . THR B 1 161 ? -19.5 -19.375 8.508 1 73.69 161 THR B CA 1
ATOM 5765 C C . THR B 1 161 ? -19.219 -20.531 9.469 1 73.69 161 THR B C 1
ATOM 5767 O O . THR B 1 161 ? -19.828 -20.609 10.539 1 73.69 161 THR B O 1
ATOM 5770 N N . ASP B 1 162 ? -19.016 -21.609 8.977 1 58.03 162 ASP B N 1
ATOM 5771 C CA . ASP B 1 162 ? -18.734 -22.766 9.82 1 58.03 162 ASP B CA 1
ATOM 5772 C C . ASP B 1 162 ? -17.969 -22.359 11.078 1 58.03 162 ASP B C 1
ATOM 5774 O O . ASP B 1 162 ? -16.766 -22.125 11.023 1 58.03 162 ASP B O 1
ATOM 5778 N N . ILE B 1 163 ? -18.688 -21.422 11.93 1 54.38 163 ILE B N 1
ATOM 5779 C CA . ILE B 1 163 ? -18.078 -21.062 13.203 1 54.38 163 ILE B CA 1
ATOM 5780 C C . ILE B 1 163 ? -17.938 -22.312 14.07 1 54.38 163 ILE B C 1
ATOM 5782 O O . ILE B 1 163 ? -17.078 -22.375 14.953 1 54.38 163 ILE B O 1
ATOM 5786 N N . SER B 1 164 ? -19.406 -22.812 14.422 1 40 164 SER B N 1
ATOM 5787 C CA . SER B 1 164 ? -19.578 -23.781 15.5 1 40 164 SER B CA 1
ATOM 5788 C C . SER B 1 164 ? -18.344 -24.672 15.641 1 40 164 SER B C 1
ATOM 5790 O O . SER B 1 164 ? -18.031 -25.141 16.75 1 40 164 SER B O 1
ATOM 5792 N N . SER B 1 165 ? -18.5 -25.859 14.695 1 35.91 165 SER B N 1
ATOM 5793 C CA . SER B 1 165 ? -17.719 -27 15.148 1 35.91 165 SER B CA 1
ATOM 5794 C C . SER B 1 165 ? -16.312 -26.562 15.555 1 35.91 165 SER B C 1
ATOM 5796 O O . SER B 1 165 ? -15.766 -25.609 15.016 1 35.91 165 SER B O 1
ATOM 5798 N N . ASN B 1 166 ? -15.852 -26.875 16.719 1 37.84 166 ASN B N 1
ATOM 5799 C CA . ASN B 1 166 ? -14.555 -27.25 17.25 1 37.84 166 ASN B CA 1
ATOM 5800 C C . ASN B 1 166 ? -13.547 -27.531 16.141 1 37.84 166 ASN B C 1
ATOM 5802 O O . ASN B 1 166 ? -12.523 -28.172 16.375 1 37.84 166 ASN B O 1
ATOM 5806 N N . THR B 1 167 ? -14.07 -27.672 14.938 1 43.16 167 THR B N 1
ATOM 5807 C CA . THR B 1 167 ? -13.133 -28.188 13.945 1 43.16 167 THR B CA 1
ATOM 5808 C C . THR B 1 167 ? -12.203 -27.094 13.453 1 43.16 167 THR B C 1
ATOM 5810 O O . THR B 1 167 ? -12.609 -26.234 12.664 1 43.16 167 THR B O 1
ATOM 5813 N N . SER B 1 168 ? -11.602 -26.406 14.297 1 58.12 168 SER B N 1
ATOM 5814 C CA . SER B 1 168 ? -10.32 -25.75 14.102 1 58.12 168 SER B CA 1
ATOM 5815 C C . SER B 1 168 ? -9.758 -26.031 12.719 1 58.12 168 SER B C 1
ATOM 5817 O O . SER B 1 168 ? -9.711 -27.188 12.289 1 58.12 168 SER B O 1
ATOM 5819 N N . VAL B 1 169 ? -10.148 -24.984 11.742 1 69.75 169 VAL B N 1
ATOM 5820 C CA . VAL B 1 169 ? -9.398 -25.203 10.508 1 69.75 169 VAL B CA 1
ATOM 5821 C C . VAL B 1 169 ? -8.117 -25.969 10.805 1 69.75 169 VAL B C 1
ATOM 5823 O O . VAL B 1 169 ? -7.32 -25.562 11.656 1 69.75 169 VAL B O 1
ATOM 5826 N N . ASN B 1 170 ? -8.266 -27.219 10.508 1 81.31 170 ASN B N 1
ATOM 5827 C CA . ASN B 1 170 ? -7.062 -28.031 10.672 1 81.31 170 ASN B CA 1
ATOM 5828 C C . ASN B 1 170 ? -5.91 -27.516 9.812 1 81.31 170 ASN B C 1
ATOM 5830 O O . ASN B 1 170 ? -5.902 -27.703 8.602 1 81.31 170 ASN B O 1
ATOM 5834 N N . LEU B 1 171 ? -5.215 -26.734 10.492 1 91.88 171 LEU B N 1
ATOM 5835 C CA . LEU B 1 171 ? -4.035 -26.203 9.82 1 91.88 171 LEU B CA 1
ATOM 5836 C C . LEU B 1 171 ? -2.857 -27.172 9.953 1 91.88 171 LEU B C 1
ATOM 5838 O O . LEU B 1 171 ? -2.67 -27.781 11.008 1 91.88 171 LEU B O 1
ATOM 5842 N N . LYS B 1 172 ? -2.248 -27.422 8.906 1 95 172 LYS B N 1
ATOM 5843 C CA . LYS B 1 172 ? -1.023 -28.219 8.93 1 95 172 LYS B CA 1
ATOM 5844 C C . LYS B 1 172 ? 0.176 -27.359 9.336 1 95 172 LYS B C 1
ATOM 5846 O O . LYS B 1 172 ? 0.406 -26.297 8.781 1 95 172 LYS B O 1
ATOM 5851 N N . ASN B 1 173 ? 0.907 -27.859 10.266 1 94.56 173 ASN B N 1
ATOM 5852 C CA . ASN B 1 173 ? 2.135 -27.188 10.664 1 94.56 173 ASN B CA 1
ATOM 5853 C C . ASN B 1 173 ? 3.232 -27.359 9.617 1 94.56 173 ASN B C 1
ATOM 5855 O O . ASN B 1 173 ? 3.52 -28.469 9.188 1 94.56 173 ASN B O 1
ATOM 5859 N N . MET B 1 174 ? 3.672 -26.344 9.141 1 94.94 174 MET B N 1
ATOM 5860 C CA . MET B 1 174 ? 4.77 -26.297 8.18 1 94.94 174 MET B CA 1
ATOM 5861 C C . MET B 1 174 ? 5.762 -25.188 8.539 1 94.94 174 MET B C 1
ATOM 5863 O O . MET B 1 174 ? 5.438 -24.016 8.469 1 94.94 174 MET B O 1
ATOM 5867 N N . SER B 1 175 ? 6.891 -25.594 8.953 1 92 175 SER B N 1
ATOM 5868 C CA . SER B 1 175 ? 7.867 -24.641 9.461 1 92 175 SER B CA 1
ATOM 5869 C C . SER B 1 175 ? 8.227 -23.594 8.414 1 92 175 SER B C 1
ATOM 5871 O O . SER B 1 175 ? 8.508 -23.938 7.262 1 92 175 SER B O 1
ATOM 5873 N N . PRO B 1 176 ? 8.242 -22.359 8.867 1 92.81 176 PRO B N 1
ATOM 5874 C CA . PRO B 1 176 ? 7.922 -21.734 10.156 1 92.81 176 PRO B CA 1
ATOM 5875 C C . PRO B 1 176 ? 6.488 -21.219 10.227 1 92.81 176 PRO B C 1
ATOM 5877 O O . PRO B 1 176 ? 6.156 -20.422 11.109 1 92.81 176 PRO B O 1
ATOM 5880 N N . GLY B 1 177 ? 5.645 -21.766 9.406 1 95.75 177 GLY B N 1
ATOM 5881 C CA . GLY B 1 177 ? 4.277 -21.266 9.367 1 95.75 177 GLY B CA 1
ATOM 5882 C C . GLY B 1 177 ? 3.246 -22.391 9.32 1 95.75 177 GLY B C 1
ATOM 5883 O O . GLY B 1 177 ? 3.412 -23.422 9.977 1 95.75 177 GLY B O 1
ATOM 5884 N N . PHE B 1 178 ? 2.176 -22.047 8.703 1 97.44 178 PHE B N 1
ATOM 5885 C CA . PHE B 1 178 ? 1.057 -22.969 8.617 1 97.44 178 PHE B CA 1
ATOM 5886 C C . PHE B 1 178 ? 0.582 -23.109 7.176 1 97.44 178 PHE B C 1
ATOM 5888 O O . PHE B 1 178 ? 0.774 -22.203 6.363 1 97.44 178 PHE B O 1
ATOM 5895 N N . TYR B 1 179 ? 0.061 -24.297 6.914 1 97.88 179 TYR B N 1
ATOM 5896 C CA . TYR B 1 179 ? -0.386 -24.609 5.559 1 97.88 179 TYR B CA 1
ATOM 5897 C C . TYR B 1 179 ? -1.798 -25.172 5.566 1 97.88 179 TYR B C 1
ATOM 5899 O O . TYR B 1 179 ? -2.168 -25.922 6.484 1 97.88 179 TYR B O 1
ATOM 5907 N N . TYR B 1 180 ? -2.592 -24.781 4.625 1 97.81 180 TYR B N 1
ATOM 5908 C CA . TYR B 1 180 ? -3.912 -25.359 4.398 1 97.81 180 TYR B CA 1
ATOM 5909 C C . TYR B 1 180 ? -4.078 -25.781 2.945 1 97.81 180 TYR B C 1
ATOM 5911 O O . TYR B 1 180 ? -3.756 -25.031 2.027 1 97.81 180 TYR B O 1
ATOM 5919 N N . HIS B 1 181 ? -4.496 -26.969 2.736 1 97.62 181 HIS B N 1
ATOM 5920 C CA . HIS B 1 181 ? -4.707 -27.516 1.399 1 97.62 181 HIS B CA 1
ATOM 5921 C C . HIS B 1 181 ? -6.188 -27.516 1.031 1 97.62 181 HIS B C 1
ATOM 5923 O O . HIS B 1 181 ? -6.961 -28.312 1.556 1 97.62 181 HIS B O 1
ATOM 5929 N N . PHE B 1 182 ? -6.605 -26.641 0.166 1 96.69 182 PHE B N 1
ATOM 5930 C CA . PHE B 1 182 ? -7.984 -26.578 -0.299 1 96.69 182 PHE B CA 1
ATOM 5931 C C . PHE B 1 182 ? -8.312 -27.781 -1.173 1 96.69 182 PHE B C 1
ATOM 5933 O O . PHE B 1 182 ? -9.422 -28.328 -1.1 1 96.69 182 PHE B O 1
ATOM 5940 N N . GLY B 1 183 ? -7.363 -28.109 -2.02 1 97.25 183 GLY B N 1
ATOM 5941 C CA . GLY B 1 183 ? -7.551 -29.25 -2.904 1 97.25 183 GLY B CA 1
ATOM 5942 C C . GLY B 1 183 ? -7.785 -28.859 -4.348 1 97.25 183 GLY B C 1
ATOM 5943 O O . GLY B 1 183 ? -8.477 -27.875 -4.621 1 97.25 183 GLY B O 1
ATOM 5944 N N . VAL B 1 184 ? -7.207 -29.625 -5.227 1 97.5 184 VAL B N 1
ATOM 5945 C CA . VAL B 1 184 ? -7.379 -29.375 -6.652 1 97.5 184 VAL B CA 1
ATOM 5946 C C . VAL B 1 184 ? -8.781 -29.797 -7.082 1 97.5 184 VAL B C 1
ATOM 5948 O O . VAL B 1 184 ? -9.492 -29.047 -7.746 1 97.5 184 VAL B O 1
ATOM 5951 N N . SER B 1 185 ? -9.156 -30.969 -6.684 1 96.69 185 SER B N 1
ATOM 5952 C CA . SER B 1 185 ? -10.461 -31.5 -7.047 1 96.69 185 SER B CA 1
ATOM 5953 C C . SER B 1 185 ? -11.594 -30.609 -6.555 1 96.69 185 SER B C 1
ATOM 5955 O O . SER B 1 185 ? -12.492 -30.266 -7.32 1 96.69 185 SER B O 1
ATOM 5957 N N . ASN B 1 186 ? -11.453 -30.203 -5.301 1 94.69 186 ASN B N 1
ATOM 5958 C CA . ASN B 1 186 ? -12.461 -29.312 -4.723 1 94.69 186 ASN B CA 1
ATOM 5959 C C . ASN B 1 186 ? -12.523 -27.984 -5.473 1 94.69 186 ASN B C 1
ATOM 5961 O O . ASN B 1 186 ? -13.617 -27.453 -5.699 1 94.69 186 ASN B O 1
ATOM 5965 N N . GLY B 1 187 ? -11.352 -27.469 -5.812 1 94.88 187 GLY B N 1
ATOM 5966 C CA . GLY B 1 187 ? -11.312 -26.219 -6.562 1 94.88 187 GLY B CA 1
ATOM 5967 C C . GLY B 1 187 ? -12 -26.312 -7.91 1 94.88 187 GLY B C 1
ATOM 5968 O O . GLY B 1 187 ? -12.742 -25.406 -8.297 1 94.88 187 GLY B O 1
ATOM 5969 N N . ILE B 1 188 ? -11.812 -27.406 -8.586 1 94.38 188 ILE B N 1
ATOM 5970 C CA . ILE B 1 188 ? -12.414 -27.609 -9.898 1 94.38 188 ILE B CA 1
ATOM 5971 C C . ILE B 1 188 ? -13.93 -27.75 -9.758 1 94.38 188 ILE B C 1
ATOM 5973 O O . ILE B 1 188 ? -14.688 -27.078 -10.461 1 94.38 188 ILE B O 1
ATOM 5977 N N . LYS B 1 189 ? -14.406 -28.516 -8.82 1 91.81 189 LYS B N 1
ATOM 5978 C CA . LYS B 1 189 ? -15.828 -28.797 -8.641 1 91.81 189 LYS B CA 1
ATOM 5979 C C . LYS B 1 189 ? -16.578 -27.547 -8.18 1 91.81 189 LYS B C 1
ATOM 5981 O O . LYS B 1 189 ? -17.734 -27.344 -8.547 1 91.81 189 LYS B O 1
ATOM 5986 N N . ASN B 1 190 ? -15.875 -26.703 -7.418 1 91.88 190 ASN B N 1
ATOM 5987 C CA . ASN B 1 190 ? -16.516 -25.516 -6.867 1 91.88 190 ASN B CA 1
ATOM 5988 C C . ASN B 1 190 ? -16.656 -24.422 -7.922 1 91.88 190 ASN B C 1
ATOM 5990 O O . ASN B 1 190 ? -17.562 -23.594 -7.848 1 91.88 190 ASN B O 1
ATOM 5994 N N . HIS B 1 191 ? -15.812 -24.422 -8.93 1 92.69 191 HIS B N 1
ATOM 5995 C CA . HIS B 1 191 ? -15.75 -23.25 -9.789 1 92.69 191 HIS B CA 1
ATOM 5996 C C . HIS B 1 191 ? -16.172 -23.594 -11.219 1 92.69 191 HIS B C 1
ATOM 5998 O O . HIS B 1 191 ? -16.453 -22.688 -12.016 1 92.69 191 HIS B O 1
ATOM 6004 N N . TYR B 1 192 ? -16.25 -24.875 -11.5 1 88.56 192 TYR B N 1
ATOM 6005 C CA . TYR B 1 192 ? -16.516 -25.219 -12.891 1 88.56 192 TYR B CA 1
ATOM 6006 C C . TYR B 1 192 ? -17.625 -26.266 -12.992 1 88.56 192 TYR B C 1
ATOM 6008 O O . TYR B 1 192 ? -17.766 -27.109 -12.109 1 88.56 192 TYR B O 1
ATOM 6016 N N . ILE B 1 193 ? -18.438 -26.094 -14.047 1 85.75 193 ILE B N 1
ATOM 6017 C CA . ILE B 1 193 ? -19.406 -27.078 -14.484 1 85.75 193 ILE B CA 1
ATOM 6018 C C . ILE B 1 193 ? -19.156 -27.422 -15.953 1 85.75 193 ILE B C 1
ATOM 6020 O O . ILE B 1 193 ? -18.875 -26.531 -16.766 1 85.75 193 ILE B O 1
ATOM 6024 N N . ILE B 1 194 ? -19.234 -28.625 -16.266 1 81.5 194 ILE B N 1
ATOM 6025 C CA . ILE B 1 194 ? -18.906 -29.047 -17.625 1 81.5 194 ILE B CA 1
ATOM 6026 C C . ILE B 1 194 ? -20.188 -29.203 -18.438 1 81.5 194 ILE B C 1
ATOM 6028 O O . ILE B 1 194 ? -21.172 -29.75 -17.938 1 81.5 194 ILE B O 1
ATOM 6032 N N . GLU B 1 195 ? -20.031 -28.625 -19.594 1 79 195 GLU B N 1
ATOM 6033 C CA . GLU B 1 195 ? -21.156 -28.797 -20.516 1 79 195 GLU B CA 1
ATOM 6034 C C . GLU B 1 195 ? -21.125 -30.188 -21.156 1 79 195 GLU B C 1
ATOM 6036 O O . GLU B 1 195 ? -20.062 -30.75 -21.375 1 79 195 GLU B O 1
ATOM 6041 N N . ASN B 1 196 ? -22.219 -30.688 -21.562 1 71.75 196 ASN B N 1
ATOM 6042 C CA . ASN B 1 196 ? -22.406 -32.031 -22.109 1 71.75 196 ASN B CA 1
ATOM 6043 C C . ASN B 1 196 ? -21.625 -32.219 -23.406 1 71.75 196 ASN B C 1
ATOM 6045 O O . ASN B 1 196 ? -21.172 -33.312 -23.719 1 71.75 196 ASN B O 1
ATOM 6049 N N . SER B 1 197 ? -21.438 -31.141 -24.094 1 65.94 197 SER B N 1
ATOM 6050 C CA . SER B 1 197 ? -20.844 -31.234 -25.422 1 65.94 197 SER B CA 1
ATOM 6051 C C . SER B 1 197 ? -19.328 -31.469 -25.328 1 65.94 197 SER B C 1
ATOM 6053 O O . SER B 1 197 ? -18.703 -31.891 -26.297 1 65.94 197 SER B O 1
ATOM 6055 N N . HIS B 1 198 ? -18.75 -31.297 -24.281 1 66.44 198 HIS B N 1
ATOM 6056 C CA . HIS B 1 198 ? -17.297 -31.359 -24.188 1 66.44 198 HIS B CA 1
ATOM 6057 C C . HIS B 1 198 ? -16.859 -32.438 -23.203 1 66.44 198 HIS B C 1
ATOM 6059 O O . HIS B 1 198 ? -15.914 -32.219 -22.438 1 66.44 198 HIS B O 1
ATOM 6065 N N . ILE B 1 199 ? -17.5 -33.5 -23.266 1 66.75 199 ILE B N 1
ATOM 6066 C CA . ILE B 1 199 ? -17.281 -34.594 -22.312 1 66.75 199 ILE B CA 1
ATOM 6067 C C . ILE B 1 199 ? -15.969 -35.312 -22.625 1 66.75 199 ILE B C 1
ATOM 6069 O O . ILE B 1 199 ? -15.297 -35.812 -21.719 1 66.75 199 ILE B O 1
ATOM 6073 N N . ASN B 1 200 ? -15.438 -35.188 -23.875 1 76.69 200 ASN B N 1
ATOM 6074 C CA . ASN B 1 200 ? -14.297 -36.031 -24.219 1 76.69 200 ASN B CA 1
ATOM 6075 C C . ASN B 1 200 ? -12.977 -35.281 -24.109 1 76.69 200 ASN B C 1
ATOM 6077 O O . ASN B 1 200 ? -11.906 -35.875 -24.125 1 76.69 200 ASN B O 1
ATOM 6081 N N . GLU B 1 201 ? -12.984 -34.094 -23.891 1 84.88 201 GLU B N 1
ATOM 6082 C CA . GLU B 1 201 ? -11.742 -33.312 -23.812 1 84.88 201 GLU B CA 1
ATOM 6083 C C . GLU B 1 201 ? -11.195 -33.312 -22.391 1 84.88 201 GLU B C 1
ATOM 6085 O O . GLU B 1 201 ? -11.953 -33.188 -21.422 1 84.88 201 GLU B O 1
ATOM 6090 N N . PRO B 1 202 ? -9.898 -33.562 -22.297 1 91.75 202 PRO B N 1
ATOM 6091 C CA . PRO B 1 202 ? -9.312 -33.531 -20.953 1 91.75 202 PRO B CA 1
ATOM 6092 C C . PRO B 1 202 ? -9.281 -32.125 -20.344 1 91.75 202 PRO B C 1
ATOM 6094 O O . PRO B 1 202 ? -9.336 -31.141 -21.062 1 91.75 202 PRO B O 1
ATOM 6097 N N . ILE B 1 203 ? -9.211 -32.094 -19.047 1 92.81 203 ILE B N 1
ATOM 6098 C CA . ILE B 1 203 ? -9.078 -30.828 -18.312 1 92.81 203 ILE B CA 1
ATOM 6099 C C . ILE B 1 203 ? -7.602 -30.453 -18.203 1 92.81 203 ILE B C 1
ATOM 6101 O O . ILE B 1 203 ? -6.793 -31.234 -17.688 1 92.81 203 ILE B O 1
ATOM 6105 N N . LYS B 1 204 ? -7.277 -29.328 -18.734 1 95.25 204 LYS B N 1
ATOM 6106 C CA . LYS B 1 204 ? -5.898 -28.859 -18.688 1 95.25 204 LYS B CA 1
ATOM 6107 C C . LYS B 1 204 ? -5.719 -27.828 -17.578 1 95.25 204 LYS B C 1
ATOM 6109 O O . LYS B 1 204 ? -6.379 -26.781 -17.578 1 95.25 204 LYS B O 1
ATOM 6114 N N . LEU B 1 205 ? -4.785 -28.094 -16.688 1 97.25 205 LEU B N 1
ATOM 6115 C CA . LEU B 1 205 ? -4.57 -27.234 -15.531 1 97.25 205 LEU B CA 1
ATOM 6116 C C . LEU B 1 205 ? -3.342 -26.359 -15.734 1 97.25 205 LEU B C 1
ATOM 6118 O O . LEU B 1 205 ? -2.32 -26.812 -16.25 1 97.25 205 LEU B O 1
ATOM 6122 N N . VAL B 1 206 ? -3.461 -25.125 -15.422 1 98.12 206 VAL B N 1
ATOM 6123 C CA . VAL B 1 206 ? -2.344 -24.203 -15.312 1 98.12 206 VAL B CA 1
ATOM 6124 C C . VAL B 1 206 ? -2.141 -23.797 -13.859 1 98.12 206 VAL B C 1
ATOM 6126 O O . VAL B 1 206 ? -3.072 -23.328 -13.195 1 98.12 206 VAL B O 1
ATOM 6129 N N . VAL B 1 207 ? -0.936 -23.953 -13.359 1 98.5 207 VAL B N 1
ATOM 6130 C CA . VAL B 1 207 ? -0.675 -23.734 -11.945 1 98.5 207 VAL B CA 1
ATOM 6131 C C . VAL B 1 207 ? 0.271 -22.547 -11.758 1 98.5 207 VAL B C 1
ATOM 6133 O O . VAL B 1 207 ? 1.229 -22.391 -12.516 1 98.5 207 VAL B O 1
ATOM 6136 N N . GLY B 1 208 ? -0.055 -21.703 -10.812 1 98.19 208 GLY B N 1
ATOM 6137 C CA . GLY B 1 208 ? 0.792 -20.578 -10.453 1 98.19 208 GLY B CA 1
ATOM 6138 C C . GLY B 1 208 ? 1.184 -20.562 -8.984 1 98.19 208 GLY B C 1
ATOM 6139 O O . GLY B 1 208 ? 0.366 -20.891 -8.117 1 98.19 208 GLY B O 1
ATOM 6140 N N . ILE B 1 209 ? 2.467 -20.297 -8.695 1 97.88 209 ILE B N 1
ATOM 6141 C CA . ILE B 1 209 ? 2.984 -20.219 -7.332 1 97.88 209 ILE B CA 1
ATOM 6142 C C . ILE B 1 209 ? 3.783 -18.938 -7.145 1 97.88 209 ILE B C 1
ATOM 6144 O O . ILE B 1 209 ? 4.598 -18.578 -7.996 1 97.88 209 ILE B O 1
ATOM 6148 N N . ASP B 1 210 ? 3.512 -18.25 -6.043 1 95.38 210 ASP B N 1
ATOM 6149 C CA . ASP B 1 210 ? 4.238 -17.016 -5.758 1 95.38 210 ASP B CA 1
ATOM 6150 C C . ASP B 1 210 ? 4.066 -16.594 -4.301 1 95.38 210 ASP B C 1
ATOM 6152 O O . ASP B 1 210 ? 3.213 -17.141 -3.592 1 95.38 210 ASP B O 1
ATOM 6156 N N . GLY B 1 211 ? 4.988 -15.742 -3.902 1 96.12 211 GLY B N 1
ATOM 6157 C CA . GLY B 1 211 ? 4.852 -15.141 -2.586 1 96.12 211 GLY B CA 1
ATOM 6158 C C . GLY B 1 211 ? 4.059 -13.844 -2.604 1 96.12 211 GLY B C 1
ATOM 6159 O O . GLY B 1 211 ? 4.172 -13.055 -3.541 1 96.12 211 GLY B O 1
ATOM 6160 N N . LEU B 1 212 ? 3.246 -13.633 -1.515 1 96.12 212 LEU B N 1
ATOM 6161 C CA . LEU B 1 212 ? 2.414 -12.438 -1.398 1 96.12 212 LEU B CA 1
ATOM 6162 C C . LEU B 1 212 ? 2.58 -11.797 -0.027 1 96.12 212 LEU B C 1
ATOM 6164 O O . LEU B 1 212 ? 2.061 -12.297 0.97 1 96.12 212 LEU B O 1
ATOM 6168 N N . PRO B 1 213 ? 3.303 -10.695 0.057 1 94.44 213 PRO B N 1
ATOM 6169 C CA . PRO B 1 213 ? 3.34 -9.969 1.327 1 94.44 213 PRO B CA 1
ATOM 6170 C C . PRO B 1 213 ? 1.976 -9.406 1.726 1 94.44 213 PRO B C 1
ATOM 6172 O O . PRO B 1 213 ? 1.256 -8.867 0.883 1 94.44 213 PRO B O 1
ATOM 6175 N N . LEU B 1 214 ? 1.635 -9.508 2.928 1 93.19 214 LEU B N 1
ATOM 6176 C CA . LEU B 1 214 ? 0.29 -9.133 3.354 1 93.19 214 LEU B CA 1
ATOM 6177 C C . LEU B 1 214 ? 0.254 -7.691 3.842 1 93.19 214 LEU B C 1
ATOM 6179 O O . LEU B 1 214 ? -0.734 -6.984 3.631 1 93.19 214 LEU B O 1
ATOM 6183 N N . THR B 1 215 ? 1.261 -7.262 4.555 1 87.06 215 THR B N 1
ATOM 6184 C CA . THR B 1 215 ? 1.307 -5.898 5.066 1 87.06 215 THR B CA 1
ATOM 6185 C C . THR B 1 215 ? 2.684 -5.281 4.84 1 87.06 215 THR B C 1
ATOM 6187 O O . THR B 1 215 ? 3.658 -5.996 4.59 1 87.06 215 THR B O 1
ATOM 6190 N N . LYS B 1 216 ? 2.668 -4.031 4.922 1 81.62 216 LYS B N 1
ATOM 6191 C CA . LYS B 1 216 ? 3.936 -3.316 4.785 1 81.62 216 LYS B CA 1
ATOM 6192 C C . LYS B 1 216 ? 4.703 -3.311 6.105 1 81.62 216 LYS B C 1
ATOM 6194 O O . LYS B 1 216 ? 5.938 -3.268 6.109 1 81.62 216 LYS B O 1
ATOM 6199 N N . SER B 1 217 ? 4.016 -3.414 7.164 1 82.88 217 SER B N 1
ATOM 6200 C CA . SER B 1 217 ? 4.617 -3.188 8.469 1 82.88 217 SER B CA 1
ATOM 6201 C C . SER B 1 217 ? 5.004 -4.504 9.141 1 82.88 217 SER B C 1
ATOM 6203 O O . SER B 1 217 ? 5.441 -4.52 10.289 1 82.88 217 SER B O 1
ATOM 6205 N N . SER B 1 218 ? 4.801 -5.598 8.414 1 84.56 218 SER B N 1
ATOM 6206 C CA . SER B 1 218 ? 5.152 -6.891 8.984 1 84.56 218 SER B CA 1
ATOM 6207 C C . SER B 1 218 ? 5.738 -7.824 7.934 1 84.56 218 SER B C 1
ATOM 6209 O O . SER B 1 218 ? 5.645 -7.551 6.734 1 84.56 218 SER B O 1
ATOM 6211 N N . LYS B 1 219 ? 6.309 -8.883 8.398 1 89.31 219 LYS B N 1
ATOM 6212 C CA . LYS B 1 219 ? 6.891 -9.883 7.516 1 89.31 219 LYS B CA 1
ATOM 6213 C C . LYS B 1 219 ? 5.855 -10.938 7.117 1 89.31 219 LYS B C 1
ATOM 6215 O O . LYS B 1 219 ? 6.184 -11.914 6.438 1 89.31 219 LYS B O 1
ATOM 6220 N N . SER B 1 220 ? 4.633 -10.719 7.535 1 92.44 220 SER B N 1
ATOM 6221 C CA . SER B 1 220 ? 3.559 -11.656 7.246 1 92.44 220 SER B CA 1
ATOM 6222 C C . SER B 1 220 ? 3.369 -11.844 5.746 1 92.44 220 SER B C 1
ATOM 6224 O O . SER B 1 220 ? 3.225 -10.867 5.008 1 92.44 220 SER B O 1
ATOM 6226 N N . THR B 1 221 ? 3.471 -13.141 5.305 1 95.94 221 THR B N 1
ATOM 6227 C CA . THR B 1 221 ? 3.414 -13.406 3.871 1 95.94 221 THR B CA 1
ATOM 6228 C C . THR B 1 221 ? 2.592 -14.656 3.582 1 95.94 221 THR B C 1
ATOM 6230 O O . THR B 1 221 ? 2.576 -15.594 4.383 1 95.94 221 THR B O 1
ATOM 6233 N N . PHE B 1 222 ? 1.889 -14.656 2.473 1 97.81 222 PHE B N 1
ATOM 6234 C CA . PHE B 1 222 ? 1.229 -15.828 1.907 1 97.81 222 PHE B CA 1
ATOM 6235 C C . PHE B 1 222 ? 2.082 -16.453 0.81 1 97.81 222 PHE B C 1
ATOM 6237 O O . PHE B 1 222 ? 2.801 -15.742 0.098 1 97.81 222 PHE B O 1
ATOM 6244 N N . TRP B 1 223 ? 2.041 -17.734 0.695 1 98.19 223 TRP B N 1
ATOM 6245 C CA . TRP B 1 223 ? 2.553 -18.484 -0.442 1 98.19 223 TRP B CA 1
ATOM 6246 C C . TRP B 1 223 ? 1.467 -19.375 -1.036 1 98.19 223 TRP B C 1
ATOM 6248 O O . TRP B 1 223 ? 1.369 -20.562 -0.695 1 98.19 223 TRP B O 1
ATOM 6258 N N . PRO B 1 224 ? 0.736 -18.828 -1.935 1 98.31 224 PRO B N 1
ATOM 6259 C CA . PRO B 1 224 ? -0.39 -19.578 -2.494 1 98.31 224 PRO B CA 1
ATOM 6260 C C . PRO B 1 224 ? 0.02 -20.469 -3.666 1 98.31 224 PRO B C 1
ATOM 6262 O O . PRO B 1 224 ? 0.944 -20.125 -4.41 1 98.31 224 PRO B O 1
ATOM 6265 N N . ILE B 1 225 ? -0.566 -21.609 -3.773 1 98.69 225 ILE B N 1
ATOM 6266 C CA . ILE B 1 225 ? -0.625 -22.422 -4.977 1 98.69 225 ILE B CA 1
ATOM 6267 C C . ILE B 1 225 ? -1.97 -22.234 -5.672 1 98.69 225 ILE B C 1
ATOM 6269 O O . ILE B 1 225 ? -3.016 -22.594 -5.129 1 98.69 225 ILE B O 1
ATOM 6273 N N . LEU B 1 226 ? -1.911 -21.641 -6.824 1 98.62 226 LEU B N 1
ATOM 6274 C CA . LEU B 1 226 ? -3.129 -21.266 -7.535 1 98.62 226 LEU B CA 1
ATOM 6275 C C . LEU B 1 226 ? -3.277 -22.078 -8.82 1 98.62 226 LEU B C 1
ATOM 6277 O O . LEU B 1 226 ? -2.314 -22.688 -9.289 1 98.62 226 LEU B O 1
ATOM 6281 N N . CYS B 1 227 ? -4.504 -22.047 -9.32 1 98.38 227 CYS B N 1
ATOM 6282 C CA . CYS B 1 227 ? -4.754 -22.859 -10.508 1 98.38 227 CYS B CA 1
ATOM 6283 C C . CYS B 1 227 ? -5.945 -22.312 -11.289 1 98.38 227 CYS B C 1
ATOM 6285 O O . CYS B 1 227 ? -6.832 -21.672 -10.719 1 98.38 227 CYS B O 1
ATOM 6287 N N . TYR B 1 228 ? -5.91 -22.484 -12.602 1 97.44 228 TYR B N 1
ATOM 6288 C CA . TYR B 1 228 ? -7.102 -22.328 -13.43 1 97.44 228 TYR B CA 1
ATOM 6289 C C . TYR B 1 228 ? -7.133 -23.359 -14.547 1 97.44 228 TYR B C 1
ATOM 6291 O O . TYR B 1 228 ? -6.129 -24.031 -14.805 1 97.44 228 TYR B O 1
ATOM 6299 N N . ILE B 1 229 ? -8.281 -23.562 -15.125 1 95.19 229 ILE B N 1
ATOM 6300 C CA . ILE B 1 229 ? -8.477 -24.516 -16.219 1 95.19 229 ILE B CA 1
ATOM 6301 C C . ILE B 1 229 ? -8.461 -23.766 -17.547 1 95.19 229 ILE B C 1
ATOM 6303 O O . ILE B 1 229 ? -9.102 -22.719 -17.703 1 95.19 229 ILE B O 1
ATOM 6307 N N . ARG B 1 230 ? -7.762 -24.266 -18.469 1 92 230 ARG B N 1
ATOM 6308 C CA . ARG B 1 230 ? -7.742 -23.672 -19.797 1 92 230 ARG B CA 1
ATOM 6309 C C . ARG B 1 230 ? -9.109 -23.781 -20.469 1 92 230 ARG B C 1
ATOM 6311 O O . ARG B 1 230 ? -9.789 -24.812 -20.328 1 92 230 ARG B O 1
ATOM 6318 N N . PRO B 1 231 ? -9.484 -22.766 -21.172 1 90.19 231 PRO B N 1
ATOM 6319 C CA . PRO B 1 231 ? -8.867 -21.453 -21.453 1 90.19 231 PRO B CA 1
ATOM 6320 C C . PRO B 1 231 ? -9.359 -20.359 -20.516 1 90.19 231 PRO B C 1
ATOM 6322 O O . PRO B 1 231 ? -9.234 -19.172 -20.828 1 90.19 231 PRO B O 1
ATOM 6325 N N . TYR B 1 232 ? -9.922 -20.781 -19.406 1 91.75 232 TYR B N 1
ATOM 6326 C CA . TYR B 1 232 ? -10.594 -19.828 -18.531 1 91.75 232 TYR B CA 1
ATOM 6327 C C . TYR B 1 232 ? -9.617 -19.234 -17.516 1 91.75 232 TYR B C 1
ATOM 6329 O O . TYR B 1 232 ? -9.766 -19.438 -16.312 1 91.75 232 TYR B O 1
ATOM 6337 N N . SER B 1 233 ? -8.75 -18.375 -18 1 93.88 233 SER B N 1
ATOM 6338 C CA . SER B 1 233 ? -7.691 -17.797 -17.172 1 93.88 233 SER B CA 1
ATOM 6339 C C . SER B 1 233 ? -8.25 -16.797 -16.172 1 93.88 233 SER B C 1
ATOM 6341 O O . SER B 1 233 ? -7.574 -16.406 -15.227 1 93.88 233 SER B O 1
ATOM 6343 N N . HIS B 1 234 ? -9.492 -16.344 -16.328 1 91.44 234 HIS B N 1
ATOM 6344 C CA . HIS B 1 234 ? -10.094 -15.352 -15.453 1 91.44 234 HIS B CA 1
ATOM 6345 C C . HIS B 1 234 ? -10.672 -15.992 -14.203 1 91.44 234 HIS B C 1
ATOM 6347 O O . HIS B 1 234 ? -11.008 -15.297 -13.242 1 91.44 234 HIS B O 1
ATOM 6353 N N . ILE B 1 235 ? -10.789 -17.312 -14.18 1 94.5 235 ILE B N 1
ATOM 6354 C CA . ILE B 1 235 ? -11.312 -18.031 -13.016 1 94.5 235 ILE B CA 1
ATOM 6355 C C . ILE B 1 235 ? -10.188 -18.781 -12.312 1 94.5 235 ILE B C 1
ATOM 6357 O O . ILE B 1 235 ? -9.961 -19.969 -12.57 1 94.5 235 ILE B O 1
ATOM 6361 N N . VAL B 1 236 ? -9.555 -18.094 -11.477 1 97 236 VAL B N 1
ATOM 6362 C CA . VAL B 1 236 ? -8.445 -18.672 -10.719 1 97 236 VAL B CA 1
ATOM 6363 C C . VAL B 1 236 ? -8.93 -19.094 -9.328 1 97 236 VAL B C 1
ATOM 6365 O O . VAL B 1 236 ? -9.734 -18.391 -8.711 1 97 236 VAL B O 1
ATOM 6368 N N . PHE B 1 237 ? -8.516 -20.219 -8.852 1 96.94 237 PHE B N 1
ATOM 6369 C CA . PHE B 1 237 ? -8.875 -20.672 -7.516 1 96.94 237 PHE B CA 1
ATOM 6370 C C . PHE B 1 237 ? -7.652 -21.172 -6.762 1 96.94 237 PHE B C 1
ATOM 6372 O O . PHE B 1 237 ? -6.672 -21.609 -7.375 1 96.94 237 PHE B O 1
ATOM 6379 N N . PRO B 1 238 ? -7.672 -21.109 -5.449 1 97.75 238 PRO B N 1
ATOM 6380 C CA . PRO B 1 238 ? -6.543 -21.594 -4.648 1 97.75 238 PRO B CA 1
ATOM 6381 C C . PRO B 1 238 ? -6.59 -23.109 -4.414 1 97.75 238 PRO B C 1
ATOM 6383 O O . PRO B 1 238 ? -7.664 -23.656 -4.176 1 97.75 238 PRO B O 1
ATOM 6386 N N . ILE B 1 239 ? -5.441 -23.75 -4.496 1 98.19 239 ILE B N 1
ATOM 6387 C CA . ILE B 1 239 ? -5.266 -25.172 -4.199 1 98.19 239 ILE B CA 1
ATOM 6388 C C . ILE B 1 239 ? -4.68 -25.328 -2.797 1 98.19 239 ILE B C 1
ATOM 6390 O O . ILE B 1 239 ? -5.07 -26.234 -2.057 1 98.19 239 ILE B O 1
ATOM 6394 N N . GLY B 1 240 ? -3.756 -24.516 -2.557 1 98 240 GLY B N 1
ATOM 6395 C CA . GLY B 1 240 ? -3.088 -24.484 -1.265 1 98 240 GLY B CA 1
ATOM 6396 C C . GLY B 1 240 ? -2.631 -23.094 -0.868 1 98 240 GLY B C 1
ATOM 6397 O O . GLY B 1 240 ? -2.387 -22.25 -1.729 1 98 240 GLY B O 1
ATOM 6398 N N . LEU B 1 241 ? -2.523 -22.953 0.452 1 98.06 241 LEU B N 1
ATOM 6399 C CA . LEU B 1 241 ? -2.123 -21.641 0.958 1 98.06 241 LEU B CA 1
ATOM 6400 C C . LEU B 1 241 ? -1.257 -21.781 2.205 1 98.06 241 LEU B C 1
ATOM 6402 O O . LEU B 1 241 ? -1.677 -22.391 3.191 1 98.06 241 LEU B O 1
ATOM 6406 N N . TYR B 1 242 ? -0.059 -21.297 2.09 1 98.38 242 TYR B N 1
ATOM 6407 C CA . TYR B 1 242 ? 0.856 -21.219 3.225 1 98.38 242 TYR B CA 1
ATOM 6408 C C . TYR B 1 242 ? 0.903 -19.812 3.803 1 98.38 242 TYR B C 1
ATOM 6410 O O . TYR B 1 242 ? 0.854 -18.828 3.061 1 98.38 242 TYR B O 1
ATOM 6418 N N . TRP B 1 243 ? 0.982 -19.719 5.137 1 97.75 243 TRP B N 1
ATOM 6419 C CA . TRP B 1 243 ? 1.166 -18.438 5.805 1 97.75 243 TRP B CA 1
ATOM 6420 C C . TRP B 1 243 ? 2.305 -18.5 6.82 1 97.75 243 TRP B C 1
ATOM 6422 O O . TRP B 1 243 ? 2.4 -19.469 7.586 1 97.75 243 TRP B O 1
ATOM 6432 N N . GLY B 1 244 ? 3.127 -17.516 6.746 1 95.75 244 GLY B N 1
ATOM 6433 C CA . GLY B 1 244 ? 4.203 -17.359 7.715 1 95.75 244 GLY B CA 1
ATOM 6434 C C . GLY B 1 244 ? 4.922 -16.031 7.598 1 95.75 244 GLY B C 1
ATOM 6435 O O . GLY B 1 244 ? 4.578 -15.211 6.75 1 95.75 244 GLY B O 1
ATOM 6436 N N . ASN B 1 245 ? 5.871 -15.82 8.484 1 91.56 245 ASN B N 1
ATOM 6437 C CA . ASN B 1 245 ? 6.688 -14.609 8.422 1 91.56 245 ASN B CA 1
ATOM 6438 C C . ASN B 1 245 ? 7.84 -14.766 7.434 1 91.56 245 ASN B C 1
ATOM 6440 O O . ASN B 1 245 ? 8.516 -13.789 7.102 1 91.56 245 ASN B O 1
ATOM 6444 N N . GLU B 1 246 ? 8.023 -15.969 7.035 1 93 246 GLU B N 1
ATOM 6445 C CA . GLU B 1 246 ? 8.977 -16.328 5.996 1 93 246 GLU B CA 1
ATOM 6446 C C . GLU B 1 246 ? 8.414 -17.406 5.074 1 93 246 GLU B C 1
ATOM 6448 O O . GLU B 1 246 ? 7.367 -18 5.359 1 93 246 GLU B O 1
ATOM 6453 N N . LYS B 1 247 ? 9.047 -17.516 3.947 1 94.31 247 LYS B N 1
ATOM 6454 C CA . LYS B 1 247 ? 8.617 -18.594 3.061 1 94.31 247 LYS B CA 1
ATOM 6455 C C . LYS B 1 247 ? 8.844 -19.953 3.701 1 94.31 247 LYS B C 1
ATOM 6457 O O . LYS B 1 247 ? 9.68 -20.094 4.598 1 94.31 247 LYS B O 1
ATOM 6462 N N . PRO B 1 248 ? 8.086 -20.969 3.24 1 96.06 248 PRO B N 1
ATOM 6463 C CA . PRO B 1 248 ? 8.32 -22.312 3.793 1 96.06 248 PRO B CA 1
ATOM 6464 C C . PRO B 1 248 ? 9.781 -22.75 3.676 1 96.06 248 PRO B C 1
ATOM 6466 O O . PRO B 1 248 ? 10.438 -22.469 2.666 1 96.06 248 PRO B O 1
ATOM 6469 N N . GLN B 1 249 ? 10.219 -23.391 4.645 1 94.81 249 GLN B N 1
ATOM 6470 C CA . GLN B 1 249 ? 11.625 -23.766 4.699 1 94.81 249 GLN B CA 1
ATOM 6471 C C . GLN B 1 249 ? 11.945 -24.828 3.652 1 94.81 249 GLN B C 1
ATOM 6473 O O . GLN B 1 249 ? 12.984 -24.766 2.988 1 94.81 249 GLN B O 1
ATOM 6478 N N . GLU B 1 250 ? 11.086 -25.781 3.568 1 95.88 250 GLU B N 1
ATOM 6479 C CA . GLU B 1 250 ? 11.297 -26.875 2.627 1 95.88 250 GLU B CA 1
ATOM 6480 C C . GLU B 1 250 ? 10.219 -26.875 1.543 1 95.88 250 GLU B C 1
ATOM 6482 O O . GLU B 1 250 ? 9.047 -27.141 1.825 1 95.88 250 GLU B O 1
ATOM 6487 N N . SER B 1 251 ? 10.664 -26.719 0.298 1 96.81 251 SER B N 1
ATOM 6488 C CA . SER B 1 251 ? 9.727 -26.625 -0.819 1 96.81 251 SER B CA 1
ATOM 6489 C C . SER B 1 251 ? 8.984 -27.938 -1.021 1 96.81 251 SER B C 1
ATOM 6491 O O . SER B 1 251 ? 7.801 -27.953 -1.368 1 96.81 251 SER B O 1
ATOM 6493 N N . ASN B 1 252 ? 9.664 -29.094 -0.87 1 97.56 252 ASN B N 1
ATOM 6494 C CA . ASN B 1 252 ? 9.031 -30.391 -1.059 1 97.56 252 ASN B CA 1
ATOM 6495 C C . ASN B 1 252 ? 7.902 -30.625 -0.059 1 97.56 252 ASN B C 1
ATOM 6497 O O . ASN B 1 252 ? 6.867 -31.188 -0.404 1 97.56 252 ASN B O 1
ATOM 6501 N N . ASP B 1 253 ? 8.055 -30.141 1.166 1 97.06 253 ASP B N 1
ATOM 6502 C CA . ASP B 1 253 ? 6.98 -30.219 2.156 1 97.06 253 ASP B CA 1
ATOM 6503 C C . ASP B 1 253 ? 5.809 -29.328 1.769 1 97.06 253 ASP B C 1
ATOM 6505 O O . ASP B 1 253 ? 4.648 -29.719 1.904 1 97.06 253 ASP B O 1
ATOM 6509 N N . TYR B 1 254 ? 6.164 -28.266 1.294 1 97.62 254 TYR B N 1
ATOM 6510 C CA . TYR B 1 254 ? 5.195 -27.266 0.862 1 97.62 254 TYR B CA 1
ATOM 6511 C C . TYR B 1 254 ? 4.332 -27.797 -0.276 1 97.62 254 TYR B C 1
ATOM 6513 O O . TYR B 1 254 ? 3.117 -27.578 -0.297 1 97.62 254 TYR B O 1
ATOM 6521 N N . LEU B 1 255 ? 4.922 -28.578 -1.146 1 98.38 255 LEU B N 1
ATOM 6522 C CA . LEU B 1 255 ? 4.242 -29.047 -2.352 1 98.38 255 LEU B CA 1
ATOM 6523 C C . LEU B 1 255 ? 3.709 -30.469 -2.162 1 98.38 255 LEU B C 1
ATOM 6525 O O . LEU B 1 255 ? 3.047 -31 -3.051 1 98.38 255 LEU B O 1
ATOM 6529 N N . PHE B 1 256 ? 3.883 -31.031 -1.052 1 98.31 256 PHE B N 1
ATOM 6530 C CA . PHE B 1 256 ? 3.631 -32.438 -0.822 1 98.31 256 PHE B CA 1
ATOM 6531 C C . PHE B 1 256 ? 2.168 -32.781 -1.081 1 98.31 256 PHE B C 1
ATOM 6533 O O . PHE B 1 256 ? 1.862 -33.688 -1.855 1 98.31 256 PHE B O 1
ATOM 6540 N N . ASP B 1 257 ? 1.25 -32.094 -0.464 1 98 257 ASP B N 1
ATOM 6541 C CA . ASP B 1 257 ? -0.177 -32.375 -0.61 1 98 257 ASP B CA 1
ATOM 6542 C C . ASP B 1 257 ? -0.635 -32.125 -2.049 1 98 257 ASP B C 1
ATOM 6544 O O . ASP B 1 257 ? -1.455 -32.906 -2.574 1 98 257 ASP B O 1
ATOM 6548 N N . PHE B 1 258 ? -0.118 -31.172 -2.617 1 98.25 258 PHE B N 1
ATOM 6549 C CA . PHE B 1 258 ? -0.471 -30.844 -3.994 1 98.25 258 PHE B CA 1
ATOM 6550 C C . PHE B 1 258 ? -0.054 -31.953 -4.941 1 98.25 258 PHE B C 1
ATOM 6552 O O . PHE B 1 258 ? -0.86 -32.438 -5.746 1 98.25 258 PHE B O 1
ATOM 6559 N N . VAL B 1 259 ? 1.24 -32.375 -4.836 1 98.5 259 VAL B N 1
ATOM 6560 C CA . VAL B 1 259 ? 1.797 -33.375 -5.738 1 98.5 259 VAL B CA 1
ATOM 6561 C C . VAL B 1 259 ? 1.046 -34.688 -5.566 1 98.5 259 VAL B C 1
ATOM 6563 O O . VAL B 1 259 ? 0.718 -35.375 -6.551 1 98.5 259 VAL B O 1
ATOM 6566 N N . ASN B 1 260 ? 0.721 -35.062 -4.391 1 98.12 260 ASN B N 1
ATOM 6567 C CA . ASN B 1 260 ? -0.008 -36.312 -4.145 1 98.12 260 ASN B CA 1
ATOM 6568 C C . ASN B 1 260 ? -1.402 -36.281 -4.766 1 98.12 260 ASN B C 1
ATOM 6570 O O . ASN B 1 260 ? -1.833 -37.25 -5.395 1 98.12 260 ASN B O 1
ATOM 6574 N N . GLU B 1 261 ? -2.033 -35.156 -4.613 1 98.12 261 GLU B N 1
ATOM 6575 C CA . GLU B 1 261 ? -3.377 -35.031 -5.168 1 98.12 261 GLU B CA 1
ATOM 6576 C C . GLU B 1 261 ? -3.348 -35.031 -6.691 1 98.12 261 GLU B C 1
ATOM 6578 O O . GLU B 1 261 ? -4.164 -35.688 -7.344 1 98.12 261 GLU B O 1
ATOM 6583 N N . ILE B 1 262 ? -2.436 -34.312 -7.238 1 97.62 262 ILE B N 1
ATOM 6584 C CA . ILE B 1 262 ? -2.373 -34.188 -8.688 1 97.62 262 ILE B CA 1
ATOM 6585 C C . ILE B 1 262 ? -2.01 -35.531 -9.32 1 97.62 262 ILE B C 1
ATOM 6587 O O . ILE B 1 262 ? -2.488 -35.844 -10.406 1 97.62 262 ILE B O 1
ATOM 6591 N N . LYS B 1 263 ? -1.122 -36.281 -8.672 1 97.62 263 LYS B N 1
ATOM 6592 C CA . LYS B 1 263 ? -0.793 -37.625 -9.141 1 97.62 263 LYS B CA 1
ATOM 6593 C C . LYS B 1 263 ? -2.045 -38.5 -9.25 1 97.62 263 LYS B C 1
ATOM 6595 O O . LYS B 1 263 ? -2.258 -39.156 -10.258 1 97.62 263 LYS B O 1
ATOM 6600 N N . ASP B 1 264 ? -2.805 -38.406 -8.258 1 97.31 264 ASP B N 1
ATOM 6601 C CA . ASP B 1 264 ? -4.039 -39.188 -8.219 1 97.31 264 ASP B CA 1
ATOM 6602 C C . ASP B 1 264 ? -5.004 -38.75 -9.312 1 97.31 264 ASP B C 1
ATOM 6604 O O . ASP B 1 264 ? -5.609 -39.562 -10 1 97.31 264 ASP B O 1
ATOM 6608 N N . LEU B 1 265 ? -5.102 -37.5 -9.516 1 97.25 265 LEU B N 1
ATOM 6609 C CA . LEU B 1 265 ? -6.027 -36.938 -10.492 1 97.25 265 LEU B CA 1
ATOM 6610 C C . LEU B 1 265 ? -5.578 -37.281 -11.914 1 97.25 265 LEU B C 1
ATOM 6612 O O . LEU B 1 265 ? -6.406 -37.531 -12.781 1 97.25 265 LEU B O 1
ATOM 6616 N N . ILE B 1 266 ? -4.281 -37.25 -12.188 1 96.88 266 ILE B N 1
ATOM 6617 C CA . ILE B 1 266 ? -3.75 -37.562 -13.508 1 96.88 266 ILE B CA 1
ATOM 6618 C C . ILE B 1 266 ? -3.945 -39.031 -13.812 1 96.88 266 ILE B C 1
ATOM 6620 O O . ILE B 1 266 ? -4.328 -39.406 -14.93 1 96.88 266 ILE B O 1
ATOM 6624 N N . ASN B 1 267 ? -3.789 -39.906 -12.891 1 96.69 267 ASN B N 1
ATOM 6625 C CA . ASN B 1 267 ? -3.855 -41.344 -13.086 1 96.69 267 ASN B CA 1
ATOM 6626 C C . ASN B 1 267 ? -5.297 -41.844 -13.125 1 96.69 267 ASN B C 1
ATOM 6628 O O . ASN B 1 267 ? -5.629 -42.75 -13.898 1 96.69 267 ASN B O 1
ATOM 6632 N N . ASN B 1 268 ? -6.164 -41.25 -12.281 1 95.75 268 ASN B N 1
ATOM 6633 C CA . ASN B 1 268 ? -7.5 -41.812 -12.102 1 95.75 268 ASN B CA 1
ATOM 6634 C C . ASN B 1 268 ? -8.578 -40.875 -12.672 1 95.75 268 ASN B C 1
ATOM 6636 O O . ASN B 1 268 ? -9.727 -41.281 -12.836 1 95.75 268 ASN B O 1
ATOM 6640 N N . GLY B 1 269 ? -8.227 -39.688 -12.922 1 94.5 269 GLY B N 1
ATOM 6641 C CA . GLY B 1 269 ? -9.211 -38.75 -13.422 1 94.5 269 GLY B CA 1
ATOM 6642 C C . GLY B 1 269 ? -10.039 -38.094 -12.328 1 94.5 269 GLY B C 1
ATOM 6643 O O . GLY B 1 269 ? -9.805 -38.344 -11.141 1 94.5 269 GLY B O 1
ATOM 6644 N N . ILE B 1 270 ? -10.961 -37.219 -12.727 1 93.94 270 ILE B N 1
ATOM 6645 C CA . ILE B 1 270 ? -11.812 -36.5 -11.773 1 93.94 270 ILE B CA 1
ATOM 6646 C C . ILE B 1 270 ? -13.281 -36.688 -12.141 1 93.94 270 ILE B C 1
ATOM 6648 O O . ILE B 1 270 ? -13.633 -36.719 -13.32 1 93.94 270 ILE B O 1
ATOM 6652 N N . GLU B 1 271 ? -14.031 -36.938 -11.148 1 91.44 271 GLU B N 1
ATOM 6653 C CA . GLU B 1 271 ? -15.477 -37 -11.344 1 91.44 271 GLU B CA 1
ATOM 6654 C C . GLU B 1 271 ? -16.109 -35.625 -11.203 1 91.44 271 GLU B C 1
ATOM 6656 O O . GLU B 1 271 ? -16.031 -35 -10.141 1 91.44 271 GLU B O 1
ATOM 6661 N N . ILE B 1 272 ? -16.719 -35.125 -12.227 1 87.62 272 ILE B N 1
ATOM 6662 C CA . ILE B 1 272 ? -17.281 -33.781 -12.203 1 87.62 272 ILE B CA 1
ATOM 6663 C C . ILE B 1 272 ? -18.734 -33.812 -12.648 1 87.62 272 ILE B C 1
ATOM 6665 O O . ILE B 1 272 ? -19.125 -34.688 -13.453 1 87.62 272 ILE B O 1
ATOM 6669 N N . LYS B 1 273 ? -19.422 -32.906 -12.141 1 83.62 273 LYS B N 1
ATOM 6670 C CA . LYS B 1 273 ? -20.844 -32.781 -12.461 1 83.62 273 LYS B CA 1
ATOM 6671 C C . LYS B 1 273 ? -21.047 -32.094 -13.812 1 83.62 273 LYS B C 1
ATOM 6673 O O . LYS B 1 273 ? -20.375 -31.109 -14.125 1 83.62 273 LYS B O 1
ATOM 6678 N N . VAL B 1 274 ? -21.922 -32.688 -14.594 1 82.06 274 VAL B N 1
ATOM 6679 C CA . VAL B 1 274 ? -22.266 -32.094 -15.891 1 82.06 274 VAL B CA 1
ATOM 6680 C C . VAL B 1 274 ? -23.562 -31.328 -15.773 1 82.06 274 VAL B C 1
ATOM 6682 O O . VAL B 1 274 ? -24.297 -31.469 -14.797 1 82.06 274 VAL B O 1
ATOM 6685 N N . SER B 1 275 ? -23.734 -30.422 -16.719 1 80 275 SER B N 1
ATOM 6686 C CA . SER B 1 275 ? -24.906 -29.562 -16.719 1 80 275 SER B CA 1
ATOM 6687 C C . SER B 1 275 ? -26.188 -30.391 -16.656 1 80 275 SER B C 1
ATOM 6689 O O . SER B 1 275 ? -27.203 -29.938 -16.125 1 80 275 SER B O 1
ATOM 6691 N N . SER B 1 276 ? -26.141 -31.609 -17.125 1 78.56 276 SER B N 1
ATOM 6692 C CA . SER B 1 276 ? -27.328 -32.469 -17.125 1 78.56 276 SER B CA 1
ATOM 6693 C C . SER B 1 276 ? -27.547 -33.094 -15.758 1 78.56 276 SER B C 1
ATOM 6695 O O . SER B 1 276 ? -28.594 -33.688 -15.508 1 78.56 276 SER B O 1
ATOM 6697 N N . GLY B 1 277 ? -26.625 -32.906 -14.812 1 80.31 277 GLY B N 1
ATOM 6698 C CA . GLY B 1 277 ? -26.781 -33.438 -13.461 1 80.31 277 GLY B CA 1
ATOM 6699 C C . GLY B 1 277 ? -26.031 -34.719 -13.227 1 80.31 277 GLY B C 1
ATOM 6700 O O . GLY B 1 277 ? -25.922 -35.188 -12.094 1 80.31 277 GLY B O 1
ATOM 6701 N N . GLU B 1 278 ? -25.531 -35.281 -14.305 1 83.25 278 GLU B N 1
ATOM 6702 C CA . GLU B 1 278 ? -24.797 -36.531 -14.188 1 83.25 278 GLU B CA 1
ATOM 6703 C C . GLU B 1 278 ? -23.328 -36.281 -13.914 1 83.25 278 GLU B C 1
ATOM 6705 O O . GLU B 1 278 ? -22.828 -35.188 -14.133 1 83.25 278 GLU B O 1
ATOM 6710 N N . PHE B 1 279 ? -22.703 -37.281 -13.359 1 87.19 279 PHE B N 1
ATOM 6711 C CA . PHE B 1 279 ? -21.281 -37.188 -13.094 1 87.19 279 PHE B CA 1
ATOM 6712 C C . PHE B 1 279 ? -20.484 -37.938 -14.156 1 87.19 279 PHE B C 1
ATOM 6714 O O . PHE B 1 279 ? -20.859 -39.031 -14.562 1 87.19 279 PHE B O 1
ATOM 6721 N N . ILE B 1 280 ? -19.562 -37.344 -14.625 1 87.19 280 ILE B N 1
ATOM 6722 C CA . ILE B 1 280 ? -18.703 -37.969 -15.617 1 87.19 280 ILE B CA 1
ATOM 6723 C C . ILE B 1 280 ? -17.25 -37.906 -15.156 1 87.19 280 ILE B C 1
ATOM 6725 O O . ILE B 1 280 ? -16.859 -37 -14.43 1 87.19 280 ILE B O 1
ATOM 6729 N N . LYS B 1 281 ? -16.562 -38.906 -15.594 1 90.75 281 LYS B N 1
ATOM 6730 C CA . LYS B 1 281 ? -15.133 -38.938 -15.297 1 90.75 281 LYS B CA 1
ATOM 6731 C C . LYS B 1 281 ? -14.32 -38.281 -16.406 1 90.75 281 LYS B C 1
ATOM 6733 O O . LYS B 1 281 ? -14.484 -38.625 -17.578 1 90.75 281 LYS B O 1
ATOM 6738 N N . LYS B 1 282 ? -13.5 -37.406 -16.047 1 91.88 282 LYS B N 1
ATOM 6739 C CA . LYS B 1 282 ? -12.664 -36.688 -17.016 1 91.88 282 LYS B CA 1
ATOM 6740 C C . LYS B 1 282 ? -11.188 -36.875 -16.688 1 91.88 282 LYS B C 1
ATOM 6742 O O . LYS B 1 282 ? -10.812 -36.969 -15.516 1 91.88 282 LYS B O 1
ATOM 6747 N N . GLN B 1 283 ? -10.445 -36.844 -17.75 1 93.88 283 GLN B N 1
ATOM 6748 C CA . GLN B 1 283 ? -8.992 -36.875 -17.594 1 93.88 283 GLN B CA 1
ATOM 6749 C C . GLN B 1 283 ? -8.438 -35.5 -17.25 1 93.88 283 GLN B C 1
ATOM 6751 O O . GLN B 1 283 ? -8.938 -34.469 -17.734 1 93.88 283 GLN B O 1
ATOM 6756 N N . VAL B 1 284 ? -7.41 -35.531 -16.422 1 95.5 284 VAL B N 1
ATOM 6757 C CA . VAL B 1 284 ? -6.77 -34.281 -15.992 1 95.5 284 VAL B CA 1
ATOM 6758 C C . VAL B 1 284 ? -5.324 -34.25 -16.5 1 95.5 284 VAL B C 1
ATOM 6760 O O . VAL B 1 284 ? -4.605 -35.25 -16.406 1 95.5 284 VAL B O 1
ATOM 6763 N N . ILE B 1 285 ? -4.961 -33.156 -17.094 1 96 285 ILE B N 1
ATOM 6764 C CA . ILE B 1 285 ? -3.6 -32.938 -17.562 1 96 285 ILE B CA 1
ATOM 6765 C C . ILE B 1 285 ? -3.02 -31.672 -16.922 1 96 285 ILE B C 1
ATOM 6767 O O . ILE B 1 285 ? -3.68 -30.641 -16.875 1 96 285 ILE B O 1
ATOM 6771 N N . LEU B 1 286 ? -1.888 -31.844 -16.328 1 96.88 286 LEU B N 1
ATOM 6772 C CA . LEU B 1 286 ? -1.147 -30.672 -15.875 1 96.88 286 LEU B CA 1
ATOM 6773 C C . LEU B 1 286 ? -0.376 -30.047 -17.031 1 96.88 286 LEU B C 1
ATOM 6775 O O . LEU B 1 286 ? 0.586 -30.625 -17.531 1 96.88 286 LEU B O 1
ATOM 6779 N N . ASP B 1 287 ? -0.722 -28.859 -17.391 1 95.38 287 ASP B N 1
ATOM 6780 C CA . ASP B 1 287 ? -0.223 -28.266 -18.625 1 95.38 287 ASP B CA 1
ATOM 6781 C C . ASP B 1 287 ? 1.062 -27.484 -18.375 1 95.38 287 ASP B C 1
ATOM 6783 O O . ASP B 1 287 ? 2.109 -27.797 -18.938 1 95.38 287 ASP B O 1
ATOM 6787 N N . VAL B 1 288 ? 0.931 -26.5 -17.5 1 97.12 288 VAL B N 1
ATOM 6788 C CA . VAL B 1 288 ? 2.115 -25.672 -17.344 1 97.12 288 VAL B CA 1
ATOM 6789 C C . VAL B 1 288 ? 2.111 -25.016 -15.953 1 97.12 288 VAL B C 1
ATOM 6791 O O . VAL B 1 288 ? 1.047 -24.766 -15.383 1 97.12 288 VAL B O 1
ATOM 6794 N N . PHE B 1 289 ? 3.326 -24.812 -15.406 1 98 289 PHE B N 1
ATOM 6795 C CA . PHE B 1 289 ? 3.562 -24 -14.227 1 98 289 PHE B CA 1
ATOM 6796 C C . PHE B 1 289 ? 4 -22.578 -14.609 1 98 289 PHE B C 1
ATOM 6798 O O . PHE B 1 289 ? 4.914 -22.422 -15.422 1 98 289 PHE B O 1
ATOM 6805 N N . CYS B 1 290 ? 3.316 -21.641 -14.086 1 97.44 290 CYS B N 1
ATOM 6806 C CA . CYS B 1 290 ? 3.686 -20.234 -14.305 1 97.44 290 CYS B CA 1
ATOM 6807 C C . CYS B 1 290 ? 4.16 -19.594 -13.008 1 97.44 290 CYS B C 1
ATOM 6809 O O . CYS B 1 290 ? 3.371 -19.391 -12.086 1 97.44 290 CYS B O 1
ATOM 6811 N N . CYS B 1 291 ? 5.426 -19.281 -12.922 1 95 291 CYS B N 1
ATOM 6812 C CA . CYS B 1 291 ? 6.027 -18.656 -11.742 1 95 291 CYS B CA 1
ATOM 6813 C C . CYS B 1 291 ? 7.105 -17.656 -12.148 1 95 291 CYS B C 1
ATOM 6815 O O . CYS B 1 291 ? 7.66 -17.75 -13.25 1 95 291 CYS B O 1
ATOM 6817 N N . ASP B 1 292 ? 7.301 -16.75 -11.25 1 93.56 292 ASP B N 1
ATOM 6818 C CA . ASP B 1 292 ? 8.469 -15.906 -11.484 1 93.56 292 ASP B CA 1
ATOM 6819 C C . ASP B 1 292 ? 9.766 -16.672 -11.203 1 93.56 292 ASP B C 1
ATOM 6821 O O . ASP B 1 292 ? 9.727 -17.812 -10.742 1 93.56 292 ASP B O 1
ATOM 6825 N N . LEU B 1 293 ? 10.836 -16.109 -11.484 1 93.81 293 LEU B N 1
ATOM 6826 C CA . LEU B 1 293 ? 12.109 -16.828 -11.461 1 93.81 293 LEU B CA 1
ATOM 6827 C C . LEU B 1 293 ? 12.461 -17.234 -10.039 1 93.81 293 LEU B C 1
ATOM 6829 O O . LEU B 1 293 ? 12.805 -18.406 -9.797 1 93.81 293 LEU B O 1
ATOM 6833 N N . PRO B 1 294 ? 12.391 -16.359 -9.078 1 93.81 294 PRO B N 1
ATOM 6834 C CA . PRO B 1 294 ? 12.734 -16.781 -7.715 1 93.81 294 PRO B CA 1
ATOM 6835 C C . PRO B 1 294 ? 11.836 -17.922 -7.207 1 93.81 294 PRO B C 1
ATOM 6837 O O . PRO B 1 294 ? 12.32 -18.844 -6.555 1 93.81 294 PRO B O 1
ATOM 6840 N N . ALA B 1 295 ? 10.586 -17.828 -7.434 1 96 295 ALA B N 1
ATOM 6841 C CA . ALA B 1 295 ? 9.664 -18.875 -7.016 1 96 295 ALA B CA 1
ATOM 6842 C C . ALA B 1 295 ? 9.961 -20.188 -7.746 1 96 295 ALA B C 1
ATOM 6844 O O . ALA B 1 295 ? 9.914 -21.266 -7.145 1 96 295 ALA B O 1
ATOM 6845 N N . LYS B 1 296 ? 10.234 -20.109 -9.016 1 95.88 296 LYS B N 1
ATOM 6846 C CA . LYS B 1 296 ? 10.586 -21.281 -9.805 1 95.88 296 LYS B CA 1
ATOM 6847 C C . LYS B 1 296 ? 11.828 -21.969 -9.25 1 95.88 296 LYS B C 1
ATOM 6849 O O . LYS B 1 296 ? 11.836 -23.188 -9.062 1 95.88 296 LYS B O 1
ATOM 6854 N N . ASN B 1 297 ? 12.852 -21.141 -8.961 1 95.62 297 ASN B N 1
ATOM 6855 C CA . ASN B 1 297 ? 14.086 -21.688 -8.406 1 95.62 297 ASN B CA 1
ATOM 6856 C C . ASN B 1 297 ? 13.844 -22.359 -7.055 1 95.62 297 ASN B C 1
ATOM 6858 O O . ASN B 1 297 ? 14.445 -23.391 -6.754 1 95.62 297 ASN B O 1
ATOM 6862 N N . TYR B 1 298 ? 13.008 -21.781 -6.332 1 96.38 298 TYR B N 1
ATOM 6863 C CA . TYR B 1 298 ? 12.688 -22.297 -5.004 1 96.38 298 TYR B CA 1
ATOM 6864 C C . TYR B 1 298 ? 12.023 -23.672 -5.102 1 96.38 298 TYR B C 1
ATOM 6866 O O . TYR B 1 298 ? 12.445 -24.625 -4.434 1 96.38 298 TYR B O 1
ATOM 6874 N N . ILE B 1 299 ? 11.023 -23.828 -5.977 1 97.25 299 ILE B N 1
ATOM 6875 C CA . ILE B 1 299 ? 10.234 -25.047 -6.004 1 97.25 299 ILE B CA 1
ATOM 6876 C C . ILE B 1 299 ? 10.992 -26.141 -6.773 1 97.25 299 ILE B C 1
ATOM 6878 O O . ILE B 1 299 ? 10.805 -27.328 -6.52 1 97.25 299 ILE B O 1
ATOM 6882 N N . LEU B 1 300 ? 11.852 -25.75 -7.73 1 96.81 300 LEU B N 1
ATOM 6883 C CA . LEU B 1 300 ? 12.617 -26.719 -8.508 1 96.81 300 LEU B CA 1
ATOM 6884 C C . LEU B 1 300 ? 13.953 -27.016 -7.836 1 96.81 300 LEU B C 1
ATOM 6886 O O . LEU B 1 300 ? 14.672 -27.922 -8.266 1 96.81 300 LEU B O 1
ATOM 6890 N N . LYS B 1 301 ? 14.281 -26.266 -6.75 1 96.56 301 LYS B N 1
ATOM 6891 C CA . LYS B 1 301 ? 15.531 -26.422 -6.012 1 96.56 301 LYS B CA 1
ATOM 6892 C C . LYS B 1 301 ? 16.734 -26.234 -6.93 1 96.56 301 LYS B C 1
ATOM 6894 O O . LYS B 1 301 ? 17.625 -27.094 -6.984 1 96.56 301 LYS B O 1
ATOM 6899 N N . THR B 1 302 ? 16.75 -25.156 -7.656 1 96.06 302 THR B N 1
ATOM 6900 C CA . THR B 1 302 ? 17.828 -24.766 -8.562 1 96.06 302 THR B CA 1
ATOM 6901 C C . THR B 1 302 ? 18.438 -23.438 -8.133 1 96.06 302 THR B C 1
ATOM 6903 O O . THR B 1 302 ? 17.906 -22.75 -7.262 1 96.06 302 THR B O 1
ATOM 6906 N N . LYS B 1 303 ? 19.5 -23.078 -8.742 1 93.19 303 LYS B N 1
ATOM 6907 C CA . LYS B 1 303 ? 20.219 -21.859 -8.391 1 93.19 303 LYS B CA 1
ATOM 6908 C C . LYS B 1 303 ? 19.453 -20.609 -8.836 1 93.19 303 LYS B C 1
ATOM 6910 O O . LYS B 1 303 ? 18.719 -20.656 -9.828 1 93.19 303 LYS B O 1
ATOM 6915 N N . GLY B 1 304 ? 19.734 -19.578 -8.148 1 90.12 304 GLY B N 1
ATOM 6916 C CA . GLY B 1 304 ? 19.031 -18.312 -8.375 1 90.12 304 GLY B CA 1
ATOM 6917 C C . GLY B 1 304 ? 19.5 -17.594 -9.625 1 90.12 304 GLY B C 1
ATOM 6918 O O . GLY B 1 304 ? 20.422 -18.031 -10.297 1 90.12 304 GLY B O 1
ATOM 6919 N N . HIS B 1 305 ? 18.875 -16.5 -9.867 1 83.69 305 HIS B N 1
ATOM 6920 C CA . HIS B 1 305 ? 19.016 -15.766 -11.125 1 83.69 305 HIS B CA 1
ATOM 6921 C C . HIS B 1 305 ? 20.406 -15.125 -11.227 1 83.69 305 HIS B C 1
ATOM 6923 O O . HIS B 1 305 ? 20.844 -14.773 -12.32 1 83.69 305 HIS B O 1
ATOM 6929 N N . ASN B 1 306 ? 21.094 -14.977 -10.148 1 87.56 306 ASN B N 1
ATOM 6930 C CA . ASN B 1 306 ? 22.406 -14.336 -10.195 1 87.56 306 ASN B CA 1
ATOM 6931 C C . ASN B 1 306 ? 23.531 -15.359 -10.117 1 87.56 306 ASN B C 1
ATOM 6933 O O . ASN B 1 306 ? 24.703 -14.992 -10.039 1 87.56 306 ASN B O 1
ATOM 6937 N N . ALA B 1 307 ? 23.219 -16.578 -10.258 1 91.56 307 ALA B N 1
ATOM 6938 C CA . ALA B 1 307 ? 24.234 -17.641 -10.18 1 91.56 307 ALA B CA 1
ATOM 6939 C C . ALA B 1 307 ? 24.875 -17.875 -11.539 1 91.56 307 ALA B C 1
ATOM 6941 O O . ALA B 1 307 ? 24.344 -17.453 -12.57 1 91.56 307 ALA B O 1
ATOM 6942 N N . TYR B 1 308 ? 25.984 -18.562 -11.57 1 93.12 308 TYR B N 1
ATOM 6943 C CA . TYR B 1 308 ? 26.719 -18.844 -12.789 1 93.12 308 TYR B CA 1
ATOM 6944 C C . TYR B 1 308 ? 25.969 -19.812 -13.688 1 93.12 308 TYR B C 1
ATOM 6946 O O . TYR B 1 308 ? 26.047 -19.719 -14.914 1 93.12 308 TYR B O 1
ATOM 6954 N N . PHE B 1 309 ? 25.312 -20.703 -13.102 1 92.88 309 PHE B N 1
ATOM 6955 C CA . PHE B 1 309 ? 24.516 -21.703 -13.828 1 92.88 309 PHE B CA 1
ATOM 6956 C C . PHE B 1 309 ? 23.031 -21.547 -13.508 1 92.88 309 PHE B C 1
ATOM 6958 O O . PHE B 1 309 ? 22.422 -22.453 -12.938 1 92.88 309 PHE B O 1
ATOM 6965 N N . SER B 1 310 ? 22.453 -20.453 -14.031 1 92.06 310 SER B N 1
ATOM 6966 C CA . SER B 1 310 ? 21.125 -20.094 -13.539 1 92.06 310 SER B CA 1
ATOM 6967 C C . SER B 1 310 ? 20.062 -20.344 -14.602 1 92.06 310 SER B C 1
ATOM 6969 O O . SER B 1 310 ? 18.875 -20.422 -14.289 1 92.06 310 SER B O 1
ATOM 6971 N N . CYS B 1 311 ? 20.438 -20.594 -15.875 1 93.5 311 CYS B N 1
ATOM 6972 C CA . CYS B 1 311 ? 19.438 -20.703 -16.922 1 93.5 311 CYS B CA 1
ATOM 6973 C C . CYS B 1 311 ? 18.719 -22.047 -16.844 1 93.5 311 CYS B C 1
ATOM 6975 O O . CYS B 1 311 ? 19.359 -23.094 -16.734 1 93.5 311 CYS B O 1
ATOM 6977 N N . SER B 1 312 ? 17.453 -22.062 -16.938 1 93.44 312 SER B N 1
ATOM 6978 C CA . SER B 1 312 ? 16.656 -23.281 -16.797 1 93.44 312 SER B CA 1
ATOM 6979 C C . SER B 1 312 ? 16.547 -24.016 -18.125 1 93.44 312 SER B C 1
ATOM 6981 O O . SER B 1 312 ? 16.094 -25.156 -18.172 1 93.44 312 SER B O 1
ATOM 6983 N N . ARG B 1 313 ? 17.016 -23.422 -19.25 1 94.81 313 ARG B N 1
ATOM 6984 C CA . ARG B 1 313 ? 16.766 -23.984 -20.578 1 94.81 313 ARG B CA 1
ATOM 6985 C C . ARG B 1 313 ? 18.062 -24.516 -21.188 1 94.81 313 ARG B C 1
ATOM 6987 O O . ARG B 1 313 ? 18.016 -25.344 -22.109 1 94.81 313 ARG B O 1
ATOM 6994 N N . CYS B 1 314 ? 19.141 -24 -20.781 1 94.62 314 CYS B N 1
ATOM 6995 C CA . CYS B 1 314 ? 20.406 -24.438 -21.359 1 94.62 314 CYS B CA 1
ATOM 6996 C C . CYS B 1 314 ? 21.5 -24.5 -20.312 1 94.62 314 CYS B C 1
ATOM 6998 O O . CYS B 1 314 ? 21.281 -24.125 -19.156 1 94.62 314 CYS B O 1
ATOM 7000 N N . CYS B 1 315 ? 22.656 -24.953 -20.672 1 94.12 315 CYS B N 1
ATOM 7001 C CA . CYS B 1 315 ? 23.75 -25.203 -19.719 1 94.12 315 CYS B CA 1
ATOM 7002 C C . CYS B 1 315 ? 24.781 -24.078 -19.781 1 94.12 315 CYS B C 1
ATOM 7004 O O . CYS B 1 315 ? 25.953 -24.312 -19.531 1 94.12 315 CYS B O 1
ATOM 7006 N N . ILE B 1 316 ? 24.344 -22.922 -20.062 1 93.5 316 ILE B N 1
ATOM 7007 C CA . ILE B 1 316 ? 25.266 -21.797 -20.172 1 93.5 316 ILE B CA 1
ATOM 7008 C C . ILE B 1 316 ? 25.922 -21.516 -18.828 1 93.5 316 ILE B C 1
ATOM 7010 O O . ILE B 1 316 ? 25.266 -21.641 -17.781 1 93.5 316 ILE B O 1
ATOM 7014 N N . GLU B 1 317 ? 27.172 -21.172 -18.859 1 93.44 317 GLU B N 1
ATOM 7015 C CA . GLU B 1 317 ? 27.891 -20.672 -17.688 1 93.44 317 GLU B CA 1
ATOM 7016 C C . GLU B 1 317 ? 28.062 -19.156 -17.734 1 93.44 317 GLU B C 1
ATOM 7018 O O . GLU B 1 317 ? 28.594 -18.625 -18.703 1 93.44 317 GLU B O 1
ATOM 7023 N N . GLY B 1 318 ? 27.578 -18.547 -16.688 1 92.44 318 GLY B N 1
ATOM 7024 C CA . GLY B 1 318 ? 27.688 -17.094 -16.609 1 92.44 318 GLY B CA 1
ATOM 7025 C C . GLY B 1 318 ? 29.109 -16.594 -16.469 1 92.44 318 GLY B C 1
ATOM 7026 O O . GLY B 1 318 ? 30 -17.344 -16.078 1 92.44 318 GLY B O 1
ATOM 7027 N N . GLU B 1 319 ? 29.297 -15.32 -16.906 1 92 319 GLU B N 1
ATOM 7028 C CA . GLU B 1 319 ? 30.578 -14.633 -16.766 1 92 319 GLU B CA 1
ATOM 7029 C C . GLU B 1 319 ? 30.438 -13.406 -15.859 1 92 319 GLU B C 1
ATOM 7031 O O . GLU B 1 319 ? 29.438 -12.688 -15.914 1 92 319 GLU B O 1
ATOM 7036 N N . TYR B 1 320 ? 31.375 -13.312 -15.016 1 91.81 320 TYR B N 1
ATOM 7037 C CA . TYR B 1 320 ? 31.375 -12.164 -14.117 1 91.81 320 TYR B CA 1
ATOM 7038 C C . TYR B 1 320 ? 31.984 -10.945 -14.797 1 91.81 320 TYR B C 1
ATOM 7040 O O . TYR B 1 320 ? 33.188 -10.922 -15.078 1 91.81 320 TYR B O 1
ATOM 7048 N N . VAL B 1 321 ? 31.188 -9.984 -15.133 1 88.44 321 VAL B N 1
ATOM 7049 C CA . VAL B 1 321 ? 31.609 -8.781 -15.828 1 88.44 321 VAL B CA 1
ATOM 7050 C C . VAL B 1 321 ? 31.094 -7.547 -15.094 1 88.44 321 VAL B C 1
ATOM 7052 O O . VAL B 1 321 ? 29.891 -7.449 -14.812 1 88.44 321 VAL B O 1
ATOM 7055 N N . CYS B 1 322 ? 31.922 -6.531 -14.727 1 85.69 322 CYS B N 1
ATOM 7056 C CA . CYS B 1 322 ? 31.547 -5.266 -14.102 1 85.69 322 CYS B CA 1
ATOM 7057 C C . CYS B 1 322 ? 30.688 -5.504 -12.867 1 85.69 322 CYS B C 1
ATOM 7059 O O . CYS B 1 322 ? 29.609 -4.91 -12.734 1 85.69 322 CYS B O 1
ATOM 7061 N N . ARG B 1 323 ? 30.984 -6.438 -12.117 1 85.88 323 ARG B N 1
ATOM 7062 C CA . ARG B 1 323 ? 30.391 -6.727 -10.812 1 85.88 323 ARG B CA 1
ATOM 7063 C C . ARG B 1 323 ? 29.016 -7.363 -10.969 1 85.88 323 ARG B C 1
ATOM 7065 O O . ARG B 1 323 ? 28.141 -7.191 -10.117 1 85.88 323 ARG B O 1
ATOM 7072 N N . ARG B 1 324 ? 28.844 -7.941 -12.117 1 89.94 324 ARG B N 1
ATOM 7073 C CA . ARG B 1 324 ? 27.594 -8.648 -12.359 1 89.94 324 ARG B CA 1
ATOM 7074 C C . ARG B 1 324 ? 27.828 -9.938 -13.141 1 89.94 324 ARG B C 1
ATOM 7076 O O . ARG B 1 324 ? 28.812 -10.047 -13.883 1 89.94 324 ARG B O 1
ATOM 7083 N N . VAL B 1 325 ? 27.031 -10.891 -12.938 1 92.06 325 VAL B N 1
ATOM 7084 C CA . VAL B 1 325 ? 27.094 -12.125 -13.711 1 92.06 325 VAL B CA 1
ATOM 7085 C C . VAL B 1 325 ? 26.281 -11.969 -15 1 92.06 325 VAL B C 1
ATOM 7087 O O . VAL B 1 325 ? 25.094 -11.617 -14.953 1 92.06 325 VAL B O 1
ATOM 7090 N N . CYS B 1 326 ? 26.906 -12.141 -16.141 1 92.25 326 CYS B N 1
ATOM 7091 C CA . CYS B 1 326 ? 26.281 -11.984 -17.453 1 92.25 326 CYS B CA 1
ATOM 7092 C C . CYS B 1 326 ? 26.297 -13.297 -18.219 1 92.25 326 CYS B C 1
ATOM 7094 O O . CYS B 1 326 ? 27.094 -14.18 -17.922 1 92.25 326 CYS B O 1
ATOM 7096 N N . TYR B 1 327 ? 25.422 -13.461 -19.203 1 92.44 327 TYR B N 1
ATOM 7097 C CA . TYR B 1 327 ? 25.266 -14.672 -19.984 1 92.44 327 TYR B CA 1
ATOM 7098 C C . TYR B 1 327 ? 25.312 -14.367 -21.484 1 92.44 327 TYR B C 1
ATOM 7100 O O . TYR B 1 327 ? 24.297 -14.492 -22.172 1 92.44 327 TYR B O 1
ATOM 7108 N N . PRO B 1 328 ? 26.438 -14.133 -22.078 1 88.38 328 PRO B N 1
ATOM 7109 C CA . PRO B 1 328 ? 26.547 -13.648 -23.453 1 88.38 328 PRO B CA 1
ATOM 7110 C C . PRO B 1 328 ? 26.484 -14.781 -24.484 1 88.38 328 PRO B C 1
ATOM 7112 O O . PRO B 1 328 ? 26.156 -14.539 -25.641 1 88.38 328 PRO B O 1
ATOM 7115 N N . ASP B 1 329 ? 26.688 -16.016 -24.094 1 87.62 329 ASP B N 1
ATOM 7116 C CA . ASP B 1 329 ? 26.75 -17.109 -25.078 1 87.62 329 ASP B CA 1
ATOM 7117 C C . ASP B 1 329 ? 25.359 -17.469 -25.578 1 87.62 329 ASP B C 1
ATOM 7119 O O . ASP B 1 329 ? 24.391 -17.469 -24.797 1 87.62 329 ASP B O 1
ATOM 7123 N N . ILE B 1 330 ? 25.156 -17.641 -26.859 1 83.5 330 ILE B N 1
ATOM 7124 C CA . ILE B 1 330 ? 23.844 -17.906 -27.453 1 83.5 330 ILE B CA 1
ATOM 7125 C C . ILE B 1 330 ? 23.734 -19.375 -27.828 1 83.5 330 ILE B C 1
ATOM 7127 O O . ILE B 1 330 ? 22.641 -19.953 -27.844 1 83.5 330 ILE B O 1
ATOM 7131 N N . ASP B 1 331 ? 24.75 -20.141 -28.125 1 85.12 331 ASP B N 1
ATOM 7132 C CA . ASP B 1 331 ? 24.641 -21.484 -28.672 1 85.12 331 ASP B CA 1
ATOM 7133 C C . ASP B 1 331 ? 25.094 -22.531 -27.656 1 85.12 331 ASP B C 1
ATOM 7135 O O . ASP B 1 331 ? 26.016 -23.297 -27.906 1 85.12 331 ASP B O 1
ATOM 7139 N N . CYS B 1 332 ? 24.344 -22.516 -26.594 1 90.44 332 CYS B N 1
ATOM 7140 C CA . CYS B 1 332 ? 24.656 -23.484 -25.562 1 90.44 332 CYS B CA 1
ATOM 7141 C C . CYS B 1 332 ? 23.719 -24.688 -25.625 1 90.44 332 CYS B C 1
ATOM 7143 O O . CYS B 1 332 ? 22.594 -24.562 -26.109 1 90.44 332 CYS B O 1
ATOM 7145 N N . PRO B 1 333 ? 24.266 -25.828 -25.234 1 93.38 333 PRO B N 1
ATOM 7146 C CA . PRO B 1 333 ? 23.422 -27.016 -25.25 1 93.38 333 PRO B CA 1
ATOM 7147 C C . PRO B 1 333 ? 22.156 -26.844 -24.391 1 93.38 333 PRO B C 1
ATOM 7149 O O . PRO B 1 333 ? 22.234 -26.312 -23.281 1 93.38 333 PRO B O 1
ATOM 7152 N N . LYS B 1 334 ? 21.109 -27.312 -24.922 1 94.56 334 LYS B N 1
ATOM 7153 C CA . LYS B 1 334 ? 19.828 -27.203 -24.234 1 94.56 334 LYS B CA 1
ATOM 7154 C C . LYS B 1 334 ? 19.703 -28.25 -23.125 1 94.56 334 LYS B C 1
ATOM 7156 O O . LYS B 1 334 ? 20.25 -29.344 -23.25 1 94.56 334 LYS B O 1
ATOM 7161 N N . ARG B 1 335 ? 19.016 -27.875 -22.156 1 94.44 335 ARG B N 1
ATOM 7162 C CA . ARG B 1 335 ? 18.719 -28.812 -21.094 1 94.44 335 ARG B CA 1
ATOM 7163 C C . ARG B 1 335 ? 17.562 -29.734 -21.484 1 94.44 335 ARG B C 1
ATOM 7165 O O . ARG B 1 335 ? 16.656 -29.328 -22.203 1 94.44 335 ARG B O 1
ATOM 7172 N N . THR B 1 336 ? 17.688 -30.984 -21.031 1 95 336 THR B N 1
ATOM 7173 C CA . THR B 1 336 ? 16.609 -31.953 -21.219 1 95 336 THR B CA 1
ATOM 7174 C C . THR B 1 336 ? 16.094 -32.438 -19.859 1 95 336 THR B C 1
ATOM 7176 O O . THR B 1 336 ? 16.75 -32.25 -18.844 1 95 336 THR B O 1
ATOM 7179 N N . HIS B 1 337 ? 14.875 -33 -19.938 1 96.19 337 HIS B N 1
ATOM 7180 C CA . HIS B 1 337 ? 14.312 -33.594 -18.719 1 96.19 337 HIS B CA 1
ATOM 7181 C C . HIS B 1 337 ? 15.258 -34.625 -18.109 1 96.19 337 HIS B C 1
ATOM 7183 O O . HIS B 1 337 ? 15.492 -34.594 -16.891 1 96.19 337 HIS B O 1
ATOM 7189 N N . GLU B 1 338 ? 15.852 -35.406 -18.922 1 95.5 338 GLU B N 1
ATOM 7190 C CA . GLU B 1 338 ? 16.75 -36.469 -18.469 1 95.5 338 GLU B CA 1
ATOM 7191 C C . GLU B 1 338 ? 18.016 -35.875 -17.828 1 95.5 338 GLU B C 1
ATOM 7193 O O . GLU B 1 338 ? 18.469 -36.344 -16.781 1 95.5 338 GLU B O 1
ATOM 7198 N N . SER B 1 339 ? 18.453 -34.875 -18.5 1 94.75 339 SER B N 1
ATOM 7199 C CA . SER B 1 339 ? 19.641 -34.25 -17.953 1 94.75 339 SER B CA 1
ATOM 7200 C C . SER B 1 339 ? 19.344 -33.625 -16.594 1 94.75 339 SER B C 1
ATOM 7202 O O . SER B 1 339 ? 20.219 -33.562 -15.719 1 94.75 339 SER B O 1
ATOM 7204 N N . PHE B 1 340 ? 18.156 -33.094 -16.438 1 95.56 340 PHE B N 1
ATOM 7205 C CA . PHE B 1 340 ? 17.75 -32.469 -15.172 1 95.56 340 PHE B CA 1
ATOM 7206 C C . PHE B 1 340 ? 17.656 -33.531 -14.07 1 95.56 340 PHE B C 1
ATOM 7208 O O . PHE B 1 340 ? 18.203 -33.344 -12.984 1 95.56 340 PHE B O 1
ATOM 7215 N N . ILE B 1 341 ? 17.031 -34.656 -14.336 1 94.94 341 ILE B N 1
ATOM 7216 C CA . ILE B 1 341 ? 16.797 -35.719 -13.344 1 94.94 341 ILE B CA 1
ATOM 7217 C C . ILE B 1 341 ? 18.125 -36.344 -12.945 1 94.94 341 ILE B C 1
ATOM 7219 O O . ILE B 1 341 ? 18.312 -36.719 -11.781 1 94.94 341 ILE B O 1
ATOM 7223 N N . ASN B 1 342 ? 19.016 -36.406 -13.875 1 94.12 342 ASN B N 1
ATOM 7224 C CA . ASN B 1 342 ? 20.297 -37.062 -13.625 1 94.12 342 ASN B CA 1
ATOM 7225 C C . ASN B 1 342 ? 21.328 -36.062 -13.078 1 94.12 342 ASN B C 1
ATOM 7227 O O . ASN B 1 342 ? 22.469 -36.438 -12.797 1 94.12 342 ASN B O 1
ATOM 7231 N N . LYS B 1 343 ? 20.938 -34.875 -12.938 1 94.06 343 LYS B N 1
ATOM 7232 C CA . LYS B 1 343 ? 21.828 -33.812 -12.43 1 94.06 343 LYS B CA 1
ATOM 7233 C C . LYS B 1 343 ? 23.125 -33.75 -13.242 1 94.06 343 LYS B C 1
ATOM 7235 O O . LYS B 1 343 ? 24.219 -33.75 -12.672 1 94.06 343 LYS B O 1
ATOM 7240 N N . HIS B 1 344 ? 23.031 -33.812 -14.539 1 91.88 344 HIS B N 1
ATOM 7241 C CA . HIS B 1 344 ? 24.203 -33.75 -15.398 1 91.88 344 HIS B CA 1
ATOM 7242 C C . HIS B 1 344 ? 25.047 -32.5 -15.109 1 91.88 344 HIS B C 1
ATOM 7244 O O . HIS B 1 344 ? 26.266 -32.562 -15.148 1 91.88 344 HIS B O 1
ATOM 7250 N N . GLN B 1 345 ? 24.344 -31.375 -14.836 1 93.12 345 GLN B N 1
ATOM 7251 C CA . GLN B 1 345 ? 25.016 -30.172 -14.344 1 93.12 345 GLN B CA 1
ATOM 7252 C C . GLN B 1 345 ? 24.688 -29.938 -12.875 1 93.12 345 GLN B C 1
ATOM 7254 O O . GLN B 1 345 ? 23.766 -29.188 -12.547 1 93.12 345 GLN B O 1
ATOM 7259 N N . GLU B 1 346 ? 25.5 -30.422 -12.062 1 92.75 346 GLU B N 1
ATOM 7260 C CA . GLU B 1 346 ? 25.266 -30.391 -10.617 1 92.75 346 GLU B CA 1
ATOM 7261 C C . GLU B 1 346 ? 25.25 -28.953 -10.086 1 92.75 346 GLU B C 1
ATOM 7263 O O . GLU B 1 346 ? 24.547 -28.656 -9.125 1 92.75 346 GLU B O 1
ATOM 7268 N N . GLU B 1 347 ? 25.984 -28.109 -10.734 1 93.38 347 GLU B N 1
ATOM 7269 C CA . GLU B 1 347 ? 26.109 -26.734 -10.273 1 93.38 347 GLU B CA 1
ATOM 7270 C C . GLU B 1 347 ? 24.797 -25.969 -10.422 1 93.38 347 GLU B C 1
ATOM 7272 O O . GLU B 1 347 ? 24.609 -24.922 -9.812 1 93.38 347 GLU B O 1
ATOM 7277 N N . TYR B 1 348 ? 24.016 -26.516 -11.258 1 94.81 348 TYR B N 1
ATOM 7278 C CA . TYR B 1 348 ? 22.719 -25.891 -11.5 1 94.81 348 TYR B CA 1
ATOM 7279 C C . TYR B 1 348 ? 21.766 -26.188 -10.359 1 94.81 348 TYR B C 1
ATOM 7281 O O . TYR B 1 348 ? 20.844 -25.391 -10.086 1 94.81 348 TYR B O 1
ATOM 7289 N N . HIS B 1 349 ? 21.922 -27.219 -9.641 1 95.62 349 HIS B N 1
ATOM 7290 C CA . HIS B 1 349 ? 21 -27.688 -8.617 1 95.62 349 HIS B CA 1
ATOM 7291 C C . HIS B 1 349 ? 21.438 -27.234 -7.23 1 95.62 349 HIS B C 1
ATOM 7293 O O . HIS B 1 349 ? 22.609 -26.938 -7.008 1 95.62 349 HIS B O 1
ATOM 7299 N N . VAL B 1 350 ? 20.438 -27.016 -6.41 1 93.62 350 VAL B N 1
ATOM 7300 C CA . VAL B 1 350 ? 20.672 -26.656 -5.016 1 93.62 350 VAL B CA 1
ATOM 7301 C C . VAL B 1 350 ? 20.328 -27.844 -4.109 1 93.62 350 VAL B C 1
ATOM 7303 O O . VAL B 1 350 ? 19.219 -28.375 -4.172 1 93.62 350 VAL B O 1
ATOM 7306 N N . GLY B 1 351 ? 21.219 -28.234 -3.312 1 86.81 351 GLY B N 1
ATOM 7307 C CA . GLY B 1 351 ? 20.984 -29.297 -2.359 1 86.81 351 GLY B CA 1
ATOM 7308 C C . GLY B 1 351 ? 21.094 -30.688 -2.977 1 86.81 351 GLY B C 1
ATOM 7309 O O . GLY B 1 351 ? 21.328 -30.812 -4.18 1 86.81 351 GLY B O 1
ATOM 7310 N N . GLU B 1 352 ? 20.859 -31.688 -2.139 1 89.06 352 GLU B N 1
ATOM 7311 C CA . GLU B 1 352 ? 21 -33.062 -2.551 1 89.06 352 GLU B CA 1
ATOM 7312 C C . GLU B 1 352 ? 19.641 -33.656 -2.949 1 89.06 352 GLU B C 1
ATOM 7314 O O . GLU B 1 352 ? 19.578 -34.531 -3.814 1 89.06 352 GLU B O 1
ATOM 7319 N N . VAL B 1 353 ? 18.672 -33.125 -2.41 1 93.19 353 VAL B N 1
ATOM 7320 C CA . VAL B 1 353 ? 17.344 -33.656 -2.648 1 93.19 353 VAL B CA 1
ATOM 7321 C C . VAL B 1 353 ? 16.703 -32.938 -3.842 1 93.19 353 VAL B C 1
ATOM 7323 O O . VAL B 1 353 ? 16.797 -31.719 -3.969 1 93.19 353 VAL B O 1
ATOM 7326 N N . MET B 1 354 ? 16.125 -33.719 -4.75 1 95.25 354 MET B N 1
ATOM 7327 C CA . MET B 1 354 ? 15.469 -33.188 -5.934 1 95.25 354 MET B CA 1
ATOM 7328 C C . MET B 1 354 ? 14.062 -32.688 -5.598 1 95.25 354 MET B C 1
ATOM 7330 O O . MET B 1 354 ? 13.508 -33.031 -4.551 1 95.25 354 MET B O 1
ATOM 7334 N N . SER B 1 355 ? 13.531 -31.891 -6.469 1 97.19 355 SER B N 1
ATOM 7335 C CA . SER B 1 355 ? 12.172 -31.375 -6.312 1 97.19 355 SER B CA 1
ATOM 7336 C C . SER B 1 355 ? 11.148 -32.5 -6.391 1 97.19 355 SER B C 1
ATOM 7338 O O . SER B 1 355 ? 11.273 -33.406 -7.215 1 97.19 355 SER B O 1
ATOM 7340 N N . ILE B 1 356 ? 10.164 -32.469 -5.57 1 97.75 356 ILE B N 1
ATOM 7341 C CA . ILE B 1 356 ? 9.109 -33.469 -5.512 1 97.75 356 ILE B CA 1
ATOM 7342 C C . ILE B 1 356 ? 8.273 -33.406 -6.785 1 97.75 356 ILE B C 1
ATOM 7344 O O . ILE B 1 356 ? 7.52 -34.344 -7.086 1 97.75 356 ILE B O 1
ATOM 7348 N N . LEU B 1 357 ? 8.453 -32.438 -7.59 1 97.75 357 LEU B N 1
ATOM 7349 C CA . LEU B 1 357 ? 7.648 -32.219 -8.789 1 97.75 357 LEU B CA 1
ATOM 7350 C C . LEU B 1 357 ? 8.008 -33.25 -9.859 1 97.75 357 LEU B C 1
ATOM 7352 O O . LEU B 1 357 ? 7.223 -33.5 -10.781 1 97.75 357 LEU B O 1
ATOM 7356 N N . ILE B 1 358 ? 9.148 -33.844 -9.789 1 96.38 358 ILE B N 1
ATOM 7357 C CA . ILE B 1 358 ? 9.609 -34.812 -10.773 1 96.38 358 ILE B CA 1
ATOM 7358 C C . ILE B 1 358 ? 8.75 -36.094 -10.68 1 96.38 358 ILE B C 1
ATOM 7360 O O . ILE B 1 358 ? 8.734 -36.906 -11.602 1 96.38 358 ILE B O 1
ATOM 7364 N N . ASP B 1 359 ? 8.047 -36.219 -9.57 1 96.19 359 ASP B N 1
ATOM 7365 C CA . ASP B 1 359 ? 7.246 -37.406 -9.328 1 96.19 359 ASP B CA 1
ATOM 7366 C C . ASP B 1 359 ? 5.902 -37.312 -10.047 1 96.19 359 ASP B C 1
ATOM 7368 O O . ASP B 1 359 ? 5.152 -38.312 -10.094 1 96.19 359 ASP B O 1
ATOM 7372 N N . ILE B 1 360 ? 5.594 -36.188 -10.57 1 97.38 360 ILE B N 1
ATOM 7373 C CA . ILE B 1 360 ? 4.328 -36.062 -11.281 1 97.38 360 ILE B CA 1
ATOM 7374 C C . ILE B 1 360 ? 4.367 -36.844 -12.586 1 97.38 360 ILE B C 1
ATOM 7376 O O . ILE B 1 360 ? 5.281 -36.688 -13.391 1 97.38 360 ILE B O 1
ATOM 7380 N N . PRO B 1 361 ? 3.363 -37.656 -12.789 1 96.25 361 PRO B N 1
ATOM 7381 C CA . PRO B 1 361 ? 3.375 -38.5 -13.992 1 96.25 361 PRO B CA 1
ATOM 7382 C C . PRO B 1 361 ? 3.324 -37.688 -15.281 1 96.25 361 PRO B C 1
ATOM 7384 O O . PRO B 1 361 ? 2.506 -36.781 -15.398 1 96.25 361 PRO B O 1
ATOM 7387 N N . GLY B 1 362 ? 4.238 -38.031 -16.203 1 92.38 362 GLY B N 1
ATOM 7388 C CA . GLY B 1 362 ? 4.219 -37.438 -17.531 1 92.38 362 GLY B CA 1
ATOM 7389 C C . GLY B 1 362 ? 4.82 -36.062 -17.578 1 92.38 362 GLY B C 1
ATOM 7390 O O . GLY B 1 362 ? 4.805 -35.406 -18.625 1 92.38 362 GLY B O 1
ATOM 7391 N N . ILE B 1 363 ? 5.383 -35.625 -16.5 1 95.19 363 ILE B N 1
ATOM 7392 C CA . ILE B 1 363 ? 5.883 -34.25 -16.453 1 95.19 363 ILE B CA 1
ATOM 7393 C C . ILE B 1 363 ? 7.23 -34.156 -17.172 1 95.19 363 ILE B C 1
ATOM 7395 O O . ILE B 1 363 ? 8.039 -35.094 -17.094 1 95.19 363 ILE B O 1
ATOM 7399 N N . ASN B 1 364 ? 7.402 -33.156 -18 1 96.19 364 ASN B N 1
ATOM 7400 C CA . ASN B 1 364 ? 8.688 -32.656 -18.484 1 96.19 364 ASN B CA 1
ATOM 7401 C C . ASN B 1 364 ? 9.094 -31.359 -17.797 1 96.19 364 ASN B C 1
ATOM 7403 O O . ASN B 1 364 ? 8.555 -30.297 -18.109 1 96.19 364 ASN B O 1
ATOM 7407 N N . ILE B 1 365 ? 10.016 -31.469 -16.906 1 95.38 365 ILE B N 1
ATOM 7408 C CA . ILE B 1 365 ? 10.344 -30.375 -16.016 1 95.38 365 ILE B CA 1
ATOM 7409 C C . ILE B 1 365 ? 10.805 -29.156 -16.812 1 95.38 365 ILE B C 1
ATOM 7411 O O . ILE B 1 365 ? 10.594 -28.016 -16.406 1 95.38 365 ILE B O 1
ATOM 7415 N N . ILE B 1 366 ? 11.383 -29.312 -17.953 1 94.38 366 ILE B N 1
ATOM 7416 C CA . ILE B 1 366 ? 11.898 -28.203 -18.75 1 94.38 366 ILE B CA 1
ATOM 7417 C C . ILE B 1 366 ? 10.75 -27.547 -19.516 1 94.38 366 ILE B C 1
ATOM 7419 O O . ILE B 1 366 ? 10.617 -26.312 -19.5 1 94.38 366 ILE B O 1
ATOM 7423 N N . ASN B 1 367 ? 9.875 -28.359 -20 1 94.12 367 ASN B N 1
ATOM 7424 C CA . ASN B 1 367 ? 8.812 -27.844 -20.859 1 94.12 367 ASN B CA 1
ATOM 7425 C C . ASN B 1 367 ? 7.582 -27.438 -20.062 1 94.12 367 ASN B C 1
ATOM 7427 O O . ASN B 1 367 ? 6.727 -26.703 -20.547 1 94.12 367 ASN B O 1
ATOM 7431 N N . SER B 1 368 ? 7.461 -27.922 -18.875 1 96.06 368 SER B N 1
ATOM 7432 C CA . SER B 1 368 ? 6.258 -27.688 -18.078 1 96.06 368 SER B CA 1
ATOM 7433 C C . SER B 1 368 ? 6.375 -26.391 -17.281 1 96.06 368 SER B C 1
ATOM 7435 O O . SER B 1 368 ? 5.441 -26.016 -16.562 1 96.06 368 SER B O 1
ATOM 7437 N N . PHE B 1 369 ? 7.484 -25.75 -17.359 1 96.81 369 PHE B N 1
ATOM 7438 C CA . PHE B 1 369 ? 7.672 -24.469 -16.703 1 96.81 369 PHE B CA 1
ATOM 7439 C C . PHE B 1 369 ? 7.926 -23.359 -17.719 1 96.81 369 PHE B C 1
ATOM 7441 O O . PHE B 1 369 ? 8.914 -23.406 -18.453 1 96.81 369 PHE B O 1
ATOM 7448 N N . SER B 1 370 ? 7.082 -22.453 -17.781 1 96.12 370 SER B N 1
ATOM 7449 C CA . SER B 1 370 ? 7.219 -21.375 -18.75 1 96.12 370 SER B CA 1
ATOM 7450 C C . SER B 1 370 ? 8.219 -20.328 -18.281 1 96.12 370 SER B C 1
ATOM 7452 O O . SER B 1 370 ? 8.523 -20.25 -17.078 1 96.12 370 SER B O 1
ATOM 7454 N N . LEU B 1 371 ? 8.805 -19.609 -19.281 1 93.5 371 LEU B N 1
ATOM 7455 C CA . LEU B 1 371 ? 9.539 -18.375 -19 1 93.5 371 LEU B CA 1
ATOM 7456 C C . LEU B 1 371 ? 8.578 -17.219 -18.797 1 93.5 371 LEU B C 1
ATOM 7458 O O . LEU B 1 371 ? 7.887 -16.812 -19.75 1 93.5 371 LEU B O 1
ATOM 7462 N N . ASP B 1 372 ? 8.164 -16.922 -17.688 1 90.62 372 ASP B N 1
ATOM 7463 C CA . ASP B 1 372 ? 7.109 -15.977 -17.328 1 90.62 372 ASP B CA 1
ATOM 7464 C C . ASP B 1 372 ? 7.215 -14.695 -18.156 1 90.62 372 ASP B C 1
ATOM 7466 O O . ASP B 1 372 ? 8.078 -13.852 -17.891 1 90.62 372 ASP B O 1
ATOM 7470 N N . TYR B 1 373 ? 6.312 -14.539 -19.031 1 94 373 TYR B N 1
ATOM 7471 C CA . TYR B 1 373 ? 6.207 -13.398 -19.938 1 94 373 TYR B CA 1
ATOM 7472 C C . TYR B 1 373 ? 6.121 -12.094 -19.156 1 94 373 TYR B C 1
ATOM 7474 O O . TYR B 1 373 ? 6.797 -11.117 -19.5 1 94 373 TYR B O 1
ATOM 7482 N N . LEU B 1 374 ? 5.383 -12.062 -18.141 1 95.81 374 LEU B N 1
ATOM 7483 C CA . LEU B 1 374 ? 5.152 -10.852 -17.359 1 95.81 374 LEU B CA 1
ATOM 7484 C C . LEU B 1 374 ? 6.445 -10.375 -16.703 1 95.81 374 LEU B C 1
ATOM 7486 O O . LEU B 1 374 ? 6.844 -9.219 -16.875 1 95.81 374 LEU B O 1
ATOM 7490 N N . HIS B 1 375 ? 7.148 -11.195 -16 1 94.56 375 HIS B N 1
ATOM 7491 C CA . HIS B 1 375 ? 8.305 -10.805 -15.203 1 94.56 375 HIS B CA 1
ATOM 7492 C C . HIS B 1 375 ? 9.578 -10.789 -16.047 1 94.56 375 HIS B C 1
ATOM 7494 O O . HIS B 1 375 ? 10.484 -10.008 -15.773 1 94.56 375 HIS B O 1
ATOM 7500 N N . MET B 1 376 ? 9.625 -11.617 -17 1 94.5 376 MET B N 1
ATOM 7501 C CA . MET B 1 376 ? 10.852 -11.695 -17.797 1 94.5 376 MET B CA 1
ATOM 7502 C C . MET B 1 376 ? 10.867 -10.633 -18.891 1 94.5 376 MET B C 1
ATOM 7504 O O . MET B 1 376 ? 11.859 -9.914 -19.047 1 94.5 376 MET B O 1
ATOM 7508 N N . VAL B 1 377 ? 9.797 -10.477 -19.547 1 94.06 377 VAL B N 1
ATOM 7509 C CA . VAL B 1 377 ? 9.797 -9.625 -20.734 1 94.06 377 VAL B CA 1
ATOM 7510 C C . VAL B 1 377 ? 9.297 -8.227 -20.359 1 94.06 377 VAL B C 1
ATOM 7512 O O . VAL B 1 377 ? 10.023 -7.242 -20.516 1 94.06 377 VAL B O 1
ATOM 7515 N N . CYS B 1 378 ? 8.094 -8.164 -19.812 1 94.5 378 CYS B N 1
ATOM 7516 C CA . CYS B 1 378 ? 7.465 -6.867 -19.594 1 94.5 378 CYS B CA 1
ATOM 7517 C C . CYS B 1 378 ? 8.195 -6.09 -18.5 1 94.5 378 CYS B C 1
ATOM 7519 O O . CYS B 1 378 ? 8.859 -5.094 -18.781 1 94.5 378 CYS B O 1
ATOM 7521 N N . ILE B 1 379 ? 8.227 -6.582 -17.281 1 94.5 379 ILE B N 1
ATOM 7522 C CA . ILE B 1 379 ? 8.812 -5.848 -16.156 1 94.5 379 ILE B CA 1
ATOM 7523 C C . ILE B 1 379 ? 10.297 -6.18 -16.047 1 94.5 379 ILE B C 1
ATOM 7525 O O . ILE B 1 379 ? 11.039 -5.516 -15.312 1 94.5 379 ILE B O 1
ATOM 7529 N N . GLY B 1 380 ? 10.766 -7.102 -16.844 1 93.19 380 GLY B N 1
ATOM 7530 C CA . GLY B 1 380 ? 12.172 -7.449 -16.859 1 93.19 380 GLY B CA 1
ATOM 7531 C C . GLY B 1 380 ? 12.953 -6.734 -17.953 1 93.19 380 GLY B C 1
ATOM 7532 O O . GLY B 1 380 ? 13.453 -5.629 -17.734 1 93.19 380 GLY B O 1
ATOM 7533 N N . VAL B 1 381 ? 12.961 -7.246 -19.109 1 91.56 381 VAL B N 1
ATOM 7534 C CA . VAL B 1 381 ? 13.797 -6.793 -20.203 1 91.56 381 VAL B CA 1
ATOM 7535 C C . VAL B 1 381 ? 13.328 -5.422 -20.688 1 91.56 381 VAL B C 1
ATOM 7537 O O . VAL B 1 381 ? 14.141 -4.504 -20.844 1 91.56 381 VAL B O 1
ATOM 7540 N N . THR B 1 382 ? 12.055 -5.25 -20.969 1 92 382 THR B N 1
ATOM 7541 C CA . THR B 1 382 ? 11.531 -3.99 -21.469 1 92 382 THR B CA 1
ATOM 7542 C C . THR B 1 382 ? 11.828 -2.846 -20.516 1 92 382 THR B C 1
ATOM 7544 O O . THR B 1 382 ? 12.312 -1.791 -20.922 1 92 382 THR B O 1
ATOM 7547 N N . LYS B 1 383 ? 11.5 -3.045 -19.297 1 93.19 383 LYS B N 1
ATOM 7548 C CA . LYS B 1 383 ? 11.781 -2.029 -18.281 1 93.19 383 LYS B CA 1
ATOM 7549 C C . LYS B 1 383 ? 13.273 -1.708 -18.219 1 93.19 383 LYS B C 1
ATOM 7551 O O . LYS B 1 383 ? 13.656 -0.542 -18.109 1 93.19 383 LYS B O 1
ATOM 7556 N N . LYS B 1 384 ? 14.07 -2.707 -18.25 1 91.06 384 LYS B N 1
ATOM 7557 C CA . LYS B 1 384 ? 15.516 -2.523 -18.203 1 91.06 384 LYS B CA 1
ATOM 7558 C C . LYS B 1 384 ? 16 -1.653 -19.359 1 91.06 384 LYS B C 1
ATOM 7560 O O . LYS B 1 384 ? 16.812 -0.741 -19.156 1 91.06 384 LYS B O 1
ATOM 7565 N N . ILE B 1 385 ? 15.547 -1.929 -20.531 1 88.44 385 ILE B N 1
ATOM 7566 C CA . ILE B 1 385 ? 15.953 -1.19 -21.719 1 88.44 385 ILE B CA 1
ATOM 7567 C C . ILE B 1 385 ? 15.555 0.277 -21.578 1 88.44 385 ILE B C 1
ATOM 7569 O O . ILE B 1 385 ? 16.359 1.174 -21.844 1 88.44 385 ILE B O 1
ATOM 7573 N N . ILE B 1 386 ? 14.367 0.498 -21.125 1 89.06 386 ILE B N 1
ATOM 7574 C CA . ILE B 1 386 ? 13.883 1.866 -20.969 1 89.06 386 ILE B CA 1
ATOM 7575 C C . ILE B 1 386 ? 14.688 2.584 -19.891 1 89.06 386 ILE B C 1
ATOM 7577 O O . ILE B 1 386 ? 15.047 3.756 -20.062 1 89.06 386 ILE B O 1
ATOM 7581 N N . THR B 1 387 ? 14.945 1.874 -18.844 1 90.25 387 THR B N 1
ATOM 7582 C CA . THR B 1 387 ? 15.727 2.457 -17.75 1 90.25 387 THR B CA 1
ATOM 7583 C C . THR B 1 387 ? 17.141 2.812 -18.234 1 90.25 387 THR B C 1
ATOM 7585 O O . THR B 1 387 ? 17.688 3.838 -17.828 1 90.25 387 THR B O 1
ATOM 7588 N N . LEU B 1 388 ? 17.672 1.993 -19.078 1 87.5 388 LEU B N 1
ATOM 7589 C CA . LEU B 1 388 ? 19 2.27 -19.641 1 87.5 388 LEU B CA 1
ATOM 7590 C C . LEU B 1 388 ? 18.953 3.508 -20.531 1 87.5 388 LEU B C 1
ATOM 7592 O O . LEU B 1 388 ? 19.891 4.305 -20.531 1 87.5 388 LEU B O 1
ATOM 7596 N N . TRP B 1 389 ? 17.844 3.635 -21.234 1 86.81 389 TRP B N 1
ATOM 7597 C CA . TRP B 1 389 ? 17.672 4.797 -22.094 1 86.81 389 TRP B CA 1
ATOM 7598 C C . TRP B 1 389 ? 17.594 6.078 -21.281 1 86.81 389 TRP B C 1
ATOM 7600 O O . TRP B 1 389 ? 18.047 7.137 -21.719 1 86.81 389 TRP B O 1
ATOM 7610 N N . LEU B 1 390 ? 17.078 5.973 -20.109 1 88.12 390 LEU B N 1
ATOM 7611 C CA . LEU B 1 390 ? 16.781 7.176 -19.344 1 88.12 390 LEU B CA 1
ATOM 7612 C C . LEU B 1 390 ? 17.906 7.469 -18.344 1 88.12 390 LEU B C 1
ATOM 7614 O O . LEU B 1 390 ? 18.281 8.625 -18.156 1 88.12 390 LEU B O 1
ATOM 7618 N N . LYS B 1 391 ? 18.453 6.461 -17.688 1 87.69 391 LYS B N 1
ATOM 7619 C CA . LYS B 1 391 ? 19.391 6.66 -16.578 1 87.69 391 LYS B CA 1
ATOM 7620 C C . LYS B 1 391 ? 20.641 5.82 -16.75 1 87.69 391 LYS B C 1
ATOM 7622 O O . LYS B 1 391 ? 21.484 5.738 -15.852 1 87.69 391 LYS B O 1
ATOM 7627 N N . GLY B 1 392 ? 20.781 5.188 -17.75 1 83.75 392 GLY B N 1
ATOM 7628 C CA . GLY B 1 392 ? 21.938 4.344 -17.984 1 83.75 392 GLY B CA 1
ATOM 7629 C C . GLY B 1 392 ? 23.203 5.133 -18.297 1 83.75 392 GLY B C 1
ATOM 7630 O O . GLY B 1 392 ? 23.219 6.359 -18.172 1 83.75 392 GLY B O 1
ATOM 7631 N N . PRO B 1 393 ? 24.188 4.367 -18.609 1 84.31 393 PRO B N 1
ATOM 7632 C CA . PRO B 1 393 ? 25.438 5.039 -18.984 1 84.31 393 PRO B CA 1
ATOM 7633 C C . PRO B 1 393 ? 25.266 5.938 -20.219 1 84.31 393 PRO B C 1
ATOM 7635 O O . PRO B 1 393 ? 24.312 5.766 -20.984 1 84.31 393 PRO B O 1
ATOM 7638 N N . LEU B 1 394 ? 26.125 6.816 -20.391 1 81.94 394 LEU B N 1
ATOM 7639 C CA . LEU B 1 394 ? 26.016 7.871 -21.391 1 81.94 394 LEU B CA 1
ATOM 7640 C C . LEU B 1 394 ? 25.875 7.273 -22.797 1 81.94 394 LEU B C 1
ATOM 7642 O O . LEU B 1 394 ? 25.156 7.809 -23.641 1 81.94 394 LEU B O 1
ATOM 7646 N N . HIS B 1 395 ? 26.609 6.125 -23.016 1 79.12 395 HIS B N 1
ATOM 7647 C CA . HIS B 1 395 ? 26.594 5.559 -24.359 1 79.12 395 HIS B CA 1
ATOM 7648 C C . HIS B 1 395 ? 25.25 4.922 -24.688 1 79.12 395 HIS B C 1
ATOM 7650 O O . HIS B 1 395 ? 24.922 4.695 -25.844 1 79.12 395 HIS B O 1
ATOM 7656 N N . CYS B 1 396 ? 24.438 4.672 -23.641 1 80.31 396 CYS B N 1
ATOM 7657 C CA . CYS B 1 396 ? 23.125 4.062 -23.828 1 80.31 396 CYS B CA 1
ATOM 7658 C C . CYS B 1 396 ? 22.016 5.094 -23.641 1 80.31 396 CYS B C 1
ATOM 7660 O O . CYS B 1 396 ? 20.906 4.906 -24.125 1 80.31 396 CYS B O 1
ATOM 7662 N N . ARG B 1 397 ? 22.344 6.211 -23 1 85.25 397 ARG B N 1
ATOM 7663 C CA . ARG B 1 397 ? 21.344 7.168 -22.562 1 85.25 397 ARG B CA 1
ATOM 7664 C C . ARG B 1 397 ? 20.859 8.031 -23.719 1 85.25 397 ARG B C 1
ATOM 7666 O O . ARG B 1 397 ? 21.656 8.453 -24.562 1 85.25 397 ARG B O 1
ATOM 7673 N N . LEU B 1 398 ? 19.625 8.211 -23.719 1 83.88 398 LEU B N 1
ATOM 7674 C CA . LEU B 1 398 ? 19.031 9.102 -24.719 1 83.88 398 LEU B CA 1
ATOM 7675 C C . LEU B 1 398 ? 19.266 10.562 -24.344 1 83.88 398 LEU B C 1
ATOM 7677 O O . LEU B 1 398 ? 19.281 10.906 -23.156 1 83.88 398 LEU B O 1
ATOM 7681 N N . ASN B 1 399 ? 19.422 11.344 -25.281 1 83.69 399 ASN B N 1
ATOM 7682 C CA . ASN B 1 399 ? 19.531 12.773 -25.031 1 83.69 399 ASN B CA 1
ATOM 7683 C C . ASN B 1 399 ? 18.219 13.375 -24.547 1 83.69 399 ASN B C 1
ATOM 7685 O O . ASN B 1 399 ? 17.172 12.742 -24.672 1 83.69 399 ASN B O 1
ATOM 7689 N N . SER B 1 400 ? 18.375 14.492 -23.953 1 84.62 400 SER B N 1
ATOM 7690 C CA . SER B 1 400 ? 17.219 15.148 -23.344 1 84.62 400 SER B CA 1
ATOM 7691 C C . SER B 1 400 ? 16.141 15.438 -24.391 1 84.62 400 SER B C 1
ATOM 7693 O O . SER B 1 400 ? 14.945 15.312 -24.109 1 84.62 400 SER B O 1
ATOM 7695 N N . THR B 1 401 ? 16.5 15.703 -25.578 1 85.44 401 THR B N 1
ATOM 7696 C CA . THR B 1 401 ? 15.555 16 -26.641 1 85.44 401 THR B CA 1
ATOM 7697 C C . THR B 1 401 ? 14.805 14.75 -27.078 1 85.44 401 THR B C 1
ATOM 7699 O O . THR B 1 401 ? 13.586 14.781 -27.266 1 85.44 401 THR B O 1
ATOM 7702 N N . LYS B 1 402 ? 15.617 13.703 -27.219 1 83.88 402 LYS B N 1
ATOM 7703 C CA . LYS B 1 402 ? 14.992 12.445 -27.609 1 83.88 402 LYS B CA 1
ATOM 7704 C C . LYS B 1 402 ? 14.039 11.938 -26.531 1 83.88 402 LYS B C 1
ATOM 7706 O O . LYS B 1 402 ? 12.992 11.375 -26.844 1 83.88 402 LYS B O 1
ATOM 7711 N N . CYS B 1 403 ? 14.445 12.211 -25.328 1 85.94 403 CYS B N 1
ATOM 7712 C CA . CYS B 1 403 ? 13.578 11.812 -24.234 1 85.94 403 CYS B CA 1
ATOM 7713 C C . CYS B 1 403 ? 12.281 12.602 -24.25 1 85.94 403 CYS B C 1
ATOM 7715 O O . CYS B 1 403 ? 11.203 12.039 -24.031 1 85.94 403 CYS B O 1
ATOM 7717 N N . LYS B 1 404 ? 12.422 13.844 -24.5 1 86.94 404 LYS B N 1
ATOM 7718 C CA . LYS B 1 404 ? 11.234 14.688 -24.578 1 86.94 404 LYS B CA 1
ATOM 7719 C C . LYS B 1 404 ? 10.336 14.273 -25.734 1 86.94 404 LYS B C 1
ATOM 7721 O O . LYS B 1 404 ? 9.117 14.234 -25.609 1 86.94 404 LYS B O 1
ATOM 7726 N N . PHE B 1 405 ? 11 13.898 -26.781 1 84.5 405 PHE B N 1
ATOM 7727 C CA . PHE B 1 405 ? 10.258 13.461 -27.969 1 84.5 405 PHE B CA 1
ATOM 7728 C C . PHE B 1 405 ? 9.516 12.164 -27.688 1 84.5 405 PHE B C 1
ATOM 7730 O O . PHE B 1 405 ? 8.352 12.008 -28.062 1 84.5 405 PHE B O 1
ATOM 7737 N N . LEU B 1 406 ? 10.219 11.32 -27.047 1 84.56 406 LEU B N 1
ATOM 7738 C CA . LEU B 1 406 ? 9.602 10.055 -26.688 1 84.56 406 LEU B CA 1
ATOM 7739 C C . LEU B 1 406 ? 8.398 10.273 -25.781 1 84.56 406 LEU B C 1
ATOM 7741 O O . LEU B 1 406 ? 7.359 9.633 -25.938 1 84.56 406 LEU B O 1
ATOM 7745 N N . ASN B 1 407 ? 8.555 11.172 -24.906 1 86.75 407 ASN B N 1
ATOM 7746 C CA . ASN B 1 407 ? 7.48 11.508 -23.969 1 86.75 407 ASN B CA 1
ATOM 7747 C C . ASN B 1 407 ? 6.277 12.094 -24.703 1 86.75 407 ASN B C 1
ATOM 7749 O O . ASN B 1 407 ? 5.141 11.68 -24.469 1 86.75 407 ASN B O 1
ATOM 7753 N N . VAL B 1 408 ? 6.52 13 -25.578 1 84.88 408 VAL B N 1
ATOM 7754 C CA . VAL B 1 408 ? 5.453 13.672 -26.312 1 84.88 408 VAL B CA 1
ATOM 7755 C C . VAL B 1 408 ? 4.75 12.672 -27.234 1 84.88 408 VAL B C 1
ATOM 7757 O O . VAL B 1 408 ? 3.523 12.688 -27.344 1 84.88 408 VAL B O 1
ATOM 7760 N N . ASN B 1 409 ? 5.527 11.805 -27.812 1 83.56 409 ASN B N 1
ATOM 7761 C CA . ASN B 1 409 ? 4.957 10.805 -28.703 1 83.56 409 ASN B CA 1
ATOM 7762 C C . ASN B 1 409 ? 4.039 9.844 -27.953 1 83.56 409 ASN B C 1
ATOM 7764 O O . ASN B 1 409 ? 2.965 9.492 -28.453 1 83.56 409 ASN B O 1
ATOM 7768 N N . LEU B 1 410 ? 4.492 9.461 -26.859 1 85.88 410 LEU B N 1
ATOM 7769 C CA . LEU B 1 410 ? 3.686 8.539 -26.062 1 85.88 410 LEU B CA 1
ATOM 7770 C C . LEU B 1 410 ? 2.381 9.195 -25.625 1 85.88 410 LEU B C 1
ATOM 7772 O O . LEU B 1 410 ? 1.316 8.578 -25.688 1 85.88 410 LEU B O 1
ATOM 7776 N N . LEU B 1 411 ? 2.479 10.453 -25.25 1 85.81 411 LEU B N 1
ATOM 7777 C CA . LEU B 1 411 ? 1.296 11.172 -24.797 1 85.81 411 LEU B CA 1
ATOM 7778 C C . LEU B 1 411 ? 0.35 11.461 -25.953 1 85.81 411 LEU B C 1
ATOM 7780 O O . LEU B 1 411 ? -0.871 11.461 -25.781 1 85.81 411 LEU B O 1
ATOM 7784 N N . ALA B 1 412 ? 0.915 11.656 -27.094 1 81.94 412 ALA B N 1
ATOM 7785 C CA . ALA B 1 412 ? 0.107 11.898 -28.297 1 81.94 412 ALA B CA 1
ATOM 7786 C C . ALA B 1 412 ? -0.695 10.664 -28.672 1 81.94 412 ALA B C 1
ATOM 7788 O O . ALA B 1 412 ? -1.781 10.773 -29.25 1 81.94 412 ALA B O 1
ATOM 7789 N N . GLN B 1 413 ? -0.178 9.547 -28.328 1 83.88 413 GLN B N 1
ATOM 7790 C CA . GLN B 1 413 ? -0.822 8.289 -28.703 1 83.88 413 GLN B CA 1
ATOM 7791 C C . GLN B 1 413 ? -2.01 7.996 -27.797 1 83.88 413 GLN B C 1
ATOM 7793 O O . GLN B 1 413 ? -2.844 7.141 -28.109 1 83.88 413 GLN B O 1
ATOM 7798 N N . LYS B 1 414 ? -2.098 8.688 -26.672 1 81.81 414 LYS B N 1
ATOM 7799 C CA . LYS B 1 414 ? -3.213 8.523 -25.75 1 81.81 414 LYS B CA 1
ATOM 7800 C C . LYS B 1 414 ? -4.551 8.68 -26.453 1 81.81 414 LYS B C 1
ATOM 7802 O O . LYS B 1 414 ? -5.516 7.977 -26.141 1 81.81 414 LYS B O 1
ATOM 7807 N N . LEU B 1 415 ? -4.562 9.523 -27.453 1 75.94 415 LEU B N 1
ATOM 7808 C CA . LEU B 1 415 ? -5.793 9.844 -28.172 1 75.94 415 LEU B CA 1
ATOM 7809 C C . LEU B 1 415 ? -6.184 8.719 -29.125 1 75.94 415 LEU B C 1
ATOM 7811 O O . LEU B 1 415 ? -7.352 8.594 -29.5 1 75.94 415 LEU B O 1
ATOM 7815 N N . PHE B 1 416 ? -5.184 7.871 -29.438 1 74.81 416 PHE B N 1
ATOM 7816 C CA . PHE B 1 416 ? -5.438 6.875 -30.469 1 74.81 416 PHE B CA 1
ATOM 7817 C C . PHE B 1 416 ? -5.555 5.48 -29.875 1 74.81 416 PHE B C 1
ATOM 7819 O O . PHE B 1 416 ? -5.801 4.508 -30.578 1 74.81 416 PHE B O 1
ATOM 7826 N N . ILE B 1 417 ? -5.453 5.426 -28.531 1 75.06 417 ILE B N 1
ATOM 7827 C CA . ILE B 1 417 ? -5.52 4.117 -27.891 1 75.06 417 ILE B CA 1
ATOM 7828 C C . ILE B 1 417 ? -6.977 3.717 -27.688 1 75.06 417 ILE B C 1
ATOM 7830 O O . ILE B 1 417 ? -7.773 4.504 -27.172 1 75.06 417 ILE B O 1
ATOM 7834 N N . THR B 1 418 ? -7.293 2.557 -28.203 1 70.44 418 THR B N 1
ATOM 7835 C CA . THR B 1 418 ? -8.664 2.064 -28.125 1 70.44 418 THR B CA 1
ATOM 7836 C C . THR B 1 418 ? -8.984 1.547 -26.734 1 70.44 418 THR B C 1
ATOM 7838 O O . THR B 1 418 ? -8.086 1.396 -25.891 1 70.44 418 THR B O 1
ATOM 7841 N N . CYS B 1 419 ? -10.148 1.285 -26.422 1 68.25 419 CYS B N 1
ATOM 7842 C CA . CYS B 1 419 ? -10.664 0.879 -25.109 1 68.25 419 CYS B CA 1
ATOM 7843 C C . CYS B 1 419 ? -10.227 -0.54 -24.766 1 68.25 419 CYS B C 1
ATOM 7845 O O . CYS B 1 419 ? -10.32 -0.963 -23.625 1 68.25 419 CYS B O 1
ATOM 7847 N N . ASP B 1 420 ? -9.641 -1.149 -25.781 1 68.56 420 ASP B N 1
ATOM 7848 C CA . ASP B 1 420 ? -9.195 -2.521 -25.531 1 68.56 420 ASP B CA 1
ATOM 7849 C C . ASP B 1 420 ? -7.984 -2.559 -24.609 1 68.56 420 ASP B C 1
ATOM 7851 O O . ASP B 1 420 ? -7.688 -3.594 -24.016 1 68.56 420 ASP B O 1
ATOM 7855 N N . PHE B 1 421 ? -7.449 -1.345 -24.625 1 72.88 421 PHE B N 1
ATOM 7856 C CA . PHE B 1 421 ? -6.285 -1.275 -23.75 1 72.88 421 PHE B CA 1
ATOM 7857 C C . PHE B 1 421 ? -6.695 -0.916 -22.328 1 72.88 421 PHE B C 1
ATOM 7859 O O . PHE B 1 421 ? -7.535 -0.038 -22.125 1 72.88 421 PHE B O 1
ATOM 7866 N N . GLN B 1 422 ? -6.203 -1.64 -21.469 1 73.75 422 GLN B N 1
ATOM 7867 C CA . GLN B 1 422 ? -6.578 -1.48 -20.062 1 73.75 422 GLN B CA 1
ATOM 7868 C C . GLN B 1 422 ? -6.156 -0.112 -19.531 1 73.75 422 GLN B C 1
ATOM 7870 O O . GLN B 1 422 ? -6.848 0.474 -18.703 1 73.75 422 GLN B O 1
ATOM 7875 N N . ARG B 1 423 ? -4.977 0.379 -20.031 1 78.81 423 ARG B N 1
ATOM 7876 C CA . ARG B 1 423 ? -4.457 1.648 -19.547 1 78.81 423 ARG B CA 1
ATOM 7877 C C . ARG B 1 423 ? -4.02 2.551 -20.688 1 78.81 423 ARG B C 1
ATOM 7879 O O . ARG B 1 423 ? -3.482 2.072 -21.688 1 78.81 423 ARG B O 1
ATOM 7886 N N . LYS B 1 424 ? -4.285 3.777 -20.516 1 80.56 424 LYS B N 1
ATOM 7887 C CA . LYS B 1 424 ? -3.781 4.762 -21.453 1 80.56 424 LYS B CA 1
ATOM 7888 C C . LYS B 1 424 ? -2.295 5.035 -21.234 1 80.56 424 LYS B C 1
ATOM 7890 O O . LYS B 1 424 ? -1.81 4.957 -20.109 1 80.56 424 LYS B O 1
ATOM 7895 N N . PRO B 1 425 ? -1.632 5.309 -22.281 1 83.06 425 PRO B N 1
ATOM 7896 C CA . PRO B 1 425 ? -0.187 5.512 -22.156 1 83.06 425 PRO B CA 1
ATOM 7897 C C . PRO B 1 425 ? 0.169 6.73 -21.312 1 83.06 425 PRO B C 1
ATOM 7899 O O . PRO B 1 425 ? -0.538 7.742 -21.344 1 83.06 425 PRO B O 1
ATOM 7902 N N . ARG B 1 426 ? 1.209 6.602 -20.625 1 87.75 426 ARG B N 1
ATOM 7903 C CA . ARG B 1 426 ? 1.812 7.676 -19.844 1 87.75 426 ARG B CA 1
ATOM 7904 C C . ARG B 1 426 ? 3.213 8 -20.344 1 87.75 426 ARG B C 1
ATOM 7906 O O . ARG B 1 426 ? 3.787 7.25 -21.125 1 87.75 426 ARG B O 1
ATOM 7913 N N . GLY B 1 427 ? 3.656 9.156 -19.875 1 86.38 427 GLY B N 1
ATOM 7914 C CA . GLY B 1 427 ? 4.984 9.57 -20.297 1 86.38 427 GLY B CA 1
ATOM 7915 C C . GLY B 1 427 ? 6.094 8.734 -19.688 1 86.38 427 GLY B C 1
ATOM 7916 O O . GLY B 1 427 ? 5.863 8.023 -18.703 1 86.38 427 GLY B O 1
ATOM 7917 N N . VAL B 1 428 ? 7.238 8.828 -20.266 1 86.75 428 VAL B N 1
ATOM 7918 C CA . VAL B 1 428 ? 8.391 8.07 -19.781 1 86.75 428 VAL B CA 1
ATOM 7919 C C . VAL B 1 428 ? 8.867 8.641 -18.453 1 86.75 428 VAL B C 1
ATOM 7921 O O . VAL B 1 428 ? 9.633 7.988 -17.734 1 86.75 428 VAL B O 1
ATOM 7924 N N . ASP B 1 429 ? 8.406 9.812 -18.172 1 84.69 429 ASP B N 1
ATOM 7925 C CA . ASP B 1 429 ? 8.758 10.422 -16.891 1 84.69 429 ASP B CA 1
ATOM 7926 C C . ASP B 1 429 ? 8.156 9.625 -15.734 1 84.69 429 ASP B C 1
ATOM 7928 O O . ASP B 1 429 ? 8.641 9.711 -14.602 1 84.69 429 ASP B O 1
ATOM 7932 N N . GLU B 1 430 ? 7.18 8.844 -16.047 1 87.94 430 GLU B N 1
ATOM 7933 C CA . GLU B 1 430 ? 6.523 8.047 -15.023 1 87.94 430 GLU B CA 1
ATOM 7934 C C . GLU B 1 430 ? 6.828 6.562 -15.195 1 87.94 430 GLU B C 1
ATOM 7936 O O . GLU B 1 430 ? 6.09 5.711 -14.703 1 87.94 430 GLU B O 1
ATOM 7941 N N . VAL B 1 431 ? 7.832 6.316 -15.812 1 89.31 431 VAL B N 1
ATOM 7942 C CA . VAL B 1 431 ? 8.117 4.941 -16.203 1 89.31 431 VAL B CA 1
ATOM 7943 C C . VAL B 1 431 ? 8.25 4.062 -14.969 1 89.31 431 VAL B C 1
ATOM 7945 O O . VAL B 1 431 ? 7.902 2.881 -14.992 1 89.31 431 VAL B O 1
ATOM 7948 N N . PHE B 1 432 ? 8.719 4.621 -13.914 1 89.25 432 PHE B N 1
ATOM 7949 C CA . PHE B 1 432 ? 8.945 3.836 -12.703 1 89.25 432 PHE B CA 1
ATOM 7950 C C . PHE B 1 432 ? 7.633 3.527 -12 1 89.25 432 PHE B C 1
ATOM 7952 O O . PHE B 1 432 ? 7.594 2.721 -11.07 1 89.25 432 PHE B O 1
ATOM 7959 N N . ARG B 1 433 ? 6.562 4.043 -12.516 1 89.94 433 ARG B N 1
ATOM 7960 C CA . ARG B 1 433 ? 5.238 3.764 -11.969 1 89.94 433 ARG B CA 1
ATOM 7961 C C . ARG B 1 433 ? 4.414 2.926 -12.938 1 89.94 433 ARG B C 1
ATOM 7963 O O . ARG B 1 433 ? 3.271 2.564 -12.641 1 89.94 433 ARG B O 1
ATOM 7970 N N . TRP B 1 434 ? 5.023 2.623 -14.078 1 90.88 434 TRP B N 1
ATOM 7971 C CA . TRP B 1 434 ? 4.32 1.816 -15.07 1 90.88 434 TRP B CA 1
ATOM 7972 C C . TRP B 1 434 ? 4.02 0.424 -14.523 1 90.88 434 TRP B C 1
ATOM 7974 O O . TRP B 1 434 ? 4.828 -0.151 -13.797 1 90.88 434 TRP B O 1
ATOM 7984 N N . LYS B 1 435 ? 2.902 -0.079 -14.797 1 90.31 435 LYS B N 1
ATOM 7985 C CA . LYS B 1 435 ? 2.566 -1.475 -14.531 1 90.31 435 LYS B CA 1
ATOM 7986 C C . LYS B 1 435 ? 2.99 -2.375 -15.688 1 90.31 435 LYS B C 1
ATOM 7988 O O . LYS B 1 435 ? 3.408 -1.888 -16.734 1 90.31 435 LYS B O 1
ATOM 7993 N N . ALA B 1 436 ? 2.953 -3.654 -15.508 1 92.25 436 ALA B N 1
ATOM 7994 C CA . ALA B 1 436 ? 3.389 -4.629 -16.5 1 92.25 436 ALA B CA 1
ATOM 7995 C C . ALA B 1 436 ? 2.643 -4.441 -17.812 1 92.25 436 ALA B C 1
ATOM 7997 O O . ALA B 1 436 ? 3.236 -4.547 -18.891 1 92.25 436 ALA B O 1
ATOM 7998 N N . THR B 1 437 ? 1.38 -4.125 -17.75 1 90.5 437 THR B N 1
ATOM 7999 C CA . THR B 1 437 ? 0.56 -3.957 -18.938 1 90.5 437 THR B CA 1
ATOM 8000 C C . THR B 1 437 ? 1.027 -2.752 -19.75 1 90.5 437 THR B C 1
ATOM 8002 O O . THR B 1 437 ? 0.95 -2.758 -20.984 1 90.5 437 THR B O 1
ATOM 8005 N N . GLU B 1 438 ? 1.493 -1.734 -19.125 1 90.19 438 GLU B N 1
ATOM 8006 C CA . GLU B 1 438 ? 2 -0.553 -19.812 1 90.19 438 GLU B CA 1
ATOM 8007 C C . GLU B 1 438 ? 3.316 -0.853 -20.531 1 90.19 438 GLU B C 1
ATOM 8009 O O . GLU B 1 438 ? 3.543 -0.388 -21.641 1 90.19 438 GLU B O 1
ATOM 8014 N N . PHE B 1 439 ? 4.129 -1.646 -19.906 1 92.12 439 PHE B N 1
ATOM 8015 C CA . PHE B 1 439 ? 5.363 -2.066 -20.547 1 92.12 439 PHE B CA 1
ATOM 8016 C C . PHE B 1 439 ? 5.066 -2.92 -21.781 1 92.12 439 PHE B C 1
ATOM 8018 O O . PHE B 1 439 ? 5.742 -2.805 -22.797 1 92.12 439 PHE B O 1
ATOM 8025 N N . ARG B 1 440 ? 4.09 -3.729 -21.625 1 91.19 440 ARG B N 1
ATOM 8026 C CA . ARG B 1 440 ? 3.67 -4.566 -22.75 1 91.19 440 ARG B CA 1
ATOM 8027 C C . ARG B 1 440 ? 3.18 -3.721 -23.922 1 91.19 440 ARG B C 1
ATOM 8029 O O . ARG B 1 440 ? 3.555 -3.959 -25.062 1 91.19 440 ARG B O 1
ATOM 8036 N N . THR B 1 441 ? 2.352 -2.754 -23.609 1 88.94 441 THR B N 1
ATOM 8037 C CA . THR B 1 441 ? 1.827 -1.871 -24.656 1 88.94 441 THR B CA 1
ATOM 8038 C C . THR B 1 441 ? 2.957 -1.103 -25.328 1 88.94 441 THR B C 1
ATOM 8040 O O . THR B 1 441 ? 2.953 -0.932 -26.547 1 88.94 441 THR B O 1
ATOM 8043 N N . PHE B 1 442 ? 3.859 -0.705 -24.578 1 89.69 442 PHE B N 1
ATOM 8044 C CA . PHE B 1 442 ? 5.016 0.005 -25.109 1 89.69 442 PHE B CA 1
ATOM 8045 C C . PHE B 1 442 ? 5.812 -0.89 -26.047 1 89.69 442 PHE B C 1
ATOM 8047 O O . PHE B 1 442 ? 6.172 -0.476 -27.156 1 89.69 442 PHE B O 1
ATOM 8054 N N . LEU B 1 443 ? 6.023 -2.059 -25.672 1 88.44 443 LEU B N 1
ATOM 8055 C CA . LEU B 1 443 ? 6.844 -3.01 -26.422 1 88.44 443 LEU B CA 1
ATOM 8056 C C . LEU B 1 443 ? 6.18 -3.385 -27.734 1 88.44 443 LEU B C 1
ATOM 8058 O O . LEU B 1 443 ? 6.828 -3.389 -28.781 1 88.44 443 LEU B O 1
ATOM 8062 N N . LEU B 1 444 ? 4.938 -3.609 -27.672 1 85.12 444 LEU B N 1
ATOM 8063 C CA . LEU B 1 444 ? 4.258 -4.215 -28.812 1 85.12 444 LEU B CA 1
ATOM 8064 C C . LEU B 1 444 ? 3.725 -3.146 -29.766 1 85.12 444 LEU B C 1
ATOM 8066 O O . LEU B 1 444 ? 3.643 -3.367 -30.969 1 85.12 444 LEU B O 1
ATOM 8070 N N . TYR B 1 445 ? 3.436 -1.934 -29.156 1 80.5 445 TYR B N 1
ATOM 8071 C CA . TYR B 1 445 ? 2.656 -1.034 -30 1 80.5 445 TYR B CA 1
ATOM 8072 C C . TYR B 1 445 ? 3.318 0.335 -30.094 1 80.5 445 TYR B C 1
ATOM 8074 O O . TYR B 1 445 ? 3.281 0.977 -31.156 1 80.5 445 TYR B O 1
ATOM 8082 N N . LEU B 1 446 ? 3.953 0.792 -29.047 1 78.12 446 LEU B N 1
ATOM 8083 C CA . LEU B 1 446 ? 4.27 2.215 -28.984 1 78.12 446 LEU B CA 1
ATOM 8084 C C . LEU B 1 446 ? 5.766 2.449 -29.156 1 78.12 446 LEU B C 1
ATOM 8086 O O . LEU B 1 446 ? 6.18 3.51 -29.625 1 78.12 446 LEU B O 1
ATOM 8090 N N . GLY B 1 447 ? 6.543 1.502 -28.625 1 75.06 447 GLY B N 1
ATOM 8091 C CA . GLY B 1 447 ? 7.98 1.72 -28.594 1 75.06 447 GLY B CA 1
ATOM 8092 C C . GLY B 1 447 ? 8.617 1.692 -29.969 1 75.06 447 GLY B C 1
ATOM 8093 O O . GLY B 1 447 ? 8.039 1.159 -30.922 1 75.06 447 GLY B O 1
ATOM 8094 N N . PRO B 1 448 ? 9.766 2.533 -30.031 1 67.94 448 PRO B N 1
ATOM 8095 C CA . PRO B 1 448 ? 10.5 2.471 -31.297 1 67.94 448 PRO B CA 1
ATOM 8096 C C . PRO B 1 448 ? 11.062 1.081 -31.594 1 67.94 448 PRO B C 1
ATOM 8098 O O . PRO B 1 448 ? 11.375 0.329 -30.656 1 67.94 448 PRO B O 1
ATOM 8101 N N . VAL B 1 449 ? 10.844 0.538 -32.719 1 55.44 449 VAL B N 1
ATOM 8102 C CA . VAL B 1 449 ? 11.25 -0.795 -33.125 1 55.44 449 VAL B CA 1
ATOM 8103 C C . VAL B 1 449 ? 12.773 -0.922 -33.062 1 55.44 449 VAL B C 1
ATOM 8105 O O . VAL B 1 449 ? 13.305 -2.031 -33.031 1 55.44 449 VAL B O 1
ATOM 8108 N N . GLN B 1 450 ? 13.523 0.15 -32.906 1 52.03 450 GLN B N 1
ATOM 8109 C CA . GLN B 1 450 ? 14.961 -0.042 -33.094 1 52.03 450 GLN B CA 1
ATOM 8110 C C . GLN B 1 450 ? 15.633 -0.483 -31.781 1 52.03 450 GLN B C 1
ATOM 8112 O O . GLN B 1 450 ? 16.172 0.344 -31.047 1 52.03 450 GLN B O 1
ATOM 8117 N N . PHE B 1 451 ? 15.211 -1.365 -31.094 1 51.66 451 PHE B N 1
ATOM 8118 C CA . PHE B 1 451 ? 15.789 -1.813 -29.828 1 51.66 451 PHE B CA 1
ATOM 8119 C C . PHE B 1 451 ? 17.156 -2.441 -30.062 1 51.66 451 PHE B C 1
ATOM 8121 O O . PHE B 1 451 ? 17.797 -2.896 -29.109 1 51.66 451 PHE B O 1
ATOM 8128 N N . ALA B 1 452 ? 17.547 -2.674 -31.25 1 47.12 452 ALA B N 1
ATOM 8129 C CA . ALA B 1 452 ? 18.562 -3.68 -31.531 1 47.12 452 ALA B CA 1
ATOM 8130 C C . ALA B 1 452 ? 19.922 -3.268 -30.953 1 47.12 452 ALA B C 1
ATOM 8132 O O . ALA B 1 452 ? 20.859 -4.062 -30.953 1 47.12 452 ALA B O 1
ATOM 8133 N N . SER B 1 453 ? 20.156 -2.014 -30.641 1 52.16 453 SER B N 1
ATOM 8134 C CA . SER B 1 453 ? 21.594 -1.912 -30.406 1 52.16 453 SER B CA 1
ATOM 8135 C C . SER B 1 453 ? 21.969 -2.451 -29.031 1 52.16 453 SER B C 1
ATOM 8137 O O . SER B 1 453 ? 21.312 -2.137 -28.047 1 52.16 453 SER B O 1
ATOM 8139 N N . ILE B 1 454 ? 22.594 -3.617 -29.047 1 55.66 454 ILE B N 1
ATOM 8140 C CA . ILE B 1 454 ? 23.125 -4.375 -27.922 1 55.66 454 ILE B CA 1
ATOM 8141 C C . ILE B 1 454 ? 24 -3.467 -27.062 1 55.66 454 ILE B C 1
ATOM 8143 O O . ILE B 1 454 ? 24.953 -2.873 -27.547 1 55.66 454 ILE B O 1
ATOM 8147 N N . TYR B 1 455 ? 23.469 -2.877 -25.875 1 65.38 455 TYR B N 1
ATOM 8148 C CA . TYR B 1 455 ? 24.062 -1.88 -24.984 1 65.38 455 TYR B CA 1
ATOM 8149 C C . TYR B 1 455 ? 25.359 -2.393 -24.359 1 65.38 455 TYR B C 1
ATOM 8151 O O . TYR B 1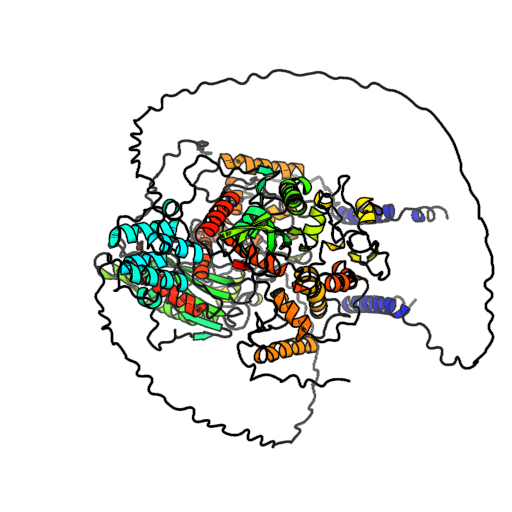 455 ? 26.109 -1.621 -23.766 1 65.38 455 TYR B O 1
ATOM 8159 N N . GLY B 1 456 ? 25.703 -3.736 -24.609 1 74.31 456 GLY B N 1
ATOM 8160 C CA . GLY B 1 456 ? 26.922 -4.246 -24 1 74.31 456 GLY B CA 1
ATOM 8161 C C . GLY B 1 456 ? 26.719 -5.57 -23.281 1 74.31 456 GLY B C 1
ATOM 8162 O O . GLY B 1 456 ? 25.594 -5.902 -22.875 1 74.31 456 GLY B O 1
ATOM 8163 N N . ILE B 1 457 ? 27.75 -6.32 -23.234 1 80.44 457 ILE B N 1
ATOM 8164 C CA . ILE B 1 457 ? 27.734 -7.652 -22.641 1 80.44 457 ILE B CA 1
ATOM 8165 C C . ILE B 1 457 ? 27.359 -7.562 -21.172 1 80.44 457 ILE B C 1
ATOM 8167 O O . ILE B 1 457 ? 26.766 -8.492 -20.609 1 80.44 457 ILE B O 1
ATOM 8171 N N . GLU B 1 458 ? 27.594 -6.422 -20.547 1 85 458 GLU B N 1
ATOM 8172 C CA . GLU B 1 458 ? 27.359 -6.246 -19.125 1 85 458 GLU B CA 1
ATOM 8173 C C . GLU B 1 458 ? 25.859 -6.215 -18.812 1 85 458 GLU B C 1
ATOM 8175 O O . GLU B 1 458 ? 25.453 -6.391 -17.656 1 85 458 GLU B O 1
ATOM 8180 N N . TRP B 1 459 ? 25.141 -6.062 -19.844 1 86.25 459 TRP B N 1
ATOM 8181 C CA . TRP B 1 459 ? 23.703 -5.898 -19.594 1 86.25 459 TRP B CA 1
ATOM 8182 C C . TRP B 1 459 ? 22.953 -7.176 -19.938 1 86.25 459 TRP B C 1
ATOM 8184 O O . TRP B 1 459 ? 21.719 -7.23 -19.797 1 86.25 459 TRP B O 1
ATOM 8194 N N . ILE B 1 460 ? 23.688 -8.227 -20.312 1 89.12 460 ILE B N 1
ATOM 8195 C CA . ILE B 1 460 ? 23.031 -9.469 -20.688 1 89.12 460 ILE B CA 1
ATOM 8196 C C . ILE B 1 460 ? 22.781 -10.32 -19.438 1 89.12 460 ILE B C 1
ATOM 8198 O O . ILE B 1 460 ? 23.484 -11.297 -19.203 1 89.12 460 ILE B O 1
ATOM 8202 N N . SER B 1 461 ? 21.781 -9.883 -18.703 1 90.5 461 SER B N 1
ATOM 8203 C CA . SER B 1 461 ? 21.359 -10.617 -17.516 1 90.5 461 SER B CA 1
ATOM 8204 C C . SER B 1 461 ? 20.625 -11.898 -17.906 1 90.5 461 SER B C 1
ATOM 8206 O O . SER B 1 461 ? 20.453 -12.195 -19.078 1 90.5 461 SER B O 1
ATOM 8208 N N . GLN B 1 462 ? 20.281 -12.664 -16.969 1 90.69 462 GLN B N 1
ATOM 8209 C CA . GLN B 1 462 ? 19.578 -13.922 -17.203 1 90.69 462 GLN B CA 1
ATOM 8210 C C . GLN B 1 462 ? 18.266 -13.695 -17.969 1 90.69 462 GLN B C 1
ATOM 8212 O O . GLN B 1 462 ? 17.891 -14.508 -18.812 1 90.69 462 GLN B O 1
ATOM 8217 N N . ASN B 1 463 ? 17.547 -12.625 -17.609 1 90 463 ASN B N 1
ATOM 8218 C CA . ASN B 1 463 ? 16.297 -12.305 -18.297 1 90 463 ASN B CA 1
ATOM 8219 C C . ASN B 1 463 ? 16.531 -12.039 -19.781 1 90 463 ASN B C 1
ATOM 8221 O O . ASN B 1 463 ? 15.742 -12.477 -20.625 1 90 463 ASN B O 1
ATOM 8225 N N . ILE B 1 464 ? 17.609 -11.375 -20.109 1 89.62 464 ILE B N 1
ATOM 8226 C CA . ILE B 1 464 ? 17.922 -11.07 -21.5 1 89.62 464 ILE B CA 1
ATOM 8227 C C . ILE B 1 464 ? 18.328 -12.352 -22.219 1 89.62 464 ILE B C 1
ATOM 8229 O O . ILE B 1 464 ? 17.875 -12.602 -23.344 1 89.62 464 ILE B O 1
ATOM 8233 N N . HIS B 1 465 ? 19.156 -13.086 -21.578 1 91 465 HIS B N 1
ATOM 8234 C CA . HIS B 1 465 ? 19.547 -14.367 -22.156 1 91 465 HIS B CA 1
ATOM 8235 C C . HIS B 1 465 ? 18.312 -15.234 -22.438 1 91 465 HIS B C 1
ATOM 8237 O O . HIS B 1 465 ? 18.25 -15.906 -23.469 1 91 465 HIS B O 1
ATOM 8243 N N . GLY B 1 466 ? 17.406 -15.188 -21.516 1 92.12 466 GLY B N 1
ATOM 8244 C CA . GLY B 1 466 ? 16.219 -16.016 -21.594 1 92.12 466 GLY B CA 1
ATOM 8245 C C . GLY B 1 466 ? 15.367 -15.711 -22.812 1 92.12 466 GLY B C 1
ATOM 8246 O O . GLY B 1 466 ? 14.547 -16.531 -23.219 1 92.12 466 GLY B O 1
ATOM 8247 N N . LEU B 1 467 ? 15.555 -14.57 -23.469 1 91.19 467 LEU B N 1
ATOM 8248 C CA . LEU B 1 467 ? 14.773 -14.172 -24.641 1 91.19 467 LEU B CA 1
ATOM 8249 C C . LEU B 1 467 ? 14.992 -15.141 -25.797 1 91.19 467 LEU B C 1
ATOM 8251 O O . LEU B 1 467 ? 14.086 -15.367 -26.594 1 91.19 467 LEU B O 1
ATOM 8255 N N . GLN B 1 468 ? 16.109 -15.719 -25.812 1 90.88 468 GLN B N 1
ATOM 8256 C CA . GLN B 1 468 ? 16.422 -16.641 -26.906 1 90.88 468 GLN B CA 1
ATOM 8257 C C . GLN B 1 468 ? 15.578 -17.906 -26.812 1 90.88 468 GLN B C 1
ATOM 8259 O O . GLN B 1 468 ? 15.398 -18.609 -27.797 1 90.88 468 GLN B O 1
ATOM 8264 N N . HIS B 1 469 ? 15.141 -18.141 -25.578 1 93.75 469 HIS B N 1
ATOM 8265 C CA . HIS B 1 469 ? 14.422 -19.375 -25.359 1 93.75 469 HIS B CA 1
ATOM 8266 C C . HIS B 1 469 ? 12.914 -19.156 -25.375 1 93.75 469 HIS B C 1
ATOM 8268 O O . HIS B 1 469 ? 12.141 -20.109 -25.281 1 93.75 469 HIS B O 1
ATOM 8274 N N . ILE B 1 470 ? 12.422 -17.984 -25.5 1 93.06 470 ILE B N 1
ATOM 8275 C CA . ILE B 1 470 ? 11.008 -17.641 -25.359 1 93.06 470 ILE B CA 1
ATOM 8276 C C . ILE B 1 470 ? 10.211 -18.266 -26.5 1 93.06 470 ILE B C 1
ATOM 8278 O O . ILE B 1 470 ? 9.031 -18.578 -26.344 1 93.06 470 ILE B O 1
ATOM 8282 N N . THR B 1 471 ? 10.828 -18.469 -27.656 1 93 471 THR B N 1
ATOM 8283 C CA . THR B 1 471 ? 10.18 -19.047 -28.828 1 93 471 THR B CA 1
ATOM 8284 C C . THR B 1 471 ? 9.727 -20.484 -28.531 1 93 471 THR B C 1
ATOM 8286 O O . THR B 1 471 ? 8.695 -20.922 -29.047 1 93 471 THR B O 1
ATOM 8289 N N . ASP B 1 472 ? 10.5 -21.141 -27.688 1 94.06 472 ASP B N 1
ATOM 8290 C CA . ASP B 1 472 ? 10.117 -22.484 -27.297 1 94.06 472 ASP B CA 1
ATOM 8291 C C . ASP B 1 472 ? 8.766 -22.5 -26.594 1 94.06 472 ASP B C 1
ATOM 8293 O O . ASP B 1 472 ? 7.93 -23.375 -26.844 1 94.06 472 ASP B O 1
ATOM 8297 N N . ASP B 1 473 ? 8.539 -21.547 -25.766 1 95.19 473 ASP B N 1
ATOM 8298 C CA . ASP B 1 473 ? 7.273 -21.453 -25.047 1 95.19 473 ASP B CA 1
ATOM 8299 C C . ASP B 1 473 ? 6.125 -21.125 -26 1 95.19 473 ASP B C 1
ATOM 8301 O O . ASP B 1 473 ? 5.02 -21.656 -25.844 1 95.19 473 ASP B O 1
ATOM 8305 N N . TYR B 1 474 ? 6.434 -20.25 -26.953 1 94.12 474 TYR B N 1
ATOM 8306 C CA . TYR B 1 474 ? 5.418 -19.922 -27.938 1 94.12 474 TYR B CA 1
ATOM 8307 C C . TYR B 1 474 ? 5.004 -21.172 -28.734 1 94.12 474 TYR B C 1
ATOM 8309 O O . TYR B 1 474 ? 3.822 -21.359 -29.016 1 94.12 474 TYR B O 1
ATOM 8317 N N . LEU B 1 475 ? 5.945 -21.969 -29.094 1 94.94 475 LEU B N 1
ATOM 8318 C CA . LEU B 1 475 ? 5.684 -23.172 -29.875 1 94.94 475 LEU B CA 1
ATOM 8319 C C . LEU B 1 475 ? 4.898 -24.188 -29.062 1 94.94 475 LEU B C 1
ATOM 8321 O O . LEU B 1 475 ? 4.059 -24.906 -29.594 1 94.94 475 LEU B O 1
ATOM 8325 N N . LEU B 1 476 ? 5.09 -24.188 -27.797 1 93.75 476 LEU B N 1
ATOM 8326 C CA . LEU B 1 476 ? 4.461 -25.172 -26.938 1 93.75 476 LEU B CA 1
ATOM 8327 C C . LEU B 1 476 ? 3.062 -24.719 -26.516 1 93.75 476 LEU B C 1
ATOM 8329 O O . LEU B 1 476 ? 2.139 -25.531 -26.453 1 93.75 476 LEU B O 1
ATOM 8333 N N . PHE B 1 477 ? 2.9 -23.422 -26.234 1 94.25 477 PHE B N 1
ATOM 8334 C CA . PHE B 1 477 ? 1.679 -22.984 -25.562 1 94.25 477 PHE B CA 1
ATOM 8335 C C . PHE B 1 477 ? 0.918 -21.969 -26.406 1 94.25 477 PHE B C 1
ATOM 8337 O O . PHE B 1 477 ? -0.178 -21.547 -26.031 1 94.25 477 PHE B O 1
ATOM 8344 N N . GLY B 1 478 ? 1.425 -21.547 -27.484 1 92.75 478 GLY B N 1
ATOM 8345 C CA . GLY B 1 478 ? 0.818 -20.484 -28.281 1 92.75 478 GLY B CA 1
ATOM 8346 C C . GLY B 1 478 ? 1.175 -19.094 -27.797 1 92.75 478 GLY B C 1
ATOM 8347 O O . GLY B 1 478 ? 2.336 -18.828 -27.484 1 92.75 478 GLY B O 1
ATOM 8348 N N . SER B 1 479 ? 0.079 -18.281 -27.688 1 92.19 479 SER B N 1
ATOM 8349 C CA . SER B 1 479 ? 0.34 -16.922 -27.219 1 92.19 479 SER B CA 1
ATOM 8350 C C . SER B 1 479 ? 1.001 -16.953 -25.844 1 92.19 479 SER B C 1
ATOM 8352 O O . SER B 1 479 ? 0.641 -17.75 -24.984 1 92.19 479 SER B O 1
ATOM 8354 N N . LEU B 1 480 ? 1.937 -16.031 -25.672 1 93.44 480 LEU B N 1
ATOM 8355 C CA . LEU B 1 480 ? 2.684 -16 -24.406 1 93.44 480 LEU B CA 1
ATOM 8356 C C . LEU B 1 480 ? 1.761 -15.688 -23.234 1 93.44 480 LEU B C 1
ATOM 8358 O O . LEU B 1 480 ? 2.1 -15.961 -22.094 1 93.44 480 LEU B O 1
ATOM 8362 N N . ASP B 1 481 ? 0.649 -15.109 -23.484 1 91.31 481 ASP B N 1
ATOM 8363 C CA . ASP B 1 481 ? -0.333 -14.836 -22.438 1 91.31 481 ASP B CA 1
ATOM 8364 C C . ASP B 1 481 ? -0.888 -16.125 -21.859 1 91.31 481 ASP B C 1
ATOM 8366 O O . ASP B 1 481 ? -1.358 -16.156 -20.719 1 91.31 481 ASP B O 1
ATOM 8370 N N . ASN B 1 482 ? -0.748 -17.188 -22.625 1 93.44 482 ASN B N 1
ATOM 8371 C CA . ASN B 1 482 ? -1.279 -18.484 -22.188 1 93.44 482 ASN B CA 1
ATOM 8372 C C . ASN B 1 482 ? -0.402 -19.125 -21.125 1 93.44 482 ASN B C 1
ATOM 8374 O O . ASN B 1 482 ? -0.826 -20.062 -20.453 1 93.44 482 ASN B O 1
ATOM 8378 N N . CYS B 1 483 ? 0.75 -18.625 -21.031 1 95.31 483 CYS B N 1
ATOM 8379 C CA . CYS B 1 483 ? 1.668 -19.203 -20.047 1 95.31 483 CYS B CA 1
ATOM 8380 C C . CYS B 1 483 ? 2.326 -18.094 -19.219 1 95.31 483 CYS B C 1
ATOM 8382 O O . CYS B 1 483 ? 3.525 -18.156 -18.953 1 95.31 483 CYS B O 1
ATOM 8384 N N . SER B 1 484 ? 1.532 -17.125 -18.875 1 95.44 484 SER B N 1
ATOM 8385 C CA . SER B 1 484 ? 2.045 -15.992 -18.109 1 95.44 484 SER B CA 1
ATOM 8386 C C . SER B 1 484 ? 1.467 -15.977 -16.703 1 95.44 484 SER B C 1
ATOM 8388 O O . SER B 1 484 ? 0.487 -16.672 -16.422 1 95.44 484 SER B O 1
ATOM 8390 N N . THR B 1 485 ? 2.092 -15.156 -15.867 1 96.88 485 THR B N 1
ATOM 8391 C CA . THR B 1 485 ? 1.655 -15.055 -14.484 1 96.88 485 THR B CA 1
ATOM 8392 C C . THR B 1 485 ? 0.574 -13.992 -14.328 1 96.88 485 THR B C 1
ATOM 8394 O O . THR B 1 485 ? 0.084 -13.75 -13.227 1 96.88 485 THR B O 1
ATOM 8397 N N . PHE B 1 486 ? 0.07 -13.352 -15.406 1 95.75 486 PHE B N 1
ATOM 8398 C CA . PHE B 1 486 ? -0.888 -12.25 -15.359 1 95.75 486 PHE B CA 1
ATOM 8399 C C . PHE B 1 486 ? -2.137 -12.656 -14.586 1 95.75 486 PHE B C 1
ATOM 8401 O O . PHE B 1 486 ? -2.553 -11.961 -13.656 1 95.75 486 PHE B O 1
ATOM 8408 N N . PRO B 1 487 ? -2.701 -13.836 -14.898 1 96.25 487 PRO B N 1
ATOM 8409 C CA . PRO B 1 487 ? -3.92 -14.227 -14.18 1 96.25 487 PRO B CA 1
ATOM 8410 C C . PRO B 1 487 ? -3.689 -14.414 -12.688 1 96.25 487 PRO B C 1
ATOM 8412 O O . PRO B 1 487 ? -4.551 -14.055 -11.875 1 96.25 487 PRO B O 1
ATOM 8415 N N . PHE B 1 488 ? -2.592 -14.93 -12.391 1 97.5 488 PHE B N 1
ATOM 8416 C CA . PHE B 1 488 ? -2.305 -15.234 -10.992 1 97.5 488 PHE B CA 1
ATOM 8417 C C . PHE B 1 488 ? -1.993 -13.969 -10.211 1 97.5 488 PHE B C 1
ATOM 8419 O O . PHE B 1 488 ? -2.344 -13.859 -9.031 1 97.5 488 PHE B O 1
ATOM 8426 N N . GLU B 1 489 ? -1.288 -13.008 -10.836 1 93.94 489 GLU B N 1
ATOM 8427 C CA . GLU B 1 489 ? -1.027 -11.727 -10.195 1 93.94 489 GLU B CA 1
ATOM 8428 C C . GLU B 1 489 ? -2.328 -10.992 -9.867 1 93.94 489 GLU B C 1
ATOM 8430 O O . GLU B 1 489 ? -2.449 -10.383 -8.805 1 93.94 489 GLU B O 1
ATOM 8435 N N . ASN B 1 490 ? -3.207 -11.086 -10.758 1 92.75 490 ASN B N 1
ATOM 8436 C CA . ASN B 1 490 ? -4.516 -10.484 -10.531 1 92.75 490 ASN B CA 1
ATOM 8437 C C . ASN B 1 490 ? -5.238 -11.141 -9.359 1 92.75 490 ASN B C 1
ATOM 8439 O O . ASN B 1 490 ? -5.914 -10.461 -8.586 1 92.75 490 ASN B O 1
ATOM 8443 N N . HIS B 1 491 ? -5.113 -12.391 -9.258 1 95.94 491 HIS B N 1
ATOM 8444 C CA . HIS B 1 491 ? -5.809 -13.117 -8.203 1 95.94 491 HIS B CA 1
ATOM 8445 C C . HIS B 1 491 ? -5.18 -12.852 -6.836 1 95.94 491 HIS B C 1
ATOM 8447 O O . HIS B 1 491 ? -5.828 -13.031 -5.805 1 95.94 491 HIS B O 1
ATOM 8453 N N . MET B 1 492 ? -3.898 -12.445 -6.82 1 95.75 492 MET B N 1
ATOM 8454 C CA . MET B 1 492 ? -3.242 -12.117 -5.559 1 95.75 492 MET B CA 1
ATOM 8455 C C . MET B 1 492 ? -3.992 -11 -4.836 1 95.75 492 MET B C 1
ATOM 8457 O O . MET B 1 492 ? -4.055 -10.992 -3.604 1 95.75 492 MET B O 1
ATOM 8461 N N . LYS B 1 493 ? -4.531 -10.133 -5.535 1 92.62 493 LYS B N 1
ATOM 8462 C CA . LYS B 1 493 ? -5.324 -9.055 -4.953 1 92.62 493 LYS B CA 1
ATOM 8463 C C . LYS B 1 493 ? -6.562 -9.602 -4.246 1 92.62 493 LYS B C 1
ATOM 8465 O O . LYS B 1 493 ? -6.965 -9.086 -3.201 1 92.62 493 LYS B O 1
ATOM 8470 N N . VAL B 1 494 ? -7.109 -10.602 -4.812 1 93.69 494 VAL B N 1
ATOM 8471 C CA . VAL B 1 494 ? -8.289 -11.234 -4.23 1 93.69 494 VAL B CA 1
ATOM 8472 C C . VAL B 1 494 ? -7.93 -11.859 -2.885 1 93.69 494 VAL B C 1
ATOM 8474 O O . VAL B 1 494 ? -8.656 -11.695 -1.901 1 93.69 494 VAL B O 1
ATOM 8477 N N . LEU B 1 495 ? -6.836 -12.523 -2.881 1 95.69 495 LEU B N 1
ATOM 8478 C CA . LEU B 1 495 ? -6.391 -13.156 -1.644 1 95.69 495 LEU B CA 1
ATOM 8479 C C . LEU B 1 495 ? -6.152 -12.109 -0.557 1 95.69 495 LEU B C 1
ATOM 8481 O O . LEU B 1 495 ? -6.48 -12.336 0.61 1 95.69 495 LEU B O 1
ATOM 8485 N N . LYS B 1 496 ? -5.648 -11.016 -0.922 1 94.38 496 LYS B N 1
ATOM 8486 C CA . LYS B 1 496 ? -5.391 -9.945 0.041 1 94.38 496 LYS B CA 1
ATOM 8487 C C . LYS B 1 496 ? -6.691 -9.398 0.618 1 94.38 496 LYS B C 1
ATOM 8489 O O . LYS B 1 496 ? -6.746 -9.016 1.788 1 94.38 496 LYS B O 1
ATOM 8494 N N . LYS B 1 497 ? -7.695 -9.359 -0.153 1 93.12 497 LYS B N 1
ATOM 8495 C CA . LYS B 1 497 ? -8.984 -8.828 0.278 1 93.12 497 LYS B CA 1
ATOM 8496 C C . LYS B 1 497 ? -9.641 -9.742 1.312 1 93.12 497 LYS B C 1
ATOM 8498 O O . LYS B 1 497 ? -10.562 -9.336 2.014 1 93.12 497 LYS B O 1
ATOM 8503 N N . TYR B 1 498 ? -9.195 -11.031 1.355 1 93.12 498 TYR B N 1
ATOM 8504 C CA . TYR B 1 498 ? -9.719 -11.961 2.352 1 93.12 498 TYR B CA 1
ATOM 8505 C C . TYR B 1 498 ? -9.281 -11.555 3.756 1 93.12 498 TYR B C 1
ATOM 8507 O O . TYR B 1 498 ? -9.898 -11.961 4.746 1 93.12 498 TYR B O 1
ATOM 8515 N N . ILE B 1 499 ? -8.242 -10.812 3.775 1 92.25 499 ILE B N 1
ATOM 8516 C CA . ILE B 1 499 ? -7.652 -10.477 5.066 1 92.25 499 ILE B CA 1
ATOM 8517 C C . ILE B 1 499 ? -8.195 -9.133 5.547 1 92.25 499 ILE B C 1
ATOM 8519 O O . ILE B 1 499 ? -8 -8.109 4.883 1 92.25 499 ILE B O 1
ATOM 8523 N N . ARG B 1 500 ? -8.797 -9.148 6.695 1 86.88 500 ARG B N 1
ATOM 8524 C CA . ARG B 1 500 ? -9.383 -7.93 7.25 1 86.88 500 ARG B CA 1
ATOM 8525 C C . ARG B 1 500 ? -8.555 -7.406 8.414 1 86.88 500 ARG B C 1
ATOM 8527 O O . ARG B 1 500 ? -8.516 -6.199 8.664 1 86.88 500 ARG B O 1
ATOM 8534 N N . LYS B 1 501 ? -8.008 -8.312 9.117 1 86 501 LYS B N 1
ATOM 8535 C CA . LYS B 1 501 ? -7.141 -7.973 10.242 1 86 501 LYS B CA 1
ATOM 8536 C C . LYS B 1 501 ? -5.844 -8.773 10.195 1 86 501 LYS B C 1
ATOM 8538 O O . LYS B 1 501 ? -5.758 -9.789 9.508 1 86 501 LYS B O 1
ATOM 8543 N N . SER B 1 502 ? -4.926 -8.328 10.875 1 85.88 502 SER B N 1
ATOM 8544 C CA . SER B 1 502 ? -3.6 -8.93 10.797 1 85.88 502 SER B CA 1
ATOM 8545 C C . SER B 1 502 ? -3.555 -10.266 11.539 1 85.88 502 SER B C 1
ATOM 8547 O O . SER B 1 502 ? -2.662 -11.078 11.305 1 85.88 502 SER B O 1
ATOM 8549 N N . ASN B 1 503 ? -4.551 -10.43 12.344 1 86.31 503 ASN B N 1
ATOM 8550 C CA . ASN B 1 503 ? -4.555 -11.641 13.148 1 86.31 503 ASN B CA 1
ATOM 8551 C C . ASN B 1 503 ? -5.086 -12.836 12.359 1 86.31 503 ASN B C 1
ATOM 8553 O O . ASN B 1 503 ? -6.09 -12.727 11.656 1 86.31 503 ASN B O 1
ATOM 8557 N N . GLN B 1 504 ? -4.402 -13.953 12.43 1 91.56 504 GLN B N 1
ATOM 8558 C CA . GLN B 1 504 ? -4.801 -15.227 11.836 1 91.56 504 GLN B CA 1
ATOM 8559 C C . GLN B 1 504 ? -5.207 -15.055 10.375 1 91.56 504 GLN B C 1
ATOM 8561 O O . GLN B 1 504 ? -6.316 -15.43 9.984 1 91.56 504 GLN B O 1
ATOM 8566 N N . PRO B 1 505 ? -4.312 -14.57 9.594 1 94.31 505 PRO B N 1
ATOM 8567 C CA . PRO B 1 505 ? -4.641 -14.297 8.188 1 94.31 505 PRO B CA 1
ATOM 8568 C C . PRO B 1 505 ? -5.035 -15.562 7.426 1 94.31 505 PRO B C 1
ATOM 8570 O O . PRO B 1 505 ? -5.93 -15.516 6.574 1 94.31 505 PRO B O 1
ATOM 8573 N N . LEU B 1 506 ? -4.406 -16.703 7.703 1 96.25 506 LEU B N 1
ATOM 8574 C CA . LEU B 1 506 ? -4.707 -17.953 6.992 1 96.25 506 LEU B CA 1
ATOM 8575 C C . LEU B 1 506 ? -6.133 -18.406 7.277 1 96.25 506 LEU B C 1
ATOM 8577 O O . LEU B 1 506 ? -6.871 -18.766 6.355 1 96.25 506 LEU B O 1
ATOM 8581 N N . GLN B 1 507 ? -6.492 -18.406 8.508 1 93.69 507 GLN B N 1
ATOM 8582 C CA . GLN B 1 507 ? -7.844 -18.797 8.898 1 93.69 507 GLN B CA 1
ATOM 8583 C C . GLN B 1 507 ? -8.891 -17.891 8.258 1 93.69 507 GLN B C 1
ATOM 8585 O O . GLN B 1 507 ? -9.945 -18.344 7.824 1 93.69 507 GLN B O 1
ATOM 8590 N N . GLN B 1 508 ? -8.57 -16.609 8.242 1 92.69 508 GLN B N 1
ATOM 8591 C CA . GLN B 1 508 ? -9.469 -15.664 7.594 1 92.69 508 GLN B CA 1
ATOM 8592 C C . GLN B 1 508 ? -9.664 -16.016 6.121 1 92.69 508 GLN B C 1
ATOM 8594 O O . GLN B 1 508 ? -10.797 -16.031 5.625 1 92.69 508 GLN B O 1
ATOM 8599 N N . ALA B 1 509 ? -8.57 -16.281 5.484 1 95.31 509 ALA B N 1
ATOM 8600 C CA . ALA B 1 509 ? -8.625 -16.578 4.055 1 95.31 509 ALA B CA 1
ATOM 8601 C C . ALA B 1 509 ? -9.453 -17.828 3.791 1 95.31 509 ALA B C 1
ATOM 8603 O O . ALA B 1 509 ? -10.234 -17.891 2.838 1 95.31 509 ALA B O 1
ATOM 8604 N N . ILE B 1 510 ? -9.266 -18.859 4.621 1 94.62 510 ILE B N 1
ATOM 8605 C CA . ILE B 1 510 ? -9.992 -20.109 4.473 1 94.62 510 ILE B CA 1
ATOM 8606 C C . ILE B 1 510 ? -11.492 -19.875 4.652 1 94.62 510 ILE B C 1
ATOM 8608 O O . ILE B 1 510 ? -12.297 -20.344 3.848 1 94.62 510 ILE B O 1
ATOM 8612 N N . LYS B 1 511 ? -11.805 -19.109 5.652 1 91.62 511 LYS B N 1
ATOM 8613 C CA . LYS B 1 511 ? -13.211 -18.828 5.941 1 91.62 511 LYS B CA 1
ATOM 8614 C C . LYS B 1 511 ? -13.844 -18 4.832 1 91.62 511 LYS B C 1
ATOM 8616 O O . LYS B 1 511 ? -14.961 -18.281 4.398 1 91.62 511 LYS B O 1
ATOM 8621 N N . ARG B 1 512 ? -13.141 -17 4.41 1 92.38 512 ARG B N 1
ATOM 8622 C CA . ARG B 1 512 ? -13.672 -16.125 3.363 1 92.38 512 ARG B CA 1
ATOM 8623 C C . ARG B 1 512 ? -13.828 -16.891 2.049 1 92.38 512 ARG B C 1
ATOM 8625 O O . ARG B 1 512 ? -14.797 -16.672 1.316 1 92.38 512 ARG B O 1
ATOM 8632 N N . TYR B 1 513 ? -12.875 -17.703 1.732 1 93.56 513 TYR B N 1
ATOM 8633 C CA . TYR B 1 513 ? -12.969 -18.5 0.523 1 93.56 513 TYR B CA 1
ATOM 8634 C C . TYR B 1 513 ? -14.164 -19.453 0.597 1 93.56 513 TYR B C 1
ATOM 8636 O O . TYR B 1 513 ? -14.875 -19.641 -0.393 1 93.56 513 TYR B O 1
ATOM 8644 N N . SER B 1 514 ? -14.375 -20.078 1.723 1 91.12 514 SER B N 1
ATOM 8645 C CA . SER B 1 514 ? -15.516 -20.953 1.911 1 91.12 514 SER B CA 1
ATOM 8646 C C . SER B 1 514 ? -16.828 -20.219 1.719 1 91.12 514 SER B C 1
ATOM 8648 O O . SER B 1 514 ? -17.766 -20.734 1.102 1 91.12 514 SER B O 1
ATOM 8650 N N . GLU B 1 515 ? -16.859 -19 2.242 1 90.94 515 GLU B N 1
ATOM 8651 C CA . GLU B 1 515 ? -18.047 -18.156 2.057 1 90.94 515 GLU B CA 1
ATOM 8652 C C . GLU B 1 515 ? -18.266 -17.844 0.582 1 90.94 515 GLU B C 1
ATOM 8654 O O . GLU B 1 515 ? -19.391 -17.859 0.098 1 90.94 515 GLU B O 1
ATOM 8659 N N . GLU B 1 516 ? -17.219 -17.578 -0.082 1 91.31 516 GLU B N 1
ATOM 8660 C CA . GLU B 1 516 ? -17.297 -17.234 -1.498 1 91.31 516 GLU B CA 1
ATOM 8661 C C . GLU B 1 516 ? -17.781 -18.406 -2.334 1 91.31 516 GLU B C 1
ATOM 8663 O O . GLU B 1 516 ? -18.547 -18.219 -3.283 1 91.31 516 GLU B O 1
ATOM 8668 N N . THR B 1 517 ? -17.344 -19.547 -2.025 1 90.38 517 THR B N 1
ATOM 8669 C CA . THR B 1 517 ? -17.75 -20.734 -2.77 1 90.38 517 THR B CA 1
ATOM 8670 C C . THR B 1 517 ? -19.219 -21.047 -2.516 1 90.38 517 THR B C 1
ATOM 8672 O O . THR B 1 517 ? -19.906 -21.578 -3.396 1 90.38 517 THR B O 1
ATOM 8675 N N . LYS B 1 518 ? -19.719 -20.703 -1.374 1 87.25 518 LYS B N 1
ATOM 8676 C CA . LYS B 1 518 ? -21.094 -21 -1.016 1 87.25 518 LYS B CA 1
ATOM 8677 C C . LYS B 1 518 ? -22.047 -19.953 -1.615 1 87.25 518 LYS B C 1
ATOM 8679 O O . LYS B 1 518 ? -23.109 -20.312 -2.125 1 87.25 518 LYS B O 1
ATOM 8684 N N . TYR B 1 519 ? -21.625 -18.688 -1.519 1 86.62 519 TYR B N 1
ATOM 8685 C CA . TYR B 1 519 ? -22.562 -17.625 -1.859 1 86.62 519 TYR B CA 1
ATOM 8686 C C . TYR B 1 519 ? -22.062 -16.828 -3.053 1 86.62 519 TYR B C 1
ATOM 8688 O O . TYR B 1 519 ? -22.781 -15.945 -3.559 1 86.62 519 TYR B O 1
ATOM 8696 N N . GLY B 1 520 ? -20.891 -17.094 -3.457 1 79.19 520 GLY B N 1
ATOM 8697 C CA . GLY B 1 520 ? -20.344 -16.328 -4.559 1 79.19 520 GLY B CA 1
ATOM 8698 C C . GLY B 1 520 ? -20.953 -16.672 -5.902 1 79.19 520 GLY B C 1
ATOM 8699 O O . GLY B 1 520 ? -22.094 -17.141 -5.965 1 79.19 520 GLY B O 1
ATOM 8700 N N . GLN B 1 521 ? -20.219 -16.344 -6.941 1 72.88 521 GLN B N 1
ATOM 8701 C CA . GLN B 1 521 ? -20.672 -16.547 -8.312 1 72.88 521 GLN B CA 1
ATOM 8702 C C . GLN B 1 521 ? -20.859 -18.047 -8.617 1 72.88 521 GLN B C 1
ATOM 8704 O O . GLN B 1 521 ? -20.109 -18.875 -8.102 1 72.88 521 GLN B O 1
ATOM 8709 N N . LYS B 1 522 ? -21.891 -18.312 -9.336 1 75.62 522 LYS B N 1
ATOM 8710 C CA . LYS B 1 522 ? -22.156 -19.688 -9.781 1 75.62 522 LYS B CA 1
ATOM 8711 C C . LYS B 1 522 ? -21 -20.234 -10.594 1 75.62 522 LYS B C 1
ATOM 8713 O O . LYS B 1 522 ? -20.266 -19.484 -11.242 1 75.62 522 LYS B O 1
ATOM 8718 N N . PRO B 1 523 ? -20.812 -21.5 -10.438 1 76.88 523 PRO B N 1
ATOM 8719 C CA . PRO B 1 523 ? -19.734 -22.141 -11.203 1 76.88 523 PRO B CA 1
ATOM 8720 C C . PRO B 1 523 ? -19.812 -21.844 -12.695 1 76.88 523 PRO B C 1
ATOM 8722 O O . PRO B 1 523 ? -20.922 -21.703 -13.25 1 76.88 523 PRO B O 1
ATOM 8725 N N . HIS B 1 524 ? -18.656 -21.625 -13.242 1 80.25 524 HIS B N 1
ATOM 8726 C CA . HIS B 1 524 ? -18.547 -21.297 -14.656 1 80.25 524 HIS B CA 1
ATOM 8727 C C . HIS B 1 524 ? -18.766 -22.531 -15.531 1 80.25 524 HIS B C 1
ATOM 8729 O O . HIS B 1 524 ? -18.25 -23.609 -15.219 1 80.25 524 HIS B O 1
ATOM 8735 N N . LEU B 1 525 ? -19.531 -22.344 -16.562 1 71.31 525 LEU B N 1
ATOM 8736 C CA . LEU B 1 525 ? -19.766 -23.422 -17.516 1 71.31 525 LEU B CA 1
ATOM 8737 C C . LEU B 1 525 ? -18.609 -23.547 -18.484 1 71.31 525 LEU B C 1
ATOM 8739 O O . LEU B 1 525 ? -18.234 -22.578 -19.141 1 71.31 525 LEU B O 1
ATOM 8743 N N . ILE B 1 526 ? -18 -24.656 -18.484 1 72.5 526 ILE B N 1
ATOM 8744 C CA . ILE B 1 526 ? -16.891 -24.922 -19.391 1 72.5 526 ILE B CA 1
ATOM 8745 C C . ILE B 1 526 ? -17.438 -25.281 -20.781 1 72.5 526 ILE B C 1
ATOM 8747 O O . ILE B 1 526 ? -18.141 -26.281 -20.938 1 72.5 526 ILE B O 1
ATOM 8751 N N . ASN B 1 527 ? -17.422 -24.219 -21.594 1 64.44 527 ASN B N 1
ATOM 8752 C CA . ASN B 1 527 ? -17.797 -24.406 -23 1 64.44 527 ASN B CA 1
ATOM 8753 C C . ASN B 1 527 ? -16.609 -24.172 -23.922 1 64.44 527 ASN B C 1
ATOM 8755 O O . ASN B 1 527 ? -15.969 -23.125 -23.875 1 64.44 527 ASN B O 1
ATOM 8759 N N . TYR B 1 528 ? -16 -25.25 -24.344 1 54.25 528 TYR B N 1
ATOM 8760 C CA . TYR B 1 528 ? -14.836 -25.109 -25.219 1 54.25 528 TYR B CA 1
ATOM 8761 C C . TYR B 1 528 ? -15.227 -24.516 -26.562 1 54.25 528 TYR B C 1
ATOM 8763 O O . TYR B 1 528 ? -14.406 -24.438 -27.484 1 54.25 528 TYR B O 1
ATOM 8771 N N . ASP B 1 529 ? -16.391 -24.234 -26.781 1 51.72 529 ASP B N 1
ATOM 8772 C CA . ASP B 1 529 ? -16.75 -23.688 -28.078 1 51.72 529 ASP B CA 1
ATOM 8773 C C . ASP B 1 529 ? -15.992 -22.391 -28.359 1 51.72 529 ASP B C 1
ATOM 8775 O O . ASP B 1 529 ? -16.109 -21.438 -27.609 1 51.72 529 ASP B O 1
ATOM 8779 N N . SER B 1 530 ? -14.781 -22.562 -28.828 1 44 530 SER B N 1
ATOM 8780 C CA . SER B 1 530 ? -13.68 -21.672 -29.188 1 44 530 SER B CA 1
ATOM 8781 C C . SER B 1 530 ? -14.188 -20.281 -29.547 1 44 530 SER B C 1
ATOM 8783 O O . SER B 1 530 ? -13.711 -19.281 -29.016 1 44 530 SER B O 1
ATOM 8785 N N . ASN B 1 531 ? -14.414 -20.094 -30.953 1 39.81 531 ASN B N 1
ATOM 8786 C CA . ASN B 1 531 ? -14.023 -19.109 -31.969 1 39.81 531 ASN B CA 1
ATOM 8787 C C . ASN B 1 531 ? -14.977 -17.906 -31.969 1 39.81 531 ASN B C 1
ATOM 8789 O O . ASN B 1 531 ? -15.062 -17.188 -32.969 1 39.81 531 ASN B O 1
ATOM 8793 N N . CYS B 1 532 ? -16.125 -17.953 -31.312 1 37.84 532 CYS B N 1
ATOM 8794 C CA . CYS B 1 532 ? -16.938 -16.938 -31.953 1 37.84 532 CYS B CA 1
ATOM 8795 C C . CYS B 1 532 ? -16.547 -15.547 -31.469 1 37.84 532 CYS B C 1
ATOM 8797 O O . CYS B 1 532 ? -16.609 -15.258 -30.281 1 37.84 532 CYS B O 1
ATOM 8799 N N . PHE B 1 533 ? -15.484 -15.125 -32.031 1 41.59 533 PHE B N 1
ATOM 8800 C CA . PHE B 1 533 ? -15.211 -13.703 -31.891 1 41.59 533 PHE B CA 1
ATOM 8801 C C . PHE B 1 533 ? -16.5 -12.883 -32 1 41.59 533 PHE B C 1
ATOM 8803 O O . PHE B 1 533 ? -17.266 -13.062 -32.938 1 41.59 533 PHE B O 1
ATOM 8810 N N . THR B 1 534 ? -17.266 -12.75 -31.078 1 39.5 534 THR B N 1
ATOM 8811 C CA . THR B 1 534 ? -18.359 -11.828 -31.281 1 39.5 534 THR B CA 1
ATOM 8812 C C . THR B 1 534 ? -17.859 -10.391 -31.406 1 39.5 534 THR B C 1
ATOM 8814 O O . THR B 1 534 ? -17.094 -9.914 -30.562 1 39.5 534 THR B O 1
ATOM 8817 N N . PHE B 1 535 ? -17.625 -10.047 -32.625 1 38.91 535 PHE B N 1
ATOM 8818 C CA . PHE B 1 535 ? -17.312 -8.648 -32.938 1 38.91 535 PHE B CA 1
ATOM 8819 C C . PHE B 1 535 ? -18.281 -7.719 -32.188 1 38.91 535 PHE B C 1
ATOM 8821 O O . PHE B 1 535 ? -19.484 -7.762 -32.438 1 38.91 535 PHE B O 1
ATOM 8828 N N . GLU B 1 536 ? -18.156 -7.594 -31.078 1 39.19 536 GLU B N 1
ATOM 8829 C CA . GLU B 1 536 ? -19.156 -6.848 -30.328 1 39.19 536 GLU B CA 1
ATOM 8830 C C . GLU B 1 536 ? -19.438 -5.492 -30.969 1 39.19 536 GLU B C 1
ATOM 8832 O O . GLU B 1 536 ? -20.594 -5.086 -31.109 1 39.19 536 GLU B O 1
ATOM 8837 N N . LYS B 1 537 ? -18.391 -4.508 -31 1 42.66 537 LYS B N 1
ATOM 8838 C CA . LYS B 1 537 ? -18.672 -3.182 -31.547 1 42.66 537 LYS B CA 1
ATOM 8839 C C . LYS B 1 537 ? -17.859 -2.928 -32.812 1 42.66 537 LYS B C 1
ATOM 8841 O O . LYS B 1 537 ? -16.75 -3.465 -32.969 1 42.66 537 LYS B O 1
ATOM 8846 N N . GLU B 1 538 ? -18.453 -2.691 -33.938 1 35.56 538 GLU B N 1
ATOM 8847 C CA . GLU B 1 538 ? -17.859 -2.232 -35.188 1 35.56 538 GLU B CA 1
ATOM 8848 C C . GLU B 1 538 ? -16.844 -1.124 -34.938 1 35.56 538 GLU B C 1
ATOM 8850 O O . GLU B 1 538 ? -17.109 -0.177 -34.188 1 35.56 538 GLU B O 1
ATOM 8855 N N . HIS B 1 539 ? -15.531 -1.444 -34.906 1 39.41 539 HIS B N 1
ATOM 8856 C CA . HIS B 1 539 ? -14.477 -0.437 -34.844 1 39.41 539 HIS B CA 1
ATOM 8857 C C . HIS B 1 539 ? -14.586 0.548 -36 1 39.41 539 HIS B C 1
ATOM 8859 O O . HIS B 1 539 ? -14.453 0.161 -37.156 1 39.41 539 HIS B O 1
ATOM 8865 N N . ASN B 1 540 ? -15.445 1.368 -36 1 36.5 540 ASN B N 1
ATOM 8866 C CA . ASN B 1 540 ? -15.609 2.33 -37.094 1 36.5 540 ASN B CA 1
ATOM 8867 C C . ASN B 1 540 ? -14.5 3.383 -37.062 1 36.5 540 ASN B C 1
ATOM 8869 O O . ASN B 1 540 ? -14.367 4.16 -38 1 36.5 540 ASN B O 1
ATOM 8873 N N . ASN B 1 541 ? -14.062 4.035 -35.969 1 32.59 541 ASN B N 1
ATOM 8874 C CA . ASN B 1 541 ? -13.203 5.207 -35.812 1 32.59 541 ASN B CA 1
ATOM 8875 C C . ASN B 1 541 ? -11.844 4.836 -35.219 1 32.59 541 ASN B C 1
ATOM 8877 O O . ASN B 1 541 ? -11.773 4.16 -34.188 1 32.59 541 ASN B O 1
ATOM 8881 N N . GLY B 1 542 ? -10.578 4.559 -36.031 1 37.97 542 GLY B N 1
ATOM 8882 C CA . GLY B 1 542 ? -9.125 4.5 -36 1 37.97 542 GLY B CA 1
ATOM 8883 C C . GLY B 1 542 ? -8.508 4.02 -37.281 1 37.97 542 GLY B C 1
ATOM 8884 O O . GLY B 1 542 ? -9.219 3.779 -38.281 1 37.97 542 GLY B O 1
ATOM 8885 N N . PRO B 1 543 ? -7.117 4.309 -37.438 1 38.81 543 PRO B N 1
ATOM 8886 C CA . PRO B 1 543 ? -6.5 3.934 -38.719 1 38.81 543 PRO B CA 1
ATOM 8887 C C . PRO B 1 543 ? -6.824 2.498 -39.125 1 38.81 543 PRO B C 1
ATOM 8889 O O . PRO B 1 543 ? -6.953 1.621 -38.25 1 38.81 543 PRO B O 1
ATOM 8892 N N . LEU B 1 544 ? -7.766 2.346 -40 1 33.53 544 LEU B N 1
ATOM 8893 C CA . LEU B 1 544 ? -7.984 1.109 -40.719 1 33.53 544 LEU B CA 1
ATOM 8894 C C . LEU B 1 544 ? -6.664 0.527 -41.219 1 33.53 544 LEU B C 1
ATOM 8896 O O . LEU B 1 544 ? -5.793 1.263 -41.688 1 33.53 544 LEU B O 1
ATOM 8900 N N . MET B 1 545 ? -6.168 -0.406 -40.531 1 31.66 545 MET B N 1
ATOM 8901 C CA . MET B 1 545 ? -4.996 -1.059 -41.094 1 31.66 545 MET B CA 1
ATOM 8902 C C . MET B 1 545 ? -5.164 -1.262 -42.594 1 31.66 545 MET B C 1
ATOM 8904 O O . MET B 1 545 ? -6.172 -1.812 -43.062 1 31.66 545 MET B O 1
ATOM 8908 N N . LYS B 1 546 ? -4.672 -0.302 -43.375 1 31.84 546 LYS B N 1
ATOM 8909 C CA . LYS B 1 546 ? -4.48 -0.765 -44.75 1 31.84 546 LYS B CA 1
ATOM 8910 C C . LYS B 1 546 ? -3.779 -2.119 -44.781 1 31.84 546 LYS B C 1
ATOM 8912 O O . LYS B 1 546 ? -2.66 -2.256 -44.312 1 31.84 546 LYS B O 1
ATOM 8917 N N . LEU B 1 547 ? -4.508 -3.213 -44.656 1 27.19 547 LEU B N 1
ATOM 8918 C CA . LEU B 1 547 ? -4.023 -4.551 -44.969 1 27.19 547 LEU B CA 1
ATOM 8919 C C . LEU B 1 547 ? -3.139 -4.531 -46.188 1 27.19 547 LEU B C 1
ATOM 8921 O O . LEU B 1 547 ? -3.643 -4.438 -47.312 1 27.19 547 LEU B O 1
ATOM 8925 N N . THR B 1 548 ? -2.17 -3.551 -46.344 1 26.67 548 THR B N 1
ATOM 8926 C CA . THR B 1 548 ? -1.313 -3.936 -47.438 1 26.67 548 THR B CA 1
ATOM 8927 C C . THR B 1 548 ? -0.74 -5.332 -47.25 1 26.67 548 THR B C 1
ATOM 8929 O O . THR B 1 548 ? -0.158 -5.617 -46.188 1 26.67 548 THR B O 1
ATOM 8932 N N . VAL B 1 549 ? -1.31 -6.301 -47.875 1 24.2 549 VAL B N 1
ATOM 8933 C CA . VAL B 1 549 ? -0.856 -7.625 -48.312 1 24.2 549 VAL B CA 1
ATOM 8934 C C . VAL B 1 549 ? 0.579 -7.539 -48.812 1 24.2 549 VAL B C 1
ATOM 8936 O O . VAL B 1 549 ? 0.844 -6.895 -49.844 1 24.2 549 VAL B O 1
ATOM 8939 N N . ILE B 1 550 ? 1.642 -7.203 -48.156 1 21.91 550 ILE B N 1
ATOM 8940 C CA . ILE B 1 550 ? 2.938 -7.5 -48.75 1 21.91 550 ILE B CA 1
ATOM 8941 C C . ILE B 1 550 ? 3.016 -8.984 -49.094 1 21.91 550 ILE B C 1
ATOM 8943 O O . ILE B 1 550 ? 2.984 -9.836 -48.219 1 21.91 550 ILE B O 1
ATOM 8947 N N . TYR B 1 551 ? 2.527 -9.258 -50.312 1 21.06 551 TYR B N 1
ATOM 8948 C CA . TYR B 1 551 ? 3.051 -10.32 -51.188 1 21.06 551 TYR B CA 1
ATOM 8949 C C . TYR B 1 551 ? 4.555 -10.172 -51.375 1 21.06 551 TYR B C 1
ATOM 8951 O O . TYR B 1 551 ? 5.07 -9.055 -51.469 1 21.06 551 TYR B O 1
#

Foldseek 3Di:
DPPVPPVPPPPPVVVVVVVVVVVVVVVPVVPPPDPPPDDDDDPDPPPDDDDFADLDDPDPPPDDDDDDPPPDDDDDDDDDDDDDPPPDDPPDDPDDPDPVPPPPPPPPPPPPPDCPDPLLVLLLVCLVVVPDFVRSLVVQVVCCVPPNVPGDNGNCVSLVLVPPDPPPLPWDDFPPWTKDFCAPQNLDQLFEAEEPVCQADAWEKEWEWDKAQQDPVALKIKIWIKIDTPPPLQRIDTGMIIIDSDDGPALQVVCVVVLVRLQCCQVFFHWYAHPVGDTGGHHYHYAAYAYAQVRLCRQFQWDGQQAQQRALFFRRGWDQDPNGTFGPRQRGHTDWQVCSVVPVPVNGGHDDDGHPNNVRPPDTSSLRYAHACQVLPQVNPLLLLLCCCPPNDPVSHPDPVVLVVLQVQLQVCQVQDDPVQPDRGHGSVCSVVDHSSNSVCCVPPRDDPPSPDPPDRRSRGSSNSCVSVNVVNCVRQNDSVRRHCVSVVVCSVVLSSLADDPPPSVVSSVSSVVSCSVSNDGHYYDDVPDDPPPPPDDPPDHPPPPPPPPD/DPPVPPVVPDPPVRVVVVVVVVVVVVVCVVVPDDPPPDDDDDPDDDPDDPPDDDDDDPDDDDDDDYDDDDDDDDDDDDDDDDDDPDDDDPPDDPDDPDPVVPPPPPPPPPPPPDCPDPLLVLLLVCLVVVPDFVRSLVVQVVCCVPPNVPGDNGPCVSLVLVPPDPPPLPWDDFPPWTKHFPAPQNLDQLFEAEEPVCQADAWEKEWEWDKAQQDPVALKIKIWIKIDTPPCLQRIDTGMIIIDSDDGPALQVVCVVVLVRLQCCQVFFHWYAHPVGDTGGHHYHYAAYAYAQVRLCRQQQWDGQQAQQRALFFRFGWDQDPNGTFGPDQDGHTDWQVCSVVPVPVNGGHDDDGHPNNVRPPDTSSLRYAHACQVLPQVNPLLLLLCCCPPNDPVSHPDPVVLVVLQVQLQVCQVQDDPVQPDRGHGSVCSVVDHSSNSVCCVPPRDDPPSPDPPDRRSRGSSNSCVSVNVVNCVRQNDSVRRHCVSVVVCSVVLSSLADDPPPSVVSSVSSVVSCSVSNDGHYYDDVPDDDPPPPDPPPDHPPPPPPPPD

Radius of gyration: 37.53 Å; Cα contacts (8 Å, |Δi|>4): 1348; chains: 2; bounding box: 114×84×104 Å

pLDDT: mean 73.52, std 29.16, range [14.51, 98.69]

Nearest PDB structures (foldseek):
  6dbv-assembly1_C  TM=5.314E-01  e=2.904E-07  Escherichia coli K-12
  6ozi-assembly1_B  TM=4.176E-01  e=9.906E-02  Ciona intestinalis
  6dbv-assembly1_C  TM=5.360E-01  e=2.917E-07  Escherichia coli K-12
  6ozi-assembly1_B  TM=4.539E-01  e=1.078E-01  Ciona intestinalis

Organism: Acyrthosiphon pisum (NCBI:txid7029)

Secondary structure (DSSP, 8-state):
--TTSGGGSS-HHHHHHHHHHHHHHHHGGGG-------------S---S--S--------------------------------------------------------------TT-HHHHHHHHHHHTT--HHHHHHHHHHHHHHT-TTS-SSHHHHHT-S-SSS----PEEETTEEEEE--HHHHHHHHEEE-GGGSSSPEEEEEEE--EE--SSS--EEEEEEEEETT-TT--EEEEEEEESS--S-HHHHHHHHHHHHHHHHHH-EEEEBTTS-EEEE-EEEEEEEE-HHHHHHHHTB--TTSTT--SSB-PPPEEETTEEE-----PPBP-HHHHHTTSSGGGB-SSSPPGGGGSTT--TTTTB---IIIIIIIIIIHHHHHHHHHS-TTTPPPHHHHHHHHHHHHHGGGG--TTSSS----GGGGGG--HHHHHHIIIIIS-S---S---GGG--HHHHGGGGHHHHHHHHSSGGGGSSHHHHHHHHHHHHT--SSSSHHHHHHHHHHHHHHHSSPPEEE----------S---SS---------/--TTSGGGSS-HHHHHHHHHHHHHHHHGGGG-----------------------------------------------------------------------------------TT-HHHHHHHHHHHTT--HHHHHHHHHHHHHHT-TTS-SSHHHHHT-S-SSS----PEEETTEEEEE--HHHHHHHHEEE-GGGSSSPEEEEEEE--EE--SSS--EEEEEEEEETT-TT--EEEEEEEESS--S-HHHHHHHHHHHHHHHHHH-EEEEBTTS-EEEE-EEEEEEEE-HHHHHHHHTB--TTSTT--SSB-PPPEEETTEEE-----PPBP-HHHHHTTSSGGGB-SSSPPGGGGSTT--TTTTB---IIIIIIIIIIHHHHHHHHHS-TTTPPPHHHHHHHHHHHHHGGGG--TTSSS----GGGGGG--HHHHHHIIIIIS-S---S---GGG--HHHHGGGGHHHHHHHHSSGGGGSSHHHHHHHHHHHHT--SSSSHHHHHHHHHHHHHHHSSPPEEE----------S---SS---------

Sequence (1102 aa):
MSHRAHNNNMSRSTKRRRVLQEIESLIHFDTDYESDPDNTHFVDPLLQEETRDVSQCFDTTIFEQNQLLEGSDIPETESILSYSNSAGDFSNLFDDSDNNTVESSSEEDNTEFSDNSPRTQLAQWAIKHNITNIAMSDLLKVLNASYDQSLPLDARTLLKTDISSNTSVNLKNMSPGFYYHFGVSNGIKNHYIIENSHINEPIKLVVGIDGLPLTKSSKSTFWPILCYIRPYSHIVFPIGLYWGNEKPQESNDYLFDFVNEIKDLINNGIEIKVSSGEFIKKQVILDVFCCDLPAKNYILKTKGHNAYFSCSRCCIEGEYVCRRVCYPDIDCPKRTHESFINKHQEEYHVGEVMSILIDIPGINIINSFSLDYLHMVCIGVTKKIITLWLKGPLHCRLNSTKCKFLNVNLLAQKLFITCDFQRKPRGVDEVFRWKATEFRTFLLYLGPVQFASIYGIEWISQNIHGLQHITDDYLLFGSLDNCSTFPFENHMKVLKKYIRKSNQPLQQAIKRYSEETKYGQKPHLINYDSNCFTFEKEHNNGPLMKLTVIYMSHRAHNNNMSRSTKRRRVLQEIESLIHFDTDYESDPDNTHFVDPLLQEETRDVSQCFDTTIFEQNQLLEGSDIPETESILSYSNSAGDFSNLFDDSDNNTVESSSEEDNTEFSDNSPRTQLAQWAIKHNITNIAMSDLLKVLNASYDQSLPLDARTLLKTDISSNTSVNLKNMSPGFYYHFGVSNGIKNHYIIENSHINEPIKLVVGIDGLPLTKSSKSTFWPILCYIRPYSHIVFPIGLYWGNEKPQESNDYLFDFVNEIKDLINNGIEIKVSSGEFIKKQVILDVFCCDLPAKNYILKTKGHNAYFSCSRCCIEGEYVCRRVCYPDIDCPKRTHESFINKHQEEYHVGEVMSILIDIPGINIINSFSLDYLHMVCIGVTKKIITLWLKGPLHCRLNSTKCKFLNVNLLAQKLFITCDFQRKPRGVDEVFRWKATEFRTFLLYLGPVQFASIYGIEWISQNIHGLQHITDDYLLFGSLDNCSTFPFENHMKVLKKYIRKSNQPLQQAIKRYSEETKYGQKPHLINYDSNCFTFEKEHNNGPLMKLTVIY